Protein AF-0000000083208641 (afdb_homodimer)

InterPro domains:
  IPR038921 Uncharacterized protein YOR389W-like [PTHR35204] (6-559)
  IPR060533 YPL277C-like, N-terminal domain [PF27671] (53-117)
  IPR060533 YPL277C-like, N-terminal domain [PF27671] (121-229)

Structure (mmCIF, N/CA/C/O backbone):
data_AF-0000000083208641-model_v1
#
loop_
_entity.id
_entity.type
_entity.pdbx_description
1 polymer 'Uncharacterized protein'
#
loop_
_atom_site.group_PDB
_atom_site.id
_atom_site.type_symbol
_atom_site.label_atom_id
_atom_site.label_alt_id
_atom_site.label_comp_id
_atom_site.label_asym_id
_atom_site.label_entity_id
_atom_site.label_seq_id
_atom_site.pdbx_PDB_ins_code
_atom_site.Cartn_x
_atom_site.Cartn_y
_atom_site.Cartn_z
_atom_site.occupancy
_atom_site.B_iso_or_equiv
_atom_site.auth_seq_id
_atom_site.auth_comp_id
_atom_site.auth_asym_id
_atom_site.auth_atom_id
_atom_site.pdbx_PDB_model_num
ATOM 1 N N . MET A 1 1 ? -68.312 -53.781 -50.531 1 22.69 1 MET A N 1
ATOM 2 C CA . MET A 1 1 ? -68.25 -55.094 -49.906 1 22.69 1 MET A CA 1
ATOM 3 C C . MET A 1 1 ? -67.812 -54.938 -48.438 1 22.69 1 MET A C 1
ATOM 5 O O . MET A 1 1 ? -66.812 -54.281 -48.156 1 22.69 1 MET A O 1
ATOM 9 N N . GLY A 1 2 ? -68.75 -55 -47.406 1 25.08 2 GLY A N 1
ATOM 10 C CA . GLY A 1 2 ? -69.062 -54.594 -46.062 1 25.08 2 GLY A CA 1
ATOM 11 C C . GLY A 1 2 ? -68.25 -55.375 -45.031 1 25.08 2 GLY A C 1
ATOM 12 O O . GLY A 1 2 ? -68.562 -56.531 -44.719 1 25.08 2 GLY A O 1
ATOM 13 N N . PHE A 1 3 ? -66.875 -55.312 -45.188 1 25.95 3 PHE A N 1
ATOM 14 C CA . PHE A 1 3 ? -65.875 -56.281 -44.656 1 25.95 3 PHE A CA 1
ATOM 15 C C . PHE A 1 3 ? -66.125 -56.438 -43.156 1 25.95 3 PHE A C 1
ATOM 17 O O . PHE A 1 3 ? -66.5 -55.469 -42.469 1 25.95 3 PHE A O 1
ATOM 24 N N . SER A 1 4 ? -66.188 -57.688 -42.656 1 23.58 4 SER A N 1
ATOM 25 C CA . SER A 1 4 ? -66.562 -58.594 -41.594 1 23.58 4 SER A CA 1
ATOM 26 C C . SER A 1 4 ? -65.75 -58.375 -40.344 1 23.58 4 SER A C 1
ATOM 28 O O . SER A 1 4 ? -64.5 -58.5 -40.375 1 23.58 4 SER A O 1
ATOM 30 N N . ASN A 1 5 ? -66.125 -57.344 -39.406 1 21.27 5 ASN A N 1
ATOM 31 C CA . ASN A 1 5 ? -65.625 -56.562 -38.25 1 21.27 5 ASN A CA 1
ATOM 32 C C . ASN A 1 5 ? -65.312 -57.5 -37.094 1 21.27 5 ASN A C 1
ATOM 34 O O . ASN A 1 5 ? -64.688 -57.031 -36.094 1 21.27 5 ASN A O 1
ATOM 38 N N . ARG A 1 6 ? -66.188 -58.625 -36.906 1 20.88 6 ARG A N 1
ATOM 39 C CA . ARG A 1 6 ? -66.625 -58.969 -35.531 1 20.88 6 ARG A CA 1
ATOM 40 C C . ARG A 1 6 ? -65.5 -59.656 -34.781 1 20.88 6 ARG A C 1
ATOM 42 O O . ARG A 1 6 ? -65.438 -59.625 -33.531 1 20.88 6 ARG A O 1
ATOM 49 N N . GLN A 1 7 ? -64.812 -60.594 -35.469 1 21.39 7 GLN A N 1
ATOM 50 C CA . GLN A 1 7 ? -64.375 -61.812 -34.75 1 21.39 7 GLN A CA 1
ATOM 51 C C . GLN A 1 7 ? -63.281 -61.5 -33.75 1 21.39 7 GLN A C 1
ATOM 53 O O . GLN A 1 7 ? -62.906 -62.375 -32.938 1 21.39 7 GLN A O 1
ATOM 58 N N . VAL A 1 8 ? -62.438 -60.438 -33.906 1 25.22 8 VAL A N 1
ATOM 59 C CA . VAL A 1 8 ? -61.094 -60.562 -33.406 1 25.22 8 VAL A CA 1
ATOM 60 C C . VAL A 1 8 ? -61.094 -60.375 -31.891 1 25.22 8 VAL A C 1
ATOM 62 O O . VAL A 1 8 ? -60.031 -60.188 -31.281 1 25.22 8 VAL A O 1
ATOM 65 N N . ILE A 1 9 ? -62.312 -60.344 -31.172 1 24.06 9 ILE A N 1
ATOM 66 C CA . ILE A 1 9 ? -62.344 -59.781 -29.828 1 24.06 9 ILE A CA 1
ATOM 67 C C . ILE A 1 9 ? -61.656 -60.719 -28.844 1 24.06 9 ILE A C 1
ATOM 69 O O . ILE A 1 9 ? -61.344 -60.344 -27.719 1 24.06 9 ILE A O 1
ATOM 73 N N . SER A 1 10 ? -61.75 -62.094 -29.141 1 23.77 10 SER A N 1
ATOM 74 C CA . SER A 1 10 ? -61.781 -63.031 -28.047 1 23.77 10 SER A CA 1
ATOM 75 C C . SER A 1 10 ? -60.469 -63.094 -27.281 1 23.77 10 SER A C 1
ATOM 77 O O . SER A 1 10 ? -60.438 -63.531 -26.141 1 23.77 10 SER A O 1
ATOM 79 N N . ASN A 1 11 ? -59.344 -63.125 -28.031 1 23.22 11 ASN A N 1
ATOM 80 C CA . ASN A 1 11 ? -58.156 -63.75 -27.453 1 23.22 11 ASN A CA 1
ATOM 81 C C . ASN A 1 11 ? -57.562 -62.906 -26.344 1 23.22 11 ASN A C 1
ATOM 83 O O . ASN A 1 11 ? -56.375 -63.031 -26.031 1 23.22 11 ASN A O 1
ATOM 87 N N . LEU A 1 12 ? -58.25 -61.875 -25.781 1 23.14 12 LEU A N 1
ATOM 88 C CA . LEU A 1 12 ? -57.656 -60.875 -24.922 1 23.14 12 LEU A CA 1
ATOM 89 C C . LEU A 1 12 ? -57.25 -61.5 -23.578 1 23.14 12 LEU A C 1
ATOM 91 O O . LEU A 1 12 ? -56.531 -60.875 -22.797 1 23.14 12 LEU A O 1
ATOM 95 N N . ALA A 1 13 ? -58 -62.531 -23.078 1 23.72 13 ALA A N 1
ATOM 96 C CA . ALA A 1 13 ? -58.125 -62.688 -21.641 1 23.72 13 ALA A CA 1
ATOM 97 C C . ALA A 1 13 ? -56.844 -63.188 -21.016 1 23.72 13 ALA A C 1
ATOM 99 O O . ALA A 1 13 ? -56.531 -62.844 -19.859 1 23.72 13 ALA A O 1
ATOM 100 N N . SER A 1 14 ? -56.188 -64.188 -21.625 1 24.2 14 SER A N 1
ATOM 101 C CA . SER A 1 14 ? -55.375 -65.125 -20.859 1 24.2 14 SER A CA 1
ATOM 102 C C . SER A 1 14 ? -54.156 -64.438 -20.266 1 24.2 14 SER A C 1
ATOM 104 O O . SER A 1 14 ? -53.375 -65.062 -19.578 1 24.2 14 SER A O 1
ATOM 106 N N . PHE A 1 15 ? -53.656 -63.375 -20.875 1 25.16 15 PHE A N 1
ATOM 107 C CA . PHE A 1 15 ? -52.25 -63.031 -20.562 1 25.16 15 PHE A CA 1
ATOM 108 C C . PHE A 1 15 ? -52.156 -62.5 -19.141 1 25.16 15 PHE A C 1
ATOM 110 O O . PHE A 1 15 ? -51.062 -62.062 -18.719 1 25.16 15 PHE A O 1
ATOM 117 N N . LEU A 1 16 ? -53.25 -62.406 -18.328 1 24.41 16 LEU A N 1
ATOM 118 C CA . LEU A 1 16 ? -53.156 -61.625 -17.094 1 24.41 16 LEU A CA 1
ATOM 119 C C . LEU A 1 16 ? -52.344 -62.375 -16.031 1 24.41 16 LEU A C 1
ATOM 121 O O . LEU A 1 16 ? -51.875 -61.781 -15.062 1 24.41 16 LEU A O 1
ATOM 125 N N . LEU A 1 17 ? -52.406 -63.688 -16.016 1 25.92 17 LEU A N 1
ATOM 126 C CA . LEU A 1 17 ? -52.219 -64.312 -14.719 1 25.92 17 LEU A CA 1
ATOM 127 C C . LEU A 1 17 ? -50.781 -64.25 -14.258 1 25.92 17 LEU A C 1
ATOM 129 O O . LEU A 1 17 ? -50.469 -64.438 -13.07 1 25.92 17 LEU A O 1
ATOM 133 N N . SER A 1 18 ? -49.812 -64.438 -15.172 1 24.06 18 SER A N 1
ATOM 134 C CA . SER A 1 18 ? -48.531 -64.938 -14.672 1 24.06 18 SER A CA 1
ATOM 135 C C . SER A 1 18 ? -47.844 -63.875 -13.805 1 24.06 18 SER A C 1
ATOM 137 O O . SER A 1 18 ? -46.688 -64.062 -13.43 1 24.06 18 SER A O 1
ATOM 139 N N . ILE A 1 19 ? -48.344 -62.688 -13.719 1 26.72 19 ILE A N 1
ATOM 140 C CA . ILE A 1 19 ? -47.406 -61.688 -13.211 1 26.72 19 ILE A CA 1
ATOM 141 C C . ILE A 1 19 ? -47.25 -61.844 -11.703 1 26.72 19 ILE A C 1
ATOM 143 O O . ILE A 1 19 ? -46.5 -61.094 -11.062 1 26.72 19 ILE A O 1
ATOM 147 N N . ALA A 1 20 ? -48 -62.719 -11.07 1 26.56 20 ALA A N 1
ATOM 148 C CA . ALA A 1 20 ? -48.125 -62.531 -9.633 1 26.56 20 ALA A CA 1
ATOM 149 C C . ALA A 1 20 ? -46.875 -62.969 -8.906 1 26.56 20 ALA A C 1
ATOM 151 O O . ALA A 1 20 ? -46.688 -62.688 -7.723 1 26.56 20 ALA A O 1
ATOM 152 N N . PHE A 1 21 ? -46.25 -64.062 -9.461 1 27.23 21 PHE A N 1
ATOM 153 C CA . PHE A 1 21 ? -45.469 -64.812 -8.508 1 27.23 21 PHE A CA 1
ATOM 154 C C . PHE A 1 21 ? -44.281 -64 -8.008 1 27.23 21 PHE A C 1
ATOM 156 O O . PHE A 1 21 ? -43.562 -64.438 -7.086 1 27.23 21 PHE A O 1
ATOM 163 N N . CYS A 1 22 ? -43.656 -63.156 -8.828 1 26.62 22 CYS A N 1
ATOM 164 C CA . CYS A 1 22 ? -42.281 -62.812 -8.469 1 26.62 22 CYS A CA 1
ATOM 165 C C . CYS A 1 22 ? -42.25 -61.938 -7.211 1 26.62 22 CYS A C 1
ATOM 167 O O . CYS A 1 22 ? -41.906 -60.781 -7.277 1 26.62 22 CYS A O 1
ATOM 169 N N . SER A 1 23 ? -43.344 -61.875 -6.484 1 26.17 23 SER A N 1
ATOM 170 C CA . SER A 1 23 ? -43.375 -60.875 -5.426 1 26.17 23 SER A CA 1
ATOM 171 C C . SER A 1 23 ? -42.375 -61.188 -4.324 1 26.17 23 SER A C 1
ATOM 173 O O . SER A 1 23 ? -42.094 -60.344 -3.469 1 26.17 23 SER A O 1
ATOM 175 N N . ASN A 1 24 ? -42.25 -62.5 -4.086 1 26.89 24 ASN A N 1
ATOM 176 C CA . ASN A 1 24 ? -41.906 -62.75 -2.699 1 26.89 24 ASN A CA 1
ATOM 177 C C . ASN A 1 24 ? -40.438 -62.344 -2.414 1 26.89 24 ASN A C 1
ATOM 179 O O . ASN A 1 24 ? -40 -62.438 -1.276 1 26.89 24 ASN A O 1
ATOM 183 N N . LEU A 1 25 ? -39.594 -62.562 -3.414 1 27.22 25 LEU A N 1
ATOM 184 C CA . LEU A 1 25 ? -38.219 -62.719 -2.988 1 27.22 25 LEU A CA 1
ATOM 185 C C . LEU A 1 25 ? -37.656 -61.406 -2.449 1 27.22 25 LEU A C 1
ATOM 187 O O . LEU A 1 25 ? -36.469 -61.312 -2.168 1 27.22 25 LEU A O 1
ATOM 191 N N . LEU A 1 26 ? -38.375 -60.25 -2.607 1 27.78 26 LEU A N 1
ATOM 192 C CA . LEU A 1 26 ? -37.625 -59.031 -2.332 1 27.78 26 LEU A CA 1
ATOM 193 C C . LEU A 1 26 ? -37.406 -58.875 -0.833 1 27.78 26 LEU A C 1
ATOM 195 O O . LEU A 1 26 ? -37.156 -57.75 -0.368 1 27.78 26 LEU A O 1
ATOM 199 N N . SER A 1 27 ? -37.75 -59.875 -0.078 1 27.02 27 SER A N 1
ATOM 200 C CA . SER A 1 27 ? -37.844 -59.531 1.338 1 27.02 27 SER A CA 1
ATOM 201 C C . SER A 1 27 ? -36.5 -59 1.868 1 27.02 27 SER A C 1
ATOM 203 O O . SER A 1 27 ? -36.469 -58.094 2.688 1 27.02 27 SER A O 1
ATOM 205 N N . ASP A 1 28 ? -35.5 -59.844 1.825 1 27.89 28 ASP A N 1
ATOM 206 C CA . ASP A 1 28 ? -34.469 -59.812 2.875 1 27.89 28 ASP A CA 1
ATOM 207 C C . ASP A 1 28 ? -33.469 -58.688 2.637 1 27.89 28 ASP A C 1
ATOM 209 O O . ASP A 1 28 ? -32.312 -58.938 2.326 1 27.89 28 ASP A O 1
ATOM 213 N N . ILE A 1 29 ? -33.688 -57.719 1.799 1 31.17 29 ILE A N 1
ATOM 214 C CA . ILE A 1 29 ? -32.531 -56.844 1.688 1 31.17 29 ILE A CA 1
ATOM 215 C C . ILE A 1 29 ? -32.219 -56.219 3.045 1 31.17 29 ILE A C 1
ATOM 217 O O . ILE A 1 29 ? -33.062 -55.531 3.619 1 31.17 29 ILE A O 1
ATOM 221 N N . PRO A 1 30 ? -31.297 -56.844 3.783 1 30.42 30 PRO A N 1
ATOM 222 C CA . PRO A 1 30 ? -31.031 -56.188 5.07 1 30.42 30 PRO A CA 1
ATOM 223 C C . PRO A 1 30 ? -30.891 -54.688 4.953 1 30.42 30 PRO A C 1
ATOM 225 O O . PRO A 1 30 ? -30.359 -54.188 3.959 1 30.42 30 PRO A O 1
ATOM 228 N N . ARG A 1 31 ? -31.812 -53.875 5.617 1 32.28 31 ARG A N 1
ATOM 229 C CA . ARG A 1 31 ? -31.719 -52.406 5.762 1 32.28 31 ARG A CA 1
ATOM 230 C C . ARG A 1 31 ? -30.344 -52 6.266 1 32.28 31 ARG A C 1
ATOM 232 O O . ARG A 1 31 ? -30.031 -52.188 7.445 1 32.28 31 ARG A O 1
ATOM 239 N N . GLY A 1 32 ? -29.297 -52.375 5.469 1 29.06 32 GLY A N 1
ATOM 240 C CA . GLY A 1 32 ? -28.047 -51.812 5.957 1 29.06 32 GLY A CA 1
ATOM 241 C C . GLY A 1 32 ? -28.203 -50.438 6.598 1 29.06 32 GLY A C 1
ATOM 242 O O . GLY A 1 32 ? -29.094 -49.656 6.215 1 29.06 32 GLY A O 1
ATOM 243 N N . GLN A 1 33 ? -27.906 -50.344 7.91 1 31.3 33 GLN A N 1
ATOM 244 C CA . GLN A 1 33 ? -27.766 -49.156 8.734 1 31.3 33 GLN A CA 1
ATOM 245 C C . GLN A 1 33 ? -27.109 -48.031 7.949 1 31.3 33 GLN A C 1
ATOM 247 O O . GLN A 1 33 ? -25.984 -48.188 7.465 1 31.3 33 GLN A O 1
ATOM 252 N N . LEU A 1 34 ? -27.875 -47.219 7.297 1 30.02 34 LEU A N 1
ATOM 253 C CA . LEU A 1 34 ? -27.375 -45.906 6.898 1 30.02 34 LEU A CA 1
ATOM 254 C C . LEU A 1 34 ? -26.5 -45.281 8 1 30.02 34 LEU A C 1
ATOM 256 O O . LEU A 1 34 ? -27.016 -44.906 9.047 1 30.02 34 LEU A O 1
ATOM 260 N N . LEU A 1 35 ? -25.344 -45.906 8.273 1 31.3 35 LEU A N 1
ATOM 261 C CA . LEU A 1 35 ? -24.391 -45.125 9.047 1 31.3 35 LEU A CA 1
ATOM 262 C C . LEU A 1 35 ? -24.469 -43.656 8.648 1 31.3 35 LEU A C 1
ATOM 264 O O . LEU A 1 35 ? -24.219 -43.312 7.484 1 31.3 35 LEU A O 1
ATOM 268 N N . PHE A 1 36 ? -25.391 -43 9.25 1 32.5 36 PHE A N 1
ATOM 269 C CA . PHE A 1 36 ? -25.156 -41.562 9.344 1 32.5 36 PHE A CA 1
ATOM 270 C C . PHE A 1 36 ? -23.688 -41.281 9.617 1 32.5 36 PHE A C 1
ATOM 272 O O . PHE A 1 36 ? -23.203 -41.469 10.734 1 32.5 36 PHE A O 1
ATOM 279 N N . GLU A 1 37 ? -22.797 -41.656 8.758 1 32.09 37 GLU A N 1
ATOM 280 C CA . GLU A 1 37 ? -21.5 -40.969 8.922 1 32.09 37 GLU A CA 1
ATOM 281 C C . GLU A 1 37 ? -21.672 -39.531 9.383 1 32.09 37 GLU A C 1
ATOM 283 O O . GLU A 1 37 ? -22.297 -38.719 8.695 1 32.09 37 GLU A O 1
ATOM 288 N N . SER A 1 38 ? -21.906 -39.281 10.555 1 36.09 38 SER A N 1
ATOM 289 C CA . SER A 1 38 ? -21.656 -37.969 11.109 1 36.09 38 SER A CA 1
ATOM 290 C C . SER A 1 38 ? -20.547 -37.25 10.352 1 36.09 38 SER A C 1
ATOM 292 O O . SER A 1 38 ? -19.406 -37.719 10.312 1 36.09 38 SER A O 1
ATOM 294 N N . THR A 1 39 ? -20.656 -36.75 9.219 1 39.59 39 THR A N 1
ATOM 295 C CA . THR A 1 39 ? -19.688 -35.906 8.555 1 39.59 39 THR A CA 1
ATOM 296 C C . THR A 1 39 ? -18.938 -35.031 9.578 1 39.59 39 THR A C 1
ATOM 298 O O . THR A 1 39 ? -19.453 -34.031 10.047 1 39.59 39 THR A O 1
ATOM 301 N N . GLN A 1 40 ? -18.312 -35.531 10.562 1 45.03 40 GLN A N 1
ATOM 302 C CA . GLN A 1 40 ? -17.406 -34.75 11.414 1 45.03 40 GLN A CA 1
ATOM 303 C C . GLN A 1 40 ? -16.688 -33.656 10.617 1 45.03 40 GLN A C 1
ATOM 305 O O . GLN A 1 40 ? -16 -33.969 9.633 1 45.03 40 GLN A O 1
ATOM 310 N N . GLU A 1 41 ? -17.203 -32.5 10.68 1 61.56 41 GLU A N 1
ATOM 311 C CA . GLU A 1 41 ? -16.625 -31.328 10.047 1 61.56 41 GLU A CA 1
ATOM 312 C C . GLU A 1 41 ? -15.117 -31.281 10.25 1 61.56 41 GLU A C 1
ATOM 314 O O . GLU A 1 41 ? -14.641 -31.359 11.383 1 61.56 41 GLU A O 1
ATOM 319 N N . ALA A 1 42 ? -14.32 -31.5 9.289 1 74.62 42 ALA A N 1
ATOM 320 C CA . ALA A 1 42 ? -12.867 -31.422 9.32 1 74.62 42 ALA A CA 1
ATOM 321 C C . ALA A 1 42 ? -12.398 -30.266 10.195 1 74.62 42 ALA A C 1
ATOM 323 O O . ALA A 1 42 ? -12.977 -29.172 10.164 1 74.62 42 ALA A O 1
ATOM 324 N N . THR A 1 43 ? -11.516 -30.594 11.117 1 86.19 43 THR A N 1
ATOM 325 C CA . THR A 1 43 ? -11.008 -29.594 12.047 1 86.19 43 THR A CA 1
ATOM 326 C C . THR A 1 43 ? -9.891 -28.781 11.406 1 86.19 43 THR A C 1
ATOM 328 O O . THR A 1 43 ? -9.406 -27.812 11.992 1 86.19 43 THR A O 1
ATOM 331 N N . HIS A 1 44 ? -9.484 -29.219 10.242 1 92.5 44 HIS A N 1
ATOM 332 C CA . HIS A 1 44 ? -8.43 -28.5 9.539 1 92.5 44 HIS A CA 1
ATOM 333 C C . HIS A 1 44 ? -8.688 -28.469 8.031 1 92.5 44 HIS A C 1
ATOM 335 O O . HIS A 1 44 ? -9.609 -29.125 7.547 1 92.5 44 HIS A O 1
ATOM 341 N N . GLY A 1 45 ? -7.98 -27.703 7.355 1 95.56 45 GLY A N 1
ATOM 342 C CA . GLY A 1 45 ? -8.141 -27.594 5.914 1 95.56 45 GLY A CA 1
ATOM 343 C C . GLY A 1 45 ? -9.125 -26.516 5.504 1 95.56 45 GLY A C 1
ATOM 344 O O . GLY A 1 45 ? -9.711 -25.844 6.359 1 95.56 45 GLY A O 1
ATOM 345 N N . PRO A 1 46 ? -9.32 -26.438 4.234 1 97.81 46 PRO A N 1
ATOM 346 C CA . PRO A 1 46 ? -10.172 -25.359 3.719 1 97.81 46 PRO A CA 1
ATOM 347 C C . PRO A 1 46 ? -11.664 -25.641 3.932 1 97.81 46 PRO A C 1
ATOM 349 O O . PRO A 1 46 ? -12.086 -26.797 3.916 1 97.81 46 PRO A O 1
ATOM 352 N N . ILE A 1 47 ? -12.406 -24.609 4.191 1 97.62 47 ILE A N 1
ATOM 353 C CA . ILE A 1 47 ? -13.859 -24.641 4.129 1 97.62 47 ILE A CA 1
ATOM 354 C C . ILE A 1 47 ? -14.336 -24.062 2.799 1 97.62 47 ILE A C 1
ATOM 356 O O . ILE A 1 47 ? -13.961 -22.938 2.439 1 97.62 47 ILE A O 1
ATOM 360 N N . ILE A 1 48 ? -15.094 -24.781 2.082 1 94.5 48 ILE A N 1
ATOM 361 C CA . ILE A 1 48 ? -15.531 -24.406 0.742 1 94.5 48 ILE A CA 1
ATOM 362 C C . ILE A 1 48 ? -17.047 -24.297 0.701 1 94.5 48 ILE A C 1
ATOM 364 O O . ILE A 1 48 ? -17.75 -25.109 1.294 1 94.5 48 ILE A O 1
ATOM 368 N N . SER A 1 49 ? -17.469 -23.234 0.002 1 91.75 49 SER A N 1
ATOM 369 C CA . SER A 1 49 ? -18.891 -23.031 -0.177 1 91.75 49 SER A CA 1
ATOM 370 C C . SER A 1 49 ? -19.406 -23.734 -1.428 1 91.75 49 SER A C 1
ATOM 372 O O . SER A 1 49 ? -18.672 -23.859 -2.414 1 91.75 49 SER A O 1
ATOM 374 N N . ARG A 1 50 ? -20.672 -24.281 -1.409 1 90.88 50 ARG A N 1
ATOM 375 C CA . ARG A 1 50 ? -21.391 -24.812 -2.562 1 90.88 50 ARG A CA 1
ATOM 376 C C . ARG A 1 50 ? -22.75 -24.141 -2.725 1 90.88 50 ARG A C 1
ATOM 378 O O . ARG A 1 50 ? -23.562 -24.141 -1.801 1 90.88 50 ARG A O 1
ATOM 385 N N . PRO A 1 51 ? -23.016 -23.5 -3.832 1 92.44 51 PRO A N 1
ATOM 386 C CA . PRO A 1 51 ? -22.156 -23.344 -5.012 1 92.44 51 PRO A CA 1
ATOM 387 C C . PRO A 1 51 ? -20.891 -22.547 -4.715 1 92.44 51 PRO A C 1
ATOM 389 O O . PRO A 1 51 ? -20.812 -21.859 -3.697 1 92.44 51 PRO A O 1
ATOM 392 N N . ASP A 1 52 ? -19.953 -22.703 -5.602 1 93.44 52 ASP A N 1
ATOM 393 C CA . ASP A 1 52 ? -18.625 -22.109 -5.395 1 93.44 52 ASP A CA 1
ATOM 394 C C . ASP A 1 52 ? -18.719 -20.578 -5.406 1 93.44 52 ASP A C 1
ATOM 396 O O . ASP A 1 52 ? -19.188 -19.984 -6.379 1 93.44 52 ASP A O 1
ATOM 400 N N . THR A 1 53 ? -18.281 -19.891 -4.348 1 97.56 53 THR A N 1
ATOM 401 C CA . THR A 1 53 ? -18.234 -18.438 -4.219 1 97.56 53 THR A CA 1
ATOM 402 C C . THR A 1 53 ? -16.828 -17.984 -3.832 1 97.56 53 THR A C 1
ATOM 404 O O . THR A 1 53 ? -16.656 -16.922 -3.23 1 97.56 53 THR A O 1
ATOM 407 N N . SER A 1 54 ? -15.805 -18.875 -4.094 1 98.12 54 SER A N 1
ATOM 408 C CA . SER A 1 54 ? -14.43 -18.594 -3.693 1 98.12 54 SER A CA 1
ATOM 409 C C . SER A 1 54 ? -13.953 -17.25 -4.242 1 98.12 54 SER A C 1
ATOM 411 O O . SER A 1 54 ? -13.312 -16.484 -3.531 1 98.12 54 SER A O 1
ATOM 413 N N . ASN A 1 55 ? -14.32 -16.984 -5.508 1 98.12 55 ASN A N 1
ATOM 414 C CA . ASN A 1 55 ? -13.891 -15.742 -6.148 1 98.12 55 ASN A CA 1
ATOM 415 C C . ASN A 1 55 ? -14.461 -14.516 -5.445 1 98.12 55 ASN A C 1
ATOM 417 O O . ASN A 1 55 ? -13.781 -13.5 -5.301 1 98.12 55 ASN A O 1
ATOM 421 N N . LEU A 1 56 ? -15.727 -14.586 -4.98 1 98.25 56 LEU A N 1
ATOM 422 C CA . LEU A 1 56 ? -16.391 -13.461 -4.336 1 98.25 56 LEU A CA 1
ATOM 423 C C . LEU A 1 56 ? -15.82 -13.211 -2.947 1 98.25 56 LEU A C 1
ATOM 425 O O . LEU A 1 56 ? -15.602 -12.062 -2.561 1 98.25 56 LEU A O 1
ATOM 429 N N . ILE A 1 57 ? -15.594 -14.32 -2.186 1 98.69 57 ILE A N 1
ATOM 430 C CA . ILE A 1 57 ? -14.992 -14.203 -0.86 1 98.69 57 ILE A CA 1
ATOM 431 C C . ILE A 1 57 ? -13.578 -13.641 -0.98 1 98.69 57 ILE A C 1
ATOM 433 O O . ILE A 1 57 ? -13.211 -12.719 -0.245 1 98.69 57 ILE A O 1
ATOM 437 N N . PHE A 1 58 ? -12.797 -14.195 -1.951 1 98.62 58 PHE A N 1
ATOM 438 C CA . PHE A 1 58 ? -11.438 -13.734 -2.217 1 98.62 58 PHE A CA 1
ATOM 439 C C . PHE A 1 58 ? -11.422 -12.25 -2.549 1 98.62 58 PHE A C 1
ATOM 441 O O . PHE A 1 58 ? -10.641 -11.484 -1.969 1 98.62 58 PHE A O 1
ATOM 448 N N . ALA A 1 59 ? -12.266 -11.828 -3.432 1 97.88 59 ALA A N 1
ATOM 449 C CA . ALA A 1 59 ? -12.297 -10.445 -3.91 1 97.88 59 ALA A CA 1
ATOM 450 C C . ALA A 1 59 ? -12.734 -9.492 -2.803 1 97.88 59 ALA A C 1
ATOM 452 O O . ALA A 1 59 ? -12.188 -8.398 -2.666 1 97.88 59 ALA A O 1
ATOM 453 N N . SER A 1 60 ? -13.742 -9.867 -2.02 1 98.06 60 SER A N 1
ATOM 454 C CA . SER A 1 60 ? -14.195 -9.031 -0.911 1 98.06 60 SER A CA 1
ATOM 455 C C . SER A 1 60 ? -13.094 -8.844 0.124 1 98.06 60 SER A C 1
ATOM 457 O O . SER A 1 60 ? -12.859 -7.727 0.597 1 98.06 60 SER A O 1
ATOM 459 N N . PHE A 1 61 ? -12.43 -9.953 0.484 1 98.56 61 PHE A N 1
ATOM 460 C CA . PHE A 1 61 ? -11.367 -9.906 1.481 1 98.56 61 PHE A CA 1
ATOM 461 C C . PHE A 1 61 ? -10.211 -9.039 0.996 1 98.56 61 PHE A C 1
ATOM 463 O O . PHE A 1 61 ? -9.656 -8.242 1.76 1 98.56 61 PHE A O 1
ATOM 470 N N . SER A 1 62 ? -9.875 -9.133 -0.311 1 97.62 62 SER A N 1
ATOM 471 C CA . SER A 1 62 ? -8.75 -8.383 -0.868 1 97.62 62 SER A CA 1
ATOM 472 C C . SER A 1 62 ? -9.047 -6.891 -0.92 1 97.62 62 SER A C 1
ATOM 474 O O . SER A 1 62 ? -8.125 -6.07 -0.953 1 97.62 62 SER A O 1
ATOM 476 N N . GLY A 1 63 ? -10.297 -6.523 -0.91 1 97.12 63 GLY A N 1
ATOM 477 C CA . GLY A 1 63 ? -10.68 -5.129 -1.059 1 97.12 63 GLY A CA 1
ATOM 478 C C . GLY A 1 63 ? -10.938 -4.434 0.266 1 97.12 63 GLY A C 1
ATOM 479 O O . GLY A 1 63 ? -11.289 -3.254 0.297 1 97.12 63 GLY A O 1
ATOM 480 N N . LEU A 1 64 ? -10.734 -5.148 1.389 1 98 64 LEU A N 1
ATOM 481 C CA . LEU A 1 64 ? -11.016 -4.562 2.693 1 98 64 LEU A CA 1
ATOM 482 C C . LEU A 1 64 ? -10.234 -3.271 2.895 1 98 64 LEU A C 1
ATOM 484 O O . LEU A 1 64 ? -9.039 -3.213 2.594 1 98 64 LEU A O 1
ATOM 488 N N . LEU A 1 65 ? -10.898 -2.225 3.299 1 97.94 65 LEU A N 1
ATOM 489 C CA . LEU A 1 65 ? -10.344 -0.937 3.705 1 97.94 65 LEU A CA 1
ATOM 490 C C . LEU A 1 65 ? -9.742 -0.203 2.51 1 97.94 65 LEU A C 1
ATOM 492 O O . LEU A 1 65 ? -8.914 0.69 2.682 1 97.94 65 LEU A O 1
ATOM 496 N N . HIS A 1 66 ? -10.133 -0.618 1.285 1 97.12 66 HIS A N 1
ATOM 497 C CA . HIS A 1 66 ? -9.82 0.138 0.078 1 97.12 66 HIS A CA 1
ATOM 498 C C . HIS A 1 66 ? -11.039 0.923 -0.409 1 97.12 66 HIS A C 1
ATOM 500 O O . HIS A 1 66 ? -12.148 0.388 -0.461 1 97.12 66 HIS A O 1
ATOM 506 N N . GLN A 1 67 ? -10.828 2.123 -0.787 1 96.44 67 GLN A N 1
ATOM 507 C CA . GLN A 1 67 ? -11.906 2.951 -1.32 1 96.44 67 GLN A CA 1
ATOM 508 C C . GLN A 1 67 ? -12.32 2.482 -2.711 1 96.44 67 GLN A C 1
ATOM 510 O O . GLN A 1 67 ? -13.508 2.449 -3.029 1 96.44 67 GLN A O 1
ATOM 515 N N . TRP A 1 68 ? -11.445 2.047 -3.535 1 95.75 68 TRP A N 1
ATOM 516 C CA . TRP A 1 68 ? -11.633 1.785 -4.957 1 95.75 68 TRP A CA 1
ATOM 517 C C . TRP A 1 68 ? -12.578 0.603 -5.172 1 95.75 68 TRP A C 1
ATOM 519 O O . TRP A 1 68 ? -13.68 0.768 -5.688 1 95.75 68 TRP A O 1
ATOM 529 N N . PRO A 1 69 ? -12.242 -0.631 -4.703 1 96.25 69 PRO A N 1
ATOM 530 C CA . PRO A 1 69 ? -13.164 -1.743 -4.953 1 96.25 69 PRO A CA 1
ATOM 531 C C . PRO A 1 69 ? -14.5 -1.566 -4.246 1 96.25 69 PRO A C 1
ATOM 533 O O . PRO A 1 69 ? -15.539 -1.97 -4.777 1 96.25 69 PRO A O 1
ATOM 536 N N . ASN A 1 70 ? -14.508 -0.919 -3.078 1 96.62 70 ASN A N 1
ATOM 537 C CA . ASN A 1 70 ? -15.75 -0.779 -2.322 1 96.62 70 ASN A CA 1
ATOM 538 C C . ASN A 1 70 ? -16.656 0.295 -2.924 1 96.62 70 ASN A C 1
ATOM 540 O O . ASN A 1 70 ? -17.844 0.34 -2.631 1 96.62 70 ASN A O 1
ATOM 544 N N . SER A 1 71 ? -16.094 1.217 -3.723 1 93.44 71 SER A N 1
ATOM 545 C CA . SER A 1 71 ? -16.922 2.166 -4.473 1 93.44 71 SER A CA 1
ATOM 546 C C . SER A 1 71 ? -17.5 1.523 -5.73 1 93.44 71 SER A C 1
ATOM 548 O O . SER A 1 71 ? -18.609 1.857 -6.148 1 93.44 71 SER A O 1
ATOM 550 N N . ILE A 1 72 ? -16.766 0.597 -6.297 1 93.81 72 ILE A N 1
ATOM 551 C CA . ILE A 1 72 ? -17.203 -0.088 -7.508 1 93.81 72 ILE A CA 1
ATOM 552 C C . ILE A 1 72 ? -18.25 -1.145 -7.156 1 93.81 72 ILE A C 1
ATOM 554 O O . ILE A 1 72 ? -19.203 -1.354 -7.906 1 93.81 72 ILE A O 1
ATOM 558 N N . PHE A 1 73 ? -18 -1.8 -6.062 1 94.69 73 PHE A N 1
ATOM 559 C CA . PHE A 1 73 ? -18.938 -2.787 -5.523 1 94.69 73 PHE A CA 1
ATOM 560 C C . PHE A 1 73 ? -19.469 -2.338 -4.172 1 94.69 73 PHE A C 1
ATOM 562 O O . PHE A 1 73 ? -19.062 -2.854 -3.131 1 94.69 73 PHE A O 1
ATOM 569 N N . PRO A 1 74 ? -20.438 -1.488 -4.168 1 93.5 74 PRO A N 1
ATOM 570 C CA . PRO A 1 74 ? -20.797 -0.73 -2.965 1 93.5 74 PRO A CA 1
ATOM 571 C C . PRO A 1 74 ? -21.594 -1.556 -1.961 1 93.5 74 PRO A C 1
ATOM 573 O O . PRO A 1 74 ? -21.688 -1.185 -0.789 1 93.5 74 PRO A O 1
ATOM 576 N N . GLY A 1 75 ? -22.266 -2.586 -2.412 1 94.81 75 GLY A N 1
ATOM 577 C CA . GLY A 1 75 ? -22.984 -3.445 -1.479 1 94.81 75 GLY A CA 1
ATOM 578 C C . GLY A 1 75 ? -22.062 -4.301 -0.631 1 94.81 75 GLY A C 1
ATOM 579 O O . GLY A 1 75 ? -21.625 -5.367 -1.067 1 94.81 75 GLY A O 1
ATOM 580 N N . GLY A 1 76 ? -21.797 -3.914 0.542 1 96.31 76 GLY A N 1
ATOM 581 C CA . GLY A 1 76 ? -20.906 -4.633 1.431 1 96.31 76 GLY A CA 1
ATOM 582 C C . GLY A 1 76 ? -21.359 -6.047 1.727 1 96.31 76 GLY A C 1
ATOM 583 O O . GLY A 1 76 ? -22.562 -6.305 1.859 1 96.31 76 GLY A O 1
ATOM 584 N N . HIS A 1 77 ? -20.422 -7.004 1.854 1 98.12 77 HIS A N 1
ATOM 585 C CA . HIS A 1 77 ? -20.734 -8.414 2.076 1 98.12 77 HIS A CA 1
ATOM 586 C C . HIS A 1 77 ? -19.812 -9.023 3.117 1 98.12 77 HIS A C 1
ATOM 588 O O . HIS A 1 77 ? -19.578 -10.234 3.121 1 98.12 77 HIS A O 1
ATOM 594 N N . SER A 1 78 ? -19.141 -8.188 3.953 1 98.38 78 SER A N 1
ATOM 595 C CA . SER A 1 78 ? -18.219 -8.727 4.949 1 98.38 78 SER A CA 1
ATOM 596 C C . SER A 1 78 ? -18.297 -7.938 6.254 1 98.38 78 SER A C 1
ATOM 598 O O . SER A 1 78 ? -18.578 -6.738 6.246 1 98.38 78 SER A O 1
ATOM 600 N N . ILE A 1 79 ? -18.094 -8.594 7.332 1 98.75 79 ILE A N 1
ATOM 601 C CA . ILE A 1 79 ? -17.906 -8.047 8.672 1 98.75 79 ILE A CA 1
ATOM 602 C C . ILE A 1 79 ? -16.578 -8.539 9.258 1 98.75 79 ILE A C 1
ATOM 604 O O . ILE A 1 79 ? -16.297 -9.734 9.234 1 98.75 79 ILE A O 1
ATOM 608 N N . VAL A 1 80 ? -15.781 -7.648 9.719 1 98.81 80 VAL A N 1
ATOM 609 C CA . VAL A 1 80 ? -14.508 -8.055 10.289 1 98.81 80 VAL A CA 1
ATOM 610 C C . VAL A 1 80 ? -14.25 -7.281 11.586 1 98.81 80 VAL A C 1
ATOM 612 O O . VAL A 1 80 ? -14.422 -6.062 11.633 1 98.81 80 VAL A O 1
ATOM 615 N N . ALA A 1 81 ? -13.875 -7.969 12.617 1 98.75 81 ALA A N 1
ATOM 616 C CA . ALA A 1 81 ? -13.461 -7.316 13.859 1 98.75 81 ALA A CA 1
ATOM 617 C C . ALA A 1 81 ? -12.023 -6.82 13.766 1 98.75 81 ALA A C 1
ATOM 619 O O . ALA A 1 81 ? -11.211 -7.383 13.023 1 98.75 81 ALA A O 1
ATOM 620 N N . GLY A 1 82 ? -11.773 -5.766 14.422 1 98.31 82 GLY A N 1
ATOM 621 C CA . GLY A 1 82 ? -10.438 -5.195 14.445 1 98.31 82 GLY A CA 1
ATOM 622 C C . GLY A 1 82 ? -10.25 -4.145 15.516 1 98.31 82 GLY A C 1
ATOM 623 O O . GLY A 1 82 ? -11.023 -4.086 16.484 1 98.31 82 GLY A O 1
ATOM 624 N N . VAL A 1 83 ? -9.164 -3.377 15.391 1 98.38 83 VAL A N 1
ATOM 625 C CA . VAL A 1 83 ? -8.883 -2.318 16.359 1 98.38 83 VAL A CA 1
ATOM 626 C C . VAL A 1 83 ? -8.406 -1.065 15.625 1 98.38 83 VAL A C 1
ATOM 628 O O . VAL A 1 83 ? -7.969 -1.138 14.477 1 98.38 83 VAL A O 1
ATOM 631 N N . ILE A 1 84 ? -8.57 0.037 16.188 1 98.31 84 ILE A N 1
ATOM 632 C CA . ILE A 1 84 ? -7.852 1.27 15.883 1 98.31 84 ILE A CA 1
ATOM 633 C C . ILE A 1 84 ? -6.742 1.488 16.906 1 98.31 84 ILE A C 1
ATOM 635 O O . ILE A 1 84 ? -7.02 1.713 18.094 1 98.31 84 ILE A O 1
ATOM 639 N N . PRO A 1 85 ? -5.539 1.402 16.516 1 96.88 85 PRO A N 1
ATOM 640 C CA . PRO A 1 85 ? -4.422 1.403 17.453 1 96.88 85 PRO A CA 1
ATOM 641 C C . PRO A 1 85 ? -4.367 2.672 18.297 1 96.88 85 PRO A C 1
ATOM 643 O O . PRO A 1 85 ? -4.941 3.697 17.922 1 96.88 85 PRO A O 1
ATOM 646 N N . ARG A 1 86 ? -3.689 2.562 19.359 1 96.31 86 ARG A N 1
ATOM 647 C CA . ARG A 1 86 ? -3.42 3.717 20.203 1 96.31 86 ARG A CA 1
ATOM 648 C C . ARG A 1 86 ? -2.672 4.801 19.438 1 96.31 86 ARG A C 1
ATOM 650 O O . ARG A 1 86 ? -1.794 4.5 18.625 1 96.31 86 ARG A O 1
ATOM 657 N N . GLY A 1 87 ? -3.025 6.008 19.703 1 95.69 87 GLY A N 1
ATOM 658 C CA . GLY A 1 87 ? -2.297 7.133 19.125 1 95.69 87 GLY A CA 1
ATOM 659 C C . GLY A 1 87 ? -2.82 7.559 17.781 1 95.69 87 GLY A C 1
ATOM 660 O O . GLY A 1 87 ? -2.301 8.5 17.172 1 95.69 87 GLY A O 1
ATOM 661 N N . THR A 1 88 ? -3.84 6.867 17.281 1 97.31 88 THR A N 1
ATOM 662 C CA . THR A 1 88 ? -4.441 7.246 16 1 97.31 88 THR A CA 1
ATOM 663 C C . THR A 1 88 ? -5.211 8.555 16.125 1 97.31 88 THR A C 1
ATOM 665 O O . THR A 1 88 ? -5.965 8.742 17.094 1 97.31 88 THR A O 1
ATOM 668 N N . LEU A 1 89 ? -4.992 9.43 15.25 1 97.62 89 LEU A N 1
ATOM 669 C CA . LEU A 1 89 ? -5.73 10.695 15.242 1 97.62 89 LEU A CA 1
ATOM 670 C C . LEU A 1 89 ? -7.078 10.523 14.555 1 97.62 89 LEU A C 1
ATOM 672 O O . LEU A 1 89 ? -7.168 9.898 13.5 1 97.62 89 LEU A O 1
ATOM 676 N N . LEU A 1 90 ? -8.055 11 15.164 1 97.94 90 LEU A N 1
ATOM 677 C CA . LEU A 1 90 ? -9.422 11.023 14.648 1 97.94 90 LEU A CA 1
ATOM 678 C C . LEU A 1 90 ? -10.023 12.422 14.766 1 97.94 90 LEU A C 1
ATOM 680 O O . LEU A 1 90 ? -9.641 13.195 15.641 1 97.94 90 LEU A O 1
ATOM 684 N N . TYR A 1 91 ? -11.008 12.711 13.922 1 96.75 91 TYR A N 1
ATOM 685 C CA . TYR A 1 91 ? -11.461 14.094 13.812 1 96.75 91 TYR A CA 1
ATOM 686 C C . TYR A 1 91 ? -12.977 14.18 13.875 1 96.75 91 TYR A C 1
ATOM 688 O O . TYR A 1 91 ? -13.672 13.328 13.312 1 96.75 91 TYR A O 1
ATOM 696 N N . HIS A 1 92 ? -13.461 15.141 14.547 1 95.31 92 HIS A N 1
ATOM 697 C CA . HIS A 1 92 ? -14.875 15.453 14.664 1 95.31 92 HIS A CA 1
ATOM 698 C C . HIS A 1 92 ? -15.133 16.938 14.43 1 95.31 92 HIS A C 1
ATOM 700 O O . HIS A 1 92 ? -14.484 17.797 15.031 1 95.31 92 HIS A O 1
ATOM 706 N N . GLY A 1 93 ? -16.016 17.266 13.453 1 92.06 93 GLY A N 1
ATOM 707 C CA . GLY A 1 93 ? -16.438 18.641 13.234 1 92.06 93 GLY A CA 1
ATOM 708 C C . GLY A 1 93 ? -17.703 19 13.984 1 92.06 93 GLY A C 1
ATOM 709 O O . GLY A 1 93 ? -18.625 18.172 14.094 1 92.06 93 GLY A O 1
ATOM 710 N N . ALA A 1 94 ? -17.75 20.203 14.594 1 86.62 94 ALA A N 1
ATOM 711 C CA . ALA A 1 94 ? -18.953 20.625 15.305 1 86.62 94 ALA A CA 1
ATOM 712 C C . ALA A 1 94 ? -19.094 22.141 15.281 1 86.62 94 ALA A C 1
ATOM 714 O O . ALA A 1 94 ? -18.141 22.859 15 1 86.62 94 ALA A O 1
ATOM 715 N N . ASN A 1 95 ? -20.391 22.562 15.438 1 77 95 ASN A N 1
ATOM 716 C CA . ASN A 1 95 ? -20.672 23.969 15.695 1 77 95 ASN A CA 1
ATOM 717 C C . ASN A 1 95 ? -20.641 24.281 17.188 1 77 95 ASN A C 1
ATOM 719 O O . ASN A 1 95 ? -21.094 23.484 18.016 1 77 95 ASN A O 1
ATOM 723 N N . LYS A 1 96 ? -19.719 25.297 17.703 1 63.19 96 LYS A N 1
ATOM 724 C CA . LYS A 1 96 ? -19.344 25.766 19.031 1 63.19 96 LYS A CA 1
ATOM 725 C C . LYS A 1 96 ? -20.234 25.156 20.094 1 63.19 96 LYS A C 1
ATOM 727 O O . LYS A 1 96 ? -20.25 25.625 21.25 1 63.19 96 LYS A O 1
ATOM 732 N N . GLN A 1 97 ? -20.781 24.031 19.828 1 59.66 97 GLN A N 1
ATOM 733 C CA . GLN A 1 97 ? -21.594 23.391 20.875 1 59.66 97 GLN A CA 1
ATOM 734 C C . GLN A 1 97 ? -20.719 22.688 21.891 1 59.66 97 GLN A C 1
ATOM 736 O O . GLN A 1 97 ? -19.5 22.625 21.75 1 59.66 97 GLN A O 1
ATOM 741 N N . GLU A 1 98 ? -21.375 22.078 22.969 1 61.31 98 GLU A N 1
ATOM 742 C CA . GLU A 1 98 ? -20.828 21.344 24.094 1 61.31 98 GLU A CA 1
ATOM 743 C C . GL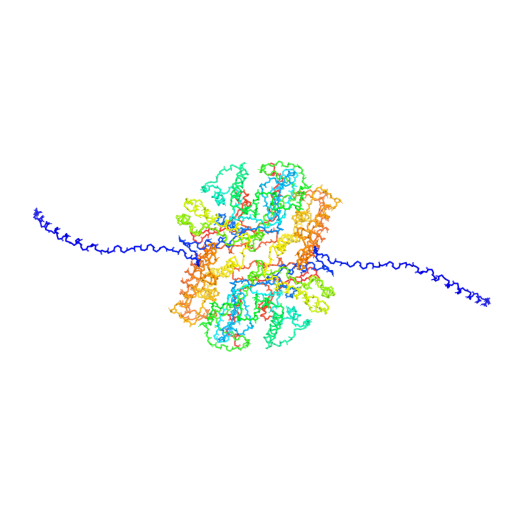U A 1 98 ? -19.875 20.25 23.641 1 61.31 98 GLU A C 1
ATOM 745 O O . GLU A 1 98 ? -20.281 19.312 22.953 1 61.31 98 GLU A O 1
ATOM 750 N N . ILE A 1 99 ? -18.594 20.484 23.625 1 67.5 99 ILE A N 1
ATOM 751 C CA . ILE A 1 99 ? -17.547 19.531 23.297 1 67.5 99 ILE A CA 1
ATOM 752 C C . ILE A 1 99 ? -16.75 19.172 24.547 1 67.5 99 ILE A C 1
ATOM 754 O O . ILE A 1 99 ? -16.375 20.062 25.312 1 67.5 99 ILE A O 1
ATOM 758 N N . PRO A 1 100 ? -16.453 17.75 24.828 1 75.31 100 PRO A N 1
ATOM 759 C CA . PRO A 1 100 ? -16.75 16.625 23.938 1 75.31 100 PRO A CA 1
ATOM 760 C C . PRO A 1 100 ? -18.219 16.234 23.953 1 75.31 100 PRO A C 1
ATOM 762 O O . PRO A 1 100 ? -18.922 16.5 24.938 1 75.31 100 PRO A O 1
ATOM 765 N N . PRO A 1 101 ? -18.609 15.703 22.719 1 81.56 101 PRO A N 1
ATOM 766 C CA . PRO A 1 101 ? -19.984 15.211 22.75 1 81.56 101 PRO A CA 1
ATOM 767 C C . PRO A 1 101 ? -20.234 14.219 23.875 1 81.56 101 PRO A C 1
ATOM 769 O O . PRO A 1 101 ? -19.297 13.57 24.359 1 81.56 101 PRO A O 1
ATOM 772 N N . ASN A 1 102 ? -21.5 14.359 24.312 1 77.38 102 ASN A N 1
ATOM 773 C CA . ASN A 1 102 ? -21.906 13.375 25.297 1 77.38 102 ASN A CA 1
ATOM 774 C C . ASN A 1 102 ? -22.406 12.086 24.641 1 77.38 102 ASN A C 1
ATOM 776 O O . ASN A 1 102 ? -23.391 12.109 23.906 1 77.38 102 ASN A O 1
ATOM 780 N N . GLY A 1 103 ? -21.5 11.039 24.406 1 88.38 103 GLY A N 1
ATOM 781 C CA . GLY A 1 103 ? -22.031 9.773 23.922 1 88.38 103 GLY A CA 1
ATOM 782 C C . GLY A 1 103 ? -21.562 9.422 22.531 1 88.38 103 GLY A C 1
ATOM 783 O O . GLY A 1 103 ? -20.391 9.648 22.203 1 88.38 103 GLY A O 1
ATOM 784 N N . MET A 1 104 ? -22.625 8.898 21.734 1 94.31 104 MET A N 1
ATOM 785 C CA . MET A 1 104 ? -22.312 8.352 20.422 1 94.31 104 MET A CA 1
ATOM 786 C C . MET A 1 104 ? -22.234 9.461 19.375 1 94.31 104 MET A C 1
ATOM 788 O O . MET A 1 104 ? -23.109 10.32 19.312 1 94.31 104 MET A O 1
ATOM 792 N N . GLU A 1 105 ? -21.219 9.531 18.594 1 94.62 105 GLU A N 1
ATOM 793 C CA . GLU A 1 105 ? -21.047 10.438 17.469 1 94.62 105 GLU A CA 1
ATOM 794 C C . GLU A 1 105 ? -20.109 9.852 16.422 1 94.62 105 GLU A C 1
ATOM 796 O O . GLU A 1 105 ? -19.688 8.695 16.547 1 94.62 105 GLU A O 1
ATOM 801 N N . TRP A 1 106 ? -19.891 10.641 15.398 1 95.31 106 TRP A N 1
ATOM 802 C CA . TRP A 1 106 ? -19.031 10.211 14.297 1 95.31 106 TRP A CA 1
ATOM 803 C C . TRP A 1 106 ? -17.641 10.812 14.414 1 95.31 106 TRP A C 1
ATOM 805 O O . TRP A 1 106 ? -17.484 11.938 14.898 1 95.31 106 TRP A O 1
ATOM 815 N N . LEU A 1 107 ? -16.656 10.062 14 1 97.12 107 LEU A N 1
ATOM 816 C CA . LEU A 1 107 ? -15.273 10.492 13.789 1 97.12 107 LEU A CA 1
ATOM 817 C C . LEU A 1 107 ? -14.812 10.148 12.375 1 97.12 107 LEU A C 1
ATOM 819 O O . LEU A 1 107 ? -15.289 9.188 11.773 1 97.12 107 LEU A O 1
ATOM 823 N N . SER A 1 108 ? -13.977 10.953 11.844 1 97.31 108 SER A N 1
ATOM 824 C CA . SER A 1 108 ? -13.344 10.648 10.562 1 97.31 108 SER A CA 1
ATOM 825 C C . SER A 1 108 ? -11.844 10.398 10.734 1 97.31 108 SER A C 1
ATOM 827 O O . SER A 1 108 ? -11.242 10.852 11.711 1 97.31 108 SER A O 1
ATOM 829 N N . PHE A 1 109 ? -11.25 9.641 9.844 1 97.88 109 PHE A N 1
ATOM 830 C CA . PHE A 1 109 ? -9.812 9.367 9.859 1 97.88 109 PHE A CA 1
ATOM 831 C C . PHE A 1 109 ? -9.039 10.5 9.203 1 97.88 109 PHE A C 1
ATOM 833 O O . PHE A 1 109 ? -7.863 10.711 9.5 1 97.88 109 PHE A O 1
ATOM 840 N N . ASP A 1 110 ? -9.719 11.227 8.297 1 97 110 ASP A N 1
ATOM 841 C CA . ASP A 1 110 ? -9.117 12.375 7.621 1 97 110 ASP A CA 1
ATOM 842 C C . ASP A 1 110 ? -9.789 13.68 8.055 1 97 110 ASP A C 1
ATOM 844 O O . ASP A 1 110 ? -11.016 13.781 8.055 1 97 110 ASP A O 1
ATOM 848 N N . PRO A 1 111 ? -9.031 14.656 8.422 1 96.75 111 PRO A N 1
ATOM 849 C CA . PRO A 1 111 ? -9.633 15.906 8.883 1 96.75 111 PRO A CA 1
ATOM 850 C C . PRO A 1 111 ? -10.453 16.594 7.793 1 96.75 111 PRO A C 1
ATOM 852 O O . PRO A 1 111 ? -11.422 17.297 8.102 1 96.75 111 PRO A O 1
ATOM 855 N N . GLU A 1 112 ? -10.117 16.406 6.535 1 94.88 112 GLU A N 1
ATOM 856 C CA . GLU A 1 112 ? -10.82 17.031 5.422 1 94.88 112 GLU A CA 1
ATOM 857 C C . GLU A 1 112 ? -12.289 16.609 5.395 1 94.88 112 GLU A C 1
ATOM 859 O O . GLU A 1 112 ? -13.164 17.422 5.066 1 94.88 112 GLU A O 1
ATOM 864 N N . MET A 1 113 ? -12.508 15.383 5.75 1 93.38 113 MET A N 1
ATOM 865 C CA . MET A 1 113 ? -13.891 14.898 5.773 1 93.38 113 MET A CA 1
ATOM 866 C C . MET A 1 113 ? -14.688 15.594 6.867 1 93.38 113 MET A C 1
ATOM 868 O O . MET A 1 113 ? -15.797 16.078 6.617 1 93.38 113 MET A O 1
ATOM 872 N N . ALA A 1 114 ? -14.164 15.617 8.062 1 93.75 114 ALA A N 1
ATOM 873 C CA . ALA A 1 114 ? -14.836 16.281 9.18 1 93.75 114 ALA A CA 1
ATOM 874 C C . ALA A 1 114 ? -15.07 17.75 8.883 1 93.75 114 ALA A C 1
ATOM 876 O O . ALA A 1 114 ? -16.141 18.281 9.164 1 93.75 114 ALA A O 1
ATOM 877 N N . TYR A 1 115 ? -14.094 18.375 8.305 1 92.06 115 TYR A N 1
ATOM 878 C CA . TYR A 1 115 ? -14.18 19.797 7.953 1 92.06 115 TYR A CA 1
ATOM 879 C C . TYR A 1 115 ? -15.258 20.031 6.898 1 92.06 115 TYR A C 1
ATOM 881 O O . TYR A 1 115 ? -16.047 20.953 7.016 1 92.06 115 TYR A O 1
ATOM 889 N N . SER A 1 116 ? -15.297 19.203 5.91 1 87.5 116 SER A N 1
ATOM 890 C CA . SER A 1 116 ? -16.25 19.359 4.816 1 87.5 116 SER A CA 1
ATOM 891 C C . SER A 1 116 ? -17.688 19.203 5.305 1 87.5 116 SER A C 1
ATOM 893 O O . SER A 1 116 ? -18.594 19.844 4.777 1 87.5 116 SER A O 1
ATOM 895 N N . VAL A 1 117 ? -17.891 18.422 6.246 1 82.38 117 VAL A N 1
ATOM 896 C CA . VAL A 1 117 ? -19.234 18.156 6.754 1 82.38 117 VAL A CA 1
ATOM 897 C C . VAL A 1 117 ? -19.688 19.328 7.637 1 82.38 117 VAL A C 1
ATOM 899 O O . VAL A 1 117 ? -20.875 19.703 7.621 1 82.38 117 VAL A O 1
ATOM 902 N N . HIS A 1 118 ? -18.812 20 8.281 1 82.75 118 HIS A N 1
ATOM 903 C CA . HIS A 1 118 ? -19.25 20.938 9.312 1 82.75 118 HIS A CA 1
ATOM 904 C C . HIS A 1 118 ? -18.969 22.391 8.906 1 82.75 118 HIS A C 1
ATOM 906 O O . HIS A 1 118 ? -19.562 23.312 9.461 1 82.75 118 HIS A O 1
ATOM 912 N N . ALA A 1 119 ? -18.062 22.547 8.047 1 75.5 119 ALA A N 1
ATOM 913 C CA . ALA A 1 119 ? -17.625 23.906 7.719 1 75.5 119 ALA A CA 1
ATOM 914 C C . ALA A 1 119 ? -18.766 24.719 7.105 1 75.5 119 ALA A C 1
ATOM 916 O O . ALA A 1 119 ? -18.75 25.953 7.156 1 75.5 119 ALA A O 1
ATOM 917 N N . VAL A 1 120 ? -19.703 24.016 6.559 1 69.56 120 VAL A N 1
ATOM 918 C CA . VAL A 1 120 ? -20.797 24.703 5.855 1 69.56 120 VAL A CA 1
ATOM 919 C C . VAL A 1 120 ? -21.875 25.094 6.848 1 69.56 120 VAL A C 1
ATOM 921 O O . VAL A 1 120 ? -22.812 25.828 6.5 1 69.56 120 VAL A O 1
ATOM 924 N N . ARG A 1 121 ? -21.719 24.734 8.016 1 72.25 121 ARG A N 1
ATOM 925 C CA . ARG A 1 121 ? -22.75 25 9 1 72.25 121 ARG A CA 1
ATOM 926 C C . ARG A 1 121 ? -22.703 26.453 9.461 1 72.25 121 ARG A C 1
ATOM 928 O O . ARG A 1 121 ? -21.656 27.109 9.352 1 72.25 121 ARG A O 1
ATOM 935 N N . GLU A 1 122 ? -23.812 26.922 9.922 1 71.75 122 GLU A N 1
ATOM 936 C CA . GLU A 1 122 ? -23.906 28.297 10.391 1 71.75 122 GLU A CA 1
ATOM 937 C C . GLU A 1 122 ? -23.188 28.484 11.727 1 71.75 122 GLU A C 1
ATOM 939 O O . GLU A 1 122 ? -23.094 27.547 12.516 1 71.75 122 GLU A O 1
ATOM 944 N N . GLY A 1 123 ? -22.656 29.641 11.875 1 76.25 123 GLY A N 1
ATOM 945 C CA . GLY A 1 123 ? -22.016 29.969 13.141 1 76.25 123 GLY A CA 1
ATOM 946 C C . GLY A 1 123 ? -20.547 29.609 13.188 1 76.25 123 GLY A C 1
ATOM 947 O O . GLY A 1 123 ? -19.906 29.438 12.148 1 76.25 123 GLY A O 1
ATOM 948 N N . GLU A 1 124 ? -20.109 29.609 14.391 1 83.38 124 GLU A N 1
ATOM 949 C CA . GLU A 1 124 ? -18.719 29.25 14.594 1 83.38 124 GLU A CA 1
ATOM 950 C C . GLU A 1 124 ? -18.516 27.734 14.43 1 83.38 124 GLU A C 1
ATOM 952 O O . GLU A 1 124 ? -19.297 26.938 14.961 1 83.38 124 GLU A O 1
ATOM 957 N N . THR A 1 125 ? -17.562 27.375 13.648 1 87.31 125 THR A N 1
ATOM 958 C CA . THR A 1 125 ? -17.25 25.969 13.398 1 87.31 125 THR A CA 1
ATOM 959 C C . THR A 1 125 ? -15.914 25.594 14.016 1 87.31 125 THR A C 1
ATOM 961 O O . THR A 1 125 ? -15.016 26.422 14.133 1 87.31 125 THR A O 1
ATOM 964 N N . ALA A 1 126 ? -15.805 24.375 14.484 1 91.75 126 ALA A N 1
ATOM 965 C CA . ALA A 1 126 ? -14.578 23.891 15.109 1 91.75 126 ALA A CA 1
ATOM 966 C C . ALA A 1 126 ? -14.273 22.453 14.68 1 91.75 126 ALA A C 1
ATOM 968 O O . ALA A 1 126 ? -15.188 21.656 14.477 1 91.75 126 ALA A O 1
ATOM 969 N N . LEU A 1 127 ? -13.031 22.172 14.5 1 94.56 127 LEU A N 1
ATOM 970 C CA . LEU A 1 127 ? -12.523 20.828 14.297 1 94.56 127 LEU A CA 1
ATOM 971 C C . LEU A 1 127 ? -11.883 20.297 15.578 1 94.56 127 LEU A C 1
ATOM 973 O O . LEU A 1 127 ? -10.977 20.922 16.141 1 94.56 127 LEU A O 1
ATOM 977 N N . TYR A 1 128 ? -12.383 19.234 16.047 1 94.88 128 TYR A N 1
ATOM 978 C CA . TYR A 1 128 ? -11.836 18.578 17.219 1 94.88 128 TYR A CA 1
ATOM 979 C C . TYR A 1 128 ? -10.953 17.391 16.812 1 94.88 128 TYR A C 1
ATOM 981 O O . TYR A 1 128 ? -11.398 16.5 16.094 1 94.88 128 TYR A O 1
ATOM 989 N N . THR A 1 129 ? -9.734 17.422 17.203 1 96.25 129 THR A N 1
ATOM 990 C CA . THR A 1 129 ? -8.781 16.344 16.953 1 96.25 129 THR A CA 1
ATOM 991 C C . THR A 1 129 ? -8.617 15.461 18.188 1 96.25 129 THR A C 1
ATOM 993 O O . THR A 1 129 ? -8.227 15.938 19.25 1 96.25 129 THR A O 1
ATOM 996 N N . TYR A 1 130 ? -8.914 14.211 18.047 1 96.5 130 TYR A N 1
ATOM 997 C CA . TYR A 1 130 ? -8.766 13.227 19.109 1 96.5 130 TYR A CA 1
ATOM 998 C C . TYR A 1 130 ? -7.629 12.266 18.812 1 96.5 130 TYR A C 1
ATOM 1000 O O . TYR A 1 130 ? -7.262 12.062 17.656 1 96.5 130 TYR A O 1
ATOM 1008 N N . SER A 1 131 ? -7.023 11.742 19.812 1 96.75 131 SER A N 1
ATOM 1009 C CA . SER A 1 131 ? -6.113 10.609 19.75 1 96.75 131 SER A CA 1
ATOM 1010 C C . SER A 1 131 ? -6.652 9.414 20.531 1 96.75 131 SER A C 1
ATOM 1012 O O . SER A 1 131 ? -7.223 9.578 21.609 1 96.75 131 SER A O 1
ATOM 1014 N N . THR A 1 132 ? -6.523 8.242 19.984 1 97.62 132 THR A N 1
ATOM 1015 C CA . THR A 1 132 ? -6.969 7.055 20.703 1 97.62 132 THR A CA 1
ATOM 1016 C C . THR A 1 132 ? -6.059 6.773 21.891 1 97.62 132 THR A C 1
ATOM 1018 O O . THR A 1 132 ? -4.832 6.809 21.766 1 97.62 132 THR A O 1
ATOM 1021 N N . GLN A 1 133 ? -6.586 6.441 23.062 1 95.94 133 GLN A N 1
ATOM 1022 C CA . GLN A 1 133 ? -5.863 6.223 24.312 1 95.94 133 GLN A CA 1
ATOM 1023 C C . GLN A 1 133 ? -5.34 4.793 24.406 1 95.94 133 GLN A C 1
ATOM 1025 O O . GLN A 1 133 ? -4.391 4.52 25.141 1 95.94 133 GLN A O 1
ATOM 1030 N N . ARG A 1 134 ? -5.949 3.957 23.812 1 96.38 134 ARG A N 1
ATOM 1031 C CA . ARG A 1 134 ? -5.762 2.512 23.734 1 96.38 134 ARG A CA 1
ATOM 1032 C C . ARG A 1 134 ? -6.316 1.947 22.438 1 96.38 134 ARG A C 1
ATOM 1034 O O . ARG A 1 134 ? -6.977 2.66 21.672 1 96.38 134 ARG A O 1
ATOM 1041 N N . PRO A 1 135 ? -5.949 0.742 22.109 1 97 135 PRO A N 1
ATOM 1042 C CA . PRO A 1 135 ? -6.629 0.168 20.938 1 97 135 PRO A CA 1
ATOM 1043 C C . PRO A 1 135 ? -8.148 0.126 21.109 1 97 135 PRO A C 1
ATOM 1045 O O . PRO A 1 135 ? -8.648 -0.353 22.125 1 97 135 PRO A O 1
ATOM 1048 N N . LEU A 1 136 ? -8.867 0.705 20.172 1 98.38 136 LEU A N 1
ATOM 1049 C CA . LEU A 1 136 ? -10.328 0.718 20.188 1 98.38 136 LEU A CA 1
ATOM 1050 C C . LEU A 1 136 ? -10.891 -0.533 19.516 1 98.38 136 LEU A C 1
ATOM 1052 O O . LEU A 1 136 ? -10.453 -0.92 18.438 1 98.38 136 LEU A O 1
ATOM 1056 N N . LYS A 1 137 ? -11.812 -1.191 20.172 1 98.75 137 LYS A N 1
ATOM 1057 C CA . LYS A 1 137 ? -12.445 -2.4 19.656 1 98.75 137 LYS A CA 1
ATOM 1058 C C . LYS A 1 137 ? -13.531 -2.059 18.641 1 98.75 137 LYS A C 1
ATOM 1060 O O . LYS A 1 137 ? -14.547 -1.446 19 1 98.75 137 LYS A O 1
ATOM 1065 N N . ILE A 1 138 ? -13.383 -2.516 17.422 1 98.88 138 ILE A N 1
ATOM 1066 C CA . ILE A 1 138 ? -14.336 -2.092 16.391 1 98.88 138 ILE A CA 1
ATOM 1067 C C . ILE A 1 138 ? -14.742 -3.291 15.547 1 98.88 138 ILE A C 1
ATOM 1069 O O . ILE A 1 138 ? -14.094 -4.34 15.586 1 98.88 138 ILE A O 1
ATOM 1073 N N . ILE A 1 139 ? -15.836 -3.178 14.844 1 98.88 139 ILE A N 1
ATOM 1074 C CA . ILE A 1 139 ? -16.094 -3.982 13.648 1 98.88 139 ILE A CA 1
ATOM 1075 C C . ILE A 1 139 ? -16.047 -3.096 12.406 1 98.88 139 ILE A C 1
ATOM 1077 O O . ILE A 1 139 ? -16.344 -1.897 12.484 1 98.88 139 ILE A O 1
ATOM 1081 N N . TYR A 1 140 ? -15.641 -3.646 11.336 1 98.81 140 TYR A N 1
ATOM 1082 C CA . TYR A 1 140 ? -15.625 -3.01 10.023 1 98.81 140 TYR A CA 1
ATOM 1083 C C . TYR A 1 140 ? -16.672 -3.625 9.109 1 98.81 140 TYR A C 1
ATOM 1085 O O . TYR A 1 140 ? -16.781 -4.848 9.008 1 98.81 140 TYR A O 1
ATOM 1093 N N . LEU A 1 141 ? -17.469 -2.82 8.539 1 98.75 141 LEU A N 1
ATOM 1094 C CA . LEU A 1 141 ? -18.422 -3.215 7.504 1 98.75 141 LEU A CA 1
ATOM 1095 C C . LEU A 1 141 ? -17.969 -2.719 6.133 1 98.75 141 LEU A C 1
ATOM 1097 O O . LEU A 1 141 ? -17.891 -1.51 5.906 1 98.75 141 LEU A O 1
ATOM 1101 N N . ASP A 1 142 ? -17.766 -3.629 5.164 1 98.19 142 ASP A N 1
ATOM 1102 C CA . ASP A 1 142 ? -17.188 -3.248 3.877 1 98.19 142 ASP A CA 1
ATOM 1103 C C . ASP A 1 142 ? -18.25 -2.645 2.959 1 98.19 142 ASP A C 1
ATOM 1105 O O . ASP A 1 142 ? -19.375 -2.396 3.385 1 98.19 142 ASP A O 1
ATOM 1109 N N . GLY A 1 143 ? -17.859 -2.281 1.708 1 96.81 143 GLY A N 1
ATOM 1110 C CA . GLY A 1 143 ? -18.734 -1.556 0.801 1 96.81 143 GLY A CA 1
ATOM 1111 C C . GLY A 1 143 ? -18.859 -0.083 1.143 1 96.81 143 GLY A C 1
ATOM 1112 O O . GLY A 1 143 ? -18.141 0.422 2.006 1 96.81 143 GLY A O 1
ATOM 1113 N N . GLN A 1 144 ? -19.688 0.595 0.436 1 94.5 144 GLN A N 1
ATOM 1114 C CA . GLN A 1 144 ? -20 1.973 0.798 1 94.5 144 GLN A CA 1
ATOM 1115 C C . GLN A 1 144 ? -21.094 2.025 1.866 1 94.5 144 GLN A C 1
ATOM 1117 O O . GLN A 1 144 ? -22.109 2.695 1.688 1 94.5 144 GLN A O 1
ATOM 1122 N N . SER A 1 145 ? -20.734 1.461 2.959 1 95.69 145 SER A N 1
ATOM 1123 C CA . SER A 1 145 ? -21.703 1.145 4.012 1 95.69 145 SER A CA 1
ATOM 1124 C C . SER A 1 145 ? -22.094 2.391 4.801 1 95.69 145 SER A C 1
ATOM 1126 O O . SER A 1 145 ? -22.875 2.316 5.738 1 95.69 145 SER A O 1
ATOM 1128 N N . ALA A 1 146 ? -21.531 3.543 4.492 1 93.44 146 ALA A N 1
ATOM 1129 C CA . ALA A 1 146 ? -21.938 4.797 5.125 1 93.44 146 ALA A CA 1
ATOM 1130 C C . ALA A 1 146 ? -22.672 5.695 4.141 1 93.44 146 ALA A C 1
ATOM 1132 O O . ALA A 1 146 ? -22.891 6.879 4.41 1 93.44 146 ALA A O 1
ATOM 1133 N N . SER A 1 147 ? -23.016 5.16 2.986 1 88.12 147 SER A N 1
ATOM 1134 C CA . SER A 1 147 ? -23.703 5.941 1.961 1 88.12 147 SER A CA 1
ATOM 1135 C C . SER A 1 147 ? -25.172 6.102 2.285 1 88.12 147 SER A C 1
ATOM 1137 O O . SER A 1 147 ? -26.016 5.379 1.747 1 88.12 147 SER A O 1
ATOM 1139 N N . VAL A 1 148 ? -25.469 7.105 2.918 1 80.38 148 VAL A N 1
ATOM 1140 C CA . VAL A 1 148 ? -26.797 7.352 3.463 1 80.38 148 VAL A CA 1
ATOM 1141 C C . VAL A 1 148 ? -27.797 7.57 2.322 1 80.38 148 VAL A C 1
ATOM 1143 O O . VAL A 1 148 ? -27.469 8.227 1.328 1 80.38 148 VAL A O 1
ATOM 1146 N N . GLY A 1 149 ? -28.938 6.977 2.482 1 71.69 149 GLY A N 1
ATOM 1147 C CA . GLY A 1 149 ? -30.031 7.219 1.547 1 71.69 149 GLY A CA 1
ATOM 1148 C C . GLY A 1 149 ? -29.938 6.363 0.298 1 71.69 149 GLY A C 1
ATOM 1149 O O . GLY A 1 149 ? -30.625 6.637 -0.695 1 71.69 149 GLY A O 1
ATOM 1150 N N . THR A 1 150 ? -29.078 5.359 0.291 1 73.88 150 THR A N 1
ATOM 1151 C CA . THR A 1 150 ? -28.938 4.496 -0.874 1 73.88 150 THR A CA 1
ATOM 1152 C C . THR A 1 150 ? -29.344 3.064 -0.536 1 73.88 150 THR A C 1
ATOM 1154 O O . THR A 1 150 ? -28.797 2.457 0.387 1 73.88 150 THR A O 1
ATOM 1157 N N . ALA A 1 151 ? -30.297 2.643 -1.306 1 76.25 151 ALA A N 1
ATOM 1158 C CA . ALA A 1 151 ? -30.75 1.277 -1.076 1 76.25 151 ALA A CA 1
ATOM 1159 C C . ALA A 1 151 ? -29.656 0.265 -1.4 1 76.25 151 ALA A C 1
ATOM 1161 O O . ALA A 1 151 ? -28.953 0.403 -2.402 1 76.25 151 ALA A O 1
ATOM 1162 N N . GLY A 1 152 ? -29.547 -0.734 -0.49 1 86.31 152 GLY A N 1
ATOM 1163 C CA . GLY A 1 152 ? -28.625 -1.833 -0.754 1 86.31 152 GLY A CA 1
ATOM 1164 C C . GLY A 1 152 ? -27.281 -1.656 -0.088 1 86.31 152 GLY A C 1
ATOM 1165 O O . GLY A 1 152 ? -26.703 -2.613 0.444 1 86.31 152 GLY A O 1
ATOM 1166 N N . TYR A 1 153 ? -26.781 -0.414 -0.046 1 89.31 153 TYR A N 1
ATOM 1167 C CA . TYR A 1 153 ? -25.422 -0.161 0.396 1 89.31 153 TYR A CA 1
ATOM 1168 C C . TYR A 1 153 ? -25.281 -0.363 1.901 1 89.31 153 TYR A C 1
ATOM 1170 O O . TYR A 1 153 ? -24.203 -0.688 2.396 1 89.31 153 TYR A O 1
ATOM 1178 N N . MET A 1 154 ? -26.375 -0.296 2.623 1 91.56 154 MET A N 1
ATOM 1179 C CA . MET A 1 154 ? -26.312 -0.394 4.078 1 91.56 154 MET A CA 1
ATOM 1180 C C . MET A 1 154 ? -27.047 -1.638 4.574 1 91.56 154 MET A C 1
ATOM 1182 O O . MET A 1 154 ? -27.469 -1.699 5.73 1 91.56 154 MET A O 1
ATOM 1186 N N . ASP A 1 155 ? -27.188 -2.639 3.674 1 94.94 155 ASP A N 1
ATOM 1187 C CA . ASP A 1 155 ? -27.922 -3.871 3.977 1 94.94 155 ASP A CA 1
ATOM 1188 C C . ASP A 1 155 ? -27.312 -4.574 5.191 1 94.94 155 ASP A C 1
ATOM 1190 O O . ASP A 1 155 ? -28.047 -5.105 6.031 1 94.94 155 ASP A O 1
ATOM 1194 N N . SER A 1 156 ? -26.031 -4.641 5.285 1 96.19 156 SER A N 1
ATOM 1195 C CA . SER A 1 156 ? -25.375 -5.336 6.391 1 96.19 156 SER A CA 1
ATOM 1196 C C . SER A 1 156 ? -25.797 -4.75 7.734 1 96.19 156 SER A C 1
ATOM 1198 O O . SER A 1 156 ? -26.016 -5.484 8.695 1 96.19 156 SER A O 1
ATOM 1200 N N . GLN A 1 157 ? -25.953 -3.467 7.773 1 95.56 157 GLN A N 1
ATOM 1201 C CA . GLN A 1 157 ? -26.344 -2.809 9.016 1 95.56 157 GLN A CA 1
ATOM 1202 C C . GLN A 1 157 ? -27.812 -3.076 9.344 1 95.56 157 GLN A C 1
ATOM 1204 O O . GLN A 1 157 ? -28.156 -3.273 10.508 1 95.56 157 GLN A O 1
ATOM 1209 N N . SER A 1 158 ? -28.609 -3.045 8.328 1 93.44 158 SER A N 1
ATOM 1210 C CA . SER A 1 158 ? -30.016 -3.395 8.539 1 93.44 158 SER A CA 1
ATOM 1211 C C . SER A 1 158 ? -30.156 -4.805 9.102 1 93.44 158 SER A C 1
ATOM 1213 O O . SER A 1 158 ? -30.969 -5.047 9.992 1 93.44 158 SER A O 1
ATOM 1215 N N . LEU A 1 159 ? -29.391 -5.637 8.531 1 95.81 159 LEU A N 1
ATOM 1216 C CA . LEU A 1 159 ? -29.438 -7.023 8.984 1 95.81 159 LEU A CA 1
ATOM 1217 C C . LEU A 1 159 ? -28.984 -7.129 10.438 1 95.81 159 LEU A C 1
ATOM 1219 O O . LEU A 1 159 ? -29.578 -7.859 11.234 1 95.81 159 LEU A O 1
ATOM 1223 N N . LEU A 1 160 ? -27.906 -6.484 10.844 1 96.44 160 LEU A N 1
ATOM 1224 C CA . LEU A 1 160 ? -27.344 -6.547 12.18 1 96.44 160 LEU A CA 1
ATOM 1225 C C . LEU A 1 160 ? -28.297 -5.961 13.211 1 96.44 160 LEU A C 1
ATOM 1227 O O . LEU A 1 160 ? -28.406 -6.473 14.328 1 96.44 160 LEU A O 1
ATOM 1231 N N . ILE A 1 161 ? -29.016 -4.902 12.812 1 95.56 161 ILE A N 1
ATOM 1232 C CA . ILE A 1 161 ? -29.859 -4.184 13.758 1 95.56 161 ILE A CA 1
ATOM 1233 C C . ILE A 1 161 ? -31.219 -4.867 13.852 1 95.56 161 ILE A C 1
ATOM 1235 O O . ILE A 1 161 ? -31.75 -5.074 14.945 1 95.56 161 ILE A O 1
ATOM 1239 N N . ASN A 1 162 ? -31.797 -5.273 12.625 1 93.19 162 ASN A N 1
ATOM 1240 C CA . ASN A 1 162 ? -33.188 -5.68 12.562 1 93.19 162 ASN A CA 1
ATOM 1241 C C . ASN A 1 162 ? -33.344 -7.184 12.336 1 93.19 162 ASN A C 1
ATOM 1243 O O . ASN A 1 162 ? -34.406 -7.742 12.516 1 93.19 162 ASN A O 1
ATOM 1247 N N . GLY A 1 163 ? -32.281 -7.812 11.875 1 93.5 163 GLY A N 1
ATOM 1248 C CA . GLY A 1 163 ? -32.344 -9.219 11.5 1 93.5 163 GLY A CA 1
ATOM 1249 C C . GLY A 1 163 ? -33 -9.438 10.148 1 93.5 163 GLY A C 1
ATOM 1250 O O . GLY A 1 163 ? -33.281 -10.578 9.766 1 93.5 163 GLY A O 1
ATOM 1251 N N . THR A 1 164 ? -33.219 -8.297 9.477 1 92.12 164 THR A N 1
ATOM 1252 C CA . THR A 1 164 ? -33.844 -8.375 8.148 1 92.12 164 THR A CA 1
ATOM 1253 C C . THR A 1 164 ? -33.375 -7.211 7.277 1 92.12 164 THR A C 1
ATOM 1255 O O . THR A 1 164 ? -32.844 -6.223 7.781 1 92.12 164 THR A O 1
ATOM 1258 N N . VAL A 1 165 ? -33.469 -7.422 5.941 1 92.75 165 VAL A N 1
ATOM 1259 C CA . VAL A 1 165 ? -33.156 -6.395 4.949 1 92.75 165 VAL A CA 1
ATOM 1260 C C . VAL A 1 165 ? -34.375 -6.145 4.07 1 92.75 165 VAL A C 1
ATOM 1262 O O . VAL A 1 165 ? -35.062 -7.09 3.658 1 92.75 165 VAL A O 1
ATOM 1265 N N . THR A 1 166 ? -34.656 -4.871 3.879 1 86.69 166 THR A N 1
ATOM 1266 C CA . THR A 1 166 ? -35.781 -4.523 3.025 1 86.69 166 THR A CA 1
ATOM 1267 C C . THR A 1 166 ? -35.312 -4.121 1.634 1 86.69 166 THR A C 1
ATOM 1269 O O . THR A 1 166 ? -34.156 -3.715 1.459 1 86.69 166 THR A O 1
ATOM 1272 N N . GLU A 1 167 ? -36.188 -4.309 0.686 1 82.56 167 GLU A N 1
ATOM 1273 C CA . GLU A 1 167 ? -35.844 -4 -0.703 1 82.56 167 GLU A CA 1
ATOM 1274 C C . GLU A 1 167 ? -35.625 -2.506 -0.897 1 82.56 167 GLU A C 1
ATOM 1276 O O . GLU A 1 167 ? -34.625 -2.1 -1.498 1 82.56 167 GLU A O 1
ATOM 1281 N N . LYS A 1 168 ? -36.656 -1.659 -0.511 1 73.75 168 LYS A N 1
ATOM 1282 C CA . LYS A 1 168 ? -36.594 -0.214 -0.707 1 73.75 168 LYS A CA 1
ATOM 1283 C C . LYS A 1 168 ? -36.062 0.486 0.548 1 73.75 168 LYS A C 1
ATOM 1285 O O . LYS A 1 168 ? -36.125 -0.076 1.644 1 73.75 168 LYS A O 1
ATOM 1290 N N . LEU A 1 169 ? -35.312 1.658 0.279 1 63.25 169 LEU A N 1
ATOM 1291 C CA . LEU A 1 169 ? -34.844 2.455 1.407 1 63.25 169 LEU A CA 1
ATOM 1292 C C . LEU A 1 169 ? -36 2.812 2.338 1 63.25 169 LEU A C 1
ATOM 1294 O O . LEU A 1 169 ? -37.094 3.09 1.877 1 63.25 169 LEU A O 1
ATOM 1298 N N . GLN A 1 170 ? -35.906 2.398 3.512 1 54.94 170 GLN A N 1
ATOM 1299 C CA . GLN A 1 170 ? -36.906 3.021 4.367 1 54.94 170 GLN A CA 1
ATOM 1300 C C . GLN A 1 170 ? -36.906 4.539 4.207 1 54.94 170 GLN A C 1
ATOM 1302 O O . GLN A 1 170 ? -35.844 5.172 4.27 1 54.94 170 GLN A O 1
ATOM 1307 N N . GLU A 1 171 ? -37.688 5.027 3.164 1 50 171 GLU A N 1
ATOM 1308 C CA . GLU A 1 171 ? -37.844 6.422 2.75 1 50 171 GLU A CA 1
ATOM 1309 C C . GLU A 1 171 ? -37.688 7.363 3.941 1 50 171 GLU A C 1
ATOM 1311 O O . GLU A 1 171 ? -38.594 7.453 4.781 1 50 171 GLU A O 1
ATOM 1316 N N . PHE A 1 172 ? -36.5 7.438 4.469 1 52.72 172 PHE A N 1
ATOM 1317 C CA . PHE A 1 172 ? -36.469 8.617 5.316 1 52.72 172 PHE A CA 1
ATOM 1318 C C . PHE A 1 172 ? -36.5 9.891 4.477 1 52.72 172 PHE A C 1
ATOM 1320 O O . PHE A 1 172 ? -35.781 9.977 3.463 1 52.72 172 PHE A O 1
ATOM 1327 N N . GLY A 1 173 ? -37.594 10.469 4.137 1 47.31 173 GLY A N 1
ATOM 1328 C CA . GLY A 1 173 ? -37.562 11.742 3.43 1 47.31 173 GLY A CA 1
ATOM 1329 C C . GLY A 1 173 ? -36.281 12.516 3.613 1 47.31 173 GLY A C 1
ATOM 1330 O O . GLY A 1 173 ? -35.5 12.211 4.512 1 47.31 173 GLY A O 1
ATOM 1331 N N . PRO A 1 174 ? -35.938 13.336 2.627 1 52.84 174 PRO A N 1
ATOM 1332 C CA . PRO A 1 174 ? -34.688 14.117 2.682 1 52.84 174 PRO A CA 1
ATOM 1333 C C . PRO A 1 174 ? -34.438 14.719 4.062 1 52.84 174 PRO A C 1
ATOM 1335 O O . PRO A 1 174 ? -33.281 14.797 4.496 1 52.84 174 PRO A O 1
ATOM 1338 N N . LEU A 1 175 ? -35.625 15.172 4.637 1 52 175 LEU A N 1
ATOM 1339 C CA . LEU A 1 175 ? -35.531 15.844 5.926 1 52 175 LEU A CA 1
ATOM 1340 C C . LEU A 1 175 ? -35.25 14.844 7.043 1 52 175 LEU A C 1
ATOM 1342 O O . LEU A 1 175 ? -34.688 15.219 8.078 1 52 175 LEU A O 1
ATOM 1346 N N . ASN A 1 176 ? -35.344 13.617 6.707 1 63.81 176 ASN A N 1
ATOM 1347 C CA . ASN A 1 176 ? -35.281 12.641 7.793 1 63.81 176 ASN A CA 1
ATOM 1348 C C . ASN A 1 176 ? -34.094 11.711 7.637 1 63.81 176 ASN A C 1
ATOM 1350 O O . ASN A 1 176 ? -33.969 10.734 8.383 1 63.81 176 ASN A O 1
ATOM 1354 N N . ILE A 1 177 ? -33.219 12.094 6.844 1 74.69 177 ILE A N 1
ATOM 1355 C CA . ILE A 1 177 ? -32.062 11.242 6.555 1 74.69 177 ILE A CA 1
ATOM 1356 C C . ILE A 1 177 ? -31.109 11.219 7.762 1 74.69 177 ILE A C 1
ATOM 1358 O O . ILE A 1 177 ? -30.594 10.164 8.125 1 74.69 177 ILE A O 1
ATOM 1362 N N . LEU A 1 178 ? -31.016 12.352 8.352 1 78.12 178 LEU A N 1
ATOM 1363 C CA . LEU A 1 178 ? -30.125 12.445 9.5 1 78.12 178 LEU A CA 1
ATOM 1364 C C . LEU A 1 178 ? -30.688 11.656 10.688 1 78.12 178 LEU A C 1
ATOM 1366 O O . LEU A 1 178 ? -29.938 10.992 11.398 1 78.12 178 LEU A O 1
ATOM 1370 N N . ASP A 1 179 ? -31.969 11.758 10.859 1 84.81 179 ASP A N 1
ATOM 1371 C CA . ASP A 1 179 ? -32.594 10.992 11.938 1 84.81 179 ASP A CA 1
ATOM 1372 C C . ASP A 1 179 ? -32.438 9.492 11.719 1 84.81 179 ASP A C 1
ATOM 1374 O O . ASP A 1 179 ? -32.188 8.75 12.672 1 84.81 179 ASP A O 1
ATOM 1378 N N . GLY A 1 180 ? -32.625 9.094 10.555 1 85.19 180 GLY A N 1
ATOM 1379 C CA . GLY A 1 180 ? -32.406 7.688 10.234 1 85.19 180 GLY A CA 1
ATOM 1380 C C . GLY A 1 180 ? -31 7.211 10.484 1 85.19 180 GLY A C 1
ATOM 1381 O O . GLY A 1 180 ? -30.781 6.094 10.961 1 85.19 180 GLY A O 1
ATOM 1382 N N . GLU A 1 181 ? -30.109 8.078 10.172 1 89.69 181 GLU A N 1
ATOM 1383 C CA . GLU A 1 181 ? -28.703 7.746 10.398 1 89.69 181 GLU A CA 1
ATOM 1384 C C . GLU A 1 181 ? -28.391 7.629 11.883 1 89.69 181 GLU A C 1
ATOM 1386 O O . GLU A 1 181 ? -27.609 6.77 12.297 1 89.69 181 GLU A O 1
ATOM 1391 N N . TYR A 1 182 ? -28.984 8.508 12.695 1 91.62 182 TYR A N 1
ATOM 1392 C CA . TYR A 1 182 ? -28.781 8.422 14.133 1 91.62 182 TYR A CA 1
ATOM 1393 C C . TYR A 1 182 ? -29.422 7.156 14.695 1 91.62 182 TYR A C 1
ATOM 1395 O O . TYR A 1 182 ? -28.844 6.5 15.57 1 91.62 182 TYR A O 1
ATOM 1403 N N . GLN A 1 183 ? -30.578 6.828 14.211 1 92.38 183 GLN A N 1
ATOM 1404 C CA . GLN A 1 183 ? -31.234 5.609 14.664 1 92.38 183 GLN A CA 1
ATOM 1405 C C . GLN A 1 183 ? -30.406 4.375 14.312 1 92.38 183 GLN A C 1
ATOM 1407 O O . GLN A 1 183 ? -30.297 3.447 15.117 1 92.38 183 GLN A O 1
ATOM 1412 N N . ARG A 1 184 ? -29.938 4.371 13.156 1 93.94 184 ARG A N 1
ATOM 1413 C CA . ARG A 1 184 ? -29.078 3.271 12.719 1 93.94 184 ARG A CA 1
ATOM 1414 C C . ARG A 1 184 ? -27.844 3.158 13.602 1 93.94 184 ARG A C 1
ATOM 1416 O O . ARG A 1 184 ? -27.484 2.062 14.031 1 93.94 184 ARG A O 1
ATOM 1423 N N . ALA A 1 185 ? -27.188 4.289 13.828 1 96.25 185 ALA A N 1
ATOM 1424 C CA . ALA A 1 185 ? -26 4.32 14.672 1 96.25 185 ALA A CA 1
ATOM 1425 C C . ALA A 1 185 ? -26.312 3.834 16.078 1 96.25 185 ALA A C 1
ATOM 1427 O O . ALA A 1 185 ? -25.547 3.076 16.672 1 96.25 185 ALA A O 1
ATOM 1428 N N . GLU A 1 186 ? -27.453 4.285 16.609 1 96.88 186 GLU A N 1
ATOM 1429 C CA . GLU A 1 186 ? -27.875 3.848 17.938 1 96.88 186 GLU A CA 1
ATOM 1430 C C . GLU A 1 186 ? -28.109 2.342 17.969 1 96.88 186 GLU A C 1
ATOM 1432 O O . GLU A 1 186 ? -27.75 1.675 18.953 1 96.88 186 GLU A O 1
ATOM 1437 N N . GLY A 1 187 ? -28.75 1.852 16.938 1 97.25 187 GLY A N 1
ATOM 1438 C CA . GLY A 1 187 ? -28.969 0.416 16.844 1 97.25 187 GLY A CA 1
ATOM 1439 C C . GLY A 1 187 ? -27.672 -0.379 16.828 1 97.25 187 GLY A C 1
ATOM 1440 O O . GLY A 1 187 ? -27.562 -1.405 17.5 1 97.25 187 GLY A O 1
ATOM 1441 N N . LEU A 1 188 ? -26.703 0.065 16.109 1 98.12 188 LEU A N 1
ATOM 1442 C CA . LEU A 1 188 ? -25.406 -0.601 16.016 1 98.12 188 LEU A CA 1
ATOM 1443 C C . LEU A 1 188 ? -24.672 -0.531 17.344 1 98.12 188 LEU A C 1
ATOM 1445 O O . LEU A 1 188 ? -24.031 -1.502 17.766 1 98.12 188 LEU A O 1
ATOM 1449 N N . CYS A 1 189 ? -24.734 0.621 18.031 1 98.25 189 CYS A N 1
ATOM 1450 C CA . CYS A 1 189 ? -24.078 0.78 19.312 1 98.25 189 CYS A CA 1
ATOM 1451 C C . CYS A 1 189 ? -24.734 -0.086 20.375 1 98.25 189 CYS A C 1
ATOM 1453 O O . CYS A 1 189 ? -24.047 -0.593 21.281 1 98.25 189 CYS A O 1
ATOM 1455 N N . LYS A 1 190 ? -26.047 -0.224 20.297 1 98.12 190 LYS A N 1
ATOM 1456 C CA . LYS A 1 190 ? -26.719 -1.156 21.188 1 98.12 190 LYS A CA 1
ATOM 1457 C C . LYS A 1 190 ? -26.219 -2.58 21 1 98.12 190 LYS A C 1
ATOM 1459 O O . LYS A 1 190 ? -26 -3.311 21.969 1 98.12 190 LYS A O 1
ATOM 1464 N N . LEU A 1 191 ? -26.109 -2.934 19.766 1 98 191 LEU A N 1
ATOM 1465 C CA . LEU A 1 191 ? -25.531 -4.234 19.453 1 98 191 LEU A CA 1
ATOM 1466 C C . LEU A 1 191 ? -24.125 -4.348 20.016 1 98 191 LEU A C 1
ATOM 1468 O O . LEU A 1 191 ? -23.734 -5.387 20.562 1 98 191 LEU A O 1
ATOM 1472 N N . GLY A 1 192 ? -23.312 -3.287 19.797 1 98.25 192 GLY A N 1
ATOM 1473 C CA . GLY A 1 192 ? -21.953 -3.258 20.328 1 98.25 192 GLY A CA 1
ATOM 1474 C C . GLY A 1 192 ? -21.906 -3.455 21.828 1 98.25 192 GLY A C 1
ATOM 1475 O O . GLY A 1 192 ? -21.062 -4.188 22.344 1 98.25 192 GLY A O 1
ATOM 1476 N N . LYS A 1 193 ? -22.766 -2.797 22.516 1 97.5 193 LYS A N 1
ATOM 1477 C CA . LYS A 1 193 ? -22.844 -2.953 23.953 1 97.5 193 LYS A CA 1
ATOM 1478 C C . LYS A 1 193 ? -23.156 -4.398 24.344 1 97.5 193 LYS A C 1
ATOM 1480 O O . LYS A 1 193 ? -22.594 -4.926 25.297 1 97.5 193 LYS A O 1
ATOM 1485 N N . ARG A 1 194 ? -23.984 -5.027 23.609 1 97.69 194 ARG A N 1
ATOM 1486 C CA . ARG A 1 194 ? -24.375 -6.402 23.891 1 97.69 194 ARG A CA 1
ATOM 1487 C C . ARG A 1 194 ? -23.234 -7.371 23.562 1 97.69 194 ARG A C 1
ATOM 1489 O O . ARG A 1 194 ? -22.984 -8.312 24.312 1 97.69 194 ARG A O 1
ATOM 1496 N N . LEU A 1 195 ? -22.578 -7.191 22.438 1 98.12 195 LEU A N 1
ATOM 1497 C CA . LEU A 1 195 ? -21.609 -8.172 21.953 1 98.12 195 LEU A CA 1
ATOM 1498 C C . LEU A 1 195 ? -20.219 -7.883 22.484 1 98.12 195 LEU A C 1
ATOM 1500 O O . LEU A 1 195 ? -19.391 -8.789 22.609 1 98.12 195 LEU A O 1
ATOM 1504 N N . GLY A 1 196 ? -19.891 -6.535 22.625 1 98.12 196 GLY A N 1
ATOM 1505 C CA . GLY A 1 196 ? -18.609 -6.219 23.234 1 98.12 196 GLY A CA 1
ATOM 1506 C C . GLY A 1 196 ? -17.688 -5.43 22.312 1 98.12 196 GLY A C 1
ATOM 1507 O O . GLY A 1 196 ? -16.484 -5.383 22.531 1 98.12 196 GLY A O 1
ATOM 1508 N N . PHE A 1 197 ? -18.094 -4.902 21.25 1 98.38 197 PHE A N 1
ATOM 1509 C CA . PHE A 1 197 ? -17.297 -3.934 20.5 1 98.38 197 PHE A CA 1
ATOM 1510 C C . PHE A 1 197 ? -17.766 -2.514 20.797 1 98.38 197 PHE A C 1
ATOM 1512 O O . PHE A 1 197 ? -18.844 -2.311 21.359 1 98.38 197 PHE A O 1
ATOM 1519 N N . GLU A 1 198 ? -16.906 -1.532 20.438 1 98.31 198 GLU A N 1
ATOM 1520 C CA . GLU A 1 198 ? -17.094 -0.178 20.953 1 98.31 198 GLU A CA 1
ATOM 1521 C C . GLU A 1 198 ? -17.422 0.794 19.812 1 98.31 198 GLU A C 1
ATOM 1523 O O . GLU A 1 198 ? -17.859 1.917 20.062 1 98.31 198 GLU A O 1
ATOM 1528 N N . GLY A 1 199 ? -17.188 0.452 18.578 1 98.75 199 GLY A N 1
ATOM 1529 C CA . GLY A 1 199 ? -17.406 1.329 17.453 1 98.75 199 GLY A CA 1
ATOM 1530 C C . GLY A 1 199 ? -17.547 0.58 16.141 1 98.75 199 GLY A C 1
ATOM 1531 O O . GLY A 1 199 ? -17.344 -0.635 16.078 1 98.75 199 GLY A O 1
ATOM 1532 N N . ILE A 1 200 ? -17.953 1.249 15.047 1 98.88 200 ILE A N 1
ATOM 1533 C CA . ILE A 1 200 ? -18.172 0.676 13.727 1 98.88 200 ILE A CA 1
ATOM 1534 C C . ILE A 1 200 ? -17.469 1.521 12.664 1 98.88 200 ILE A C 1
ATOM 1536 O O . ILE A 1 200 ? -17.719 2.727 12.562 1 98.88 200 ILE A O 1
ATOM 1540 N N . VAL A 1 201 ? -16.562 0.934 11.914 1 98.88 201 VAL A N 1
ATOM 1541 C CA . VAL A 1 201 ? -15.906 1.596 10.797 1 98.88 201 VAL A CA 1
ATOM 1542 C C . VAL A 1 201 ? -16.688 1.33 9.508 1 98.88 201 VAL A C 1
ATOM 1544 O O . VAL A 1 201 ? -17.047 0.188 9.227 1 98.88 201 VAL A O 1
ATOM 1547 N N . ARG A 1 202 ? -16.984 2.34 8.773 1 98 202 ARG A N 1
ATOM 1548 C CA . ARG A 1 202 ? -17.703 2.287 7.504 1 98 202 ARG A CA 1
ATOM 1549 C C . ARG A 1 202 ? -17.125 3.279 6.504 1 98 202 ARG A C 1
ATOM 1551 O O . ARG A 1 202 ? -16.125 3.951 6.793 1 98 202 ARG A O 1
ATOM 1558 N N . MET A 1 203 ? -17.75 3.234 5.254 1 96.31 203 MET A N 1
ATOM 1559 C CA . MET A 1 203 ? -17.125 4.047 4.207 1 96.31 203 MET A CA 1
ATOM 1560 C C . MET A 1 203 ? -18.188 4.703 3.334 1 96.31 203 MET A C 1
ATOM 1562 O O . MET A 1 203 ? -19.219 4.094 3.031 1 96.31 203 MET A O 1
ATOM 1566 N N . ASN A 1 204 ? -18.078 5.918 2.949 1 91.19 204 ASN A N 1
ATOM 1567 C CA . ASN A 1 204 ? -18.688 6.629 1.828 1 91.19 204 ASN A CA 1
ATOM 1568 C C . ASN A 1 204 ? -17.641 7.398 1.021 1 91.19 204 ASN A C 1
ATOM 1570 O O . ASN A 1 204 ? -16.75 6.801 0.426 1 91.19 204 ASN A O 1
ATOM 1574 N N . THR A 1 205 ? -17.625 8.719 1.062 1 88.31 205 THR A N 1
ATOM 1575 C CA . THR A 1 205 ? -16.469 9.453 0.578 1 88.31 205 THR A CA 1
ATOM 1576 C C . THR A 1 205 ? -15.383 9.516 1.65 1 88.31 205 THR A C 1
ATOM 1578 O O . THR A 1 205 ? -15.25 10.523 2.348 1 88.31 205 THR A O 1
ATOM 1581 N N . GLY A 1 206 ? -14.656 8.398 1.748 1 93.62 206 GLY A N 1
ATOM 1582 C CA . GLY A 1 206 ? -13.688 8.195 2.816 1 93.62 206 GLY A CA 1
ATOM 1583 C C . GLY A 1 206 ? -14.195 7.289 3.92 1 93.62 206 GLY A C 1
ATOM 1584 O O . GLY A 1 206 ? -15.352 6.855 3.893 1 93.62 206 GLY A O 1
ATOM 1585 N N . PHE A 1 207 ? -13.406 7.008 4.906 1 97.5 207 PHE A N 1
ATOM 1586 C CA . PHE A 1 207 ? -13.742 6.113 6.008 1 97.5 207 PHE A CA 1
ATOM 1587 C C . PHE A 1 207 ? -14.156 6.906 7.242 1 97.5 207 PHE A C 1
ATOM 1589 O O . PHE A 1 207 ? -13.609 7.98 7.508 1 97.5 207 PHE A O 1
ATOM 1596 N N . GLU A 1 208 ? -15.102 6.449 7.949 1 97.69 208 GLU A N 1
ATOM 1597 C CA . GLU A 1 208 ? -15.578 7.074 9.18 1 97.69 208 GLU A CA 1
ATOM 1598 C C . GLU A 1 208 ? -15.781 6.039 10.281 1 97.69 208 GLU A C 1
ATOM 1600 O O . GLU A 1 208 ? -15.789 4.836 10.016 1 97.69 208 GLU A O 1
ATOM 1605 N N . LEU A 1 209 ? -15.812 6.504 11.477 1 98.62 209 LEU A N 1
ATOM 1606 C CA . LEU A 1 209 ? -16.031 5.711 12.68 1 98.62 209 LEU A CA 1
ATOM 1607 C C . LEU A 1 209 ? -17.266 6.207 13.438 1 98.62 209 LEU A C 1
ATOM 1609 O O . LEU A 1 209 ? -17.328 7.375 13.82 1 98.62 209 LEU A O 1
ATOM 1613 N N . ILE A 1 210 ? -18.266 5.336 13.516 1 98.31 210 ILE A N 1
ATOM 1614 C CA . ILE A 1 210 ? -19.266 5.566 14.555 1 98.31 210 ILE A CA 1
ATOM 1615 C C . ILE A 1 210 ? -18.703 5.156 15.914 1 98.31 210 ILE A C 1
ATOM 1617 O O . ILE A 1 210 ? -18.422 3.979 16.141 1 98.31 210 ILE A O 1
ATOM 1621 N N . TRP A 1 211 ? -18.469 6.098 16.766 1 98.12 211 TRP A N 1
ATOM 1622 C CA . TRP A 1 211 ? -17.953 5.801 18.109 1 98.12 211 TRP A CA 1
ATOM 1623 C C . TRP A 1 211 ? -19.062 5.883 19.141 1 98.12 211 TRP A C 1
ATOM 1625 O O . TRP A 1 211 ? -19.734 6.914 19.266 1 98.12 211 TRP A O 1
ATOM 1635 N N . CYS A 1 212 ? -19.219 4.848 19.859 1 97.62 212 CYS A N 1
ATOM 1636 C CA . CYS A 1 212 ? -20.438 4.672 20.641 1 97.62 212 CYS A CA 1
ATOM 1637 C C . CYS A 1 212 ? -20.375 5.477 21.938 1 97.62 212 CYS A C 1
ATOM 1639 O O . CYS A 1 212 ? -21.406 5.727 22.578 1 97.62 212 CYS A O 1
ATOM 1641 N N . ASP A 1 213 ? -19.203 5.844 22.406 1 95.75 213 ASP A N 1
ATOM 1642 C CA . ASP A 1 213 ? -19.078 6.605 23.641 1 95.75 213 ASP A CA 1
ATOM 1643 C C . ASP A 1 213 ? -17.828 7.48 23.609 1 95.75 213 ASP A C 1
ATOM 1645 O O . ASP A 1 213 ? -16.719 7.02 23.938 1 95.75 213 ASP A O 1
ATOM 1649 N N . PHE A 1 214 ? -17.969 8.766 23.422 1 93.88 214 PHE A N 1
ATOM 1650 C CA . PHE A 1 214 ? -16.859 9.703 23.297 1 93.88 214 PHE A CA 1
ATOM 1651 C C . PHE A 1 214 ? -16.156 9.891 24.641 1 93.88 214 PHE A C 1
ATOM 1653 O O . PHE A 1 214 ? -15.047 10.438 24.703 1 93.88 214 PHE A O 1
ATOM 1660 N N . GLY A 1 215 ? -16.734 9.516 25.688 1 91.44 215 GLY A N 1
ATOM 1661 C CA . GLY A 1 215 ? -16.141 9.641 27.016 1 91.44 215 GLY A CA 1
ATOM 1662 C C . GLY A 1 215 ? -15.117 8.555 27.312 1 91.44 215 GLY A C 1
ATOM 1663 O O . GLY A 1 215 ? -14.438 8.602 28.344 1 91.44 215 GLY A O 1
ATOM 1664 N N . ASP A 1 216 ? -14.977 7.664 26.422 1 93.69 216 ASP A N 1
ATOM 1665 C CA . ASP A 1 216 ? -14.117 6.512 26.672 1 93.69 216 ASP A CA 1
ATOM 1666 C C . ASP A 1 216 ? -13.172 6.258 25.5 1 93.69 216 ASP A C 1
ATOM 1668 O O . ASP A 1 216 ? -13.609 6.195 24.344 1 93.69 216 ASP A O 1
ATOM 1672 N N . GLY A 1 217 ? -11.93 6.145 25.828 1 95.81 217 GLY A N 1
ATOM 1673 C CA . GLY A 1 217 ? -10.969 5.652 24.844 1 95.81 217 GLY A CA 1
ATOM 1674 C C . GLY A 1 217 ? -10.359 6.754 24 1 95.81 217 GLY A C 1
ATOM 1675 O O . GLY A 1 217 ? -9.508 6.492 23.156 1 95.81 217 GLY A O 1
ATOM 1676 N N . LEU A 1 218 ? -10.703 8.008 24.188 1 96.19 218 LEU A N 1
ATOM 1677 C CA . LEU A 1 218 ? -10.227 9.125 23.375 1 96.19 218 LEU A CA 1
ATOM 1678 C C . LEU A 1 218 ? -9.641 10.227 24.25 1 96.19 218 LEU A C 1
ATOM 1680 O O . LEU A 1 218 ? -10.141 10.484 25.344 1 96.19 218 LEU A O 1
ATOM 1684 N N . ASP A 1 219 ? -8.602 10.82 23.75 1 94.56 219 ASP A N 1
ATOM 1685 C CA . ASP A 1 219 ? -8.062 12.055 24.312 1 94.56 219 ASP A CA 1
ATOM 1686 C C . ASP A 1 219 ? -8.25 13.227 23.359 1 94.56 219 ASP A C 1
ATOM 1688 O O . ASP A 1 219 ? -7.84 13.156 22.203 1 94.56 219 ASP A O 1
ATOM 1692 N N . LEU A 1 220 ? -8.906 14.242 23.797 1 94.12 220 LEU A N 1
ATOM 1693 C CA . LEU A 1 220 ? -8.961 15.461 23 1 94.12 220 LEU A CA 1
ATOM 1694 C C . LEU A 1 220 ? -7.605 16.156 22.984 1 94.12 220 LEU A C 1
ATOM 1696 O O . LEU A 1 220 ? -7.121 16.609 24.016 1 94.12 220 LEU A O 1
ATOM 1700 N N . ILE A 1 221 ? -7.051 16.266 21.828 1 93.62 221 ILE A N 1
ATOM 1701 C CA . ILE A 1 221 ? -5.707 16.812 21.703 1 93.62 221 ILE A CA 1
ATOM 1702 C C . ILE A 1 221 ? -5.785 18.297 21.344 1 93.62 221 ILE A C 1
ATOM 1704 O O . ILE A 1 221 ? -4.906 19.078 21.703 1 93.62 221 ILE A O 1
ATOM 1708 N N . ARG A 1 222 ? -6.848 18.594 20.547 1 93.81 222 ARG A N 1
ATOM 1709 C CA . ARG A 1 222 ? -6.906 19.969 20.062 1 93.81 222 ARG A CA 1
ATOM 1710 C C . ARG A 1 222 ? -8.32 20.344 19.641 1 93.81 222 ARG A C 1
ATOM 1712 O O . ARG A 1 222 ? -9.031 19.531 19.062 1 93.81 222 ARG A O 1
ATOM 1719 N N . GLN A 1 223 ? -8.664 21.5 19.953 1 93.12 223 GLN A N 1
ATOM 1720 C CA . GLN A 1 223 ? -9.828 22.172 19.391 1 93.12 223 GLN A CA 1
ATOM 1721 C C . GLN A 1 223 ? -9.414 23.328 18.484 1 93.12 223 GLN A C 1
ATOM 1723 O O . GLN A 1 223 ? -8.719 24.25 18.938 1 93.12 223 GLN A O 1
ATOM 1728 N N . THR A 1 224 ? -9.742 23.281 17.234 1 94.12 224 THR A N 1
ATOM 1729 C CA . THR A 1 224 ? -9.336 24.281 16.25 1 94.12 224 THR A CA 1
ATOM 1730 C C . THR A 1 224 ? -10.555 25.031 15.703 1 94.12 224 THR A C 1
ATOM 1732 O O . THR A 1 224 ? -11.43 24.422 15.086 1 94.12 224 THR A O 1
ATOM 1735 N N . ASN A 1 225 ? -10.625 26.359 15.984 1 93.62 225 ASN A N 1
ATOM 1736 C CA . ASN A 1 225 ? -11.648 27.188 15.352 1 93.62 225 ASN A CA 1
ATOM 1737 C C . ASN A 1 225 ? -11.414 27.312 13.844 1 93.62 225 ASN A C 1
ATOM 1739 O O . ASN A 1 225 ? -10.445 27.938 13.414 1 93.62 225 ASN A O 1
ATOM 1743 N N . THR A 1 226 ? -12.266 26.719 13.016 1 92 226 THR A N 1
ATOM 1744 C CA . THR A 1 226 ? -12.094 26.703 11.562 1 92 226 THR A CA 1
ATOM 1745 C C . THR A 1 226 ? -13.055 27.688 10.898 1 92 226 THR A C 1
ATOM 1747 O O . THR A 1 226 ? -13.305 27.594 9.695 1 92 226 THR A O 1
ATOM 1750 N N . THR A 1 227 ? -13.656 28.578 11.695 1 89.25 227 THR A N 1
ATOM 1751 C CA . THR A 1 227 ? -14.523 29.594 11.117 1 89.25 227 THR A CA 1
ATOM 1752 C C . THR A 1 227 ? -13.734 30.484 10.164 1 89.25 227 THR A C 1
ATOM 1754 O O . THR A 1 227 ? -12.797 31.188 10.578 1 89.25 227 THR A O 1
ATOM 1757 N N . ASP A 1 228 ? -14.102 30.453 8.945 1 87.56 228 ASP A N 1
ATOM 1758 C CA . ASP A 1 228 ? -13.375 31.219 7.93 1 87.56 228 ASP A CA 1
ATOM 1759 C C . ASP A 1 228 ? -13.445 32.719 8.211 1 87.56 228 ASP A C 1
ATOM 1761 O O . ASP A 1 228 ? -14.523 33.312 8.141 1 87.56 228 ASP A O 1
ATOM 1765 N N . PRO A 1 229 ? -12.383 33.344 8.414 1 88.12 229 PRO A N 1
ATOM 1766 C CA . PRO A 1 229 ? -12.414 34.781 8.742 1 88.12 229 PRO A CA 1
ATOM 1767 C C . PRO A 1 229 ? -12.664 35.656 7.516 1 88.12 229 PRO A C 1
ATOM 1769 O O . PRO A 1 229 ? -12.922 36.875 7.652 1 88.12 229 PRO A O 1
ATOM 1772 N N . PHE A 1 230 ? -12.586 35.062 6.391 1 83.38 230 PHE A N 1
ATOM 1773 C CA . PHE A 1 230 ? -12.781 35.812 5.164 1 83.38 230 PHE A CA 1
ATOM 1774 C C . PHE A 1 230 ? -14.234 35.75 4.711 1 83.38 230 PHE A C 1
ATOM 1776 O O . PHE A 1 230 ? -14.594 36.344 3.686 1 83.38 230 PHE A O 1
ATOM 1783 N N . GLN A 1 231 ? -14.953 34.969 5.473 1 76.62 231 GLN A N 1
ATOM 1784 C CA . GLN A 1 231 ? -16.359 34.781 5.109 1 76.62 231 GLN A CA 1
ATOM 1785 C C . GLN A 1 231 ? -17.109 36.125 5.164 1 76.62 231 GLN A C 1
ATOM 1787 O O . GLN A 1 231 ? -16.953 36.875 6.109 1 76.62 231 GLN A O 1
ATOM 1792 N N . ASN A 1 232 ? -17.562 36.625 3.973 1 63.91 232 ASN A N 1
ATOM 1793 C CA . ASN A 1 232 ? -18.453 37.781 3.963 1 63.91 232 ASN A CA 1
ATOM 1794 C C . ASN A 1 232 ? -19.906 37.375 4.129 1 63.91 232 ASN A C 1
ATOM 1796 O O . ASN A 1 232 ? -20.312 36.312 3.645 1 63.91 232 ASN A O 1
ATOM 1800 N N . GLN A 1 233 ? -20.453 37.781 5.34 1 51.5 233 GLN A N 1
ATOM 1801 C CA . GLN A 1 233 ? -21.828 37.5 5.691 1 51.5 233 GLN A CA 1
ATOM 1802 C C . GLN A 1 233 ? -22.766 37.781 4.516 1 51.5 233 GLN A C 1
ATOM 1804 O O . GLN A 1 233 ? -23.984 37.594 4.625 1 51.5 233 GLN A O 1
ATOM 1809 N N . ASP A 1 234 ? -22.266 38.312 3.484 1 47.5 234 ASP A N 1
ATOM 1810 C CA . ASP A 1 234 ? -23.297 38.594 2.488 1 47.5 234 ASP A CA 1
ATOM 1811 C C . ASP A 1 234 ? -23.938 37.312 1.997 1 47.5 234 ASP A C 1
ATOM 1813 O O . ASP A 1 234 ? -23.25 36.375 1.547 1 47.5 234 ASP A O 1
ATOM 1817 N N . THR A 1 235 ? -24.922 36.938 2.795 1 44.84 235 THR A N 1
ATOM 1818 C CA . THR A 1 235 ? -25.844 35.844 2.506 1 44.84 235 THR A CA 1
ATOM 1819 C C . THR A 1 235 ? -26.234 35.812 1.031 1 44.84 235 THR A C 1
ATOM 1821 O O . THR A 1 235 ? -26.859 36.781 0.549 1 44.84 235 THR A O 1
ATOM 1824 N N . TYR A 1 236 ? -25.438 35.531 0.195 1 40.66 236 TYR A N 1
ATOM 1825 C CA . TYR A 1 236 ? -26.125 35.375 -1.077 1 40.66 236 TYR A CA 1
ATOM 1826 C C . TYR A 1 236 ? -27.25 34.344 -0.951 1 40.66 236 TYR A C 1
ATOM 1828 O O . TYR A 1 236 ? -27.078 33.281 -0.344 1 40.66 236 TYR A O 1
ATOM 1836 N N . PRO A 1 237 ? -28.484 34.875 -1.007 1 37.41 237 PRO A N 1
ATOM 1837 C CA . PRO A 1 237 ? -29.594 33.906 -0.932 1 37.41 237 PRO A CA 1
ATOM 1838 C C . PRO A 1 237 ? -29.281 32.594 -1.609 1 37.41 237 PRO A C 1
ATOM 1840 O O . PRO A 1 237 ? -28.703 32.562 -2.695 1 37.41 237 PRO A O 1
ATOM 1843 N N . ALA A 1 238 ? -29.109 31.688 -0.852 1 40.19 238 ALA A N 1
ATOM 1844 C CA . ALA A 1 238 ? -29.016 30.312 -1.332 1 40.19 238 ALA A CA 1
ATOM 1845 C C . ALA A 1 238 ? -30.016 30.062 -2.461 1 40.19 238 ALA A C 1
ATOM 1847 O O . ALA A 1 238 ? -31.188 29.797 -2.209 1 40.19 238 ALA A O 1
ATOM 1848 N N . GLN A 1 239 ? -30.078 30.797 -3.387 1 34.19 239 GLN A N 1
ATOM 1849 C CA . GLN A 1 239 ? -31.141 30.484 -4.344 1 34.19 239 GLN A CA 1
ATOM 1850 C C . GLN A 1 239 ? -31.266 28.969 -4.543 1 34.19 239 GLN A C 1
ATOM 1852 O O . GLN A 1 239 ? -32.344 28.484 -4.887 1 34.19 239 GLN A O 1
ATOM 1857 N N . HIS A 1 240 ? -30.219 28.328 -5.023 1 35.12 240 HIS A N 1
ATOM 1858 C CA . HIS A 1 240 ? -30.531 27.016 -5.586 1 35.12 240 HIS A CA 1
ATOM 1859 C C . HIS A 1 240 ? -30.625 25.953 -4.492 1 35.12 240 HIS A C 1
ATOM 1861 O O . HIS A 1 240 ? -31.438 25.031 -4.578 1 35.12 240 HIS A O 1
ATOM 1867 N N . ASN A 1 241 ? -29.469 25.453 -3.863 1 34.88 241 ASN A N 1
ATOM 1868 C CA . ASN A 1 241 ? -29.719 24.344 -2.943 1 34.88 241 ASN A CA 1
ATOM 1869 C C . ASN A 1 241 ? -29.906 24.828 -1.513 1 34.88 241 ASN A C 1
ATOM 1871 O O . ASN A 1 241 ? -28.984 25.359 -0.903 1 34.88 241 ASN A O 1
ATOM 1875 N N . PRO A 1 242 ? -31.125 25.188 -1.167 1 37.69 242 PRO A N 1
ATOM 1876 C CA . PRO A 1 242 ? -31.531 25.625 0.165 1 37.69 242 PRO A CA 1
ATOM 1877 C C . PRO A 1 242 ? -30.703 25 1.282 1 37.69 242 PRO A C 1
ATOM 1879 O O . PRO A 1 242 ? -30.703 25.5 2.408 1 37.69 242 PRO A O 1
ATOM 1882 N N . VAL A 1 243 ? -30.422 23.781 1.087 1 39.16 243 VAL A N 1
ATOM 1883 C CA . VAL A 1 243 ? -29.812 23.031 2.176 1 39.16 243 VAL A CA 1
ATOM 1884 C C . VAL A 1 243 ? -28.406 23.547 2.447 1 39.16 243 VAL A C 1
ATOM 1886 O O . VAL A 1 243 ? -27.922 23.516 3.584 1 39.16 243 VAL A O 1
ATOM 1889 N N . PHE A 1 244 ? -27.719 23.938 1.407 1 40.66 244 PHE A N 1
ATOM 1890 C CA . PHE A 1 244 ? -26.344 24.391 1.616 1 40.66 244 PHE A CA 1
ATOM 1891 C C . PHE A 1 244 ? -26.203 25.891 1.374 1 40.66 244 PHE A C 1
ATOM 1893 O O . PHE A 1 244 ? -26.328 26.344 0.239 1 40.66 244 PHE A O 1
ATOM 1900 N N . GLN A 1 245 ? -26.766 26.703 2.203 1 42.78 245 GLN A N 1
ATOM 1901 C CA . GLN A 1 245 ? -26.359 28.109 2.094 1 42.78 245 GLN A CA 1
ATOM 1902 C C . GLN A 1 245 ? -24.875 28.219 1.776 1 42.78 245 GLN A C 1
ATOM 1904 O O . GLN A 1 245 ? -24.031 27.797 2.572 1 42.78 245 GLN A O 1
ATOM 1909 N N . VAL A 1 246 ? -24.578 28.188 0.464 1 48.72 246 VAL A N 1
ATOM 1910 C CA . VAL A 1 246 ? -23.172 28.234 0.056 1 48.72 246 VAL A CA 1
ATOM 1911 C C . VAL A 1 246 ? -22.547 29.562 0.475 1 48.72 246 VAL A C 1
ATOM 1913 O O . VAL A 1 246 ? -22.953 30.625 0.003 1 48.72 246 VAL A O 1
ATOM 1916 N N . LYS A 1 247 ? -22.172 29.766 1.723 1 52.09 247 LYS A N 1
ATOM 1917 C CA . LYS A 1 247 ? -21.297 30.844 2.182 1 52.09 247 LYS A CA 1
ATOM 1918 C C . LYS A 1 247 ? -20.109 31.031 1.242 1 52.09 247 LYS A C 1
ATOM 1920 O O . LYS A 1 247 ? -19.5 30.062 0.803 1 52.09 247 LYS A O 1
ATOM 1925 N N . SER A 1 248 ? -20.094 32.25 0.599 1 62.5 248 SER A N 1
ATOM 1926 C CA . SER A 1 248 ? -18.906 32.531 -0.203 1 62.5 248 SER A CA 1
ATOM 1927 C C . SER A 1 248 ? -17.656 32.594 0.669 1 62.5 248 SER A C 1
ATOM 1929 O O . SER A 1 248 ? -17.484 33.531 1.457 1 62.5 248 SER A O 1
ATOM 1931 N N . SER A 1 249 ? -17.047 31.594 0.978 1 75 249 SER A N 1
ATOM 1932 C CA . SER A 1 249 ? -15.805 31.484 1.729 1 75 249 SER A CA 1
ATOM 1933 C C . SER A 1 249 ? -14.734 30.766 0.916 1 75 249 SER A C 1
ATOM 1935 O O . SER A 1 249 ? -14.938 29.641 0.467 1 75 249 SER A O 1
ATOM 1937 N N . PRO A 1 250 ? -13.664 31.547 0.681 1 77.06 250 PRO A N 1
ATOM 1938 C CA . PRO A 1 250 ? -12.609 30.938 -0.132 1 77.06 250 PRO A CA 1
ATOM 1939 C C . PRO A 1 250 ? -12.055 29.656 0.488 1 77.06 250 PRO A C 1
ATOM 1941 O O . PRO A 1 250 ? -11.695 28.719 -0.233 1 77.06 250 PRO A O 1
ATOM 1944 N N . LEU A 1 251 ? -11.984 29.594 1.808 1 82.56 251 LEU A N 1
ATOM 1945 C CA . LEU A 1 251 ? -11.391 28.438 2.451 1 82.56 251 LEU A CA 1
ATOM 1946 C C . LEU A 1 251 ? -12.375 27.266 2.49 1 82.56 251 LEU A C 1
ATOM 1948 O O . LEU A 1 251 ? -12.008 26.125 2.229 1 82.56 251 LEU A O 1
ATOM 1952 N N . LEU A 1 252 ? -13.625 27.609 2.73 1 79.38 252 LEU A N 1
ATOM 1953 C CA . LEU A 1 252 ? -14.664 26.594 2.816 1 79.38 252 LEU A CA 1
ATOM 1954 C C . LEU A 1 252 ? -14.953 25.984 1.444 1 79.38 252 LEU A C 1
ATOM 1956 O O . LEU A 1 252 ? -15.328 24.812 1.34 1 79.38 252 LEU A O 1
ATOM 1960 N N . SER A 1 253 ? -14.75 26.766 0.467 1 76.56 253 SER A N 1
ATOM 1961 C CA . SER A 1 253 ? -15.047 26.312 -0.89 1 76.56 253 SER A CA 1
ATOM 1962 C C . SER A 1 253 ? -14.141 25.172 -1.306 1 76.56 253 SER A C 1
ATOM 1964 O O . SER A 1 253 ? -14.477 24.391 -2.207 1 76.56 253 SER A O 1
ATOM 1966 N N . GLU A 1 254 ? -13.016 24.984 -0.616 1 80.88 254 GLU A N 1
ATOM 1967 C CA . GLU A 1 254 ? -12.039 23.938 -0.931 1 80.88 254 GLU A CA 1
ATOM 1968 C C . GLU A 1 254 ? -12.391 22.641 -0.232 1 80.88 254 GLU A C 1
ATOM 1970 O O . GLU A 1 254 ? -11.891 21.578 -0.613 1 80.88 254 GLU A O 1
ATOM 1975 N N . ALA A 1 255 ? -13.266 22.703 0.696 1 85.56 255 ALA A N 1
ATOM 1976 C CA . ALA A 1 255 ? -13.453 21.609 1.643 1 85.56 255 ALA A CA 1
ATOM 1977 C C . ALA A 1 255 ? -13.961 20.359 0.936 1 85.56 255 ALA A C 1
ATOM 1979 O O . ALA A 1 255 ? -13.438 19.266 1.157 1 85.56 255 ALA A O 1
ATOM 1980 N N . PRO A 1 256 ? -14.984 20.438 0.011 1 83.69 256 PRO A N 1
ATOM 1981 C CA . PRO A 1 256 ? -15.461 19.219 -0.651 1 83.69 256 PRO A CA 1
ATOM 1982 C C . PRO A 1 256 ? -14.391 18.578 -1.529 1 83.69 256 PRO A C 1
ATOM 1984 O O . PRO A 1 256 ? -14.266 17.359 -1.563 1 83.69 256 PRO A O 1
ATOM 1987 N N . TRP A 1 257 ? -13.625 19.406 -2.211 1 86.5 257 TRP A N 1
ATOM 1988 C CA . TRP A 1 257 ? -12.539 18.891 -3.047 1 86.5 257 TRP A CA 1
ATOM 1989 C C . TRP A 1 257 ? -11.484 18.172 -2.203 1 86.5 257 TRP A C 1
ATOM 1991 O O . TRP A 1 257 ? -11.023 17.094 -2.566 1 86.5 257 TRP A O 1
ATOM 2001 N N . GLU A 1 258 ? -11.156 18.797 -1.115 1 91.56 258 GLU A N 1
ATOM 2002 C CA . GLU A 1 258 ? -10.125 18.234 -0.248 1 91.56 258 GLU A CA 1
ATOM 2003 C C . GLU A 1 258 ? -10.594 16.953 0.411 1 91.56 258 GLU A C 1
ATOM 2005 O O . GLU A 1 258 ? -9.797 16.031 0.647 1 91.56 258 GLU A O 1
ATOM 2010 N N . SER A 1 259 ? -11.859 16.891 0.735 1 91.19 259 SER A N 1
ATOM 2011 C CA . SER A 1 259 ? -12.414 15.648 1.252 1 91.19 259 SER A CA 1
ATOM 2012 C C . SER A 1 259 ? -12.336 14.531 0.214 1 91.19 259 SER A C 1
ATOM 2014 O O . SER A 1 259 ? -11.984 13.398 0.541 1 91.19 259 SER A O 1
ATOM 2016 N N . THR A 1 260 ? -12.664 14.875 -0.996 1 89.81 260 THR A N 1
ATOM 2017 C CA . THR A 1 260 ? -12.57 13.914 -2.092 1 89.81 260 THR A CA 1
ATOM 2018 C C . THR A 1 260 ? -11.125 13.484 -2.322 1 89.81 260 THR A C 1
ATOM 2020 O O . THR A 1 260 ? -10.844 12.305 -2.514 1 89.81 260 THR A O 1
ATOM 2023 N N . ARG A 1 261 ? -10.242 14.438 -2.305 1 92.12 261 ARG A N 1
ATOM 2024 C CA . ARG A 1 261 ? -8.828 14.133 -2.449 1 92.12 261 ARG A CA 1
ATOM 2025 C C . ARG A 1 261 ? -8.367 13.133 -1.39 1 92.12 261 ARG A C 1
ATOM 2027 O O . ARG A 1 261 ? -7.727 12.133 -1.71 1 92.12 261 ARG A O 1
ATOM 2034 N N . ALA A 1 262 ? -8.727 13.406 -0.167 1 94.31 262 ALA A N 1
ATOM 2035 C CA . ALA A 1 262 ? -8.336 12.523 0.93 1 94.31 262 ALA A CA 1
ATOM 2036 C C . ALA A 1 262 ? -8.875 11.117 0.716 1 94.31 262 ALA A C 1
ATOM 2038 O O . ALA A 1 262 ? -8.18 10.133 0.987 1 94.31 262 ALA A O 1
ATOM 2039 N N . ALA A 1 263 ? -10.062 11.023 0.221 1 93.75 263 ALA A N 1
ATOM 2040 C CA . ALA A 1 263 ? -10.672 9.719 -0.035 1 93.75 263 ALA A CA 1
ATOM 2041 C C . ALA A 1 263 ? -9.922 8.969 -1.129 1 93.75 263 ALA A C 1
ATOM 2043 O O . ALA A 1 263 ? -9.711 7.754 -1.023 1 93.75 263 ALA A O 1
ATOM 2044 N N . THR A 1 264 ? -9.547 9.664 -2.221 1 93.25 264 THR A N 1
ATOM 2045 C CA . THR A 1 264 ? -8.914 9.023 -3.367 1 93.25 264 THR A CA 1
ATOM 2046 C C . THR A 1 264 ? -7.512 8.531 -3.006 1 93.25 264 THR A C 1
ATOM 2048 O O . THR A 1 264 ? -6.965 7.648 -3.676 1 93.25 264 THR A O 1
ATOM 2051 N N . LEU A 1 265 ? -6.938 9.023 -1.938 1 92.88 265 LEU A N 1
ATOM 2052 C CA . LEU A 1 265 ? -5.637 8.562 -1.474 1 92.88 265 LEU A CA 1
ATOM 2053 C C . LEU A 1 265 ? -5.738 7.168 -0.864 1 92.88 265 LEU A C 1
ATOM 2055 O O . LEU A 1 265 ? -4.723 6.5 -0.659 1 92.88 265 LEU A O 1
ATOM 2059 N N . GLN A 1 266 ? -6.949 6.652 -0.59 1 95.31 266 GLN A N 1
ATOM 2060 C CA . GLN A 1 266 ? -7.184 5.316 -0.053 1 95.31 266 GLN A CA 1
ATOM 2061 C C . GLN A 1 266 ? -7.723 4.375 -1.128 1 95.31 266 GLN A C 1
ATOM 2063 O O . GLN A 1 266 ? -8.258 3.311 -0.817 1 95.31 266 GLN A O 1
ATOM 2068 N N . TYR A 1 267 ? -7.621 4.77 -2.418 1 94 267 TYR A N 1
ATOM 2069 C CA . TYR A 1 267 ? -8.164 3.98 -3.52 1 94 267 TYR A CA 1
ATOM 2070 C C . TYR A 1 267 ? -7.543 2.59 -3.553 1 94 267 TYR A C 1
ATOM 2072 O O . TYR A 1 267 ? -8.25 1.59 -3.686 1 94 267 TYR A O 1
ATOM 2080 N N . HIS A 1 268 ? -6.242 2.561 -3.443 1 92.38 268 HIS A N 1
ATOM 2081 C CA . HIS A 1 268 ? -5.488 1.335 -3.68 1 92.38 268 HIS A CA 1
ATOM 2082 C C . HIS A 1 268 ? -4.578 1.013 -2.498 1 92.38 268 HIS A C 1
ATOM 2084 O O . HIS A 1 268 ? -4.684 1.636 -1.439 1 92.38 268 HIS A O 1
ATOM 2090 N N . ASP A 1 269 ? -3.811 -0.017 -2.637 1 90.38 269 ASP A N 1
ATOM 2091 C CA . ASP A 1 269 ? -2.869 -0.374 -1.58 1 90.38 269 ASP A CA 1
ATOM 2092 C C . ASP A 1 269 ? -2.07 0.844 -1.123 1 90.38 269 ASP A C 1
ATOM 2094 O O . ASP A 1 269 ? -1.633 1.651 -1.946 1 90.38 269 ASP A O 1
ATOM 2098 N N . PRO A 1 270 ? -1.968 0.998 0.134 1 92.44 270 PRO A N 1
ATOM 2099 C CA . PRO A 1 270 ? -2.332 0.072 1.209 1 92.44 270 PRO A CA 1
ATOM 2100 C C . PRO A 1 270 ? -3.729 0.337 1.768 1 92.44 270 PRO A C 1
ATOM 2102 O O . PRO A 1 270 ? -4.18 -0.368 2.674 1 92.44 270 PRO A O 1
ATOM 2105 N N . GLY A 1 271 ? -4.465 1.331 1.251 1 95.06 271 GLY A N 1
ATOM 2106 C CA . GLY A 1 271 ? -5.781 1.673 1.766 1 95.06 271 GLY A CA 1
ATOM 2107 C C . GLY A 1 271 ? -5.734 2.344 3.125 1 95.06 271 GLY A C 1
ATOM 2108 O O . GLY A 1 271 ? -4.797 3.086 3.424 1 95.06 271 GLY A O 1
ATOM 2109 N N . GLU A 1 272 ? -6.848 2.225 3.918 1 97 272 GLU A N 1
ATOM 2110 C CA . GLU A 1 272 ? -6.891 2.797 5.262 1 97 272 GLU A CA 1
ATOM 2111 C C . GLU A 1 272 ? -6.113 1.939 6.254 1 97 272 GLU A C 1
ATOM 2113 O O . GLU A 1 272 ? -6.625 0.935 6.75 1 97 272 GLU A O 1
ATOM 2118 N N . THR A 1 273 ? -4.93 2.381 6.57 1 94.81 273 THR A N 1
ATOM 2119 C CA . THR A 1 273 ? -4.02 1.556 7.355 1 94.81 273 THR A CA 1
ATOM 2120 C C . THR A 1 273 ? -4.18 1.846 8.844 1 94.81 273 THR A C 1
ATOM 2122 O O . THR A 1 273 ? -3.643 1.123 9.688 1 94.81 273 THR A O 1
ATOM 2125 N N . ARG A 1 274 ? -4.906 2.859 9.234 1 96.81 274 ARG A N 1
ATOM 2126 C CA . ARG A 1 274 ? -5.086 3.217 10.641 1 96.81 274 ARG A CA 1
ATOM 2127 C C . ARG A 1 274 ? -6.098 2.297 11.312 1 96.81 274 ARG A C 1
ATOM 2129 O O . ARG A 1 274 ? -6.242 2.32 12.539 1 96.81 274 ARG A O 1
ATOM 2136 N N . VAL A 1 275 ? -6.785 1.492 10.547 1 97.94 275 VAL A N 1
ATOM 2137 C CA . VAL A 1 275 ? -7.625 0.409 11.047 1 97.94 275 VAL A CA 1
ATOM 2138 C C . VAL A 1 275 ? -6.926 -0.931 10.828 1 97.94 275 VAL A C 1
ATOM 2140 O O . VAL A 1 275 ? -6.496 -1.246 9.719 1 97.94 275 VAL A O 1
ATOM 2143 N N . LYS A 1 276 ? -6.773 -1.682 11.906 1 97.5 276 LYS A N 1
ATOM 2144 C CA . LYS A 1 276 ? -6.188 -3.016 11.82 1 97.5 276 LYS A CA 1
ATOM 2145 C C . LYS A 1 276 ? -7.254 -4.098 11.969 1 97.5 276 LYS A C 1
ATOM 2147 O O . LYS A 1 276 ? -7.902 -4.199 13.008 1 97.5 276 LYS A O 1
ATOM 2152 N N . LEU A 1 277 ? -7.418 -4.887 10.93 1 97.75 277 LEU A N 1
ATOM 2153 C CA . LEU A 1 277 ? -8.445 -5.918 10.93 1 97.75 277 LEU A CA 1
ATOM 2154 C C . LEU A 1 277 ? -7.848 -7.289 11.234 1 97.75 277 LEU A C 1
ATOM 2156 O O . LEU A 1 277 ? -6.715 -7.578 10.836 1 97.75 277 LEU A O 1
ATOM 2160 N N . ASP A 1 278 ? -8.562 -8.086 11.914 1 97.94 278 ASP A N 1
ATOM 2161 C CA . ASP A 1 278 ? -8.164 -9.453 12.234 1 97.94 278 ASP A CA 1
ATOM 2162 C C . ASP A 1 278 ? -8.797 -10.445 11.266 1 97.94 278 ASP A C 1
ATOM 2164 O O . ASP A 1 278 ? -9.977 -10.789 11.406 1 97.94 278 ASP A O 1
ATOM 2168 N N . ALA A 1 279 ? -8.031 -10.992 10.43 1 97.75 279 ALA A N 1
ATOM 2169 C CA . ALA A 1 279 ? -8.523 -11.914 9.414 1 97.75 279 ALA A CA 1
ATOM 2170 C C . ALA A 1 279 ? -9.195 -13.125 10.055 1 97.75 279 ALA A C 1
ATOM 2172 O O . ALA A 1 279 ? -10.102 -13.727 9.477 1 97.75 279 ALA A O 1
ATOM 2173 N N . ASN A 1 280 ? -8.844 -13.461 11.258 1 97.31 280 ASN A N 1
ATOM 2174 C CA . ASN A 1 280 ? -9.406 -14.602 11.969 1 97.31 280 ASN A CA 1
ATOM 2175 C C . ASN A 1 280 ? -10.844 -14.336 12.414 1 97.31 280 ASN A C 1
ATOM 2177 O O . ASN A 1 280 ? -11.516 -15.227 12.93 1 97.31 280 ASN A O 1
ATOM 2181 N N . SER A 1 281 ? -11.289 -13.172 12.164 1 98.31 281 SER A N 1
ATOM 2182 C CA . SER A 1 281 ? -12.648 -12.789 12.523 1 98.31 281 SER A CA 1
ATOM 2183 C C . SER A 1 281 ? -13.492 -12.5 11.289 1 98.31 281 SER A C 1
ATOM 2185 O O . SER A 1 281 ? -14.633 -12.047 11.398 1 98.31 281 SER A O 1
ATOM 2187 N N . PHE A 1 282 ? -12.969 -12.789 10.18 1 98.44 282 PHE A N 1
ATOM 2188 C CA . PHE A 1 282 ? -13.594 -12.453 8.906 1 98.44 282 PHE A CA 1
ATOM 2189 C C . PHE A 1 282 ? -14.891 -13.234 8.719 1 98.44 282 PHE A C 1
ATOM 2191 O O . PHE A 1 282 ? -14.898 -14.461 8.82 1 98.44 282 PHE A O 1
ATOM 2198 N N . ILE A 1 283 ? -15.945 -12.539 8.438 1 98.69 283 ILE A N 1
ATOM 2199 C CA . ILE A 1 283 ? -17.25 -13.117 8.117 1 98.69 283 ILE A CA 1
ATOM 2200 C C . ILE A 1 283 ? -17.719 -12.609 6.754 1 98.69 283 ILE A C 1
ATOM 2202 O O . ILE A 1 283 ? -17.734 -11.398 6.512 1 98.69 283 ILE A O 1
ATOM 2206 N N . SER A 1 284 ? -18.094 -13.5 5.871 1 98.56 284 SER A N 1
ATOM 2207 C CA . SER A 1 284 ? -18.547 -13.133 4.539 1 98.56 284 SER A CA 1
ATOM 2208 C C . SER A 1 284 ? -19.984 -13.594 4.297 1 98.56 284 SER A C 1
ATOM 2210 O O . SER A 1 284 ? -20.344 -14.727 4.641 1 98.56 284 SER A O 1
ATOM 2212 N N . PHE A 1 285 ? -20.781 -12.766 3.662 1 98.31 285 PHE A N 1
ATOM 2213 C CA . PHE A 1 285 ? -22.141 -13.125 3.281 1 98.31 285 PHE A CA 1
ATOM 2214 C C . PHE A 1 285 ? -22.141 -14 2.033 1 98.31 285 PHE A C 1
ATOM 2216 O O . PHE A 1 285 ? -23.188 -14.453 1.585 1 98.31 285 PHE A O 1
ATOM 2223 N N . TYR A 1 286 ? -20.969 -14.305 1.516 1 98.25 286 TYR A N 1
ATOM 2224 C CA . TYR A 1 286 ? -20.828 -15.258 0.421 1 98.25 286 TYR A CA 1
ATOM 2225 C C . TYR A 1 286 ? -20.516 -16.656 0.948 1 98.25 286 TYR A C 1
ATOM 2227 O O . TYR A 1 286 ? -20.578 -17.625 0.208 1 98.25 286 TYR A O 1
ATOM 2235 N N . ASP A 1 287 ? -20.109 -16.75 2.195 1 98.12 287 ASP A N 1
ATOM 2236 C CA . ASP A 1 287 ? -19.672 -18 2.807 1 98.12 287 ASP A CA 1
ATOM 2237 C C . ASP A 1 287 ? -20.859 -18.844 3.268 1 98.12 287 ASP A C 1
ATOM 2239 O O . ASP A 1 287 ? -21.359 -18.672 4.391 1 98.12 287 ASP A O 1
ATOM 2243 N N . ARG A 1 288 ? -21.266 -19.812 2.527 1 95.75 288 ARG A N 1
ATOM 2244 C CA . ARG A 1 288 ? -22.281 -20.797 2.84 1 95.75 288 ARG A CA 1
ATOM 2245 C C . ARG A 1 288 ? -23.609 -20.125 3.174 1 95.75 288 ARG A C 1
ATOM 2247 O O . ARG A 1 288 ? -24.297 -20.531 4.121 1 95.75 288 ARG A O 1
ATOM 2254 N N . VAL A 1 289 ? -23.875 -19.047 2.543 1 97.62 289 VAL A N 1
ATOM 2255 C CA . VAL A 1 289 ? -25.188 -18.406 2.59 1 97.62 289 VAL A CA 1
ATOM 2256 C C . VAL A 1 289 ? -26 -18.812 1.357 1 97.62 289 VAL A C 1
ATOM 2258 O O . VAL A 1 289 ? -26.078 -18.047 0.389 1 97.62 289 VAL A O 1
ATOM 2261 N N . ALA A 1 290 ? -26.688 -19.891 1.437 1 96.56 290 ALA A N 1
ATOM 2262 C CA . ALA A 1 290 ? -27.312 -20.562 0.302 1 96.56 290 ALA A CA 1
ATOM 2263 C C . ALA A 1 290 ? -28.391 -19.688 -0.329 1 96.56 290 ALA A C 1
ATOM 2265 O O . ALA A 1 290 ? -28.531 -19.656 -1.555 1 96.56 290 ALA A O 1
ATOM 2266 N N . SER A 1 291 ? -29.141 -19 0.435 1 97 291 SER A N 1
ATOM 2267 C CA . SER A 1 291 ? -30.25 -18.188 -0.07 1 97 291 SER A CA 1
ATOM 2268 C C . SER A 1 291 ? -29.75 -17.078 -0.988 1 97 291 SER A C 1
ATOM 2270 O O . SER A 1 291 ? -30.359 -16.797 -2.014 1 97 291 SER A O 1
ATOM 2272 N N . LEU A 1 292 ? -28.656 -16.5 -0.593 1 97.19 292 LEU A N 1
ATOM 2273 C CA . LEU A 1 292 ? -28.109 -15.43 -1.42 1 97.19 292 LEU A CA 1
ATOM 2274 C C . LEU A 1 292 ? -27.469 -15.992 -2.688 1 97.19 292 LEU A C 1
ATOM 2276 O O . LEU A 1 292 ? -27.516 -15.359 -3.746 1 97.19 292 LEU A O 1
ATOM 2280 N N . SER A 1 293 ? -26.828 -17.188 -2.598 1 96.88 293 SER A N 1
ATOM 2281 C CA . SER A 1 293 ? -26.266 -17.844 -3.779 1 96.88 293 SER A CA 1
ATOM 2282 C C . SER A 1 293 ? -27.359 -18.188 -4.789 1 96.88 293 SER A C 1
ATOM 2284 O O . SER A 1 293 ? -27.188 -17.953 -5.988 1 96.88 293 SER A O 1
ATOM 2286 N N . GLU A 1 294 ? -28.391 -18.688 -4.305 1 96.62 294 GLU A N 1
ATOM 2287 C CA . GLU A 1 294 ? -29.531 -19.062 -5.156 1 96.62 294 GLU A CA 1
ATOM 2288 C C . GLU A 1 294 ? -30.125 -17.828 -5.84 1 96.62 294 GLU A C 1
ATOM 2290 O O . GLU A 1 294 ? -30.453 -17.875 -7.023 1 96.62 294 GLU A O 1
ATOM 2295 N N . LYS A 1 295 ? -30.219 -16.812 -5.105 1 95.94 295 LYS A N 1
ATOM 2296 C CA . LYS A 1 295 ? -30.75 -15.57 -5.656 1 95.94 295 LYS A CA 1
ATOM 2297 C C . LYS A 1 295 ? -29.859 -15.039 -6.77 1 95.94 295 LYS A C 1
ATOM 2299 O O . LYS A 1 295 ? -30.344 -14.617 -7.824 1 95.94 295 LYS A O 1
ATOM 2304 N N . ARG A 1 296 ? -28.609 -15 -6.574 1 95.5 296 ARG A N 1
ATOM 2305 C CA . ARG A 1 296 ? -27.672 -14.508 -7.578 1 95.5 296 ARG A CA 1
ATOM 2306 C C . ARG A 1 296 ? -27.766 -15.312 -8.867 1 95.5 296 ARG A C 1
ATOM 2308 O O . ARG A 1 296 ? -27.719 -14.742 -9.961 1 95.5 296 ARG A O 1
ATOM 2315 N N . ILE A 1 297 ? -27.891 -16.625 -8.688 1 95.31 297 ILE A N 1
ATOM 2316 C CA . ILE A 1 297 ? -28.031 -17.5 -9.852 1 95.31 297 ILE A CA 1
ATOM 2317 C C . ILE A 1 297 ? -29.359 -17.234 -10.547 1 95.31 297 ILE A C 1
ATOM 2319 O O . ILE A 1 297 ? -29.391 -17.062 -11.773 1 95.31 297 ILE A O 1
ATOM 2323 N N . ALA A 1 298 ? -30.375 -17.109 -9.797 1 96.19 298 ALA A N 1
ATOM 2324 C CA . ALA A 1 298 ? -31.719 -16.891 -10.352 1 96.19 298 ALA A CA 1
ATOM 2325 C C . ALA A 1 298 ? -31.797 -15.555 -11.078 1 96.19 298 ALA A C 1
ATOM 2327 O O . ALA A 1 298 ? -32.5 -15.43 -12.078 1 96.19 298 ALA A O 1
ATOM 2328 N N . MET A 1 299 ? -31.031 -14.625 -10.641 1 95 299 MET A N 1
ATOM 2329 C CA . MET A 1 299 ? -31.109 -13.281 -11.211 1 95 299 MET A CA 1
ATOM 2330 C C . MET A 1 299 ? -30 -13.078 -12.242 1 95 299 MET A C 1
ATOM 2332 O O . MET A 1 299 ? -29.828 -11.969 -12.758 1 95 299 MET A O 1
ATOM 2336 N N . ASN A 1 300 ? -29.219 -14.055 -12.555 1 94 300 ASN A N 1
ATOM 2337 C CA . ASN A 1 300 ? -28.109 -13.992 -13.5 1 94 300 ASN A CA 1
ATOM 2338 C C . ASN A 1 300 ? -27.094 -12.906 -13.109 1 94 300 ASN A C 1
ATOM 2340 O O . ASN A 1 300 ? -26.734 -12.07 -13.93 1 94 300 ASN A O 1
ATOM 2344 N N . GLN A 1 301 ? -26.703 -12.93 -11.82 1 94.31 301 GLN A N 1
ATOM 2345 C CA . GLN A 1 301 ? -25.828 -11.883 -11.289 1 94.31 301 GLN A CA 1
ATOM 2346 C C . GLN A 1 301 ? -24.484 -12.469 -10.859 1 94.31 301 GLN A C 1
ATOM 2348 O O . GLN A 1 301 ? -23.75 -11.852 -10.07 1 94.31 301 GLN A O 1
ATOM 2353 N N . GLN A 1 302 ? -24.109 -13.586 -11.406 1 92.5 302 GLN A N 1
ATOM 2354 C CA . GLN A 1 302 ? -22.891 -14.266 -10.984 1 92.5 302 GLN A CA 1
ATOM 2355 C C . GLN A 1 302 ? -21.656 -13.43 -11.305 1 92.5 302 GLN A C 1
ATOM 2357 O O . GLN A 1 302 ? -20.656 -13.484 -10.586 1 92.5 302 GLN A O 1
ATOM 2362 N N . TYR A 1 303 ? -21.75 -12.586 -12.359 1 93.75 303 TYR A N 1
ATOM 2363 C CA . TYR A 1 303 ? -20.625 -11.766 -12.797 1 93.75 303 TYR A CA 1
ATOM 2364 C C . TYR A 1 303 ? -20.906 -10.281 -12.555 1 93.75 303 TYR A C 1
ATOM 2366 O O . TYR A 1 303 ? -20.219 -9.422 -13.102 1 93.75 303 TYR A O 1
ATOM 2374 N N . LYS A 1 304 ? -21.984 -9.984 -11.82 1 94.69 304 LYS A N 1
ATOM 2375 C CA . LYS A 1 304 ? -22.406 -8.609 -11.594 1 94.69 304 LYS A CA 1
ATOM 2376 C C . LYS A 1 304 ? -22.422 -8.273 -10.102 1 94.69 304 LYS A C 1
ATOM 2378 O O . LYS A 1 304 ? -23.469 -7.969 -9.539 1 94.69 304 LYS A O 1
ATOM 2383 N N . ARG A 1 305 ? -21.234 -8.227 -9.578 1 95 305 ARG A N 1
ATOM 2384 C CA . ARG A 1 305 ? -21.078 -8.078 -8.133 1 95 305 ARG A CA 1
ATOM 2385 C C . ARG A 1 305 ? -21.641 -6.742 -7.656 1 95 305 ARG A C 1
ATOM 2387 O O . ARG A 1 305 ? -22.094 -6.629 -6.52 1 95 305 ARG A O 1
ATOM 2394 N N . SER A 1 306 ? -21.656 -5.688 -8.5 1 93.38 306 SER A N 1
ATOM 2395 C CA . SER A 1 306 ? -22.156 -4.375 -8.125 1 93.38 306 SER A CA 1
ATOM 2396 C C . SER A 1 306 ? -23.656 -4.43 -7.824 1 93.38 306 SER A C 1
ATOM 2398 O O . SER A 1 306 ? -24.203 -3.527 -7.188 1 93.38 306 SER A O 1
ATOM 2400 N N . MET A 1 307 ? -24.281 -5.512 -8.234 1 93.81 307 MET A N 1
ATOM 2401 C CA . MET A 1 307 ? -25.719 -5.645 -8.062 1 93.81 307 MET A CA 1
ATOM 2402 C C . MET A 1 307 ? -26.047 -6.496 -6.84 1 93.81 307 MET A C 1
ATOM 2404 O O . MET A 1 307 ? -27.219 -6.641 -6.473 1 93.81 307 MET A O 1
ATOM 2408 N N . HIS A 1 308 ? -25.062 -7.07 -6.242 1 95.94 308 HIS A N 1
ATOM 2409 C CA . HIS A 1 308 ? -25.297 -7.965 -5.117 1 95.94 308 HIS A CA 1
ATOM 2410 C C . HIS A 1 308 ? -25.875 -7.207 -3.924 1 95.94 308 HIS A C 1
ATOM 2412 O O . HIS A 1 308 ? -25.406 -6.121 -3.586 1 95.94 308 HIS A O 1
ATOM 2418 N N . ARG A 1 309 ? -26.906 -7.746 -3.318 1 95.5 309 ARG A N 1
ATOM 2419 C CA . ARG A 1 309 ? -27.562 -7.242 -2.109 1 95.5 309 ARG A CA 1
ATOM 2420 C C . ARG A 1 309 ? -27.812 -8.367 -1.113 1 95.5 309 ARG A C 1
ATOM 2422 O O . ARG A 1 309 ? -27.891 -9.539 -1.499 1 95.5 309 ARG A O 1
ATOM 2429 N N . LEU A 1 310 ? -27.906 -7.965 0.137 1 97.12 310 LEU A N 1
ATOM 2430 C CA . LEU A 1 310 ? -28.266 -8.961 1.142 1 97.12 310 LEU A CA 1
ATOM 2431 C C . LEU A 1 310 ? -29.781 -9.156 1.187 1 97.12 310 LEU A C 1
ATOM 2433 O O . LEU A 1 310 ? -30.266 -10.109 1.799 1 97.12 310 LEU A O 1
ATOM 2437 N N . TYR A 1 311 ? -30.469 -8.258 0.492 1 95.5 311 TYR A N 1
ATOM 2438 C CA . TYR A 1 311 ? -31.906 -8.422 0.396 1 95.5 311 TYR A CA 1
ATOM 2439 C C . TYR A 1 311 ? -32.25 -9.781 -0.185 1 95.5 311 TYR A C 1
ATOM 2441 O O . TYR A 1 311 ? -31.719 -10.195 -1.21 1 95.5 311 TYR A O 1
ATOM 2449 N N . GLY A 1 312 ? -33.156 -10.453 0.43 1 94.81 312 GLY A N 1
ATOM 2450 C CA . GLY A 1 312 ? -33.562 -11.781 -0.016 1 94.81 312 GLY A CA 1
ATOM 2451 C C . GLY A 1 312 ? -32.969 -12.898 0.809 1 94.81 312 GLY A C 1
ATOM 2452 O O . GLY A 1 312 ? -33.312 -14.07 0.626 1 94.81 312 GLY A O 1
ATOM 2453 N N . ILE A 1 313 ? -32.062 -12.586 1.731 1 97.38 313 ILE A N 1
ATOM 2454 C CA . ILE A 1 313 ? -31.516 -13.586 2.633 1 97.38 313 ILE A CA 1
ATOM 2455 C C . ILE A 1 313 ? -32.625 -14.18 3.492 1 97.38 313 ILE A C 1
ATOM 2457 O O . ILE A 1 313 ? -33.5 -13.461 3.982 1 97.38 313 ILE A O 1
ATOM 2461 N N . ASN A 1 314 ? -32.625 -15.414 3.641 1 96.88 314 ASN A N 1
ATOM 2462 C CA . ASN A 1 314 ? -33.688 -16.031 4.414 1 96.88 314 ASN A CA 1
ATOM 2463 C C . ASN A 1 314 ? -33.375 -16.047 5.906 1 96.88 314 ASN A C 1
ATOM 2465 O O . ASN A 1 314 ? -32.25 -15.734 6.305 1 96.88 314 ASN A O 1
ATOM 2469 N N . GLU A 1 315 ? -34.25 -16.469 6.699 1 96.81 315 GLU A N 1
ATOM 2470 C CA . GLU A 1 315 ? -34.156 -16.406 8.148 1 96.81 315 GLU A CA 1
ATOM 2471 C C . GLU A 1 315 ? -33.062 -17.344 8.672 1 96.81 315 GLU A C 1
ATOM 2473 O O . GLU A 1 315 ? -32.344 -17 9.602 1 96.81 315 GLU A O 1
ATOM 2478 N N . GLU A 1 316 ? -33.031 -18.484 8.109 1 97.31 316 GLU A N 1
ATOM 2479 C CA . GLU A 1 316 ? -32.031 -19.469 8.547 1 97.31 316 GLU A CA 1
ATOM 2480 C C . GLU A 1 316 ? -30.625 -18.969 8.344 1 97.31 316 GLU A C 1
ATOM 2482 O O . GLU A 1 316 ? -29.781 -19.047 9.25 1 97.31 316 GLU A O 1
ATOM 2487 N N . ASP A 1 317 ? -30.359 -18.469 7.164 1 97.56 317 ASP A N 1
ATOM 2488 C CA . ASP A 1 317 ? -29.031 -17.938 6.848 1 97.56 317 ASP A CA 1
ATOM 2489 C C . ASP A 1 317 ? -28.703 -16.719 7.719 1 97.56 317 ASP A C 1
ATOM 2491 O O . ASP A 1 317 ? -27.562 -16.531 8.117 1 97.56 317 ASP A O 1
ATOM 2495 N N . VAL A 1 318 ? -29.656 -15.891 7.992 1 97.62 318 VAL A N 1
ATOM 2496 C CA . VAL A 1 318 ? -29.453 -14.758 8.891 1 97.62 318 VAL A CA 1
ATOM 2497 C C . VAL A 1 318 ? -29.016 -15.266 10.266 1 97.62 318 VAL A C 1
ATOM 2499 O O . VAL A 1 318 ? -28.047 -14.758 10.836 1 97.62 318 VAL A O 1
ATOM 2502 N N . GLY A 1 319 ? -29.766 -16.234 10.781 1 97.12 319 GLY A N 1
ATOM 2503 C CA . GLY A 1 319 ? -29.422 -16.797 12.062 1 97.12 319 GLY A CA 1
ATOM 2504 C C . GLY A 1 319 ? -28 -17.344 12.102 1 97.12 319 GLY A C 1
ATOM 2505 O O . GLY A 1 319 ? -27.281 -17.141 13.078 1 97.12 319 GLY A O 1
ATOM 2506 N N . ASN A 1 320 ? -27.641 -18.031 11.031 1 97 320 ASN A N 1
ATOM 2507 C CA . ASN A 1 320 ? -26.297 -18.625 10.953 1 97 320 ASN A CA 1
ATOM 2508 C C . ASN A 1 320 ? -25.219 -17.547 10.969 1 97 320 ASN A C 1
ATOM 2510 O O . ASN A 1 320 ? -24.203 -17.703 11.641 1 97 320 ASN A O 1
ATOM 2514 N N . VAL A 1 321 ? -25.391 -16.469 10.203 1 97.12 321 VAL A N 1
ATOM 2515 C CA . VAL A 1 321 ? -24.406 -15.406 10.109 1 97.12 321 VAL A CA 1
ATOM 2516 C C . VAL A 1 321 ? -24.297 -14.688 11.453 1 97.12 321 VAL A C 1
ATOM 2518 O O . VAL A 1 321 ? -23.203 -14.383 11.922 1 97.12 321 VAL A O 1
ATOM 2521 N N . LEU A 1 322 ? -25.406 -14.398 12.078 1 96.94 322 LEU A N 1
ATOM 2522 C CA . LEU A 1 322 ? -25.406 -13.688 13.359 1 96.94 322 LEU A CA 1
ATOM 2523 C C . LEU A 1 322 ? -24.781 -14.547 14.453 1 96.94 322 LEU A C 1
ATOM 2525 O O . LEU A 1 322 ? -24.094 -14.031 15.328 1 96.94 322 LEU A O 1
ATOM 2529 N N . ASP A 1 323 ? -25.062 -15.844 14.398 1 97.44 323 ASP A N 1
ATOM 2530 C CA . ASP A 1 323 ? -24.422 -16.766 15.336 1 97.44 323 ASP A CA 1
ATOM 2531 C C . ASP A 1 323 ? -22.906 -16.734 15.18 1 97.44 323 ASP A C 1
ATOM 2533 O O . ASP A 1 323 ? -22.172 -16.75 16.172 1 97.44 323 ASP A O 1
ATOM 2537 N N . ARG A 1 324 ? -22.5 -16.75 13.961 1 97.56 324 ARG A N 1
ATOM 2538 C CA . ARG A 1 324 ? -21.062 -16.672 13.688 1 97.56 324 ARG A CA 1
ATOM 2539 C C . ARG A 1 324 ? -20.469 -15.375 14.234 1 97.56 324 ARG A C 1
ATOM 2541 O O . ARG A 1 324 ? -19.391 -15.383 14.82 1 97.56 324 ARG A O 1
ATOM 2548 N N . LEU A 1 325 ? -21.109 -14.266 14.023 1 98.25 325 LEU A N 1
ATOM 2549 C CA . LEU A 1 325 ? -20.656 -12.977 14.523 1 98.25 325 LEU A CA 1
ATOM 2550 C C . LEU A 1 325 ? -20.531 -13 16.047 1 98.25 325 LEU A C 1
ATOM 2552 O O . LEU A 1 325 ? -19.531 -12.539 16.594 1 98.25 325 LEU A O 1
ATOM 2556 N N . GLU A 1 326 ? -21.516 -13.547 16.703 1 98.19 326 GLU A N 1
ATOM 2557 C CA . GLU A 1 326 ? -21.5 -13.625 18.156 1 98.19 326 GLU A CA 1
ATOM 2558 C C . GLU A 1 326 ? -20.328 -14.469 18.641 1 98.19 326 GLU A C 1
ATOM 2560 O O . GLU A 1 326 ? -19.656 -14.109 19.609 1 98.19 326 GLU A O 1
ATOM 2565 N N . LYS A 1 327 ? -20.125 -15.539 17.969 1 98 327 LYS A N 1
ATOM 2566 C CA . LYS A 1 327 ? -19.016 -16.422 18.344 1 98 327 LYS A CA 1
ATOM 2567 C C . LYS A 1 327 ? -17.672 -15.742 18.156 1 98 327 LYS A C 1
ATOM 2569 O O . LYS A 1 327 ? -16.797 -15.859 19.016 1 98 327 LYS A O 1
ATOM 2574 N N . VAL A 1 328 ? -17.516 -15.062 17.078 1 98 328 VAL A N 1
ATOM 2575 C CA . VAL A 1 328 ? -16.266 -14.383 16.766 1 98 328 VAL A CA 1
ATOM 2576 C C . VAL A 1 328 ? -16 -13.289 17.797 1 98 328 VAL A C 1
ATOM 2578 O O . VAL A 1 328 ? -14.883 -13.18 18.312 1 98 328 VAL A O 1
ATOM 2581 N N . ILE A 1 329 ? -16.969 -12.484 18.094 1 98.56 329 ILE A N 1
ATOM 2582 C CA . ILE A 1 329 ? -16.797 -11.383 19.031 1 98.56 329 ILE A CA 1
ATOM 2583 C C . ILE A 1 329 ? -16.578 -11.938 20.438 1 98.56 329 ILE A C 1
ATOM 2585 O O . ILE A 1 329 ? -15.758 -11.406 21.203 1 98.56 329 ILE A O 1
ATOM 2589 N N . ALA A 1 330 ? -17.281 -12.992 20.797 1 98.5 330 ALA A N 1
ATOM 2590 C CA . ALA A 1 330 ? -17.094 -13.633 22.094 1 98.5 330 ALA A CA 1
ATOM 2591 C C . ALA A 1 330 ? -15.648 -14.125 22.234 1 98.5 330 ALA A C 1
ATOM 2593 O O . ALA A 1 330 ? -15.055 -13.992 23.312 1 98.5 330 ALA A O 1
ATOM 2594 N N . ARG A 1 331 ? -15.156 -14.695 21.219 1 97.81 331 ARG A N 1
ATOM 2595 C CA . ARG A 1 331 ? -13.773 -15.164 21.25 1 97.81 331 ARG A CA 1
ATOM 2596 C C . ARG A 1 331 ? -12.805 -14 21.438 1 97.81 331 ARG A C 1
ATOM 2598 O O . ARG A 1 331 ? -11.867 -14.094 22.219 1 97.81 331 ARG A O 1
ATOM 2605 N N . LYS A 1 332 ? -13.031 -12.898 20.656 1 97.81 332 LYS A N 1
ATOM 2606 C CA . LYS A 1 332 ? -12.195 -11.711 20.812 1 97.81 332 LYS A CA 1
ATOM 2607 C C . LYS A 1 332 ? -12.242 -11.188 22.25 1 97.81 332 LYS A C 1
ATOM 2609 O O . LYS A 1 332 ? -11.211 -10.797 22.797 1 97.81 332 LYS A O 1
ATOM 2614 N N . ASN A 1 333 ? -13.383 -11.211 22.812 1 98.06 333 ASN A N 1
ATOM 2615 C CA . ASN A 1 333 ? -13.555 -10.719 24.172 1 98.06 333 ASN A CA 1
ATOM 2616 C C . ASN A 1 333 ? -12.836 -11.609 25.188 1 98.06 333 ASN A C 1
ATOM 2618 O O . ASN A 1 333 ? -12.344 -11.125 26.203 1 98.06 333 ASN A O 1
ATOM 2622 N N . SER A 1 334 ? -12.766 -12.805 24.891 1 97.69 334 SER A N 1
ATOM 2623 C CA . SER A 1 334 ? -12.172 -13.766 25.828 1 97.69 334 SER A CA 1
ATOM 2624 C C . SER A 1 334 ? -10.656 -13.828 25.656 1 97.69 334 SER A C 1
ATOM 2626 O O . SER A 1 334 ? -9.922 -13.898 26.641 1 97.69 334 SER A O 1
ATOM 2628 N N . GLU A 1 335 ? -10.266 -13.797 24.406 1 95.81 335 GLU A N 1
ATOM 2629 C CA . GLU A 1 335 ? -8.852 -14.008 24.125 1 95.81 335 GLU A CA 1
ATOM 2630 C C . GLU A 1 335 ? -8.109 -12.68 24 1 95.81 335 GLU A C 1
ATOM 2632 O O . GLU A 1 335 ? -6.879 -12.641 24.047 1 95.81 335 GLU A O 1
ATOM 2637 N N . GLY A 1 336 ? -8.82 -11.641 23.891 1 96.19 336 GLY A N 1
ATOM 2638 C CA . GLY A 1 336 ? -8.219 -10.344 23.641 1 96.19 336 GLY A CA 1
ATOM 2639 C C . GLY A 1 336 ? -8.422 -9.859 22.219 1 96.19 336 GLY A C 1
ATOM 2640 O O . GLY A 1 336 ? -8.578 -10.664 21.297 1 96.19 336 GLY A O 1
ATOM 2641 N N . TRP A 1 337 ? -8.289 -8.617 21.984 1 96.94 337 TRP A N 1
ATOM 2642 C CA . TRP A 1 337 ? -8.633 -8.008 20.703 1 96.94 337 TRP A CA 1
ATOM 2643 C C . TRP A 1 337 ? -7.379 -7.75 19.875 1 96.94 337 TRP A C 1
ATOM 2645 O O . TRP A 1 337 ? -7.441 -7.082 18.844 1 96.94 337 TRP A O 1
ATOM 2655 N N . GLU A 1 338 ? -6.266 -8.273 20.328 1 93.38 338 GLU A N 1
ATOM 2656 C CA . GLU A 1 338 ? -5.055 -8.172 19.516 1 93.38 338 GLU A CA 1
ATOM 2657 C C . GLU A 1 338 ? -5.27 -8.773 18.125 1 93.38 338 GLU A C 1
ATOM 2659 O O . GLU A 1 338 ? -5.922 -9.805 17.984 1 93.38 338 GLU A O 1
ATOM 2664 N N . VAL A 1 339 ? -4.746 -8.062 17.156 1 93.69 339 VAL A N 1
ATOM 2665 C CA . VAL A 1 339 ? -4.941 -8.5 15.773 1 93.69 339 VAL A CA 1
ATOM 2666 C C . VAL A 1 339 ? -3.74 -9.32 15.312 1 93.69 339 VAL A C 1
ATOM 2668 O O . VAL A 1 339 ? -2.592 -8.953 15.57 1 93.69 339 VAL A O 1
ATOM 2671 N N . ASN A 1 340 ? -4.02 -10.383 14.734 1 87.69 340 ASN A N 1
ATOM 2672 C CA . ASN A 1 340 ? -2.994 -11.203 14.102 1 87.69 340 ASN A CA 1
ATOM 2673 C C . ASN A 1 340 ? -2.941 -10.977 12.594 1 87.69 340 ASN A C 1
ATOM 2675 O O . ASN A 1 340 ? -3.875 -11.336 11.875 1 87.69 340 ASN A O 1
ATOM 2679 N N . GLN A 1 341 ? -1.823 -10.461 12.172 1 85.69 341 GLN A N 1
ATOM 2680 C CA . GLN A 1 341 ? -1.71 -10.141 10.75 1 85.69 341 GLN A CA 1
ATOM 2681 C C . GLN A 1 341 ? -0.541 -10.883 10.109 1 85.69 341 GLN A C 1
ATOM 2683 O O . GLN A 1 341 ? -0.225 -10.672 8.938 1 85.69 341 GLN A O 1
ATOM 2688 N N . ASN A 1 342 ? 0.006 -11.844 10.891 1 88.88 342 ASN A N 1
ATOM 2689 C CA . ASN A 1 342 ? 1.277 -12.359 10.398 1 88.88 342 ASN A CA 1
ATOM 2690 C C . ASN A 1 342 ? 1.302 -13.883 10.398 1 88.88 342 ASN A C 1
ATOM 2692 O O . ASN A 1 342 ? 2.221 -14.5 9.844 1 88.88 342 ASN A O 1
ATOM 2696 N N . ASP A 1 343 ? 0.218 -14.461 10.938 1 92.06 343 ASP A N 1
ATOM 2697 C CA . ASP A 1 343 ? 0.266 -15.914 11.047 1 92.06 343 ASP A CA 1
ATOM 2698 C C . ASP A 1 343 ? -1.139 -16.516 11.016 1 92.06 343 ASP A C 1
ATOM 2700 O O . ASP A 1 343 ? -1.748 -16.734 12.062 1 92.06 343 ASP A O 1
ATOM 2704 N N . PRO A 1 344 ? -1.595 -16.891 9.945 1 94.56 344 PRO A N 1
ATOM 2705 C CA . PRO A 1 344 ? -1.006 -16.594 8.633 1 94.56 344 PRO A CA 1
ATOM 2706 C C . PRO A 1 344 ? -1.276 -15.172 8.156 1 94.56 344 PRO A C 1
ATOM 2708 O O . PRO A 1 344 ? -2.266 -14.562 8.57 1 94.56 344 PRO A O 1
ATOM 2711 N N . ASP A 1 345 ? -0.437 -14.648 7.312 1 94.62 345 ASP A N 1
ATOM 2712 C CA . ASP A 1 345 ? -0.656 -13.344 6.699 1 94.62 345 ASP A CA 1
ATOM 2713 C C . ASP A 1 345 ? -1.608 -13.445 5.512 1 94.62 345 ASP A C 1
ATOM 2715 O O . ASP A 1 345 ? -1.208 -13.219 4.367 1 94.62 345 ASP A O 1
ATOM 2719 N N . TRP A 1 346 ? -2.916 -13.656 5.781 1 97.38 346 TRP A N 1
ATOM 2720 C CA . TRP A 1 346 ? -3.92 -13.836 4.742 1 97.38 346 TRP A CA 1
ATOM 2721 C C . TRP A 1 346 ? -3.977 -12.625 3.816 1 97.38 346 TRP A C 1
ATOM 2723 O O . TRP A 1 346 ? -4.125 -12.773 2.6 1 97.38 346 TRP A O 1
ATOM 2733 N N . GLN A 1 347 ? -3.887 -11.422 4.395 1 95.69 347 GLN A N 1
ATOM 2734 C CA . GLN A 1 347 ? -3.934 -10.211 3.592 1 95.69 347 GLN A CA 1
ATOM 2735 C C . GLN A 1 347 ? -2.752 -10.133 2.629 1 95.69 347 GLN A C 1
ATOM 2737 O O . GLN A 1 347 ? -2.914 -9.758 1.467 1 95.69 347 GLN A O 1
ATOM 2742 N N . GLY A 1 348 ? -1.573 -10.445 3.154 1 94.75 348 GLY A N 1
ATOM 2743 C CA . GLY A 1 348 ? -0.405 -10.477 2.287 1 94.75 348 GLY A CA 1
ATOM 2744 C C . GLY A 1 348 ? -0.528 -11.484 1.158 1 94.75 348 GLY A C 1
ATOM 2745 O O . GLY A 1 348 ? -0.107 -11.211 0.031 1 94.75 348 GLY A O 1
ATOM 2746 N N . ILE A 1 349 ? -1.104 -12.625 1.431 1 96.88 349 ILE A N 1
ATOM 2747 C CA . ILE A 1 349 ? -1.245 -13.703 0.453 1 96.88 349 ILE A CA 1
ATOM 2748 C C . ILE A 1 349 ? -2.168 -13.25 -0.677 1 96.88 349 ILE A C 1
ATOM 2750 O O . ILE A 1 349 ? -1.82 -13.367 -1.854 1 96.88 349 ILE A O 1
ATOM 2754 N N . VAL A 1 350 ? -3.34 -12.711 -0.368 1 97.38 350 VAL A N 1
ATOM 2755 C CA . VAL A 1 350 ? -4.285 -12.336 -1.416 1 97.38 350 VAL A CA 1
ATOM 2756 C C . VAL A 1 350 ? -3.723 -11.164 -2.223 1 97.38 350 VAL A C 1
ATOM 2758 O O . VAL A 1 350 ? -3.922 -11.086 -3.438 1 97.38 350 VAL A O 1
ATOM 2761 N N . ARG A 1 351 ? -3.051 -10.266 -1.572 1 95 351 ARG A N 1
ATOM 2762 C CA . ARG A 1 351 ? -2.396 -9.172 -2.283 1 95 351 ARG A CA 1
ATOM 2763 C C . ARG A 1 351 ? -1.373 -9.703 -3.281 1 95 351 ARG A C 1
ATOM 2765 O O . ARG A 1 351 ? -1.312 -9.242 -4.422 1 95 351 ARG A O 1
ATOM 2772 N N . ASN A 1 352 ? -0.575 -10.617 -2.844 1 94.88 352 ASN A N 1
ATOM 2773 C CA . ASN A 1 352 ? 0.446 -11.211 -3.701 1 94.88 352 ASN A CA 1
ATOM 2774 C C . ASN A 1 352 ? -0.172 -11.898 -4.918 1 94.88 352 ASN A C 1
ATOM 2776 O O . ASN A 1 352 ? 0.357 -11.805 -6.023 1 94.88 352 ASN A O 1
ATOM 2780 N N . VAL A 1 353 ? -1.24 -12.594 -4.691 1 97.25 353 VAL A N 1
ATOM 2781 C CA . VAL A 1 353 ? -1.924 -13.281 -5.781 1 97.25 353 VAL A CA 1
ATOM 2782 C C . VAL A 1 353 ? -2.395 -12.266 -6.82 1 97.25 353 VAL A C 1
ATOM 2784 O O . VAL A 1 353 ? -2.137 -12.422 -8.016 1 97.25 353 VAL A O 1
ATOM 2787 N N . ILE A 1 354 ? -3.012 -11.227 -6.375 1 96.75 354 ILE A N 1
ATOM 2788 C CA . ILE A 1 354 ? -3.527 -10.227 -7.305 1 96.75 354 ILE A CA 1
ATOM 2789 C C . ILE A 1 354 ? -2.367 -9.555 -8.031 1 96.75 354 ILE A C 1
ATOM 2791 O O . ILE A 1 354 ? -2.4 -9.406 -9.258 1 96.75 354 ILE A O 1
ATOM 2795 N N . GLN A 1 355 ? -1.361 -9.211 -7.32 1 93.31 355 GLN A N 1
ATOM 2796 C CA . GLN A 1 355 ? -0.206 -8.547 -7.91 1 93.31 355 GLN A CA 1
ATOM 2797 C C . GLN A 1 355 ? 0.451 -9.422 -8.977 1 93.31 355 GLN A C 1
ATOM 2799 O O . GLN A 1 355 ? 0.875 -8.93 -10.023 1 93.31 355 GLN A O 1
ATOM 2804 N N . ARG A 1 356 ? 0.529 -10.609 -8.695 1 94.69 356 ARG A N 1
ATOM 2805 C CA . ARG A 1 356 ? 1.232 -11.523 -9.586 1 94.69 356 ARG A CA 1
ATOM 2806 C C . ARG A 1 356 ? 0.443 -11.742 -10.875 1 94.69 356 ARG A C 1
ATOM 2808 O O . ARG A 1 356 ? 1.021 -11.805 -11.961 1 94.69 356 ARG A O 1
ATOM 2815 N N . TYR A 1 357 ? -0.853 -11.828 -10.812 1 97.31 357 TYR A N 1
ATOM 2816 C CA . TYR A 1 357 ? -1.604 -12.344 -11.953 1 97.31 357 TYR A CA 1
ATOM 2817 C C . TYR A 1 357 ? -2.305 -11.211 -12.695 1 97.31 357 TYR A C 1
ATOM 2819 O O . TYR A 1 357 ? -2.48 -11.281 -13.914 1 97.31 357 TYR A O 1
ATOM 2827 N N . SER A 1 358 ? -2.709 -10.172 -11.977 1 95.62 358 SER A N 1
ATOM 2828 C CA . SER A 1 358 ? -3.576 -9.156 -12.562 1 95.62 358 SER A CA 1
ATOM 2829 C C . SER A 1 358 ? -2.916 -8.5 -13.773 1 95.62 358 SER A C 1
ATOM 2831 O O . SER A 1 358 ? -3.525 -8.398 -14.844 1 95.62 358 SER A O 1
ATOM 2833 N N . SER A 1 359 ? -1.685 -8.047 -13.641 1 92.44 359 SER A N 1
ATOM 2834 C CA . SER A 1 359 ? -1.009 -7.359 -14.734 1 92.44 359 SER A CA 1
ATOM 2835 C C . SER A 1 359 ? -0.778 -8.289 -15.914 1 92.44 359 SER A C 1
ATOM 2837 O O . SER A 1 359 ? -0.907 -7.879 -17.078 1 92.44 359 SER A O 1
ATOM 2839 N N . ARG A 1 360 ? -0.441 -9.531 -15.688 1 95.56 360 ARG A N 1
ATOM 2840 C CA . ARG A 1 360 ? -0.18 -10.5 -16.734 1 95.56 360 ARG A CA 1
ATOM 2841 C C . ARG A 1 360 ? -1.46 -10.852 -17.484 1 95.56 360 ARG A C 1
ATOM 2843 O O . ARG A 1 360 ? -1.442 -11.039 -18.703 1 95.56 360 ARG A O 1
ATOM 2850 N N . LEU A 1 361 ? -2.537 -10.938 -16.734 1 97.06 361 LEU A N 1
ATOM 2851 C CA . LEU A 1 361 ? -3.824 -11.188 -17.375 1 97.06 361 LEU A CA 1
ATOM 2852 C C . LEU A 1 361 ? -4.227 -10.023 -18.266 1 97.06 361 LEU A C 1
ATOM 2854 O O . LEU A 1 361 ? -4.738 -10.219 -19.375 1 97.06 361 LEU A O 1
ATOM 2858 N N . THR A 1 362 ? -3.99 -8.852 -17.781 1 94.06 362 THR A N 1
ATOM 2859 C CA . THR A 1 362 ? -4.27 -7.652 -18.562 1 94.06 362 THR A CA 1
ATOM 2860 C C . THR A 1 362 ? -3.42 -7.617 -19.828 1 94.06 362 THR A C 1
ATOM 2862 O O . THR A 1 362 ? -3.922 -7.309 -20.906 1 94.06 362 THR A O 1
ATOM 2865 N N . ASP A 1 363 ? -2.145 -7.926 -19.703 1 94.12 363 ASP A N 1
ATOM 2866 C CA . ASP A 1 363 ? -1.245 -7.973 -20.859 1 94.12 363 ASP A CA 1
ATOM 2867 C C . ASP A 1 363 ? -1.708 -9.016 -21.875 1 94.12 363 ASP A C 1
ATOM 2869 O O . ASP A 1 363 ? -1.677 -8.766 -23.078 1 94.12 363 ASP A O 1
ATOM 2873 N N . LEU A 1 364 ? -2.053 -10.125 -21.359 1 96.31 364 LEU A N 1
ATOM 2874 C CA . LEU A 1 364 ? -2.521 -11.203 -22.234 1 96.31 364 LEU A CA 1
ATOM 2875 C C . LEU A 1 364 ? -3.75 -10.758 -23.016 1 96.31 364 LEU A C 1
ATOM 2877 O O . LEU A 1 364 ? -3.84 -11.008 -24.219 1 96.31 364 LEU A O 1
ATOM 2881 N N . GLY A 1 365 ? -4.723 -10.086 -22.344 1 95.31 365 GLY A N 1
ATOM 2882 C CA . GLY A 1 365 ? -5.898 -9.562 -23.031 1 95.31 365 GLY A CA 1
ATOM 2883 C C . GLY A 1 365 ? -5.562 -8.555 -24.109 1 95.31 365 GLY A C 1
ATOM 2884 O O . GLY A 1 365 ? -6.145 -8.586 -25.188 1 95.31 365 GLY A O 1
ATOM 2885 N N . HIS A 1 366 ? -4.664 -7.742 -23.797 1 93.69 366 HIS A N 1
ATOM 2886 C CA . HIS A 1 366 ? -4.227 -6.727 -24.75 1 93.69 366 HIS A CA 1
ATOM 2887 C C . HIS A 1 366 ? -3.596 -7.363 -25.984 1 93.69 366 HIS A C 1
ATOM 2889 O O . HIS A 1 366 ? -3.912 -6.98 -27.109 1 93.69 366 HIS A O 1
ATOM 2895 N N . LEU A 1 367 ? -2.756 -8.312 -25.812 1 93.31 367 LEU A N 1
ATOM 2896 C CA . LEU A 1 367 ? -2.041 -8.961 -26.906 1 93.31 367 LEU A CA 1
ATOM 2897 C C . LEU A 1 367 ? -2.998 -9.773 -27.766 1 93.31 367 LEU A C 1
ATOM 2899 O O . LEU A 1 367 ? -2.883 -9.773 -29 1 93.31 367 LEU A O 1
ATOM 2903 N N . LEU A 1 368 ? -3.865 -10.438 -27.141 1 96.62 368 LEU A N 1
ATOM 2904 C CA . LEU A 1 368 ? -4.848 -11.234 -27.875 1 96.62 368 LEU A CA 1
ATOM 2905 C C . LEU A 1 368 ? -5.758 -10.344 -28.703 1 96.62 368 LEU A C 1
ATOM 2907 O O . LEU A 1 368 ? -6.223 -10.742 -29.766 1 96.62 368 LEU A O 1
ATOM 2911 N N . GLY A 1 369 ? -5.988 -9.133 -28.203 1 94.69 369 GLY A N 1
ATOM 2912 C CA . GLY A 1 369 ? -6.867 -8.203 -28.891 1 94.69 369 GLY A CA 1
ATOM 2913 C C . GLY A 1 369 ? -6.145 -7.328 -29.906 1 94.69 369 GLY A C 1
ATOM 2914 O O . GLY A 1 369 ? -6.766 -6.523 -30.594 1 94.69 369 GLY A O 1
ATOM 2915 N N . ASP A 1 370 ? -4.859 -7.527 -30.031 1 93 370 ASP A N 1
ATOM 2916 C CA . ASP A 1 370 ? -4.059 -6.711 -30.938 1 93 370 ASP A CA 1
ATOM 2917 C C . ASP A 1 370 ? -4.285 -7.121 -32.406 1 93 370 ASP A C 1
ATOM 2919 O O . ASP A 1 370 ? -3.764 -8.141 -32.844 1 93 370 ASP A O 1
ATOM 2923 N N . GLY A 1 371 ? -4.898 -6.293 -33.188 1 91.81 371 GLY A N 1
ATOM 2924 C CA . GLY A 1 371 ? -5.238 -6.59 -34.562 1 91.81 371 GLY A CA 1
ATOM 2925 C C . GLY A 1 371 ? -4.043 -6.543 -35.5 1 91.81 371 GLY A C 1
ATOM 2926 O O . GLY A 1 371 ? -4.102 -7.055 -36.625 1 91.81 371 GLY A O 1
ATOM 2927 N N . GLU A 1 372 ? -2.949 -6.027 -35.031 1 89.38 372 GLU A N 1
ATOM 2928 C CA . GLU A 1 372 ? -1.775 -5.871 -35.906 1 89.38 372 GLU A CA 1
ATOM 2929 C C . GLU A 1 372 ? -0.882 -7.109 -35.844 1 89.38 372 GLU A C 1
ATOM 2931 O O . GLU A 1 372 ? 0.009 -7.281 -36.656 1 89.38 372 GLU A O 1
ATOM 2936 N N . ARG A 1 373 ? -1.155 -8.016 -34.938 1 88.5 373 ARG A N 1
ATOM 2937 C CA . ARG A 1 373 ? -0.361 -9.234 -34.781 1 88.5 373 ARG A CA 1
ATOM 2938 C C . ARG A 1 373 ? -1.043 -10.43 -35.438 1 88.5 373 ARG A C 1
ATOM 2940 O O . ARG A 1 373 ? -2.266 -10.57 -35.375 1 88.5 373 ARG A O 1
ATOM 2947 N N . ASN A 1 374 ? -0.261 -11.227 -36.156 1 91.56 374 ASN A N 1
ATOM 2948 C CA . ASN A 1 374 ? -0.845 -12.453 -36.688 1 91.56 374 ASN A CA 1
ATOM 2949 C C . ASN A 1 374 ? -1.128 -13.461 -35.562 1 91.56 374 ASN A C 1
ATOM 2951 O O . ASN A 1 374 ? -0.675 -13.297 -34.438 1 91.56 374 ASN A O 1
ATOM 2955 N N . ALA A 1 375 ? -1.856 -14.43 -35.844 1 94.62 375 ALA A N 1
ATOM 2956 C CA . ALA A 1 375 ? -2.359 -15.367 -34.844 1 94.62 375 ALA A CA 1
ATOM 2957 C C . ALA A 1 375 ? -1.229 -16.219 -34.281 1 94.62 375 ALA A C 1
ATOM 2959 O O . ALA A 1 375 ? -1.229 -16.547 -33.094 1 94.62 375 ALA A O 1
ATOM 2960 N N . ALA A 1 376 ? -0.312 -16.625 -35.094 1 92.56 376 ALA A N 1
ATOM 2961 C CA . ALA A 1 376 ? 0.812 -17.438 -34.625 1 92.56 376 ALA A CA 1
ATOM 2962 C C . ALA A 1 376 ? 1.654 -16.672 -33.625 1 92.56 376 ALA A C 1
ATOM 2964 O O . ALA A 1 376 ? 2.104 -17.25 -32.625 1 92.56 376 ALA A O 1
ATOM 2965 N N . THR A 1 377 ? 1.855 -15.391 -33.906 1 90.44 377 THR A N 1
ATOM 2966 C CA . THR A 1 377 ? 2.592 -14.547 -32.969 1 90.44 377 THR A CA 1
ATOM 2967 C C . THR A 1 377 ? 1.839 -14.422 -31.641 1 90.44 377 THR A C 1
ATOM 2969 O O . THR A 1 377 ? 2.443 -14.477 -30.562 1 90.44 377 THR A O 1
ATOM 2972 N N . LYS A 1 378 ? 0.581 -14.258 -31.766 1 94.31 378 LYS A N 1
ATOM 2973 C CA . LYS A 1 378 ? -0.245 -14.195 -30.562 1 94.31 378 LYS A CA 1
ATOM 2974 C C . LYS A 1 378 ? -0.139 -15.492 -29.766 1 94.31 378 LYS A C 1
ATOM 2976 O O . LYS A 1 378 ? -0.071 -15.461 -28.531 1 94.31 378 LYS A O 1
ATOM 2981 N N . ALA A 1 379 ? -0.142 -16.547 -30.484 1 95.5 379 ALA A N 1
ATOM 2982 C CA . ALA A 1 379 ? -0.036 -17.844 -29.828 1 95.5 379 ALA A CA 1
ATOM 2983 C C . ALA A 1 379 ? 1.302 -17.984 -29.109 1 95.5 379 ALA A C 1
ATOM 2985 O O . ALA A 1 379 ? 1.372 -18.578 -28.031 1 95.5 379 ALA A O 1
ATOM 2986 N N . MET A 1 380 ? 2.338 -17.516 -29.688 1 91.44 380 MET A N 1
ATOM 2987 C CA . MET A 1 380 ? 3.648 -17.516 -29.047 1 91.44 380 MET A CA 1
ATOM 2988 C C . MET A 1 380 ? 3.625 -16.688 -27.766 1 91.44 380 MET A C 1
ATOM 2990 O O . MET A 1 380 ? 4.223 -17.062 -26.766 1 91.44 380 MET A O 1
ATOM 2994 N N . ASP A 1 381 ? 2.934 -15.57 -27.812 1 91.69 381 ASP A N 1
ATOM 2995 C CA . ASP A 1 381 ? 2.793 -14.711 -26.641 1 91.69 381 ASP A CA 1
ATOM 2996 C C . ASP A 1 381 ? 2.033 -15.43 -25.531 1 91.69 381 ASP A C 1
ATOM 2998 O O . ASP A 1 381 ? 2.395 -15.32 -24.359 1 91.69 381 ASP A O 1
ATOM 3002 N N . VAL A 1 382 ? 0.996 -16.109 -25.953 1 95.81 382 VAL A N 1
ATOM 3003 C CA . VAL A 1 382 ? 0.205 -16.875 -24.984 1 95.81 382 VAL A CA 1
ATOM 3004 C C . VAL A 1 382 ? 1.086 -17.922 -24.312 1 95.81 382 VAL A C 1
ATOM 3006 O O . VAL A 1 382 ? 1.061 -18.062 -23.094 1 95.81 382 VAL A O 1
ATOM 3009 N N . ARG A 1 383 ? 1.874 -18.656 -25.078 1 94.44 383 ARG A N 1
ATOM 3010 C CA . ARG A 1 383 ? 2.768 -19.672 -24.531 1 94.44 383 ARG A CA 1
ATOM 3011 C C . ARG A 1 383 ? 3.705 -19.062 -23.484 1 94.44 383 ARG A C 1
ATOM 3013 O O . ARG A 1 383 ? 3.855 -19.609 -22.391 1 94.44 383 ARG A O 1
ATOM 3020 N N . ARG A 1 384 ? 4.191 -17.953 -23.766 1 91.19 384 ARG A N 1
ATOM 3021 C CA . ARG A 1 384 ? 5.184 -17.312 -22.906 1 91.19 384 ARG A CA 1
ATOM 3022 C C . ARG A 1 384 ? 4.535 -16.75 -21.641 1 91.19 384 ARG A C 1
ATOM 3024 O O . ARG A 1 384 ? 5 -17 -20.531 1 91.19 384 ARG A O 1
ATOM 3031 N N . LEU A 1 385 ? 3.463 -16.031 -21.766 1 93.62 385 LEU A N 1
ATOM 3032 C CA . LEU A 1 385 ? 2.861 -15.312 -20.641 1 93.62 385 LEU A CA 1
ATOM 3033 C C . LEU A 1 385 ? 2.156 -16.281 -19.688 1 93.62 385 LEU A C 1
ATOM 3035 O O . LEU A 1 385 ? 2.139 -16.078 -18.484 1 93.62 385 LEU A O 1
ATOM 3039 N N . THR A 1 386 ? 1.536 -17.25 -20.297 1 97.12 386 THR A N 1
ATOM 3040 C CA . THR A 1 386 ? 0.882 -18.234 -19.422 1 97.12 386 THR A CA 1
ATOM 3041 C C . THR A 1 386 ? 1.914 -19.031 -18.641 1 97.12 386 THR A C 1
ATOM 3043 O O . THR A 1 386 ? 1.712 -19.328 -17.469 1 97.12 386 THR A O 1
ATOM 3046 N N . TYR A 1 387 ? 3.041 -19.375 -19.25 1 95.81 387 TYR A N 1
ATOM 3047 C CA . TYR A 1 387 ? 4.09 -20.047 -18.484 1 95.81 387 TYR A CA 1
ATOM 3048 C C . TYR A 1 387 ? 4.645 -19.125 -17.391 1 95.81 387 TYR A C 1
ATOM 3050 O O . TYR A 1 387 ? 4.926 -19.578 -16.281 1 95.81 387 TYR A O 1
ATOM 3058 N N . ALA A 1 388 ? 4.84 -17.891 -17.734 1 94.44 388 ALA A N 1
ATOM 3059 C CA . ALA A 1 388 ? 5.332 -16.938 -16.734 1 94.44 388 ALA A CA 1
ATOM 3060 C C . ALA A 1 388 ? 4.465 -16.984 -15.477 1 94.44 388 ALA A C 1
ATOM 3062 O O . ALA A 1 388 ? 4.977 -16.875 -14.359 1 94.44 388 ALA A O 1
ATOM 3063 N N . MET A 1 389 ? 3.164 -17.109 -15.641 1 97.12 389 MET A N 1
ATOM 3064 C CA . MET A 1 389 ? 2.232 -17.156 -14.516 1 97.12 389 MET A CA 1
ATOM 3065 C C . MET A 1 389 ? 2.316 -18.5 -13.789 1 97.12 389 MET A C 1
ATOM 3067 O O . MET A 1 389 ? 2.086 -18.562 -12.578 1 97.12 389 MET A O 1
ATOM 3071 N N . LEU A 1 390 ? 2.732 -19.578 -14.484 1 97.69 390 LEU A N 1
ATOM 3072 C CA . LEU A 1 390 ? 2.656 -20.938 -13.953 1 97.69 390 LEU A CA 1
ATOM 3073 C C . LEU A 1 390 ? 4.039 -21.453 -13.562 1 97.69 390 LEU A C 1
ATOM 3075 O O . LEU A 1 390 ? 4.16 -22.484 -12.914 1 97.69 390 LEU A O 1
ATOM 3079 N N . MET A 1 391 ? 5.062 -20.703 -13.844 1 95.25 391 MET A N 1
ATOM 3080 C CA . MET A 1 391 ? 6.461 -21.125 -13.828 1 95.25 391 MET A CA 1
ATOM 3081 C C . MET A 1 391 ? 6.82 -21.781 -12.5 1 95.25 391 MET A C 1
ATOM 3083 O O . MET A 1 391 ? 7.449 -22.828 -12.477 1 95.25 391 MET A O 1
ATOM 3087 N N . PRO A 1 392 ? 6.391 -21.297 -11.352 1 96.12 392 PRO A N 1
ATOM 3088 C CA . PRO A 1 392 ? 6.82 -21.938 -10.102 1 96.12 392 PRO A CA 1
ATOM 3089 C C . PRO A 1 392 ? 6.172 -23.312 -9.891 1 96.12 392 PRO A C 1
ATOM 3091 O O . PRO A 1 392 ? 6.598 -24.062 -9.008 1 96.12 392 PRO A O 1
ATOM 3094 N N . TYR A 1 393 ? 5.191 -23.703 -10.688 1 97.56 393 TYR A N 1
ATOM 3095 C CA . TYR A 1 393 ? 4.352 -24.828 -10.328 1 97.56 393 TYR A CA 1
ATOM 3096 C C . TYR A 1 393 ? 4.453 -25.938 -11.367 1 97.56 393 TYR A C 1
ATOM 3098 O O . TYR A 1 393 ? 4.07 -27.078 -11.109 1 97.56 393 TYR A O 1
ATOM 3106 N N . VAL A 1 394 ? 4.906 -25.594 -12.539 1 96.38 394 VAL A N 1
ATOM 3107 C CA . VAL A 1 394 ? 4.953 -26.531 -13.648 1 96.38 394 VAL A CA 1
ATOM 3108 C C . VAL A 1 394 ? 6.312 -27.234 -13.68 1 96.38 394 VAL A C 1
ATOM 3110 O O . VAL A 1 394 ? 7.332 -26.609 -13.977 1 96.38 394 VAL A O 1
ATOM 3113 N N . ASN A 1 395 ? 6.293 -28.5 -13.422 1 95.12 395 ASN A N 1
ATOM 3114 C CA . ASN A 1 395 ? 7.477 -29.359 -13.414 1 95.12 395 ASN A CA 1
ATOM 3115 C C . ASN A 1 395 ? 7.656 -30.078 -14.75 1 95.12 395 ASN A C 1
ATOM 3117 O O . ASN A 1 395 ? 6.844 -30.938 -15.109 1 95.12 395 ASN A O 1
ATOM 3121 N N . PHE A 1 396 ? 8.75 -29.859 -15.484 1 93.56 396 PHE A N 1
ATOM 3122 C CA . PHE A 1 396 ? 8.922 -30.359 -16.844 1 93.56 396 PHE A CA 1
ATOM 3123 C C . PHE A 1 396 ? 9.633 -31.703 -16.844 1 93.56 396 PHE A C 1
ATOM 3125 O O . PHE A 1 396 ? 10.016 -32.219 -17.891 1 93.56 396 PHE A O 1
ATOM 3132 N N . SER A 1 397 ? 9.82 -32.344 -15.727 1 92.5 397 SER A N 1
ATOM 3133 C CA . SER A 1 397 ? 10.508 -33.625 -15.641 1 92.5 397 SER A CA 1
ATOM 3134 C C . SER A 1 397 ? 9.82 -34.688 -16.5 1 92.5 397 SER A C 1
ATOM 3136 O O . SER A 1 397 ? 10.484 -35.562 -17.062 1 92.5 397 SER A O 1
ATOM 3138 N N . ASN A 1 398 ? 8.531 -34.594 -16.594 1 93.19 398 ASN A N 1
ATOM 3139 C CA . ASN A 1 398 ? 7.77 -35.562 -17.391 1 93.19 398 ASN A CA 1
ATOM 3140 C C . ASN A 1 398 ? 7.035 -34.875 -18.547 1 93.19 398 ASN A C 1
ATOM 3142 O O . ASN A 1 398 ? 5.91 -35.25 -18.875 1 93.19 398 ASN A O 1
ATOM 3146 N N . PHE A 1 399 ? 7.68 -33.938 -19.016 1 94 399 PHE A N 1
ATOM 3147 C CA . PHE A 1 399 ? 7.07 -33.156 -20.094 1 94 399 PHE A CA 1
ATOM 3148 C C . PHE A 1 399 ? 6.676 -34.062 -21.25 1 94 399 PHE A C 1
ATOM 3150 O O . PHE A 1 399 ? 7.438 -34.938 -21.641 1 94 399 PHE A O 1
ATOM 3157 N N . SER A 1 400 ? 5.457 -33.875 -21.766 1 94.38 400 SER A N 1
ATOM 3158 C CA . SER A 1 400 ? 4.91 -34.531 -22.953 1 94.38 400 SER A CA 1
ATOM 3159 C C . SER A 1 400 ? 3.93 -33.656 -23.688 1 94.38 400 SER A C 1
ATOM 3161 O O . SER A 1 400 ? 3.133 -32.938 -23.062 1 94.38 400 SER A O 1
ATOM 3163 N N . ARG A 1 401 ? 3.938 -33.625 -25 1 92.06 401 ARG A N 1
ATOM 3164 C CA . ARG A 1 401 ? 3.025 -32.812 -25.797 1 92.06 401 ARG A CA 1
ATOM 3165 C C . ARG A 1 401 ? 1.702 -33.531 -26.016 1 92.06 401 ARG A C 1
ATOM 3167 O O . ARG A 1 401 ? 0.75 -32.969 -26.547 1 92.06 401 ARG A O 1
ATOM 3174 N N . THR A 1 402 ? 1.689 -34.781 -25.609 1 92.94 402 THR A N 1
ATOM 3175 C CA . THR A 1 402 ? 0.491 -35.562 -25.859 1 92.94 402 THR A CA 1
ATOM 3176 C C . THR A 1 402 ? -0.176 -35.969 -24.547 1 92.94 402 THR A C 1
ATOM 3178 O O . THR A 1 402 ? -1.398 -36.125 -24.484 1 92.94 402 THR A O 1
ATOM 3181 N N . ASP A 1 403 ? 0.624 -36.188 -23.531 1 95.06 403 ASP A N 1
ATOM 3182 C CA . ASP A 1 403 ? 0.12 -36.469 -22.188 1 95.06 403 ASP A CA 1
ATOM 3183 C C . ASP A 1 403 ? 0.386 -35.281 -21.25 1 95.06 403 ASP A C 1
ATOM 3185 O O . ASP A 1 403 ? 1.529 -35.062 -20.859 1 95.06 403 ASP A O 1
ATOM 3189 N N . PHE A 1 404 ? -0.653 -34.625 -20.812 1 96.06 404 PHE A N 1
ATOM 3190 C CA . PHE A 1 404 ? -0.487 -33.375 -20.047 1 96.06 404 PHE A CA 1
ATOM 3191 C C . PHE A 1 404 ? -0.736 -33.625 -18.562 1 96.06 404 PHE A C 1
ATOM 3193 O O . PHE A 1 404 ? -1.143 -32.719 -17.844 1 96.06 404 PHE A O 1
ATOM 3200 N N . SER A 1 405 ? -0.5 -34.875 -18.094 1 95.62 405 SER A N 1
ATOM 3201 C CA . SER A 1 405 ? -0.624 -35.219 -16.672 1 95.62 405 SER A CA 1
ATOM 3202 C C . SER A 1 405 ? 0.296 -34.344 -15.82 1 95.62 405 SER A C 1
ATOM 3204 O O . SER A 1 405 ? -0.041 -33.969 -14.688 1 95.62 405 SER A O 1
ATOM 3206 N N . TRP A 1 406 ? 1.453 -33.969 -16.391 1 94.88 406 TRP A N 1
ATOM 3207 C CA . TRP A 1 406 ? 2.381 -33.062 -15.695 1 94.88 406 TRP A CA 1
ATOM 3208 C C . TRP A 1 406 ? 1.744 -31.719 -15.445 1 94.88 406 TRP A C 1
ATOM 3210 O O . TRP A 1 406 ? 2.029 -31.062 -14.438 1 94.88 406 TRP A O 1
ATOM 3220 N N . MET A 1 407 ? 0.874 -31.234 -16.297 1 96.94 407 MET A N 1
ATOM 3221 C CA . MET A 1 407 ? 0.193 -29.953 -16.141 1 96.94 407 MET A CA 1
ATOM 3222 C C . MET A 1 407 ? -0.868 -30.031 -15.055 1 96.94 407 MET A C 1
ATOM 3224 O O . MET A 1 407 ? -1.077 -29.062 -14.312 1 96.94 407 MET A O 1
ATOM 3228 N N . GLU A 1 408 ? -1.555 -31.172 -14.938 1 97 408 GLU A N 1
ATOM 3229 C CA . GLU A 1 408 ? -2.549 -31.359 -13.883 1 97 408 GLU A CA 1
ATOM 3230 C C . GLU A 1 408 ? -1.914 -31.234 -12.5 1 97 408 GLU A C 1
ATOM 3232 O O . GLU A 1 408 ? -2.492 -30.625 -11.594 1 97 408 GLU A O 1
ATOM 3237 N N . VAL A 1 409 ? -0.771 -31.828 -12.383 1 97.12 409 VAL A N 1
ATOM 3238 C CA . VAL A 1 409 ? -0.021 -31.703 -11.133 1 97.12 409 VAL A CA 1
ATOM 3239 C C . VAL A 1 409 ? 0.347 -30.25 -10.898 1 97.12 409 VAL A C 1
ATOM 3241 O O . VAL A 1 409 ? 0.271 -29.75 -9.773 1 97.12 409 VAL A O 1
ATOM 3244 N N . GLY A 1 410 ? 0.781 -29.547 -11.984 1 97.56 410 GLY A N 1
ATOM 3245 C CA . GLY A 1 410 ? 1.101 -28.141 -11.883 1 97.56 410 GLY A CA 1
ATOM 3246 C C . GLY A 1 410 ? -0.062 -27.297 -11.391 1 97.56 410 GLY A C 1
ATOM 3247 O O . GLY A 1 410 ? 0.118 -26.406 -10.555 1 97.56 410 GLY A O 1
ATOM 3248 N N . VAL A 1 411 ? -1.244 -27.578 -11.883 1 98.38 411 VAL A N 1
ATOM 3249 C CA . VAL A 1 411 ? -2.443 -26.844 -11.484 1 98.38 411 VAL A CA 1
ATOM 3250 C C . VAL A 1 411 ? -2.736 -27.094 -10.008 1 98.38 411 VAL A C 1
ATOM 3252 O O . VAL A 1 411 ? -3.113 -26.188 -9.273 1 98.38 411 VAL A O 1
ATOM 3255 N N . THR A 1 412 ? -2.586 -28.344 -9.57 1 97.94 412 THR A N 1
ATOM 3256 C CA . THR A 1 412 ? -2.787 -28.688 -8.172 1 97.94 412 THR A CA 1
ATOM 3257 C C . THR A 1 412 ? -1.783 -27.953 -7.285 1 97.94 412 THR A C 1
ATOM 3259 O O . THR A 1 412 ? -2.143 -27.438 -6.227 1 97.94 412 THR A O 1
ATOM 3262 N N . ASN A 1 413 ? -0.516 -27.938 -7.715 1 97.81 413 ASN A N 1
ATOM 3263 C CA . ASN A 1 413 ? 0.513 -27.188 -6.996 1 97.81 413 ASN A CA 1
ATOM 3264 C C . ASN A 1 413 ? 0.177 -25.703 -6.906 1 97.81 413 ASN A C 1
ATOM 3266 O O . ASN A 1 413 ? 0.374 -25.078 -5.863 1 97.81 413 ASN A O 1
ATOM 3270 N N . CYS A 1 414 ? -0.308 -25.156 -7.996 1 98.19 414 CYS A N 1
ATOM 3271 C CA . CYS A 1 414 ? -0.705 -23.766 -8.055 1 98.19 414 CYS A CA 1
ATOM 3272 C C . CYS A 1 414 ? -1.873 -23.484 -7.117 1 98.19 414 CYS A C 1
ATOM 3274 O O . CYS A 1 414 ? -1.877 -22.469 -6.406 1 98.19 414 CYS A O 1
ATOM 3276 N N . LYS A 1 415 ? -2.852 -24.359 -7.031 1 98.25 415 LYS A N 1
ATOM 3277 C CA . LYS A 1 415 ? -4.051 -24.25 -6.207 1 98.25 415 LYS A CA 1
ATOM 3278 C C . LYS A 1 415 ? -3.695 -24.094 -4.734 1 98.25 415 LYS A C 1
ATOM 3280 O O . LYS A 1 415 ? -4.289 -23.281 -4.027 1 98.25 415 LYS A O 1
ATOM 3285 N N . ILE A 1 416 ? -2.719 -24.828 -4.242 1 98 416 ILE A N 1
ATOM 3286 C CA . ILE A 1 416 ? -2.436 -24.859 -2.811 1 98 416 ILE A CA 1
ATOM 3287 C C . ILE A 1 416 ? -1.103 -24.172 -2.531 1 98 416 ILE A C 1
ATOM 3289 O O . ILE A 1 416 ? -0.509 -24.359 -1.468 1 98 416 ILE A O 1
ATOM 3293 N N . ALA A 1 417 ? -0.599 -23.406 -3.498 1 97.06 417 ALA A N 1
ATOM 3294 C CA . ALA A 1 417 ? 0.739 -22.828 -3.439 1 97.06 417 ALA A CA 1
ATOM 3295 C C . ALA A 1 417 ? 0.927 -22 -2.166 1 97.06 417 ALA A C 1
ATOM 3297 O O . ALA A 1 417 ? 1.986 -22.062 -1.537 1 97.06 417 ALA A O 1
ATOM 3298 N N . PHE A 1 418 ? -0.086 -21.266 -1.74 1 97 418 PHE A N 1
ATOM 3299 C CA . PHE A 1 418 ? 0.059 -20.297 -0.658 1 97 418 PHE A CA 1
ATOM 3300 C C . PHE A 1 418 ? -0.512 -20.859 0.642 1 97 418 PHE A C 1
ATOM 3302 O O . PHE A 1 418 ? -0.432 -20.203 1.688 1 97 418 PHE A O 1
ATOM 3309 N N . THR A 1 419 ? -1.098 -22.062 0.596 1 97.19 419 THR A N 1
ATOM 3310 C CA . THR A 1 419 ? -1.804 -22.562 1.771 1 97.19 419 THR A CA 1
ATOM 3311 C C . THR A 1 419 ? -1.215 -23.891 2.229 1 97.19 419 THR A C 1
ATOM 3313 O O . THR A 1 419 ? -1.614 -24.422 3.264 1 97.19 419 THR A O 1
ATOM 3316 N N . THR A 1 420 ? -0.228 -24.391 1.516 1 95.69 420 THR A N 1
ATOM 3317 C CA . THR A 1 420 ? 0.337 -25.719 1.774 1 95.69 420 THR A CA 1
ATOM 3318 C C . THR A 1 420 ? 0.773 -25.844 3.232 1 95.69 420 THR A C 1
ATOM 3320 O O . THR A 1 420 ? 0.476 -26.844 3.891 1 95.69 420 THR A O 1
ATOM 3323 N N . SER A 1 421 ? 1.407 -24.828 3.764 1 93.69 421 SER A N 1
ATOM 3324 C CA . SER A 1 421 ? 1.963 -24.875 5.109 1 93.69 421 SER A CA 1
ATOM 3325 C C . SER A 1 421 ? 0.868 -24.75 6.164 1 93.69 421 SER A C 1
ATOM 3327 O O . SER A 1 421 ? 1.094 -25.062 7.34 1 93.69 421 SER A O 1
ATOM 3329 N N . GLU A 1 422 ? -0.323 -24.328 5.766 1 95.31 422 GLU A N 1
ATOM 3330 C CA . GLU A 1 422 ? -1.376 -24.016 6.727 1 95.31 422 GLU A CA 1
ATOM 3331 C C . GLU A 1 422 ? -2.428 -25.125 6.766 1 95.31 422 GLU A C 1
ATOM 3333 O O . GLU A 1 422 ? -3.209 -25.219 7.715 1 95.31 422 GLU A O 1
ATOM 3338 N N . ARG A 1 423 ? -2.486 -25.984 5.789 1 94.69 423 ARG A N 1
ATOM 3339 C CA . ARG A 1 423 ? -3.586 -26.922 5.57 1 94.69 423 ARG A CA 1
ATOM 3340 C C . ARG A 1 423 ? -3.699 -27.906 6.727 1 94.69 423 ARG A C 1
ATOM 3342 O O . ARG A 1 423 ? -4.801 -28.359 7.066 1 94.69 423 ARG A O 1
ATOM 3349 N N . GLY A 1 424 ? -2.588 -28.281 7.328 1 93.56 424 GLY A N 1
ATOM 3350 C CA . GLY A 1 424 ? -2.604 -29.281 8.383 1 93.56 424 GLY A CA 1
ATOM 3351 C C . GLY A 1 424 ? -2.77 -28.688 9.766 1 93.56 424 GLY A C 1
ATOM 3352 O O . GLY A 1 424 ? -2.875 -29.406 10.758 1 93.56 424 GLY A O 1
ATOM 3353 N N . ARG A 1 425 ? -2.859 -27.391 9.836 1 94.94 425 ARG A N 1
ATOM 3354 C CA . ARG A 1 425 ? -2.941 -26.75 11.141 1 94.94 425 ARG A CA 1
ATOM 3355 C C . ARG A 1 425 ? -4.324 -26.922 11.758 1 94.94 425 ARG A C 1
ATOM 3357 O O . ARG A 1 425 ? -5.34 -26.719 11.086 1 94.94 425 ARG A O 1
ATOM 3364 N N . GLU A 1 426 ? -4.359 -27.219 13.055 1 94.19 426 GLU A N 1
ATOM 3365 C CA . GLU A 1 426 ? -5.621 -27.469 13.75 1 94.19 426 GLU A CA 1
ATOM 3366 C C . GLU A 1 426 ? -6.047 -26.25 14.562 1 94.19 426 GLU A C 1
ATOM 3368 O O . GLU A 1 426 ? -7.195 -26.156 15.008 1 94.19 426 GLU A O 1
ATOM 3373 N N . ASP A 1 427 ? -5.199 -25.297 14.664 1 93.75 427 ASP A N 1
ATOM 3374 C CA . ASP A 1 427 ? -5.473 -24.156 15.531 1 93.75 427 ASP A CA 1
ATOM 3375 C C . ASP A 1 427 ? -6.039 -22.984 14.727 1 93.75 427 ASP A C 1
ATOM 3377 O O . ASP A 1 427 ? -6.23 -21.891 15.266 1 93.75 427 ASP A O 1
ATOM 3381 N N . LEU A 1 428 ? -6.324 -23.219 13.445 1 96.25 428 LEU A N 1
ATOM 3382 C CA . LEU A 1 428 ? -6.875 -22.141 12.633 1 96.25 428 LEU A CA 1
ATOM 3383 C C . LEU A 1 428 ? -8.359 -21.969 12.906 1 96.25 428 LEU A C 1
ATOM 3385 O O . LEU A 1 428 ? -9.086 -22.938 13.102 1 96.25 428 LEU A O 1
ATOM 3389 N N . THR A 1 429 ? -8.773 -20.719 12.938 1 96.81 429 THR A N 1
ATOM 3390 C CA . THR A 1 429 ? -10.18 -20.406 13.148 1 96.81 429 THR A CA 1
ATOM 3391 C C . THR A 1 429 ? -11.008 -20.766 11.922 1 96.81 429 THR A C 1
ATOM 3393 O O . THR A 1 429 ? -10.453 -21.031 10.852 1 96.81 429 THR A O 1
ATOM 3396 N N . GLU A 1 430 ? -12.305 -20.812 12.109 1 97.25 430 GLU A N 1
ATOM 3397 C CA . GLU A 1 430 ? -13.219 -21.016 10.984 1 97.25 430 GLU A CA 1
ATOM 3398 C C . GLU A 1 430 ? -13.016 -19.969 9.898 1 97.25 430 GLU A C 1
ATOM 3400 O O . GLU A 1 430 ? -13.031 -20.281 8.711 1 97.25 430 GLU A O 1
ATOM 3405 N N . SER A 1 431 ? -12.836 -18.672 10.297 1 97.81 431 SER A N 1
ATOM 3406 C CA . SER A 1 431 ? -12.602 -17.594 9.352 1 97.81 431 SER A CA 1
ATOM 3407 C C . SER A 1 431 ? -11.367 -17.859 8.5 1 97.81 431 SER A C 1
ATOM 3409 O O . SER A 1 431 ? -11.391 -17.672 7.281 1 97.81 431 SER A O 1
ATOM 3411 N N . SER A 1 432 ? -10.312 -18.312 9.125 1 97.5 432 SER A N 1
ATOM 3412 C CA . SER A 1 432 ? -9.078 -18.625 8.422 1 97.5 432 SER A CA 1
ATOM 3413 C C . SER A 1 432 ? -9.289 -19.766 7.418 1 97.5 432 SER A C 1
ATOM 3415 O O . SER A 1 432 ? -8.742 -19.734 6.312 1 97.5 432 SER A O 1
ATOM 3417 N N . ARG A 1 433 ? -10.031 -20.734 7.82 1 98.25 433 ARG A N 1
ATOM 3418 C CA . ARG A 1 433 ? -10.273 -21.875 6.945 1 98.25 433 ARG A CA 1
ATOM 3419 C C . ARG A 1 433 ? -11.148 -21.484 5.758 1 98.25 433 ARG A C 1
ATOM 3421 O O . ARG A 1 433 ? -11 -22.031 4.664 1 98.25 433 ARG A O 1
ATOM 3428 N N . VAL A 1 434 ? -12.07 -20.531 5.965 1 98.5 434 VAL A N 1
ATOM 3429 C CA . VAL A 1 434 ? -12.867 -19.984 4.879 1 98.5 434 VAL A CA 1
ATOM 3430 C C . VAL A 1 434 ? -11.969 -19.234 3.902 1 98.5 434 VAL A C 1
ATOM 3432 O O . VAL A 1 434 ? -12.109 -19.359 2.684 1 98.5 434 VAL A O 1
ATOM 3435 N N . LEU A 1 435 ? -11.055 -18.453 4.434 1 98.5 435 LEU A N 1
ATOM 3436 C CA . LEU A 1 435 ? -10.109 -17.719 3.596 1 98.5 435 LEU A CA 1
ATOM 3437 C C . LEU A 1 435 ? -9.219 -18.688 2.82 1 98.5 435 LEU A C 1
ATOM 3439 O O . LEU A 1 435 ? -8.93 -18.453 1.642 1 98.5 435 LEU A O 1
ATOM 3443 N N . MET A 1 436 ? -8.805 -19.75 3.467 1 98.44 436 MET A N 1
ATOM 3444 C CA . MET A 1 436 ? -8.031 -20.797 2.793 1 98.44 436 MET A CA 1
ATOM 3445 C C . MET A 1 436 ? -8.797 -21.359 1.603 1 98.44 436 MET A C 1
ATOM 3447 O O . MET A 1 436 ? -8.242 -21.484 0.509 1 98.44 436 MET A O 1
ATOM 3451 N N . GLY A 1 437 ? -10.039 -21.656 1.816 1 98.5 437 GLY A N 1
ATOM 3452 C CA . GLY A 1 437 ? -10.875 -22.156 0.745 1 98.5 437 GLY A CA 1
ATOM 3453 C C . GLY A 1 437 ? -11.055 -21.172 -0.393 1 98.5 437 GLY A C 1
ATOM 3454 O O . GLY A 1 437 ? -11.047 -21.562 -1.564 1 98.5 437 GLY A O 1
ATOM 3455 N N . ALA A 1 438 ? -11.25 -19.922 -0.06 1 98.75 438 ALA A N 1
ATOM 3456 C CA . ALA A 1 438 ? -11.422 -18.875 -1.064 1 98.75 438 ALA A CA 1
ATOM 3457 C C . ALA A 1 438 ? -10.172 -18.734 -1.924 1 98.75 438 ALA A C 1
ATOM 3459 O O . ALA A 1 438 ? -10.266 -18.578 -3.145 1 98.75 438 ALA A O 1
ATOM 3460 N N . ILE A 1 439 ? -9.016 -18.766 -1.281 1 98.69 439 ILE A N 1
ATOM 3461 C CA . ILE A 1 439 ? -7.746 -18.641 -1.985 1 98.69 439 ILE A CA 1
ATOM 3462 C C . ILE A 1 439 ? -7.535 -19.844 -2.902 1 98.69 439 ILE A C 1
ATOM 3464 O O . ILE A 1 439 ? -7.238 -19.688 -4.09 1 98.69 439 ILE A O 1
ATOM 3468 N N . GLU A 1 440 ? -7.781 -21.031 -2.385 1 98.62 440 GLU A N 1
ATOM 3469 C CA . GLU A 1 440 ? -7.57 -22.25 -3.164 1 98.62 440 GLU A CA 1
ATOM 3470 C C . GLU A 1 440 ? -8.555 -22.344 -4.324 1 98.62 440 GLU A C 1
ATOM 3472 O O . GLU A 1 440 ? -8.18 -22.703 -5.441 1 98.62 440 GLU A O 1
ATOM 3477 N N . GLY A 1 441 ? -9.797 -22.031 -4.023 1 98.62 441 GLY A N 1
ATOM 3478 C CA . GLY A 1 441 ? -10.789 -22.047 -5.086 1 98.62 441 GLY A CA 1
ATOM 3479 C C . GLY A 1 441 ? -10.5 -21.062 -6.195 1 98.62 441 GLY A C 1
ATOM 3480 O O . GLY A 1 441 ? -10.656 -21.375 -7.375 1 98.62 441 GLY A O 1
ATOM 3481 N N . THR A 1 442 ? -10.117 -19.859 -5.84 1 98.75 442 THR A N 1
ATOM 3482 C CA . THR A 1 442 ? -9.781 -18.828 -6.816 1 98.75 442 THR A CA 1
ATOM 3483 C C . THR A 1 442 ? -8.578 -19.25 -7.66 1 98.75 442 THR A C 1
ATOM 3485 O O . THR A 1 442 ? -8.602 -19.141 -8.891 1 98.75 442 THR A O 1
ATOM 3488 N N . LEU A 1 443 ? -7.559 -19.781 -7.012 1 98.75 443 LEU A N 1
ATOM 3489 C CA . LEU A 1 443 ? -6.348 -20.188 -7.715 1 98.75 443 LEU A CA 1
ATOM 3490 C C . LEU A 1 443 ? -6.617 -21.406 -8.586 1 98.75 443 LEU A C 1
ATOM 3492 O O . LEU A 1 443 ? -6.027 -21.562 -9.656 1 98.75 443 LEU A O 1
ATOM 3496 N N . GLU A 1 444 ? -7.48 -22.281 -8.109 1 98.38 444 GLU A N 1
ATOM 3497 C CA . GLU A 1 444 ? -7.832 -23.453 -8.914 1 98.38 444 GLU A CA 1
ATOM 3498 C C . GLU A 1 444 ? -8.406 -23.031 -10.266 1 98.38 444 GLU A C 1
ATOM 3500 O O . GLU A 1 444 ? -7.992 -23.547 -11.305 1 98.38 444 GLU A O 1
ATOM 3505 N N . THR A 1 445 ? -9.328 -22.125 -10.227 1 98.44 445 THR A N 1
ATOM 3506 C CA . THR A 1 445 ? -9.945 -21.656 -11.461 1 98.44 445 THR A CA 1
ATOM 3507 C C . THR A 1 445 ? -8.961 -20.844 -12.289 1 98.44 445 THR A C 1
ATOM 3509 O O . THR A 1 445 ? -8.859 -21.031 -13.508 1 98.44 445 THR A O 1
ATOM 3512 N N . LEU A 1 446 ? -8.266 -19.922 -11.68 1 98.75 446 LEU A N 1
ATOM 3513 C CA . LEU A 1 446 ? -7.301 -19.047 -12.359 1 98.75 446 LEU A CA 1
ATOM 3514 C C . LEU A 1 446 ? -6.195 -19.875 -13.016 1 98.75 446 LEU A C 1
ATOM 3516 O O . LEU A 1 446 ? -5.988 -19.797 -14.227 1 98.75 446 LEU A O 1
ATOM 3520 N N . CYS A 1 447 ? -5.523 -20.734 -12.242 1 98.69 447 CYS A N 1
ATOM 3521 C CA . CYS A 1 447 ? -4.414 -21.531 -12.75 1 98.69 447 CYS A CA 1
ATOM 3522 C C . CYS A 1 447 ? -4.906 -22.578 -13.734 1 98.69 447 CYS A C 1
ATOM 3524 O O . CYS A 1 447 ? -4.211 -22.906 -14.703 1 98.69 447 CYS A O 1
ATOM 3526 N N . GLY A 1 448 ? -6.109 -23.109 -13.414 1 98.69 448 GLY A N 1
ATOM 3527 C CA . GLY A 1 448 ? -6.68 -24.062 -14.359 1 98.69 448 GLY A CA 1
ATOM 3528 C C . GLY A 1 448 ? -6.895 -23.469 -15.742 1 98.69 448 GLY A C 1
ATOM 3529 O O . GLY A 1 448 ? -6.566 -24.109 -16.75 1 98.69 448 GLY A O 1
ATOM 3530 N N . THR A 1 449 ? -7.422 -22.281 -15.789 1 98.75 449 THR A N 1
ATOM 3531 C CA . THR A 1 449 ? -7.68 -21.625 -17.062 1 98.75 449 THR A CA 1
ATOM 3532 C C . THR A 1 449 ? -6.371 -21.281 -17.766 1 98.75 449 THR A C 1
ATOM 3534 O O . THR A 1 449 ? -6.23 -21.547 -18.969 1 98.75 449 THR A O 1
ATOM 3537 N N . VAL A 1 450 ? -5.418 -20.734 -17.078 1 98.69 450 VAL A N 1
ATOM 3538 C CA . VAL A 1 450 ? -4.125 -20.359 -17.625 1 98.69 450 VAL A CA 1
ATOM 3539 C C . VAL A 1 450 ? -3.381 -21.594 -18.109 1 98.69 450 VAL A C 1
ATOM 3541 O O . VAL A 1 450 ? -2.754 -21.594 -19.172 1 98.69 450 VAL A O 1
ATOM 3544 N N . ALA A 1 451 ? -3.467 -22.656 -17.359 1 98.62 451 ALA A N 1
ATOM 3545 C CA . ALA A 1 451 ? -2.824 -23.922 -17.703 1 98.62 451 ALA A CA 1
ATOM 3546 C C . ALA A 1 451 ? -3.416 -24.5 -19 1 98.62 451 ALA A C 1
ATOM 3548 O O . ALA A 1 451 ? -2.688 -25.031 -19.844 1 98.62 451 ALA A O 1
ATOM 3549 N N . LYS A 1 452 ? -4.672 -24.438 -19.109 1 98.38 452 LYS A N 1
ATOM 3550 C CA . LYS A 1 452 ? -5.32 -24.906 -20.328 1 98.38 452 LYS A CA 1
ATOM 3551 C C . LYS A 1 452 ? -4.812 -24.156 -21.547 1 98.38 452 LYS A C 1
ATOM 3553 O O . LYS A 1 452 ? -4.527 -24.75 -22.594 1 98.38 452 LYS A O 1
ATOM 3558 N N . MET A 1 453 ? -4.746 -22.875 -21.453 1 98.25 453 MET A N 1
ATOM 3559 C CA . MET A 1 453 ? -4.223 -22.047 -22.547 1 98.25 453 MET A CA 1
ATOM 3560 C C . MET A 1 453 ? -2.793 -22.453 -22.891 1 98.25 453 MET A C 1
ATOM 3562 O O . MET A 1 453 ? -2.439 -22.562 -24.062 1 98.25 453 MET A O 1
ATOM 3566 N N . PHE A 1 454 ? -1.971 -22.656 -21.922 1 97.5 454 PHE A N 1
ATOM 3567 C CA . PHE A 1 454 ? -0.591 -23.094 -22.141 1 97.5 454 PHE A CA 1
ATOM 3568 C C . PHE A 1 454 ? -0.541 -24.422 -22.859 1 97.5 454 PHE A C 1
ATOM 3570 O O . PHE A 1 454 ? 0.228 -24.594 -23.812 1 97.5 454 PHE A O 1
ATOM 3577 N N . GLU A 1 455 ? -1.351 -25.359 -22.406 1 97.12 455 GLU A N 1
ATOM 3578 C CA . GLU A 1 455 ? -1.415 -26.688 -23.016 1 97.12 455 GLU A CA 1
ATOM 3579 C C . GLU A 1 455 ? -1.766 -26.578 -24.5 1 97.12 455 GLU A C 1
ATOM 3581 O O . GLU A 1 455 ? -1.143 -27.25 -25.344 1 97.12 455 GLU A O 1
ATOM 3586 N N . GLU A 1 456 ? -2.752 -25.797 -24.734 1 97.44 456 GLU A N 1
ATOM 3587 C CA . GLU A 1 456 ? -3.199 -25.625 -26.109 1 97.44 456 GLU A CA 1
ATOM 3588 C C . GLU A 1 456 ? -2.115 -24.984 -26.969 1 97.44 456 GLU A C 1
ATOM 3590 O O . GLU A 1 456 ? -1.954 -25.328 -28.141 1 97.44 456 GLU A O 1
ATOM 3595 N N . ALA A 1 457 ? -1.416 -24.047 -26.375 1 95.94 457 ALA A N 1
ATOM 3596 C CA . ALA A 1 457 ? -0.304 -23.438 -27.094 1 95.94 457 ALA A CA 1
ATOM 3597 C C . ALA A 1 457 ? 0.8 -24.453 -27.375 1 95.94 457 ALA A C 1
ATOM 3599 O O . ALA A 1 457 ? 1.415 -24.438 -28.438 1 95.94 457 ALA A O 1
ATOM 3600 N N . VAL A 1 458 ? 1.108 -25.312 -26.438 1 94.38 458 VAL A N 1
ATOM 3601 C CA . VAL A 1 458 ? 2.119 -26.359 -26.594 1 94.38 458 VAL A CA 1
ATOM 3602 C C . VAL A 1 458 ? 1.728 -27.297 -27.734 1 94.38 458 VAL A C 1
ATOM 3604 O O . VAL A 1 458 ? 2.578 -27.703 -28.516 1 94.38 458 VAL A O 1
ATOM 3607 N N . LYS A 1 459 ? 0.49 -27.562 -27.891 1 94.06 459 LYS A N 1
ATOM 3608 C CA . LYS A 1 459 ? -0.006 -28.469 -28.922 1 94.06 459 LYS A CA 1
ATOM 3609 C C . LYS A 1 459 ? 0.179 -27.891 -30.312 1 94.06 459 LYS A C 1
ATOM 3611 O O . LYS A 1 459 ? 0.25 -28.625 -31.297 1 94.06 459 LYS A O 1
ATOM 3616 N N . LEU A 1 460 ? 0.291 -26.547 -30.406 1 92.31 460 LEU A N 1
ATOM 3617 C CA . LEU A 1 460 ? 0.414 -25.891 -31.703 1 92.31 460 LEU A CA 1
ATOM 3618 C C . LEU A 1 460 ? 1.823 -26.047 -32.281 1 92.31 460 LEU A C 1
ATOM 3620 O O . LEU A 1 460 ? 2.062 -25.781 -33.438 1 92.31 460 LEU A O 1
ATOM 3624 N N . ASP A 1 461 ? 2.742 -26.562 -31.516 1 85.25 461 ASP A N 1
ATOM 3625 C CA . ASP A 1 461 ? 4.121 -26.75 -31.953 1 85.25 461 ASP A CA 1
ATOM 3626 C C . ASP A 1 461 ? 4.676 -25.484 -32.594 1 85.25 461 ASP A C 1
ATOM 3628 O O . ASP A 1 461 ? 5.145 -25.516 -33.75 1 85.25 461 ASP A O 1
ATOM 3632 N N . LEU A 1 462 ? 4.688 -24.438 -31.891 1 87.94 462 LEU A N 1
ATOM 3633 C CA . LEU A 1 462 ? 5.074 -23.109 -32.312 1 87.94 462 LEU A CA 1
ATOM 3634 C C . LEU A 1 462 ? 6.59 -22.984 -32.438 1 87.94 462 LEU A C 1
ATOM 3636 O O . LEU A 1 462 ? 7.328 -23.719 -31.781 1 87.94 462 LEU A O 1
ATOM 3640 N N . PRO A 1 463 ? 7.012 -22.031 -33.312 1 80.81 463 PRO A N 1
ATOM 3641 C CA . PRO A 1 463 ? 8.453 -21.766 -33.375 1 80.81 463 PRO A CA 1
ATOM 3642 C C . PRO A 1 463 ? 8.984 -21.156 -32.062 1 80.81 463 PRO A C 1
ATOM 3644 O O . PRO A 1 463 ? 8.211 -20.578 -31.297 1 80.81 463 PRO A O 1
ATOM 3647 N N . ASN A 1 464 ? 10.32 -21.297 -31.859 1 75.56 464 ASN A N 1
ATOM 3648 C CA . ASN A 1 464 ? 10.945 -20.781 -30.641 1 75.56 464 ASN A CA 1
ATOM 3649 C C . ASN A 1 464 ? 11.305 -19.297 -30.781 1 75.56 464 ASN A C 1
ATOM 3651 O O . ASN A 1 464 ? 11.555 -18.625 -29.781 1 75.56 464 ASN A O 1
ATOM 3655 N N . SER A 1 465 ? 11.43 -18.859 -32.031 1 71.31 465 SER A N 1
ATOM 3656 C CA . SER A 1 465 ? 11.797 -17.469 -32.281 1 71.31 465 SER A CA 1
ATOM 3657 C C . SER A 1 465 ? 10.75 -16.766 -33.125 1 71.31 465 SER A C 1
ATOM 3659 O O . SER A 1 465 ? 10.164 -17.359 -34.031 1 71.31 465 SER A O 1
ATOM 3661 N N . TYR A 1 466 ? 10.562 -15.461 -32.844 1 68.81 466 TYR A N 1
ATOM 3662 C CA . TYR A 1 466 ? 9.594 -14.656 -33.562 1 68.81 466 TYR A CA 1
ATOM 3663 C C . TYR A 1 466 ? 10.047 -14.453 -35.031 1 68.81 466 TYR A C 1
ATOM 3665 O O . TYR A 1 466 ? 9.219 -14.219 -35.906 1 68.81 466 TYR A O 1
ATOM 3673 N N . HIS A 1 467 ? 11.367 -14.383 -35.188 1 62.22 467 HIS A N 1
ATOM 3674 C CA . HIS A 1 467 ? 11.906 -14.172 -36.531 1 62.22 467 HIS A CA 1
ATOM 3675 C C . HIS A 1 467 ? 11.523 -15.305 -37.469 1 62.22 467 HIS A C 1
ATOM 3677 O O . HIS A 1 467 ? 11.258 -15.078 -38.656 1 62.22 467 HIS A O 1
ATOM 3683 N N . HIS A 1 468 ? 11.547 -16.375 -36.969 1 54.59 468 HIS A N 1
ATOM 3684 C CA . HIS A 1 468 ? 11.188 -17.516 -37.812 1 54.59 468 HIS A CA 1
ATOM 3685 C C . HIS A 1 468 ? 9.711 -17.5 -38.156 1 54.59 468 HIS A C 1
ATOM 3687 O O . HIS A 1 468 ? 9.305 -18.062 -39.188 1 54.59 468 HIS A O 1
ATOM 3693 N N . SER A 1 469 ? 8.969 -16.844 -37.344 1 52.44 469 SER A N 1
ATOM 3694 C CA . SER A 1 469 ? 7.531 -16.781 -37.594 1 52.44 469 SER A CA 1
ATOM 3695 C C . SER A 1 469 ? 7.215 -15.906 -38.781 1 52.44 469 SER A C 1
ATOM 3697 O O . SER A 1 469 ? 6.156 -16.047 -39.406 1 52.44 469 SER A O 1
ATOM 3699 N N . ARG A 1 470 ? 8.055 -14.852 -39.094 1 54.22 470 ARG A N 1
ATOM 3700 C CA . ARG A 1 470 ? 7.793 -13.93 -40.188 1 54.22 470 ARG A CA 1
ATOM 3701 C C . ARG A 1 470 ? 8.242 -14.516 -41.5 1 54.22 470 ARG A C 1
ATOM 3703 O O . ARG A 1 470 ? 7.832 -14.047 -42.562 1 54.22 470 ARG A O 1
ATOM 3710 N N . SER A 1 471 ? 9.281 -15.305 -41.562 1 43.41 471 SER A N 1
ATOM 3711 C CA . SER A 1 471 ? 9.844 -15.773 -42.812 1 43.41 471 SER A CA 1
ATOM 3712 C C . SER A 1 471 ? 9 -16.891 -43.438 1 43.41 471 SER A C 1
ATOM 3714 O O . SER A 1 471 ? 8.906 -17 -44.656 1 43.41 471 SER A O 1
ATOM 3716 N N . THR A 1 472 ? 9.203 -18.234 -42.969 1 42.25 472 THR A N 1
ATOM 3717 C CA . THR A 1 472 ? 9.133 -19.453 -43.75 1 42.25 472 THR A CA 1
ATOM 3718 C C . THR A 1 472 ? 7.695 -19.75 -44.156 1 42.25 472 THR A C 1
ATOM 3720 O O . THR A 1 472 ? 6.754 -19.25 -43.562 1 42.25 472 THR A O 1
ATOM 3723 N N . SER A 1 473 ? 7.516 -21.031 -44.969 1 44.97 473 SER A N 1
ATOM 3724 C CA . SER A 1 473 ? 6.816 -21.906 -45.906 1 44.97 473 SER A CA 1
ATOM 3725 C C . SER A 1 473 ? 5.445 -22.312 -45.375 1 44.97 473 SER A C 1
ATOM 3727 O O . SER A 1 473 ? 5.129 -22.047 -44.219 1 44.97 473 SER A O 1
ATOM 3729 N N . LEU A 1 474 ? 4.906 -23.547 -46 1 45.78 474 LEU A N 1
ATOM 3730 C CA . LEU A 1 474 ? 3.643 -24.266 -45.906 1 45.78 474 LEU A CA 1
ATOM 3731 C C . LEU A 1 474 ? 3.215 -24.484 -44.469 1 45.78 474 LEU A C 1
ATOM 3733 O O . LEU A 1 474 ? 2.033 -24.344 -44.156 1 45.78 474 LEU A O 1
ATOM 3737 N N . ASN A 1 475 ? 4.125 -24.797 -43.531 1 52.09 475 ASN A N 1
ATOM 3738 C CA . ASN A 1 475 ? 3.941 -25.094 -42.125 1 52.09 475 ASN A CA 1
ATOM 3739 C C . ASN A 1 475 ? 3.568 -23.844 -41.312 1 52.09 475 ASN A C 1
ATOM 3741 O O . ASN A 1 475 ? 2.816 -23.922 -40.344 1 52.09 475 ASN A O 1
ATOM 3745 N N . ASP A 1 476 ? 3.82 -22.609 -42 1 65.88 476 ASP A N 1
ATOM 3746 C CA . ASP A 1 476 ? 3.494 -21.344 -41.375 1 65.88 476 ASP A CA 1
ATOM 3747 C C . ASP A 1 476 ? 2.018 -21 -41.562 1 65.88 476 ASP A C 1
ATOM 3749 O O . ASP A 1 476 ? 1.373 -20.484 -40.625 1 65.88 476 ASP A O 1
ATOM 3753 N N . SER A 1 477 ? 1.531 -21.703 -42.688 1 78.56 477 SER A N 1
ATOM 3754 C CA . SER A 1 477 ? 0.135 -21.375 -42.969 1 78.56 477 SER A CA 1
ATOM 3755 C C . SER A 1 477 ? -0.804 -22.188 -42.094 1 78.56 477 SER A C 1
ATOM 3757 O O . SER A 1 477 ? -1.823 -21.672 -41.625 1 78.56 477 SER A O 1
ATOM 3759 N N . LEU A 1 478 ? -0.425 -23.469 -41.844 1 85.81 478 LEU A N 1
ATOM 3760 C CA . LEU A 1 478 ? -1.252 -24.328 -41 1 85.81 478 LEU A CA 1
ATOM 3761 C C . LEU A 1 478 ? -1.219 -23.875 -39.562 1 85.81 478 LEU A C 1
ATOM 3763 O O . LEU A 1 478 ? -2.254 -23.844 -38.875 1 85.81 478 LEU A O 1
ATOM 3767 N N . VAL A 1 479 ? -0.081 -23.531 -39.062 1 89.44 479 VAL A N 1
ATOM 3768 C CA . VAL A 1 479 ? 0.082 -23.047 -37.719 1 89.44 479 VAL A CA 1
ATOM 3769 C C . VAL A 1 479 ? -0.704 -21.75 -37.531 1 89.44 479 VAL A C 1
ATOM 3771 O O . VAL A 1 479 ? -1.338 -21.547 -36.469 1 89.44 479 VAL A O 1
ATOM 3774 N N . GLU A 1 480 ? -0.699 -20.953 -38.562 1 92.06 480 GLU A N 1
ATOM 3775 C CA . GLU A 1 480 ? -1.442 -19.703 -38.5 1 92.06 480 GLU A CA 1
ATOM 3776 C C . GLU A 1 480 ? -2.943 -19.953 -38.406 1 92.06 480 GLU A C 1
ATOM 3778 O O . GLU A 1 480 ? -3.633 -19.297 -37.594 1 92.06 480 GLU A O 1
ATOM 3783 N N . GLN A 1 481 ? -3.363 -20.844 -39.219 1 93.06 481 GLN A N 1
ATOM 3784 C CA . GLN A 1 481 ? -4.789 -21.156 -39.219 1 93.06 481 GLN A CA 1
ATOM 3785 C C . GLN A 1 481 ? -5.227 -21.75 -37.906 1 93.06 481 GLN A C 1
ATOM 3787 O O . GLN A 1 481 ? -6.242 -21.344 -37.344 1 93.06 481 GLN A O 1
ATOM 3792 N N . LYS A 1 482 ? -4.492 -22.734 -37.406 1 94.94 482 LYS A N 1
ATOM 3793 C CA . LYS A 1 482 ? -4.812 -23.328 -36.125 1 94.94 482 LYS A CA 1
ATOM 3794 C C . LYS A 1 482 ? -4.754 -22.297 -35 1 94.94 482 LYS A C 1
ATOM 3796 O O . LYS A 1 482 ? -5.578 -22.328 -34.094 1 94.94 482 LYS A O 1
ATOM 3801 N N . SER A 1 483 ? -3.779 -21.453 -35.062 1 95.75 483 SER A N 1
ATOM 3802 C CA . SER A 1 483 ? -3.621 -20.391 -34.062 1 95.75 483 SER A CA 1
ATOM 3803 C C . SER A 1 483 ? -4.809 -19.438 -34.094 1 95.75 483 SER A C 1
ATOM 3805 O O . SER A 1 483 ? -5.254 -18.984 -33.031 1 95.75 483 SER A O 1
ATOM 3807 N N . ARG A 1 484 ? -5.324 -19.125 -35.25 1 95.81 484 ARG A N 1
ATOM 3808 C CA . ARG A 1 484 ? -6.461 -18.219 -35.344 1 95.81 484 ARG A CA 1
ATOM 3809 C C . ARG A 1 484 ? -7.672 -18.75 -34.594 1 95.81 484 ARG A C 1
ATOM 3811 O O . ARG A 1 484 ? -8.359 -18 -33.906 1 95.81 484 ARG A O 1
ATOM 3818 N N . GLU A 1 485 ? -7.898 -19.953 -34.781 1 96.12 485 GLU A N 1
ATOM 3819 C CA . GLU A 1 485 ? -9.016 -20.594 -34.062 1 96.12 485 GLU A CA 1
ATOM 3820 C C . GLU A 1 485 ? -8.805 -20.578 -32.562 1 96.12 485 GLU A C 1
ATOM 3822 O O . GLU A 1 485 ? -9.742 -20.281 -31.797 1 96.12 485 GLU A O 1
ATOM 3827 N N . GLN A 1 486 ? -7.621 -20.875 -32.156 1 97.12 486 GLN A N 1
ATOM 3828 C CA . GLN A 1 486 ? -7.316 -20.922 -30.75 1 97.12 486 GLN A CA 1
ATOM 3829 C C . GLN A 1 486 ? -7.406 -19.531 -30.125 1 97.12 486 GLN A C 1
ATOM 3831 O O . GLN A 1 486 ? -7.828 -19.391 -28.969 1 97.12 486 GLN A O 1
ATOM 3836 N N . VAL A 1 487 ? -6.98 -18.516 -30.828 1 97.81 487 VAL A N 1
ATOM 3837 C CA . VAL A 1 487 ? -6.98 -17.156 -30.328 1 97.81 487 VAL A CA 1
ATOM 3838 C C . VAL A 1 487 ? -8.406 -16.734 -29.984 1 97.81 487 VAL A C 1
ATOM 3840 O O . VAL A 1 487 ? -8.633 -16.047 -28.969 1 97.81 487 VAL A O 1
ATOM 3843 N N . VAL A 1 488 ? -9.391 -17.094 -30.781 1 97.38 488 VAL A N 1
ATOM 3844 C CA . VAL A 1 488 ? -10.789 -16.781 -30.516 1 97.38 488 VAL A CA 1
ATOM 3845 C C . VAL A 1 488 ? -11.227 -17.422 -29.188 1 97.38 488 VAL A C 1
ATOM 3847 O O . VAL A 1 488 ? -11.852 -16.766 -28.359 1 97.38 488 VAL A O 1
ATOM 3850 N N . THR A 1 489 ? -10.836 -18.672 -29.031 1 97.81 489 THR A N 1
ATOM 3851 C CA . THR A 1 489 ? -11.188 -19.422 -27.828 1 97.81 489 THR A CA 1
ATOM 3852 C C . THR A 1 489 ? -10.508 -18.812 -26.609 1 97.81 489 THR A C 1
ATOM 3854 O O . THR A 1 489 ? -11.148 -18.609 -25.578 1 97.81 489 THR A O 1
ATOM 3857 N N . TRP A 1 490 ? -9.219 -18.547 -26.734 1 98.69 490 TRP A N 1
ATOM 3858 C CA . TRP A 1 490 ? -8.453 -17.984 -25.625 1 98.69 490 TRP A CA 1
ATOM 3859 C C . TRP A 1 490 ? -9.008 -16.625 -25.203 1 98.69 490 TRP A C 1
ATOM 3861 O O . TRP A 1 490 ? -9.055 -16.312 -24.016 1 98.69 490 TRP A O 1
ATOM 3871 N N . THR A 1 491 ? -9.391 -15.836 -26.156 1 97.88 491 THR A N 1
ATOM 3872 C CA . THR A 1 491 ? -9.953 -14.516 -25.875 1 97.88 491 THR A CA 1
ATOM 3873 C C . THR A 1 491 ? -11.211 -14.641 -25.031 1 97.88 491 THR A C 1
ATOM 3875 O O . THR A 1 491 ? -11.367 -13.938 -24.031 1 97.88 491 THR A O 1
ATOM 3878 N N . LYS A 1 492 ? -12.062 -15.547 -25.406 1 97.06 492 LYS A N 1
ATOM 3879 C CA . LYS A 1 492 ? -13.305 -15.766 -24.656 1 97.06 492 LYS A CA 1
ATOM 3880 C C . LYS A 1 492 ? -13.023 -16.312 -23.266 1 97.06 492 LYS A C 1
ATOM 3882 O O . LYS A 1 492 ? -13.633 -15.867 -22.281 1 97.06 492 LYS A O 1
ATOM 3887 N N . GLU A 1 493 ? -12.141 -17.281 -23.188 1 97.69 493 GLU A N 1
ATOM 3888 C CA . GLU A 1 493 ? -11.781 -17.875 -21.906 1 97.69 493 GLU A CA 1
ATOM 3889 C C . GLU A 1 493 ? -11.195 -16.828 -20.953 1 97.69 493 GLU A C 1
ATOM 3891 O O . GLU A 1 493 ? -11.539 -16.797 -19.766 1 97.69 493 GLU A O 1
ATOM 3896 N N . LEU A 1 494 ? -10.344 -16.016 -21.5 1 97.88 494 LEU A N 1
ATOM 3897 C CA . LEU A 1 494 ? -9.711 -14.977 -20.688 1 97.88 494 LEU A CA 1
ATOM 3898 C C . LEU A 1 494 ? -10.734 -13.945 -20.219 1 97.88 494 LEU A C 1
ATOM 3900 O O . LEU A 1 494 ? -10.695 -13.516 -19.062 1 97.88 494 LEU A O 1
ATOM 3904 N N . GLN A 1 495 ? -11.617 -13.562 -21.094 1 96 495 GLN A N 1
ATOM 3905 C CA . GLN A 1 495 ? -12.656 -12.602 -20.75 1 96 495 GLN A CA 1
ATOM 3906 C C . GLN A 1 495 ? -13.547 -13.148 -19.625 1 96 495 GLN A C 1
ATOM 3908 O O . GLN A 1 495 ? -13.891 -12.422 -18.688 1 96 495 GLN A O 1
ATOM 3913 N N . HIS A 1 496 ? -13.875 -14.414 -19.703 1 96.81 496 HIS A N 1
ATOM 3914 C CA . HIS A 1 496 ? -14.688 -15.047 -18.672 1 96.81 496 HIS A CA 1
ATOM 3915 C C . HIS A 1 496 ? -13.938 -15.125 -17.359 1 96.81 496 HIS A C 1
ATOM 3917 O O . HIS A 1 496 ? -14.516 -14.914 -16.281 1 96.81 496 HIS A O 1
ATOM 3923 N N . LEU A 1 497 ? -12.672 -15.461 -17.422 1 97.94 497 LEU A N 1
ATOM 3924 C CA . LEU A 1 497 ? -11.867 -15.547 -16.219 1 97.94 497 LEU A CA 1
ATOM 3925 C C . LEU A 1 497 ? -11.789 -14.188 -15.516 1 97.94 497 LEU A C 1
ATOM 3927 O O . LEU A 1 497 ? -11.992 -14.102 -14.305 1 97.94 497 LEU A O 1
ATOM 3931 N N . ILE A 1 498 ? -11.477 -13.141 -16.266 1 96 498 ILE A N 1
ATOM 3932 C CA . ILE A 1 498 ? -11.32 -11.805 -15.719 1 96 498 ILE A CA 1
ATOM 3933 C C . ILE A 1 498 ? -12.648 -11.344 -15.109 1 96 498 ILE A C 1
ATOM 3935 O O . ILE A 1 498 ? -12.672 -10.797 -14 1 96 498 ILE A O 1
ATOM 3939 N N . ALA A 1 499 ? -13.742 -11.617 -15.797 1 95.38 499 ALA A N 1
ATOM 3940 C CA . ALA A 1 499 ? -15.062 -11.273 -15.273 1 95.38 499 ALA A CA 1
ATOM 3941 C C . ALA A 1 499 ? -15.367 -12.039 -13.992 1 95.38 499 ALA A C 1
ATOM 3943 O O . ALA A 1 499 ? -15.945 -11.492 -13.055 1 95.38 499 ALA A O 1
ATOM 3944 N N . TRP A 1 500 ? -15.023 -13.297 -14.008 1 96.62 500 TRP A N 1
ATOM 3945 C CA . TRP A 1 500 ? -15.266 -14.156 -12.859 1 96.62 500 TRP A CA 1
ATOM 3946 C C . TRP A 1 500 ? -14.445 -13.703 -11.656 1 96.62 500 TRP A C 1
ATOM 3948 O O . TRP A 1 500 ? -14.945 -13.68 -10.531 1 96.62 500 TRP A O 1
ATOM 3958 N N . LEU A 1 501 ? -13.164 -13.383 -11.82 1 96.88 501 LEU A N 1
ATOM 3959 C CA . LEU A 1 501 ? -12.32 -12.891 -10.734 1 96.88 501 LEU A CA 1
ATOM 3960 C C . LEU A 1 501 ? -12.891 -11.602 -10.148 1 96.88 501 LEU A C 1
ATOM 3962 O O . LEU A 1 501 ? -12.883 -11.414 -8.93 1 96.88 501 LEU A O 1
ATOM 3966 N N . GLY A 1 502 ? -13.336 -10.727 -11.023 1 93.81 502 GLY A N 1
ATOM 3967 C CA . GLY A 1 502 ? -13.969 -9.492 -10.594 1 93.81 502 GLY A CA 1
ATOM 3968 C C . GLY A 1 502 ? -13.008 -8.516 -9.938 1 93.81 502 GLY A C 1
ATOM 3969 O O . GLY A 1 502 ? -13.398 -7.766 -9.047 1 93.81 502 GLY A O 1
ATOM 3970 N N . TRP A 1 503 ? -11.703 -8.586 -10.242 1 94.5 503 TRP A N 1
ATOM 3971 C CA . TRP A 1 503 ? -10.719 -7.652 -9.711 1 94.5 503 TRP A CA 1
ATOM 3972 C C . TRP A 1 503 ? -10.758 -6.328 -10.461 1 94.5 503 TRP A C 1
ATOM 3974 O O . TRP A 1 503 ? -10.578 -6.301 -11.688 1 94.5 503 TRP A O 1
ATOM 3984 N N . PRO A 1 504 ? -11.031 -5.242 -9.789 1 89.31 504 PRO A N 1
ATOM 3985 C CA . PRO A 1 504 ? -11.109 -3.975 -10.523 1 89.31 504 PRO A CA 1
ATOM 3986 C C . PRO A 1 504 ? -9.742 -3.346 -10.766 1 89.31 504 PRO A C 1
ATOM 3988 O O . PRO A 1 504 ? -9.586 -2.129 -10.648 1 89.31 504 PRO A O 1
ATOM 3991 N N . ASP A 1 505 ? -8.68 -3.953 -11.078 1 80.25 505 ASP A N 1
ATOM 3992 C CA . ASP A 1 505 ? -7.297 -3.5 -11.164 1 80.25 505 ASP A CA 1
ATOM 3993 C C . ASP A 1 505 ? -6.977 -2.971 -12.562 1 80.25 505 ASP A C 1
ATOM 3995 O O . ASP A 1 505 ? -5.996 -2.25 -12.75 1 80.25 505 ASP A O 1
ATOM 3999 N N . GLY A 1 506 ? -7.777 -3.264 -13.477 1 76.5 506 GLY A N 1
ATOM 4000 C CA . GLY A 1 506 ? -7.484 -2.82 -14.828 1 76.5 506 GLY A CA 1
ATOM 4001 C C . GLY A 1 506 ? -8.047 -1.446 -15.141 1 76.5 506 GLY A C 1
ATOM 4002 O O . GLY A 1 506 ? -7.73 -0.862 -16.188 1 76.5 506 GLY A O 1
ATOM 4003 N N . LEU A 1 507 ? -8.766 -0.917 -14.203 1 85.19 507 LEU A N 1
ATOM 4004 C CA . LEU A 1 507 ? -9.383 0.389 -14.414 1 85.19 507 LEU A CA 1
ATOM 4005 C C . LEU A 1 507 ? -8.445 1.51 -13.992 1 85.19 507 LEU A C 1
ATOM 4007 O O . LEU A 1 507 ? -7.793 1.416 -12.945 1 85.19 507 LEU A O 1
ATOM 4011 N N . ARG A 1 508 ? -8.281 2.49 -14.828 1 86.88 508 ARG A N 1
ATOM 4012 C CA . ARG A 1 508 ? -7.406 3.623 -14.555 1 86.88 508 ARG A CA 1
ATOM 4013 C C . ARG A 1 508 ? -7.805 4.84 -15.383 1 86.88 508 ARG A C 1
ATOM 4015 O O . ARG A 1 508 ? -8.531 4.715 -16.375 1 86.88 508 ARG A O 1
ATOM 4022 N N . CYS A 1 509 ? -7.434 5.969 -14.914 1 89.44 509 CYS A N 1
ATOM 4023 C CA . CYS A 1 509 ? -7.566 7.148 -15.758 1 89.44 509 CYS A CA 1
ATOM 4024 C C . CYS A 1 509 ? -6.551 7.125 -16.891 1 89.44 509 CYS A C 1
ATOM 4026 O O . CYS A 1 509 ? -5.352 6.977 -16.656 1 89.44 509 CYS A O 1
ATOM 4028 N N . ASP A 1 510 ? -6.98 7.129 -18.047 1 83.44 510 ASP A N 1
ATOM 4029 C CA . ASP A 1 510 ? -6.16 7.148 -19.25 1 83.44 510 ASP A CA 1
ATOM 4030 C C . ASP A 1 510 ? -6.605 8.258 -20.203 1 83.44 510 ASP A C 1
ATOM 4032 O O . ASP A 1 510 ? -7.672 8.172 -20.812 1 83.44 510 ASP A O 1
ATOM 4036 N N . PRO A 1 511 ? -5.926 9.344 -20.391 1 84.81 511 PRO A N 1
ATOM 4037 C CA . PRO A 1 511 ? -4.562 9.555 -19.891 1 84.81 511 PRO A CA 1
ATOM 4038 C C . PRO A 1 511 ? -4.504 9.797 -18.391 1 84.81 511 PRO A C 1
ATOM 4040 O O . PRO A 1 511 ? -5.531 10.086 -17.766 1 84.81 511 PRO A O 1
ATOM 4043 N N . GLN A 1 512 ? -3.223 9.609 -17.906 1 88.06 512 GLN A N 1
ATOM 4044 C CA . GLN A 1 512 ? -2.99 9.914 -16.5 1 88.06 512 GLN A CA 1
ATOM 4045 C C . GLN A 1 512 ? -3.338 11.367 -16.172 1 88.06 512 GLN A C 1
ATOM 4047 O O . GLN A 1 512 ? -3.039 12.266 -16.969 1 88.06 512 GLN A O 1
ATOM 4052 N N . CYS A 1 513 ? -3.896 11.523 -14.992 1 91.06 513 CYS A N 1
ATOM 4053 C CA . CYS A 1 513 ? -4.332 12.859 -14.586 1 91.06 513 CYS A CA 1
ATOM 4054 C C . CYS A 1 513 ? -3.139 13.781 -14.375 1 91.06 513 CYS A C 1
ATOM 4056 O O . CYS A 1 513 ? -2.105 13.352 -13.852 1 91.06 513 CYS A O 1
ATOM 4058 N N . SER A 1 514 ? -3.264 14.984 -14.836 1 88.88 514 SER A N 1
ATOM 4059 C CA . SER A 1 514 ? -2.281 16.031 -14.562 1 88.88 514 SER A CA 1
ATOM 4060 C C . SER A 1 514 ? -2.295 16.422 -13.086 1 88.88 514 SER A C 1
ATOM 4062 O O . SER A 1 514 ? -3.232 16.094 -12.359 1 88.88 514 SER A O 1
ATOM 4064 N N . PRO A 1 515 ? -1.146 17.156 -12.844 1 87.62 515 PRO A N 1
ATOM 4065 C CA . PRO A 1 515 ? -1.269 17.766 -11.508 1 87.62 515 PRO A CA 1
ATOM 4066 C C . PRO A 1 515 ? -2.518 18.625 -11.367 1 87.62 515 PRO A C 1
ATOM 4068 O O . PRO A 1 515 ? -2.988 19.203 -12.344 1 87.62 515 PRO A O 1
ATOM 4071 N N . ASN A 1 516 ? -3.184 18.719 -10.266 1 88.25 516 ASN A N 1
ATOM 4072 C CA . ASN A 1 516 ? -4.387 19.484 -9.953 1 88.25 516 ASN A CA 1
ATOM 4073 C C . ASN A 1 516 ? -5.645 18.781 -10.461 1 88.25 516 ASN A C 1
ATOM 4075 O O . ASN A 1 516 ? -6.688 19.406 -10.625 1 88.25 516 ASN A O 1
ATOM 4079 N N . GLU A 1 517 ? -5.422 17.656 -10.984 1 91 517 GLU A N 1
ATOM 4080 C CA . GLU A 1 517 ? -6.551 16.781 -11.297 1 91 517 GLU A CA 1
ATOM 4081 C C . GLU A 1 517 ? -6.582 15.562 -10.383 1 91 517 GLU A C 1
ATOM 4083 O O . GLU A 1 517 ? -5.539 15.133 -9.883 1 91 517 GLU A O 1
ATOM 4088 N N . ILE A 1 518 ? -7.75 15.062 -10.133 1 90.88 518 ILE A N 1
ATOM 4089 C CA . ILE A 1 518 ? -7.918 13.836 -9.367 1 90.88 518 ILE A CA 1
ATOM 4090 C C . ILE A 1 518 ? -8.609 12.781 -10.227 1 90.88 518 ILE A C 1
ATOM 4092 O O . ILE A 1 518 ? -9.641 13.055 -10.852 1 90.88 518 ILE A O 1
ATOM 4096 N N . CYS A 1 519 ? -7.98 11.602 -10.375 1 91.5 519 CYS A N 1
ATOM 4097 C CA . CYS A 1 519 ? -8.625 10.461 -11.016 1 91.5 519 CYS A CA 1
ATOM 4098 C C . CYS A 1 519 ? -9.766 9.922 -10.164 1 91.5 519 CYS A C 1
ATOM 4100 O O . CYS A 1 519 ? -9.539 9.438 -9.055 1 91.5 519 CYS A O 1
ATOM 4102 N N . MET A 1 520 ? -10.977 9.977 -10.688 1 90.75 520 MET A N 1
ATOM 4103 C CA . MET A 1 520 ? -12.117 9.633 -9.844 1 90.75 520 MET A CA 1
ATOM 4104 C C . MET A 1 520 ? -13.008 8.594 -10.516 1 90.75 520 MET A C 1
ATOM 4106 O O . MET A 1 520 ? -13.109 8.562 -11.742 1 90.75 520 MET A O 1
ATOM 4110 N N . ILE A 1 521 ? -13.539 7.781 -9.703 1 90.88 521 ILE A N 1
ATOM 4111 C CA . ILE A 1 521 ? -14.656 6.906 -10.062 1 90.88 521 ILE A CA 1
ATOM 4112 C C . ILE A 1 521 ? -15.922 7.367 -9.352 1 90.88 521 ILE A C 1
ATOM 4114 O O . ILE A 1 521 ? -15.875 8.242 -8.484 1 90.88 521 ILE A O 1
ATOM 4118 N N . PRO A 1 522 ? -17.094 6.844 -9.75 1 86.81 522 PRO A N 1
ATOM 4119 C CA . PRO A 1 522 ? -18.297 7.238 -9.023 1 86.81 522 PRO A CA 1
ATOM 4120 C C . PRO A 1 522 ? -18.25 6.887 -7.539 1 86.81 522 PRO A C 1
ATOM 4122 O O . PRO A 1 522 ? -17.969 5.734 -7.184 1 86.81 522 PRO A O 1
ATOM 4125 N N . MET A 1 523 ? -18.391 7.871 -6.707 1 85.75 523 MET A N 1
ATOM 4126 C CA . MET A 1 523 ? -18.453 7.699 -5.258 1 85.75 523 MET A CA 1
ATOM 4127 C C . MET A 1 523 ? -19.656 8.438 -4.676 1 85.75 523 MET A C 1
ATOM 4129 O O . MET A 1 523 ? -20.141 9.391 -5.273 1 85.75 523 MET A O 1
ATOM 4133 N N . TRP A 1 524 ? -20.172 8.008 -3.625 1 81.06 524 TRP A N 1
ATOM 4134 C CA . TRP A 1 524 ? -21.203 8.719 -2.877 1 81.06 524 TRP A CA 1
ATOM 4135 C C . TRP A 1 524 ? -20.656 10.031 -2.32 1 81.06 524 TRP A C 1
ATOM 4137 O O . TRP A 1 524 ? -19.516 10.086 -1.845 1 81.06 524 TRP A O 1
ATOM 4147 N N . PRO A 1 525 ? -21.188 11.25 -2.246 1 69.81 525 PRO A N 1
ATOM 4148 C CA . PRO A 1 525 ? -22.562 11.406 -2.715 1 69.81 525 PRO A CA 1
ATOM 4149 C C . PRO A 1 525 ? -22.641 11.867 -4.168 1 69.81 525 PRO A C 1
ATOM 4151 O O . PRO A 1 525 ? -23.734 12.078 -4.695 1 69.81 525 PRO A O 1
ATOM 4154 N N . ALA A 1 526 ? -21.375 12.203 -4.75 1 53.97 526 ALA A N 1
ATOM 4155 C CA . ALA A 1 526 ? -21.25 12.914 -6.02 1 53.97 526 ALA A CA 1
ATOM 4156 C C . ALA A 1 526 ? -22.219 12.367 -7.055 1 53.97 526 ALA A C 1
ATOM 4158 O O . ALA A 1 526 ? -22.828 13.125 -7.805 1 53.97 526 ALA A O 1
ATOM 4159 N N . VAL A 1 527 ? -22.234 11 -7.188 1 46.59 527 VAL A N 1
ATOM 4160 C CA . VAL A 1 527 ? -23.078 10.445 -8.25 1 46.59 527 VAL A CA 1
ATOM 4161 C C . VAL A 1 527 ? -24.547 10.5 -7.832 1 46.59 527 VAL A C 1
ATOM 4163 O O . VAL A 1 527 ? -25.375 11.055 -8.547 1 46.59 527 VAL A O 1
ATOM 4166 N N . PRO A 1 528 ? -24.844 9.797 -6.824 1 40.59 528 PRO A N 1
ATOM 4167 C CA . PRO A 1 528 ? -26.281 9.688 -6.586 1 40.59 528 PRO A CA 1
ATOM 4168 C C . PRO A 1 528 ? -26.906 11 -6.105 1 40.59 528 PRO A C 1
ATOM 4170 O O . PRO A 1 528 ? -28.078 11.25 -6.344 1 40.59 528 PRO A O 1
ATOM 4173 N N . VAL A 1 529 ? -25.875 11.727 -5.457 1 42.25 529 VAL A N 1
ATOM 4174 C CA . VAL A 1 529 ? -26.5 12.891 -4.844 1 42.25 529 VAL A CA 1
ATOM 4175 C C . VAL A 1 529 ? -26.125 14.148 -5.621 1 42.25 529 VAL A C 1
ATOM 4177 O O . VAL A 1 529 ? -27 14.938 -5.996 1 42.25 529 VAL A O 1
ATOM 4180 N N . VAL A 1 530 ? -24.734 14.336 -5.875 1 47.84 530 VAL A N 1
ATOM 4181 C CA . VAL A 1 530 ? -24.391 15.68 -6.309 1 47.84 530 VAL A CA 1
ATOM 4182 C C . VAL A 1 530 ? -24.156 15.688 -7.82 1 47.84 530 VAL A C 1
ATOM 4184 O O . VAL A 1 530 ? -24.188 16.75 -8.453 1 47.84 530 VAL A O 1
ATOM 4187 N N . ARG A 1 531 ? -24.469 14.508 -8.492 1 49.59 531 ARG A N 1
ATOM 4188 C CA . ARG A 1 531 ? -24.375 14.344 -9.938 1 49.59 531 ARG A CA 1
ATOM 4189 C C . ARG A 1 531 ? -23.266 15.227 -10.516 1 49.59 531 ARG A C 1
ATOM 4191 O O . ARG A 1 531 ? -23.484 15.938 -11.5 1 49.59 531 ARG A O 1
ATOM 4198 N N . ILE A 1 532 ? -22.031 15.43 -9.836 1 54.22 532 ILE A N 1
ATOM 4199 C CA . ILE A 1 532 ? -21 16.406 -10.195 1 54.22 532 ILE A CA 1
ATOM 4200 C C . ILE A 1 532 ? -20.375 16.016 -11.531 1 54.22 532 ILE A C 1
ATOM 4202 O O . ILE A 1 532 ? -19.953 16.875 -12.297 1 54.22 532 ILE A O 1
ATOM 4206 N N . HIS A 1 533 ? -20.25 14.68 -11.867 1 64.56 533 HIS A N 1
ATOM 4207 C CA . HIS A 1 533 ? -19.641 14.258 -13.117 1 64.56 533 HIS A CA 1
ATOM 4208 C C . HIS A 1 533 ? -20.359 13.055 -13.711 1 64.56 533 HIS A C 1
ATOM 4210 O O . HIS A 1 533 ? -20.609 12.07 -13.016 1 64.56 533 HIS A O 1
ATOM 4216 N N . PRO A 1 534 ? -20.844 13.219 -14.891 1 78.06 534 PRO A N 1
ATOM 4217 C CA . PRO A 1 534 ? -21.438 12.062 -15.555 1 78.06 534 PRO A CA 1
ATOM 4218 C C . PRO A 1 534 ? -20.406 11.039 -16 1 78.06 534 PRO A C 1
ATOM 4220 O O . PRO A 1 534 ? -19.766 11.211 -17.047 1 78.06 534 PRO A O 1
ATOM 4223 N N . PHE A 1 535 ? -20.234 9.977 -15.242 1 84.62 535 PHE A N 1
ATOM 4224 C CA . PHE A 1 535 ? -19.25 8.953 -15.578 1 84.62 535 PHE A CA 1
ATOM 4225 C C . PHE A 1 535 ? -19.766 8.055 -16.703 1 84.62 535 PHE A C 1
ATOM 4227 O O . PHE A 1 535 ? -20.969 7.758 -16.766 1 84.62 535 PHE A O 1
ATOM 4234 N N . GLU A 1 536 ? -18.938 7.688 -17.516 1 88.56 536 GLU A N 1
ATOM 4235 C CA . GLU A 1 536 ? -19.219 6.691 -18.547 1 88.56 536 GLU A CA 1
ATOM 4236 C C . GLU A 1 536 ? -18.922 5.281 -18.047 1 88.56 536 GLU A C 1
ATOM 4238 O O . GLU A 1 536 ? -18.219 5.105 -17.047 1 88.56 536 GLU A O 1
ATOM 4243 N N . TYR A 1 537 ? -19.531 4.32 -18.656 1 90.81 537 TYR A N 1
ATOM 4244 C CA . TYR A 1 537 ? -19.32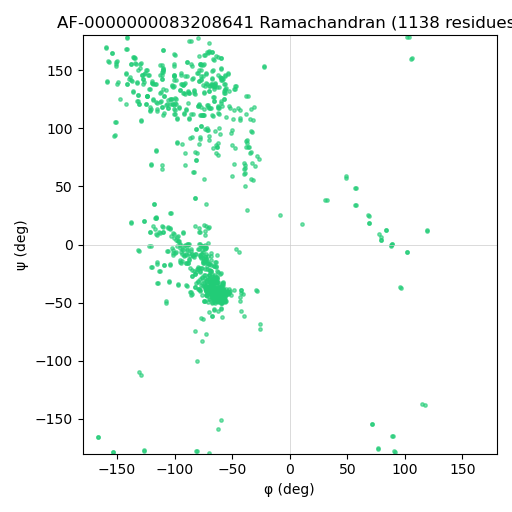8 2.918 -18.297 1 90.81 537 TYR A CA 1
ATOM 4245 C C . TYR A 1 537 ? -18.906 2.109 -19.516 1 90.81 537 TYR A C 1
ATOM 4247 O O . TYR A 1 537 ? -19.234 2.461 -20.656 1 90.81 537 TYR A O 1
ATOM 4255 N N . THR A 1 538 ? -18.125 1.05 -19.266 1 89.75 538 THR A N 1
ATOM 4256 C CA . THR A 1 538 ? -17.703 0.153 -20.344 1 89.75 538 THR A CA 1
ATOM 4257 C C . THR A 1 538 ? -18.906 -0.607 -20.906 1 89.75 538 THR A C 1
ATOM 4259 O O . THR A 1 538 ? -19.906 -0.798 -20.219 1 89.75 538 THR A O 1
ATOM 4262 N N . ALA A 1 539 ? -18.797 -0.931 -22.203 1 89.44 539 ALA A N 1
ATOM 4263 C CA . ALA A 1 539 ? -19.719 -1.889 -22.797 1 89.44 539 ALA A CA 1
ATOM 4264 C C . ALA A 1 539 ? -19.219 -3.318 -22.625 1 89.44 539 ALA A C 1
ATOM 4266 O O . ALA A 1 539 ? -18.219 -3.707 -23.234 1 89.44 539 ALA A O 1
ATOM 4267 N N . PRO A 1 540 ? -19.859 -4.047 -21.781 1 89.44 540 PRO A N 1
ATOM 4268 C CA . PRO A 1 540 ? -19.359 -5.402 -21.578 1 89.44 540 PRO A CA 1
ATOM 4269 C C . PRO A 1 540 ? -19.375 -6.238 -22.859 1 89.44 540 PRO A C 1
ATOM 4271 O O . PRO A 1 540 ? -20.297 -6.098 -23.672 1 89.44 540 PRO A O 1
ATOM 4274 N N . VAL A 1 541 ? -18.438 -7.07 -23.062 1 87.38 541 VAL A N 1
ATOM 4275 C CA . VAL A 1 541 ? -18.312 -7.926 -24.234 1 87.38 541 VAL A CA 1
ATOM 4276 C C . VAL A 1 541 ? -19.438 -8.953 -24.234 1 87.38 541 VAL A C 1
ATOM 4278 O O . VAL A 1 541 ? -19.844 -9.445 -25.297 1 87.38 541 VAL A O 1
ATOM 4281 N N . ASP A 1 542 ? -19.828 -9.281 -23.062 1 90.81 542 ASP A N 1
ATOM 4282 C CA . ASP A 1 542 ? -20.938 -10.203 -22.844 1 90.81 542 ASP A CA 1
ATOM 4283 C C . ASP A 1 542 ? -21.984 -9.586 -21.906 1 90.81 542 ASP A C 1
ATOM 4285 O O . ASP A 1 542 ? -21.625 -8.961 -20.906 1 90.81 542 ASP A O 1
ATOM 4289 N N . GLU A 1 543 ? -23.203 -9.812 -22.219 1 90.25 543 GLU A N 1
ATOM 4290 C CA . GLU A 1 543 ? -24.297 -9.227 -21.453 1 90.25 543 GLU A CA 1
ATOM 4291 C C . GLU A 1 543 ? -24.312 -9.75 -20.031 1 90.25 543 GLU A C 1
ATOM 4293 O O . GLU A 1 543 ? -24.859 -9.109 -19.125 1 90.25 543 GLU A O 1
ATOM 4298 N N . MET A 1 544 ? -23.672 -10.828 -19.859 1 92.56 544 MET A N 1
ATOM 4299 C CA . MET A 1 544 ? -23.641 -11.414 -18.531 1 92.56 544 MET A CA 1
ATOM 4300 C C . MET A 1 544 ? -22.641 -10.695 -17.641 1 92.56 544 MET A C 1
ATOM 4302 O O . MET A 1 544 ? -22.719 -10.789 -16.406 1 92.56 544 MET A O 1
ATOM 4306 N N . PHE A 1 545 ? -21.719 -10.008 -18.25 1 93.06 545 PHE A N 1
ATOM 4307 C CA . PHE A 1 545 ? -20.688 -9.32 -17.484 1 93.06 545 PHE A CA 1
ATOM 4308 C C . PHE A 1 545 ? -21.172 -7.945 -17.031 1 93.06 545 PHE A C 1
ATOM 4310 O O . PHE A 1 545 ? -22.094 -7.379 -17.625 1 93.06 545 PHE A O 1
ATOM 4317 N N . GLU A 1 546 ? -20.625 -7.508 -15.992 1 91.31 546 GLU A N 1
ATOM 4318 C CA . GLU A 1 546 ? -21.031 -6.199 -15.484 1 91.31 546 GLU A CA 1
ATOM 4319 C C . GLU A 1 546 ? -20.266 -5.078 -16.188 1 91.31 546 GLU A C 1
ATOM 4321 O O . GLU A 1 546 ? -19.078 -5.215 -16.469 1 91.31 546 GLU A O 1
ATOM 4326 N N . ALA A 1 547 ? -21.016 -3.996 -16.406 1 90.31 547 ALA A N 1
ATOM 4327 C CA . ALA A 1 547 ? -20.391 -2.771 -16.891 1 90.31 547 ALA A CA 1
ATOM 4328 C C . ALA A 1 547 ? -19.562 -2.109 -15.789 1 90.31 547 ALA A C 1
ATOM 4330 O O . ALA A 1 547 ? -19.984 -2.088 -14.625 1 90.31 547 ALA A O 1
ATOM 4331 N N . GLN A 1 548 ? -18.438 -1.629 -16.109 1 90.38 548 GLN A N 1
ATOM 4332 C CA . GLN A 1 548 ? -17.578 -0.956 -15.141 1 90.38 548 GLN A CA 1
ATOM 4333 C C . GLN A 1 548 ? -17.484 0.54 -15.43 1 90.38 548 GLN A C 1
ATOM 4335 O O . GLN A 1 548 ? -17.484 0.955 -16.594 1 90.38 548 GLN A O 1
ATOM 4340 N N . PRO A 1 549 ? -17.453 1.304 -14.359 1 90.81 549 PRO A N 1
ATOM 4341 C CA . PRO A 1 549 ? -17.312 2.742 -14.594 1 90.81 549 PRO A CA 1
ATOM 4342 C C . PRO A 1 549 ? -15.945 3.109 -15.172 1 90.81 549 PRO A C 1
ATOM 4344 O O . PRO A 1 549 ? -14.93 2.514 -14.805 1 90.81 549 PRO A O 1
ATOM 4347 N N . LEU A 1 550 ? -15.969 4.055 -16.031 1 91.06 550 LEU A N 1
ATOM 4348 C CA . LEU A 1 550 ? -14.727 4.602 -16.562 1 91.06 550 LEU A CA 1
ATOM 4349 C C . LEU A 1 550 ? -14.234 5.762 -15.711 1 91.06 550 LEU A C 1
ATOM 4351 O O . LEU A 1 550 ? -14.914 6.785 -15.594 1 91.06 550 LEU A O 1
ATOM 4355 N N . PRO A 1 551 ? -13.031 5.562 -15.062 1 91.69 551 PRO A N 1
ATOM 4356 C CA . PRO A 1 551 ? -12.5 6.672 -14.266 1 91.69 551 PRO A CA 1
ATOM 4357 C C . PRO A 1 551 ? -12.258 7.93 -15.094 1 91.69 551 PRO A C 1
ATOM 4359 O O . PRO A 1 551 ? -11.984 7.844 -16.297 1 91.69 551 PRO A O 1
ATOM 4362 N N . ALA A 1 552 ? -12.344 9.07 -14.477 1 90.06 552 ALA A N 1
ATOM 4363 C CA . ALA A 1 552 ? -12.164 10.336 -15.172 1 90.06 552 ALA A CA 1
ATOM 4364 C C . ALA A 1 552 ? -11.32 11.297 -14.352 1 90.06 552 ALA A C 1
ATOM 4366 O O . ALA A 1 552 ? -11.414 11.32 -13.117 1 90.06 552 ALA A O 1
ATOM 4367 N N . CYS A 1 553 ? -10.477 12.039 -15.008 1 91.19 553 CYS A N 1
ATOM 4368 C CA . CYS A 1 553 ? -9.703 13.086 -14.352 1 91.19 553 CYS A CA 1
ATOM 4369 C C . CYS A 1 553 ? -10.555 14.328 -14.117 1 91.19 553 CYS A C 1
ATOM 4371 O O . CYS A 1 553 ? -10.938 15.016 -15.07 1 91.19 553 CYS A O 1
ATOM 4373 N N . LEU A 1 554 ? -10.828 14.594 -12.914 1 88.56 554 LEU A N 1
ATOM 4374 C CA . LEU A 1 554 ? -11.586 15.797 -12.57 1 88.56 554 LEU A CA 1
ATOM 4375 C C . LEU A 1 554 ? -10.648 16.953 -12.25 1 88.56 554 LEU A C 1
ATOM 4377 O O . LEU A 1 554 ? -9.656 16.781 -11.531 1 88.56 554 LEU A O 1
ATOM 4381 N N . LYS A 1 555 ? -10.969 18.094 -12.719 1 86.88 555 LYS A N 1
ATOM 4382 C CA . LYS A 1 555 ? -10.102 19.266 -12.578 1 86.88 555 LYS A CA 1
ATOM 4383 C C . LYS A 1 555 ? -10.461 20.062 -11.328 1 86.88 555 LYS A C 1
ATOM 4385 O O . LYS A 1 555 ? -11.641 20.312 -11.062 1 86.88 555 LYS A O 1
ATOM 4390 N N . TRP A 1 556 ? -9.477 20.453 -10.672 1 84.5 556 TRP A N 1
ATOM 4391 C CA . TRP A 1 556 ? -9.609 21.234 -9.445 1 84.5 556 TRP A CA 1
ATOM 4392 C C . TRP A 1 556 ? -10.398 22.5 -9.703 1 84.5 556 TRP A C 1
ATOM 4394 O O . TRP A 1 556 ? -11.266 22.875 -8.914 1 84.5 556 TRP A O 1
ATOM 4404 N N . GLU A 1 557 ? -10.195 23.156 -10.82 1 72.94 557 GLU A N 1
ATOM 4405 C CA . GLU A 1 557 ? -10.812 24.438 -11.156 1 72.94 557 GLU A CA 1
ATOM 4406 C C . GLU A 1 557 ? -12.32 24.297 -11.328 1 72.94 557 GLU A C 1
ATOM 4408 O O . GLU A 1 557 ? -13.078 25.234 -11.055 1 72.94 557 GLU A O 1
ATOM 4413 N N . LYS A 1 558 ? -12.727 23.078 -11.742 1 66.25 558 LYS A N 1
ATOM 4414 C CA . LYS A 1 558 ? -14.141 22.859 -12.039 1 66.25 558 LYS A CA 1
ATOM 4415 C C . LYS A 1 558 ? -14.906 22.438 -10.789 1 66.25 558 LYS A C 1
ATOM 4417 O O . LYS A 1 558 ? -16.141 22.359 -10.805 1 66.25 558 LYS A O 1
ATOM 4422 N N . SER A 1 559 ? -14.211 22.062 -9.852 1 61.62 559 SER A N 1
ATOM 4423 C CA . SER A 1 559 ? -14.836 21.625 -8.609 1 61.62 559 SER A CA 1
ATOM 4424 C C . SER A 1 559 ? -15.352 22.812 -7.805 1 61.62 559 SER A C 1
ATOM 4426 O O . SER A 1 559 ? -16.016 22.641 -6.785 1 61.62 559 SER A O 1
ATOM 4428 N N . LYS A 1 560 ? -15.164 23.938 -8.281 1 54.19 560 LYS A N 1
ATOM 4429 C CA . LYS A 1 560 ? -15.492 25.141 -7.535 1 54.19 560 LYS A CA 1
ATOM 4430 C C . LYS A 1 560 ? -16.922 25.594 -7.816 1 54.19 560 LYS A C 1
ATOM 4432 O O . LYS A 1 560 ? -17.25 25.984 -8.938 1 54.19 560 LYS A O 1
ATOM 4437 N N . PRO A 1 561 ? -17.906 24.953 -7.191 1 45.12 561 PRO A N 1
ATOM 4438 C CA . PRO A 1 561 ? -19.281 25.359 -7.512 1 45.12 561 PRO A CA 1
ATOM 4439 C C . PRO A 1 561 ? -19.375 26.797 -7.996 1 45.12 561 PRO A C 1
ATOM 4441 O O . PRO A 1 561 ? -20.016 27.078 -9.008 1 45.12 561 PRO A O 1
ATOM 4444 N N . LEU A 1 562 ? -19.203 27.766 -7.066 1 39.84 562 LEU A N 1
ATOM 4445 C CA . LEU A 1 562 ? -19.578 29.172 -7.172 1 39.84 562 LEU A CA 1
ATOM 4446 C C . LEU A 1 562 ? -18.641 29.922 -8.102 1 39.84 562 LEU A C 1
ATOM 4448 O O . LEU A 1 562 ? -18.859 31.094 -8.414 1 39.84 562 LEU A O 1
ATOM 4452 N N . ALA A 1 563 ? -17.656 29.391 -8.375 1 36.62 563 ALA A N 1
ATOM 4453 C CA . ALA A 1 563 ? -16.719 30.234 -9.094 1 36.62 563 ALA A CA 1
ATOM 4454 C C . ALA A 1 563 ? -17.203 30.5 -10.523 1 36.62 563 ALA A C 1
ATOM 4456 O O . ALA A 1 563 ? -16.844 31.516 -11.125 1 36.62 563 ALA A O 1
ATOM 4457 N N . ASN A 1 564 ? -17.75 29.484 -11.148 1 34.06 564 ASN A N 1
ATOM 4458 C CA . ASN A 1 564 ? -18.047 29.766 -12.555 1 34.06 564 ASN A CA 1
ATOM 4459 C C . ASN A 1 564 ? -19.5 30.219 -12.742 1 34.06 564 ASN A C 1
ATOM 4461 O O . ASN A 1 564 ? -20 30.234 -13.859 1 34.06 564 ASN A O 1
ATOM 4465 N N . LEU A 1 565 ? -20.297 30.266 -11.789 1 33.31 565 LEU A N 1
ATOM 4466 C CA . LEU A 1 565 ? -21.594 30.75 -12.211 1 33.31 565 LEU A CA 1
ATOM 4467 C C . LEU A 1 565 ? -21.578 32.281 -12.391 1 33.31 565 LEU A C 1
ATOM 4469 O O . LEU A 1 565 ? -21.062 33 -11.523 1 33.31 565 LEU A O 1
ATOM 4473 N N . PRO A 1 566 ? -21.844 32.75 -13.664 1 32.25 566 PRO A N 1
ATOM 4474 C CA . PRO A 1 566 ? -22.016 34.188 -13.844 1 32.25 566 PRO A CA 1
ATOM 4475 C C . PRO A 1 566 ? -22.953 34.812 -12.812 1 32.25 566 PRO A C 1
ATOM 4477 O O . PRO A 1 566 ? -23.891 34.156 -12.352 1 32.25 566 PRO A O 1
ATOM 4480 N N . ALA A 1 567 ? -22.5 36.031 -12.266 1 32 567 ALA A N 1
ATOM 4481 C CA . ALA A 1 567 ? -23.344 36.812 -11.359 1 32 567 ALA A CA 1
ATOM 4482 C C . ALA A 1 567 ? -24.797 36.812 -11.844 1 32 567 ALA A C 1
ATOM 4484 O O . ALA A 1 567 ? -25.734 36.781 -11.031 1 32 567 ALA A O 1
ATOM 4485 N N . GLU A 1 568 ? -25.031 36.969 -13.117 1 30.23 568 GLU A N 1
ATOM 4486 C CA . GLU A 1 568 ? -26.359 37.156 -13.703 1 30.23 568 GLU A CA 1
ATOM 4487 C C . GLU A 1 568 ? -27.203 35.875 -13.562 1 30.23 568 GLU A C 1
ATOM 4489 O O . GLU A 1 568 ? -28.422 35.938 -13.688 1 30.23 568 GLU A O 1
ATOM 4494 N N . LYS A 1 569 ? -26.609 34.844 -13.656 1 32.34 569 LYS A N 1
ATOM 4495 C CA . LYS A 1 569 ? -27.453 33.625 -13.594 1 32.34 569 LYS A CA 1
ATOM 4496 C C . LYS A 1 569 ? -27.641 33.188 -12.148 1 32.34 569 LYS A C 1
ATOM 4498 O O . LYS A 1 569 ? -28.141 32.062 -11.906 1 32.34 569 LYS A O 1
ATOM 4503 N N . MET A 1 570 ? -27.156 33.812 -11.406 1 27.92 570 MET A N 1
ATOM 4504 C CA . MET A 1 570 ? -27.438 33.75 -9.977 1 27.92 570 MET A CA 1
ATOM 4505 C C . MET A 1 570 ? -28.594 34.656 -9.609 1 27.92 570 MET A C 1
ATOM 4507 O O . MET A 1 570 ? -28.938 34.812 -8.438 1 27.92 570 MET A O 1
ATOM 4511 N N . SER A 1 571 ? -29.078 35.438 -10.453 1 23.25 571 SER A N 1
ATOM 4512 C CA . SER A 1 571 ? -30.328 36.188 -10.266 1 23.25 571 SER A CA 1
ATOM 4513 C C . SER A 1 571 ? -31.547 35.312 -10.516 1 23.25 571 SER A C 1
ATOM 4515 O O . SER A 1 571 ? -31.547 34.5 -11.453 1 23.25 571 SER A O 1
ATOM 4517 N N . MET B 1 1 ? 69 79 8.602 1 22.28 1 MET B N 1
ATOM 4518 C CA . MET B 1 1 ? 69.188 79.125 10.047 1 22.28 1 MET B CA 1
ATOM 4519 C C . MET B 1 1 ? 69.125 77.75 10.688 1 22.28 1 MET B C 1
ATOM 4521 O O . MET B 1 1 ? 68.188 76.938 10.359 1 22.28 1 MET B O 1
ATOM 4525 N N . GLY B 1 2 ? 70.25 77.188 11.234 1 25.25 2 GLY B N 1
ATOM 4526 C CA . GLY B 1 2 ? 70.938 76 11.641 1 25.25 2 GLY B CA 1
ATOM 4527 C C . GLY B 1 2 ? 70.375 75.375 12.906 1 25.25 2 GLY B C 1
ATOM 4528 O O . GLY B 1 2 ? 71 75.438 13.969 1 25.25 2 GLY B O 1
ATOM 4529 N N . PHE B 1 3 ? 68.938 75.5 13.055 1 26.08 3 PHE B N 1
ATOM 4530 C CA . PHE B 1 3 ? 68.375 75.375 14.398 1 26.08 3 PHE B CA 1
ATOM 4531 C C . PHE B 1 3 ? 68.688 74.062 15.047 1 26.08 3 PHE B C 1
ATOM 4533 O O . PHE B 1 3 ? 68.688 73.062 14.383 1 26.08 3 PHE B O 1
ATOM 4540 N N . SER B 1 4 ? 69.375 74.062 16.172 1 24.38 4 SER B N 1
ATOM 4541 C CA . SER B 1 4 ? 70.188 73.312 17.109 1 24.38 4 SER B CA 1
ATOM 4542 C C . SER B 1 4 ? 69.375 72.188 17.766 1 24.38 4 SER B C 1
ATOM 4544 O O . SER B 1 4 ? 68.312 72.438 18.312 1 24.38 4 SER B O 1
ATOM 4546 N N . ASN B 1 5 ? 69.438 70.812 17.281 1 24 5 ASN B N 1
ATOM 4547 C CA . ASN B 1 5 ? 68.875 69.5 17.281 1 24 5 ASN B CA 1
ATOM 4548 C C . ASN B 1 5 ? 68.938 68.875 18.672 1 24 5 ASN B C 1
ATOM 4550 O O . ASN B 1 5 ? 68.75 67.688 18.828 1 24 5 ASN B O 1
ATOM 4554 N N . ARG B 1 6 ? 69.688 69.562 19.641 1 22.14 6 ARG B N 1
ATOM 4555 C CA . ARG B 1 6 ? 70.375 68.75 20.672 1 22.14 6 ARG B CA 1
ATOM 4556 C C . ARG B 1 6 ? 69.375 68.125 21.641 1 22.14 6 ARG B C 1
ATOM 4558 O O . ARG B 1 6 ? 69.562 67 22.047 1 22.14 6 ARG B O 1
ATOM 4565 N N . GLN B 1 7 ? 68.562 69.062 22.297 1 22.11 7 GLN B N 1
ATOM 4566 C CA . GLN B 1 7 ? 68.375 68.938 23.734 1 22.11 7 GLN B CA 1
ATOM 4567 C C . GLN B 1 7 ? 67.438 67.75 24.078 1 22.11 7 GLN B C 1
ATOM 4569 O O . GLN B 1 7 ? 67.312 67.375 25.25 1 22.11 7 GLN B O 1
ATOM 4574 N N . VAL B 1 8 ? 66.438 67.312 23.203 1 24.7 8 VAL B N 1
ATOM 4575 C CA . VAL B 1 8 ? 65.188 66.875 23.703 1 24.7 8 VAL B CA 1
ATOM 4576 C C . VAL B 1 8 ? 65.312 65.438 24.234 1 24.7 8 VAL B C 1
ATOM 4578 O O . VAL B 1 8 ? 64.25 64.75 24.422 1 24.7 8 VAL B O 1
ATOM 4581 N N . ILE B 1 9 ? 66.5 64.812 24.406 1 24.06 9 ILE B N 1
ATOM 4582 C CA . ILE B 1 9 ? 66.688 63.344 24.469 1 24.06 9 ILE B CA 1
ATOM 4583 C C . ILE B 1 9 ? 66.125 62.844 25.812 1 24.06 9 ILE B C 1
ATOM 4585 O O . ILE B 1 9 ? 65.875 61.656 25.984 1 24.06 9 ILE B O 1
ATOM 4589 N N . SER B 1 10 ? 66.25 63.688 26.891 1 23.14 10 SER B N 1
ATOM 4590 C CA . SER B 1 10 ? 66.562 63.094 28.203 1 23.14 10 SER B CA 1
ATOM 4591 C C . SER B 1 10 ? 65.312 62.312 28.75 1 23.14 10 SER B C 1
ATOM 4593 O O . SER B 1 10 ? 65.5 61.406 29.547 1 23.14 10 SER B O 1
ATOM 4595 N N . ASN B 1 11 ? 64.125 62.938 28.75 1 22.59 11 ASN B N 1
ATOM 4596 C CA . ASN B 1 11 ? 63.188 62.656 29.828 1 22.59 11 ASN B CA 1
ATOM 4597 C C . ASN B 1 11 ? 62.531 61.281 29.656 1 22.59 11 ASN B C 1
ATOM 4599 O O . ASN B 1 11 ? 61.312 61.156 29.75 1 22.59 11 ASN B O 1
ATOM 4603 N N . LEU B 1 12 ? 63 60.312 28.844 1 23.52 12 LEU B N 1
ATOM 4604 C CA . LEU B 1 12 ? 62.281 59.094 28.438 1 23.52 12 LEU B CA 1
ATOM 4605 C C . LEU B 1 12 ? 62.188 58.125 29.609 1 23.52 12 LEU B C 1
ATOM 4607 O O . LEU B 1 12 ? 61.562 57.062 29.484 1 23.52 12 LEU B O 1
ATOM 4611 N N . ALA B 1 13 ? 63 58.219 30.688 1 23.28 13 ALA B N 1
ATOM 4612 C CA . ALA B 1 13 ? 63.344 57.062 31.484 1 23.28 13 ALA B CA 1
ATOM 4613 C C . ALA B 1 13 ? 62.156 56.625 32.344 1 23.28 13 ALA B C 1
ATOM 4615 O O . ALA B 1 13 ? 61.969 55.438 32.594 1 23.28 13 ALA B O 1
ATOM 4616 N N . SER B 1 14 ? 61.531 57.594 33.062 1 23.98 14 SER B N 1
ATOM 4617 C CA . SER B 1 14 ? 60.969 57.281 34.375 1 23.98 14 SER B CA 1
ATOM 4618 C C . SER B 1 14 ? 59.688 56.469 34.25 1 23.98 14 SER B C 1
ATOM 4620 O O . SER B 1 14 ? 59.031 56.219 35.281 1 23.98 14 SER B O 1
ATOM 4622 N N . PHE B 1 15 ? 59.031 56.375 33.125 1 23.89 15 PHE B N 1
ATOM 4623 C CA . PHE B 1 15 ? 57.625 55.969 33.156 1 23.89 15 PHE B CA 1
ATOM 4624 C C . PHE B 1 15 ? 57.531 54.469 33.469 1 23.89 15 PHE B C 1
ATOM 4626 O O . PHE B 1 15 ? 56.406 53.938 33.562 1 23.89 15 PHE B O 1
ATOM 4633 N N . LEU B 1 16 ? 58.625 53.688 33.594 1 23.92 16 LEU B N 1
ATOM 4634 C CA . LEU B 1 16 ? 58.469 52.219 33.5 1 23.92 16 LEU B CA 1
ATOM 4635 C C . LEU B 1 16 ? 57.875 51.656 34.812 1 23.92 16 LEU B C 1
ATOM 4637 O O . LEU B 1 16 ? 57.406 50.531 34.844 1 23.92 16 LEU B O 1
ATOM 4641 N N . LEU B 1 17 ? 58.094 52.281 35.969 1 25.61 17 LEU B N 1
ATOM 4642 C CA . LEU B 1 17 ? 58.125 51.469 37.156 1 25.61 17 LEU B CA 1
ATOM 4643 C C . LEU B 1 17 ? 56.719 51.094 37.594 1 25.61 17 LEU B C 1
ATOM 4645 O O . LEU B 1 17 ? 56.531 50.156 38.406 1 25.61 17 LEU B O 1
ATOM 4649 N N . SER B 1 18 ? 55.719 51.938 37.438 1 24.38 18 SER B N 1
ATOM 4650 C CA . SER B 1 18 ? 54.625 51.812 38.375 1 24.38 18 SER B CA 1
ATOM 4651 C C . SER B 1 18 ? 53.781 50.562 38.062 1 24.38 18 SER B C 1
ATOM 4653 O O . SER B 1 18 ? 52.688 50.406 38.625 1 24.38 18 SER B O 1
ATOM 4655 N N . ILE B 1 19 ? 54.031 49.781 37.031 1 26.84 19 ILE B N 1
ATOM 4656 C CA . ILE B 1 19 ? 52.938 48.906 36.625 1 26.84 19 ILE B CA 1
ATOM 4657 C C . ILE B 1 19 ? 52.812 47.75 37.594 1 26.84 19 ILE B C 1
ATOM 4659 O O . ILE B 1 19 ? 51.969 46.875 37.438 1 26.84 19 ILE B O 1
ATOM 4663 N N . ALA B 1 20 ? 53.719 47.594 38.562 1 26.22 20 ALA B N 1
ATOM 4664 C CA . ALA B 1 20 ? 53.875 46.25 39.156 1 26.22 20 ALA B CA 1
ATOM 4665 C C . ALA B 1 20 ? 52.719 45.969 40.125 1 26.22 20 ALA B C 1
ATOM 4667 O O . ALA B 1 20 ? 52.531 44.844 40.562 1 26.22 20 ALA B O 1
ATOM 4668 N N . PHE B 1 21 ? 52.25 47.031 40.781 1 27.47 21 PHE B N 1
ATOM 4669 C CA . PHE B 1 21 ? 51.625 46.688 42.031 1 27.47 21 PHE B CA 1
ATOM 4670 C C . PHE B 1 21 ? 50.312 45.938 41.844 1 27.47 21 PHE B C 1
ATOM 4672 O O . PHE B 1 21 ? 49.781 45.344 42.781 1 27.47 21 PHE B O 1
ATOM 4679 N N . CYS B 1 22 ? 49.531 46.281 40.812 1 27.69 22 CYS B N 1
ATOM 4680 C CA . CYS B 1 22 ? 48.125 45.938 41.031 1 27.69 22 CYS B CA 1
ATOM 4681 C C . CYS B 1 22 ? 47.906 44.438 40.938 1 27.69 22 CYS B C 1
ATOM 4683 O O . CYS B 1 22 ? 47.062 43.969 40.125 1 27.69 22 CYS B O 1
ATOM 4685 N N . SER B 1 23 ? 48.906 43.594 41 1 26.31 23 SER B N 1
ATOM 4686 C CA . SER B 1 23 ? 48.688 42.219 40.625 1 26.31 23 SER B CA 1
ATOM 4687 C C . SER B 1 23 ? 47.781 41.5 41.625 1 26.31 23 SER B C 1
ATOM 4689 O O . SER B 1 23 ? 47.375 40.375 41.406 1 26.31 23 SER B O 1
ATOM 4691 N N . ASN B 1 24 ? 47.875 41.969 42.875 1 26.94 24 ASN B N 1
ATOM 4692 C CA . ASN B 1 24 ? 47.562 40.938 43.844 1 26.94 24 ASN B CA 1
ATOM 4693 C C . ASN B 1 24 ? 46.062 40.625 43.875 1 26.94 24 ASN B C 1
ATOM 4695 O O . ASN B 1 24 ? 45.656 39.75 44.656 1 26.94 24 ASN B O 1
ATOM 4699 N N . LEU B 1 25 ? 45.281 41.625 43.625 1 27.45 25 LEU B N 1
ATOM 4700 C CA . LEU B 1 25 ? 43.938 41.5 44.156 1 27.45 25 LEU B CA 1
ATOM 4701 C C . LEU B 1 25 ? 43.156 40.406 43.438 1 27.45 25 LEU B C 1
ATOM 4703 O O . LEU B 1 25 ? 41.969 40.188 43.688 1 27.45 25 LEU B O 1
ATOM 4707 N N . LEU B 1 26 ? 43.656 39.906 42.281 1 28.27 26 LEU B N 1
ATOM 4708 C CA . LEU B 1 26 ? 42.688 39.156 41.5 1 28.27 26 LEU B CA 1
ATOM 4709 C C . LEU B 1 26 ? 42.406 37.812 42.125 1 28.27 26 LEU B C 1
ATOM 4711 O O . LEU B 1 26 ? 41.938 36.875 41.469 1 28.27 26 LEU B O 1
ATOM 4715 N N . SER B 1 27 ? 42.875 37.656 43.344 1 27.19 27 SER B N 1
ATOM 4716 C CA . SER B 1 27 ? 42.906 36.25 43.75 1 27.19 27 SER B CA 1
ATOM 4717 C C . SER B 1 27 ? 41.5 35.656 43.781 1 27.19 27 SER B C 1
ATOM 4719 O O . SER B 1 27 ? 41.312 34.5 43.469 1 27.19 27 SER B O 1
ATOM 4721 N N . ASP B 1 28 ? 40.625 36.281 44.562 1 28.2 28 ASP B N 1
ATOM 4722 C CA . ASP B 1 28 ? 39.625 35.469 45.219 1 28.2 28 ASP B CA 1
ATOM 4723 C C . ASP B 1 28 ? 38.469 35.188 44.25 1 28.2 28 ASP B C 1
ATOM 4725 O O . ASP B 1 28 ? 37.344 35.656 44.438 1 28.2 28 ASP B O 1
ATOM 4729 N N . ILE B 1 29 ? 38.562 35.375 42.969 1 31.98 29 ILE B N 1
ATOM 4730 C CA . ILE B 1 29 ? 37.281 35.125 42.312 1 31.98 29 ILE B CA 1
ATOM 4731 C C . ILE B 1 29 ? 36.875 33.688 42.531 1 31.98 29 ILE B C 1
ATOM 4733 O O . ILE B 1 29 ? 37.625 32.75 42.188 1 31.98 29 ILE B O 1
ATOM 4737 N N . PRO B 1 30 ? 35.969 33.469 43.5 1 30.62 30 PRO B N 1
ATOM 4738 C CA . PRO B 1 30 ? 35.625 32.062 43.656 1 30.62 30 PRO B CA 1
ATOM 4739 C C . PRO B 1 30 ? 35.312 31.391 42.344 1 30.62 30 PRO B C 1
ATOM 4741 O O . PRO B 1 30 ? 34.719 32 41.438 1 30.62 30 PRO B O 1
ATOM 4744 N N . ARG B 1 31 ? 36.156 30.359 41.906 1 32.28 31 ARG B N 1
ATOM 4745 C CA . ARG B 1 31 ? 35.906 29.5 40.75 1 32.28 31 ARG B CA 1
ATOM 4746 C C . ARG B 1 31 ? 34.469 28.953 40.781 1 32.28 31 ARG B C 1
ATOM 4748 O O . ARG B 1 31 ? 34.125 28.172 41.688 1 32.28 31 ARG B O 1
ATOM 4755 N N . GLY B 1 32 ? 33.5 29.891 40.562 1 29.78 32 GLY B N 1
ATOM 4756 C CA . GLY B 1 32 ? 32.188 29.266 40.375 1 29.78 32 GLY B CA 1
ATOM 4757 C C . GLY B 1 32 ? 32.281 27.906 39.719 1 29.78 32 GLY B C 1
ATOM 4758 O O . GLY B 1 32 ? 33.031 27.703 38.781 1 29.78 32 GLY B O 1
ATOM 4759 N N . GLN B 1 33 ? 32.062 26.828 40.5 1 30.95 33 GLN B N 1
ATOM 4760 C CA . GLN B 1 33 ? 31.875 25.453 40.031 1 30.95 33 GLN B CA 1
ATOM 4761 C C . GLN B 1 33 ? 31.062 25.406 38.75 1 30.95 33 GLN B C 1
ATOM 4763 O O . GLN B 1 33 ? 29.922 25.875 38.719 1 30.95 33 GLN B O 1
ATOM 4768 N N . LEU B 1 34 ? 31.703 25.484 37.625 1 30.59 34 LEU B N 1
ATOM 4769 C CA . LEU B 1 34 ? 31.047 25 36.406 1 30.59 34 LEU B CA 1
ATOM 4770 C C . LEU B 1 34 ? 30.266 23.719 36.688 1 30.59 34 LEU B C 1
ATOM 4772 O O . LEU B 1 34 ? 30.844 22.672 36.969 1 30.59 34 LEU B O 1
ATOM 4776 N N . LEU B 1 35 ? 29.156 23.859 37.438 1 31.44 35 LEU B N 1
ATOM 4777 C CA . LEU B 1 35 ? 28.25 22.719 37.375 1 31.44 35 LEU B CA 1
ATOM 4778 C C . LEU B 1 35 ? 28.188 22.141 35.969 1 31.44 35 LEU B C 1
ATOM 4780 O O . LEU B 1 35 ? 27.781 22.844 35.031 1 31.44 35 LEU B O 1
ATOM 4784 N N . PHE B 1 36 ? 29.125 21.328 35.719 1 32.5 36 PHE B N 1
ATOM 4785 C CA . PHE B 1 36 ? 28.812 20.359 34.656 1 32.5 36 PHE B CA 1
ATOM 4786 C C . PHE B 1 36 ? 27.375 19.875 34.781 1 32.5 36 PHE B C 1
ATOM 4788 O O . PHE B 1 36 ? 27.062 19.078 35.688 1 32.5 36 PHE B O 1
ATOM 4795 N N . GLU B 1 37 ? 26.391 20.734 34.688 1 32.28 37 GLU B N 1
ATOM 4796 C CA . GLU B 1 37 ? 25.109 20.109 34.438 1 32.28 37 GLU B CA 1
ATOM 4797 C C . GLU B 1 37 ? 25.25 18.859 33.562 1 32.28 37 GLU B C 1
ATOM 4799 O O . GLU B 1 37 ? 25.75 18.922 32.438 1 32.28 37 GLU B O 1
ATOM 4804 N N . SER B 1 38 ? 25.609 17.797 34.062 1 36.22 38 SER B N 1
ATOM 4805 C CA . SER B 1 38 ? 25.375 16.531 33.406 1 36.22 38 SER B CA 1
ATOM 4806 C C . SER B 1 38 ? 24.125 16.594 32.531 1 36.22 38 SER B C 1
ATOM 4808 O O . SER B 1 38 ? 23.031 16.844 33 1 36.22 38 SER B O 1
ATOM 4810 N N . THR B 1 39 ? 24.078 17.156 31.406 1 39.66 39 THR B N 1
ATOM 4811 C CA . THR B 1 39 ? 22.984 17.047 30.453 1 39.66 39 THR B CA 1
ATOM 4812 C C . THR B 1 39 ? 22.328 15.672 30.547 1 39.66 39 THR B C 1
ATOM 4814 O O . THR B 1 39 ? 22.844 14.695 30 1 39.66 39 THR B O 1
ATOM 4817 N N . GLN B 1 40 ? 21.859 15.188 31.578 1 44.91 40 GLN B N 1
ATOM 4818 C CA . GLN B 1 40 ? 21.031 13.984 31.625 1 44.91 40 GLN B CA 1
ATOM 4819 C C . GLN B 1 40 ? 20.156 13.859 30.391 1 44.91 40 GLN B C 1
ATOM 4821 O O . GLN B 1 40 ? 19.375 14.758 30.078 1 44.91 40 GLN B O 1
ATOM 4826 N N . GLU B 1 41 ? 20.594 13.094 29.469 1 62 41 GLU B N 1
ATOM 4827 C CA . GLU B 1 41 ? 19.875 12.789 28.234 1 62 41 GLU B CA 1
ATOM 4828 C C . GLU B 1 41 ? 18.406 12.516 28.5 1 62 41 GLU B C 1
ATOM 4830 O O . GLU B 1 41 ? 18.062 11.68 29.344 1 62 41 GLU B O 1
ATOM 4835 N N . ALA B 1 42 ? 17.531 13.359 28.172 1 74.88 42 ALA B N 1
ATOM 4836 C CA . ALA B 1 42 ? 16.078 13.203 28.297 1 74.88 42 ALA B CA 1
ATOM 4837 C C . ALA B 1 42 ? 15.648 11.766 28.016 1 74.88 42 ALA B C 1
ATOM 4839 O O . ALA B 1 42 ? 16.156 11.133 27.094 1 74.88 42 ALA B O 1
ATOM 4840 N N . THR B 1 43 ? 14.898 11.242 28.969 1 86.31 43 THR B N 1
ATOM 4841 C CA . THR B 1 43 ? 14.445 9.859 28.828 1 86.31 43 THR B CA 1
ATOM 4842 C C . THR B 1 43 ? 13.211 9.773 27.938 1 86.31 43 THR B C 1
ATOM 4844 O O . THR B 1 43 ? 12.734 8.68 27.625 1 86.31 43 THR B O 1
ATOM 4847 N N . HIS B 1 44 ? 12.68 10.938 27.594 1 92.5 44 HIS B N 1
ATOM 4848 C CA . HIS B 1 44 ? 11.508 10.969 26.719 1 92.5 44 HIS B CA 1
ATOM 4849 C C . HIS B 1 44 ? 11.586 12.125 25.734 1 92.5 44 HIS B C 1
ATOM 4851 O O . HIS B 1 44 ? 12.477 12.969 25.828 1 92.5 44 HIS B O 1
ATOM 4857 N N . GLY B 1 45 ? 10.766 12.109 24.797 1 95.5 45 GLY B N 1
ATOM 4858 C CA . GLY B 1 45 ? 10.742 13.164 23.797 1 95.5 45 GLY B CA 1
ATOM 4859 C C . GLY B 1 45 ? 11.617 12.859 22.594 1 95.5 45 GLY B C 1
ATOM 4860 O O . GLY B 1 45 ? 12.266 11.805 22.531 1 95.5 45 GLY B O 1
ATOM 4861 N N . PRO B 1 46 ? 11.641 13.797 21.703 1 97.81 46 PRO B N 1
ATOM 4862 C CA . PRO B 1 46 ? 12.367 13.562 20.453 1 97.81 46 PRO B CA 1
ATOM 4863 C C . PRO B 1 46 ? 13.883 13.656 20.625 1 97.81 46 PRO B C 1
ATOM 4865 O O . PRO B 1 46 ? 14.367 14.43 21.469 1 97.81 46 PRO B O 1
ATOM 4868 N N . ILE B 1 47 ? 14.602 12.859 19.906 1 97.69 47 ILE B N 1
ATOM 4869 C CA . ILE B 1 47 ? 16.031 13.016 19.719 1 97.69 47 ILE B CA 1
ATOM 4870 C C . ILE B 1 47 ? 16.312 13.688 18.375 1 97.69 47 ILE B C 1
ATOM 4872 O O . ILE B 1 47 ? 15.828 13.234 17.328 1 97.69 47 ILE B O 1
ATOM 4876 N N . ILE B 1 48 ? 17.031 14.734 18.375 1 94.56 48 ILE B N 1
ATOM 4877 C CA . ILE B 1 48 ? 17.281 15.539 17.188 1 94.56 48 ILE B CA 1
ATOM 4878 C C . ILE B 1 48 ? 18.781 15.578 16.891 1 94.56 48 ILE B C 1
ATOM 4880 O O . ILE B 1 48 ? 19.594 15.656 17.812 1 94.56 48 ILE B O 1
ATOM 4884 N N . SER B 1 49 ? 19.031 15.5 15.586 1 91.69 49 SER B N 1
ATOM 4885 C CA . SER B 1 49 ? 20.422 15.586 15.148 1 91.69 49 SER B CA 1
ATOM 4886 C C . SER B 1 49 ? 20.812 17.031 14.844 1 91.69 49 SER B C 1
ATOM 4888 O O . SER B 1 49 ? 19.984 17.828 14.406 1 91.69 49 SER B O 1
ATOM 4890 N N . ARG B 1 50 ? 22.109 17.438 15.125 1 90.94 50 ARG B N 1
ATOM 4891 C CA . ARG B 1 50 ? 22.703 18.703 14.727 1 90.94 50 ARG B CA 1
ATOM 4892 C C . ARG B 1 50 ? 24 18.469 13.938 1 90.94 50 ARG B C 1
ATOM 4894 O O . ARG B 1 50 ? 24.922 17.812 14.43 1 90.94 50 ARG B O 1
ATOM 4901 N N . PRO B 1 51 ? 24.078 18.938 12.734 1 92.81 51 PRO B N 1
ATOM 4902 C CA . PRO B 1 51 ? 23.094 19.688 11.961 1 92.81 51 PRO B CA 1
ATOM 4903 C C . PRO B 1 51 ? 21.812 18.875 11.703 1 92.81 51 PRO B C 1
ATOM 4905 O O . PRO B 1 51 ? 21.812 17.656 11.828 1 92.81 51 PRO B O 1
ATOM 4908 N N . ASP B 1 52 ? 20.781 19.609 11.367 1 94 52 ASP B N 1
ATOM 4909 C CA . ASP B 1 52 ? 19.469 18.984 11.195 1 94 52 ASP B CA 1
ATOM 4910 C C . ASP B 1 52 ? 19.453 18.031 10.008 1 94 52 ASP B C 1
ATOM 4912 O O . ASP B 1 52 ? 19.766 18.422 8.883 1 94 52 ASP B O 1
ATOM 4916 N N . THR B 1 53 ? 19.109 16.766 10.203 1 97.62 53 THR B N 1
ATOM 4917 C CA . THR B 1 53 ? 18.984 15.734 9.172 1 97.62 53 THR B CA 1
ATOM 4918 C C . THR B 1 53 ? 17.625 15.07 9.234 1 97.62 53 THR B C 1
ATOM 4920 O O . THR B 1 53 ? 17.469 13.922 8.812 1 97.62 53 THR B O 1
ATOM 4923 N N . SER B 1 54 ? 16.625 15.773 9.875 1 98.12 54 SER B N 1
ATOM 4924 C CA . SER B 1 54 ? 15.297 15.211 10.078 1 98.12 54 SER B CA 1
ATOM 4925 C C . SER B 1 54 ? 14.68 14.758 8.758 1 98.12 54 SER B C 1
ATOM 4927 O O . SER B 1 54 ? 14.086 13.68 8.688 1 98.12 54 SER B O 1
ATOM 4929 N N . ASN B 1 55 ? 14.883 15.578 7.703 1 98.12 55 ASN B N 1
ATOM 4930 C CA . ASN B 1 55 ? 14.305 15.258 6.402 1 98.12 55 ASN B CA 1
ATOM 4931 C C . ASN B 1 55 ? 14.891 13.969 5.832 1 98.12 55 ASN B C 1
ATOM 4933 O O . ASN B 1 55 ? 14.172 13.172 5.227 1 98.12 55 ASN B O 1
ATOM 4937 N N . LEU B 1 56 ? 16.203 13.734 6.031 1 98.25 56 LEU B N 1
ATOM 4938 C CA . LEU B 1 56 ? 16.875 12.562 5.492 1 98.25 56 LEU B CA 1
ATOM 4939 C C . LEU B 1 56 ? 16.453 11.297 6.238 1 98.25 56 LEU B C 1
ATOM 4941 O O . LEU B 1 56 ? 16.219 10.258 5.621 1 98.25 56 LEU B O 1
ATOM 4945 N N . ILE B 1 57 ? 16.391 11.391 7.594 1 98.69 57 ILE B N 1
ATOM 4946 C CA . ILE B 1 57 ? 15.953 10.266 8.414 1 98.69 57 ILE B CA 1
ATOM 4947 C C . ILE B 1 57 ? 14.508 9.914 8.07 1 98.69 57 ILE B C 1
ATOM 4949 O O . ILE B 1 57 ? 14.172 8.75 7.875 1 98.69 57 ILE B O 1
ATOM 4953 N N . PHE B 1 58 ? 13.641 10.977 7.996 1 98.62 58 PHE B N 1
ATOM 4954 C CA . PHE B 1 58 ? 12.242 10.812 7.645 1 98.62 58 PHE B CA 1
ATOM 4955 C C . PHE B 1 58 ? 12.102 10.117 6.293 1 98.62 58 PHE B C 1
ATOM 4957 O O . PHE B 1 58 ? 11.359 9.141 6.16 1 98.62 58 PHE B O 1
ATOM 4964 N N . ALA B 1 59 ? 12.805 10.578 5.297 1 97.88 59 ALA B N 1
ATOM 4965 C CA . ALA B 1 59 ? 12.688 10.07 3.934 1 97.88 59 ALA B CA 1
ATOM 4966 C C . ALA B 1 59 ? 13.203 8.633 3.84 1 97.88 59 ALA B C 1
ATOM 4968 O O . ALA B 1 59 ? 12.609 7.801 3.154 1 97.88 59 ALA B O 1
ATOM 4969 N N . SER B 1 60 ? 14.32 8.336 4.492 1 98.06 60 SER B N 1
ATOM 4970 C CA . SER B 1 60 ? 14.852 6.973 4.492 1 98.06 60 SER B CA 1
ATOM 4971 C C . SER B 1 60 ? 13.875 5.996 5.129 1 98.06 60 SER B C 1
ATOM 4973 O O . SER B 1 60 ? 13.641 4.91 4.594 1 98.06 60 SER B O 1
ATOM 4975 N N . PHE B 1 61 ? 13.32 6.387 6.293 1 98.56 61 PHE B N 1
ATOM 4976 C CA . PHE B 1 61 ? 12.383 5.527 7.008 1 98.56 61 PHE B CA 1
ATOM 4977 C C . PHE B 1 61 ? 11.133 5.285 6.18 1 98.56 61 PHE B C 1
ATOM 4979 O O . PHE B 1 61 ? 10.633 4.16 6.113 1 98.56 61 PHE B O 1
ATOM 4986 N N . SER B 1 62 ? 10.648 6.328 5.473 1 97.62 62 SER B N 1
ATOM 4987 C CA . SER B 1 62 ? 9.422 6.219 4.688 1 97.62 62 SER B CA 1
ATOM 4988 C C . SER B 1 62 ? 9.625 5.324 3.467 1 97.62 62 SER B C 1
ATOM 4990 O O . SER B 1 62 ? 8.664 4.777 2.924 1 97.62 62 SER B O 1
ATOM 4992 N N . GLY B 1 63 ? 10.852 5.16 3.037 1 97.12 63 GLY B N 1
ATOM 4993 C CA . GLY B 1 63 ? 11.133 4.406 1.824 1 97.12 63 GLY B CA 1
ATOM 4994 C C . GLY B 1 63 ? 11.508 2.963 2.092 1 97.12 63 GLY B C 1
ATOM 4995 O O . GLY B 1 63 ? 11.797 2.207 1.16 1 97.12 63 GLY B O 1
ATOM 4996 N N . LEU B 1 64 ? 11.477 2.537 3.369 1 98.06 64 LEU B N 1
ATOM 4997 C CA . LEU B 1 64 ? 11.883 1.177 3.703 1 98.06 64 LEU B CA 1
ATOM 4998 C C . LEU B 1 64 ? 11.055 0.156 2.932 1 98.06 64 LEU B C 1
ATOM 5000 O O . LEU B 1 64 ? 9.828 0.283 2.846 1 98.06 64 LEU B O 1
ATOM 5004 N N . LEU B 1 65 ? 11.703 -0.776 2.301 1 98 65 LEU B N 1
ATOM 5005 C CA . LEU B 1 65 ? 11.133 -1.939 1.63 1 98 65 LEU B CA 1
ATOM 5006 C C . LEU B 1 65 ? 10.352 -1.521 0.391 1 98 65 LEU B C 1
ATOM 5008 O O . LEU B 1 65 ? 9.484 -2.264 -0.08 1 98 65 LEU B O 1
ATOM 5012 N N . HIS B 1 66 ? 10.609 -0.303 -0.106 1 97.12 66 HIS B N 1
ATOM 5013 C CA . HIS B 1 66 ? 10.109 0.128 -1.407 1 97.12 66 HIS B CA 1
ATOM 5014 C C . HIS B 1 66 ? 11.211 0.071 -2.463 1 97.12 66 HIS B C 1
ATOM 5016 O O . HIS B 1 66 ? 12.336 0.514 -2.221 1 97.12 66 HIS B O 1
ATOM 5022 N N . GLN B 1 67 ? 10.883 -0.399 -3.604 1 96.38 67 GLN B N 1
ATOM 5023 C CA . GLN B 1 67 ? 11.836 -0.456 -4.703 1 96.38 67 GLN B CA 1
ATOM 5024 C C . GLN B 1 67 ? 12.109 0.935 -5.27 1 96.38 67 GLN B C 1
ATOM 5026 O O . GLN B 1 67 ? 13.258 1.268 -5.586 1 96.38 67 GLN B O 1
ATOM 5031 N N . TRP B 1 68 ? 11.172 1.79 -5.34 1 95.62 68 TRP B N 1
ATOM 5032 C CA . TRP B 1 68 ? 11.203 3.062 -6.055 1 95.62 68 TRP B CA 1
ATOM 5033 C C . TRP B 1 68 ? 12.18 4.031 -5.395 1 95.62 68 TRP B C 1
ATOM 5035 O O . TRP B 1 68 ? 13.203 4.391 -5.98 1 95.62 68 TRP B O 1
ATOM 5045 N N . PRO B 1 69 ? 11.977 4.434 -4.113 1 96.25 69 PRO B N 1
ATOM 5046 C CA . PRO B 1 69 ? 12.922 5.379 -3.52 1 96.25 69 PRO B CA 1
ATOM 5047 C C . PRO B 1 69 ? 14.328 4.801 -3.373 1 96.25 69 PRO B C 1
ATOM 5049 O O . PRO B 1 69 ? 15.32 5.523 -3.518 1 96.25 69 PRO B O 1
ATOM 5052 N N . ASN B 1 70 ? 14.438 3.494 -3.141 1 96.56 70 ASN B N 1
ATOM 5053 C CA . ASN B 1 70 ? 15.75 2.893 -2.92 1 96.56 70 ASN B CA 1
ATOM 5054 C C . ASN B 1 70 ? 16.516 2.723 -4.23 1 96.56 70 ASN B C 1
ATOM 5056 O O . ASN B 1 70 ? 17.734 2.537 -4.223 1 96.56 70 ASN B O 1
ATOM 5060 N N . SER B 1 71 ? 15.82 2.725 -5.367 1 93.38 71 SER B N 1
ATOM 5061 C CA . SER B 1 71 ? 16.484 2.748 -6.668 1 93.38 71 SER B CA 1
ATOM 5062 C C . SER B 1 71 ? 16.938 4.156 -7.031 1 93.38 71 SER B C 1
ATOM 5064 O O . SER B 1 71 ? 17.969 4.332 -7.688 1 93.38 71 SER B O 1
ATOM 5066 N N . ILE B 1 72 ? 16.203 5.141 -6.594 1 93.75 72 ILE B N 1
ATOM 5067 C CA . ILE B 1 72 ? 16.531 6.531 -6.879 1 93.75 72 ILE B CA 1
ATOM 5068 C C . ILE B 1 72 ? 17.656 6.996 -5.969 1 93.75 72 ILE B C 1
ATOM 5070 O O . ILE B 1 72 ? 18.531 7.762 -6.395 1 93.75 72 ILE B O 1
ATOM 5074 N N . PHE B 1 73 ? 17.594 6.559 -4.75 1 94.62 73 PHE B N 1
ATOM 5075 C CA . PHE B 1 73 ? 18.641 6.824 -3.764 1 94.62 73 PHE B CA 1
ATOM 5076 C C . PHE B 1 73 ? 19.312 5.527 -3.33 1 94.62 73 PHE B C 1
ATOM 5078 O O . PHE B 1 73 ? 19.062 5.031 -2.229 1 94.62 73 PHE B O 1
ATOM 5085 N N . PRO B 1 74 ? 20.219 5.039 -4.109 1 93.62 74 PRO B N 1
ATOM 5086 C CA . PRO B 1 74 ? 20.656 3.652 -3.979 1 93.62 74 PRO B CA 1
ATOM 5087 C C . PRO B 1 74 ? 21.625 3.451 -2.811 1 93.62 74 PRO B C 1
ATOM 5089 O O . PRO B 1 74 ? 21.844 2.32 -2.371 1 93.62 74 PRO B O 1
ATOM 5092 N N . GLY B 1 75 ? 22.297 4.504 -2.379 1 94.88 75 GLY B N 1
ATOM 5093 C CA . GLY B 1 75 ? 23.172 4.375 -1.222 1 94.88 75 GLY B CA 1
ATOM 5094 C C . GLY B 1 75 ? 22.406 4.215 0.083 1 94.88 75 GLY B C 1
ATOM 5095 O O . GLY B 1 75 ? 21.984 5.203 0.688 1 94.88 75 GLY B O 1
ATOM 5096 N N . GLY B 1 76 ? 22.266 3.049 0.544 1 96.38 76 GLY B N 1
ATOM 5097 C CA . GLY B 1 76 ? 21.531 2.77 1.764 1 96.38 76 GLY B CA 1
ATOM 5098 C C . GLY B 1 76 ? 22.109 3.465 2.982 1 96.38 76 GLY B C 1
ATOM 5099 O O . GLY B 1 76 ? 23.328 3.592 3.117 1 96.38 76 GLY B O 1
ATOM 5100 N N . HIS B 1 77 ? 21.25 3.932 3.916 1 98.12 77 HIS B N 1
ATOM 5101 C CA . HIS B 1 77 ? 21.672 4.668 5.105 1 98.12 77 HIS B CA 1
ATOM 5102 C C . HIS B 1 77 ? 20.906 4.203 6.34 1 98.12 77 HIS B C 1
ATOM 5104 O O . HIS B 1 77 ? 20.75 4.957 7.305 1 98.12 77 HIS B O 1
ATOM 5110 N N . SER B 1 78 ? 20.297 2.982 6.293 1 98.38 78 SER B N 1
ATOM 5111 C CA . SER B 1 78 ? 19.531 2.502 7.438 1 98.38 78 SER B CA 1
ATOM 5112 C C . SER B 1 78 ? 19.719 1.003 7.641 1 98.38 78 SER B C 1
ATOM 5114 O O . SER B 1 78 ? 19.938 0.263 6.68 1 98.38 78 SER B O 1
ATOM 5116 N N . ILE B 1 79 ? 19.688 0.581 8.844 1 98.75 79 ILE B N 1
ATOM 5117 C CA . ILE B 1 79 ? 19.641 -0.809 9.289 1 98.75 79 ILE B CA 1
ATOM 5118 C C . ILE B 1 79 ? 18.438 -1.021 10.195 1 98.75 79 ILE B C 1
ATOM 5120 O O . ILE B 1 79 ? 18.219 -0.258 11.141 1 98.75 79 ILE B O 1
ATOM 5124 N N . VAL B 1 80 ? 17.641 -1.992 9.898 1 98.81 80 VAL B N 1
ATOM 5125 C CA . VAL B 1 80 ? 16.453 -2.248 10.719 1 98.81 80 VAL B CA 1
ATOM 5126 C C . VAL B 1 80 ? 16.312 -3.748 10.969 1 98.81 80 VAL B C 1
ATOM 5128 O O . VAL B 1 80 ? 16.422 -4.551 10.039 1 98.81 80 VAL B O 1
ATOM 5131 N N . ALA B 1 81 ? 16.109 -4.129 12.203 1 98.75 81 ALA B N 1
ATOM 5132 C CA . ALA B 1 81 ? 15.82 -5.52 12.531 1 98.75 81 ALA B CA 1
ATOM 5133 C C . ALA B 1 81 ? 14.352 -5.848 12.258 1 98.75 81 ALA B C 1
ATOM 5135 O O . ALA B 1 81 ? 13.492 -4.965 12.328 1 98.75 81 ALA B O 1
ATOM 5136 N N . GLY B 1 82 ? 14.117 -7.035 11.883 1 98.31 82 GLY B N 1
ATOM 5137 C CA . GLY B 1 82 ? 12.766 -7.496 11.617 1 98.31 82 GLY B CA 1
ATOM 5138 C C . GLY B 1 82 ? 12.656 -9 11.508 1 98.31 82 GLY B C 1
ATOM 5139 O O . GLY B 1 82 ? 13.539 -9.734 11.977 1 98.31 82 GLY B O 1
ATOM 5140 N N . VAL B 1 83 ? 11.516 -9.453 10.969 1 98.38 83 VAL B N 1
ATOM 5141 C CA . VAL B 1 83 ? 11.297 -10.883 10.797 1 98.38 83 VAL B CA 1
ATOM 5142 C C . VAL B 1 83 ? 10.664 -11.148 9.43 1 98.38 83 VAL B C 1
ATOM 5144 O O . VAL B 1 83 ? 10.094 -10.242 8.82 1 98.38 83 VAL B O 1
ATOM 5147 N N . ILE B 1 84 ? 10.836 -12.273 8.914 1 98.31 84 ILE B N 1
ATOM 5148 C CA . ILE B 1 84 ? 10.023 -12.867 7.855 1 98.31 84 ILE B CA 1
ATOM 5149 C C . ILE B 1 84 ? 9.031 -13.859 8.469 1 98.31 84 ILE B C 1
ATOM 5151 O O . ILE B 1 84 ? 9.438 -14.891 9 1 98.31 84 ILE B O 1
ATOM 5155 N N . PRO B 1 85 ? 7.793 -13.562 8.422 1 96.88 85 PRO B N 1
ATOM 5156 C CA . PRO B 1 85 ? 6.797 -14.352 9.148 1 96.88 85 PRO B CA 1
ATOM 5157 C C . PRO B 1 85 ? 6.773 -15.812 8.719 1 96.88 85 PRO B C 1
ATOM 5159 O O . PRO B 1 85 ? 7.238 -16.141 7.625 1 96.88 85 PRO B O 1
ATOM 5162 N N . ARG B 1 86 ? 6.234 -16.594 9.555 1 96.25 86 ARG B N 1
ATOM 5163 C CA . ARG B 1 86 ? 6.008 -18 9.234 1 96.25 86 ARG B CA 1
ATOM 5164 C C . ARG B 1 86 ? 5.109 -18.141 8.016 1 96.25 86 ARG B C 1
ATOM 5166 O O . ARG B 1 86 ? 4.16 -17.375 7.84 1 96.25 86 ARG B O 1
ATOM 5173 N N . GLY B 1 87 ? 5.422 -19.094 7.199 1 95.69 87 GLY B N 1
ATOM 5174 C CA . GLY B 1 87 ? 4.566 -19.422 6.066 1 95.69 87 GLY B CA 1
ATOM 5175 C C . GLY B 1 87 ? 4.898 -18.609 4.824 1 95.69 87 GLY B C 1
ATOM 5176 O O . GLY B 1 87 ? 4.262 -18.781 3.781 1 95.69 87 GLY B O 1
ATOM 5177 N N . THR B 1 88 ? 5.883 -17.734 4.918 1 97.31 88 THR B N 1
ATOM 5178 C CA . THR B 1 88 ? 6.305 -16.953 3.756 1 97.31 88 THR B CA 1
ATOM 5179 C C . THR B 1 88 ? 7.012 -17.844 2.736 1 97.31 88 THR B C 1
ATOM 5181 O O . THR B 1 88 ? 7.867 -18.656 3.1 1 97.31 88 THR B O 1
ATOM 5184 N N . LEU B 1 89 ? 6.645 -17.734 1.535 1 97.62 89 LEU B N 1
ATOM 5185 C CA . LEU B 1 89 ? 7.301 -18.484 0.472 1 97.62 89 LEU B CA 1
ATOM 5186 C C . LEU B 1 89 ? 8.562 -17.781 0.004 1 97.62 89 LEU B C 1
ATOM 5188 O O . LEU B 1 89 ? 8.562 -16.562 -0.184 1 97.62 89 LEU B O 1
ATOM 5192 N N . LEU B 1 90 ? 9.586 -18.484 -0.1 1 97.94 90 LEU B N 1
ATOM 5193 C CA . LEU B 1 90 ? 10.867 -18.031 -0.605 1 97.94 90 LEU B CA 1
ATOM 5194 C C . LEU B 1 90 ? 11.398 -18.969 -1.68 1 97.94 90 LEU B C 1
ATOM 5196 O O . LEU B 1 90 ? 11.078 -20.156 -1.686 1 97.94 90 LEU B O 1
ATOM 5200 N N . TYR B 1 91 ? 12.266 -18.453 -2.553 1 96.75 91 TYR B N 1
ATOM 5201 C CA . TYR B 1 91 ? 12.617 -19.219 -3.742 1 96.75 91 TYR B CA 1
ATOM 5202 C C . TYR B 1 91 ? 14.125 -19.234 -3.949 1 96.75 91 TYR B C 1
ATOM 5204 O O . TYR B 1 91 ? 14.797 -18.219 -3.734 1 96.75 91 TYR B O 1
ATOM 5212 N N . HIS B 1 92 ? 14.633 -20.344 -4.324 1 95.38 92 HIS B N 1
ATOM 5213 C CA . HIS B 1 92 ? 16.031 -20.547 -4.664 1 95.38 92 HIS B CA 1
ATOM 5214 C C . HIS B 1 92 ? 16.172 -21.297 -5.988 1 95.38 92 HIS B C 1
ATOM 5216 O O . HIS B 1 92 ? 15.555 -22.344 -6.188 1 95.38 92 HIS B O 1
ATOM 5222 N N . GLY B 1 93 ? 16.906 -20.703 -6.973 1 92.12 93 GLY B N 1
ATOM 5223 C CA . GLY B 1 93 ? 17.234 -21.375 -8.211 1 92.12 93 GLY B CA 1
ATOM 5224 C C . GLY B 1 93 ? 18.547 -22.125 -8.164 1 92.12 93 GLY B C 1
ATOM 5225 O O . GLY B 1 93 ? 19.516 -21.641 -7.566 1 92.12 93 GLY B O 1
ATOM 5226 N N . ALA B 1 94 ? 18.625 -23.359 -8.742 1 87.12 94 ALA B N 1
ATOM 5227 C CA . ALA B 1 94 ? 19.875 -24.109 -8.758 1 87.12 94 ALA B CA 1
ATOM 5228 C C . ALA B 1 94 ? 19.938 -25.016 -9.977 1 87.12 94 ALA B C 1
ATOM 5230 O O . ALA B 1 94 ? 18.922 -25.328 -10.594 1 87.12 94 ALA B O 1
ATOM 5231 N N . ASN B 1 95 ? 21.25 -25.266 -10.344 1 77.75 95 ASN B N 1
ATOM 5232 C CA . ASN B 1 95 ? 21.531 -26.312 -11.328 1 77.75 95 ASN B CA 1
ATOM 5233 C C . ASN B 1 95 ? 21.812 -27.656 -10.656 1 77.75 95 ASN B C 1
ATOM 5235 O O . ASN B 1 95 ? 22.562 -27.719 -9.68 1 77.75 95 ASN B O 1
ATOM 5239 N N . LYS B 1 96 ? 21.203 -28.859 -11.023 1 63.34 96 LYS B N 1
ATOM 5240 C CA . LYS B 1 96 ? 21.266 -30.266 -10.617 1 63.34 96 LYS B CA 1
ATOM 5241 C C . LYS B 1 96 ? 22.062 -30.422 -9.328 1 63.34 96 LYS B C 1
ATOM 5243 O O . LYS B 1 96 ? 22.469 -31.547 -8.984 1 63.34 96 LYS B O 1
ATOM 5248 N N . GLN B 1 97 ? 22.266 -29.391 -8.602 1 58.59 97 GLN B N 1
ATOM 5249 C CA . GLN B 1 97 ? 23.094 -29.562 -7.41 1 58.59 97 GLN B CA 1
ATOM 5250 C C . GLN B 1 97 ? 22.297 -30.188 -6.27 1 58.59 97 GLN B C 1
ATOM 5252 O O . GLN B 1 97 ? 21.062 -30.281 -6.344 1 58.59 97 GLN B O 1
ATOM 5257 N N . GLU B 1 98 ? 23.062 -30.75 -5.25 1 61.28 98 GLU B N 1
ATOM 5258 C CA . GLU B 1 98 ? 22.594 -31.312 -3.986 1 61.28 98 GLU B CA 1
ATOM 5259 C C . GLU B 1 98 ? 21.656 -30.344 -3.271 1 61.28 98 GLU B C 1
ATOM 5261 O O . GLU B 1 98 ? 22.031 -29.203 -2.99 1 61.28 98 GLU B O 1
ATOM 5266 N N . ILE B 1 99 ? 20.406 -30.5 -3.361 1 66.19 99 ILE B N 1
ATOM 5267 C CA . ILE B 1 99 ? 19.391 -29.688 -2.699 1 66.19 99 ILE B CA 1
ATOM 5268 C C . ILE B 1 99 ? 18.75 -30.484 -1.572 1 66.19 99 ILE B C 1
ATOM 5270 O O . ILE B 1 99 ? 18.391 -31.641 -1.755 1 66.19 99 ILE B O 1
ATOM 5274 N N . PRO B 1 100 ? 18.609 -29.766 -0.26 1 75.31 100 PRO B N 1
ATOM 5275 C CA . PRO B 1 100 ? 18.875 -28.359 0 1 75.31 100 PRO B CA 1
ATOM 5276 C C . PRO B 1 100 ? 20.359 -28.047 0.151 1 75.31 100 PRO B C 1
ATOM 5278 O O . PRO B 1 100 ? 21.141 -28.938 0.496 1 75.31 100 PRO B O 1
ATOM 5281 N N . PRO B 1 101 ? 20.641 -26.719 -0.265 1 81.38 101 PRO B N 1
ATOM 5282 C CA . PRO B 1 101 ? 22.047 -26.344 -0.013 1 81.38 101 PRO B CA 1
ATOM 5283 C C . PRO B 1 101 ? 22.453 -26.562 1.438 1 81.38 101 PRO B C 1
ATOM 5285 O O . PRO B 1 101 ? 21.609 -26.562 2.336 1 81.38 101 PRO B O 1
ATOM 5288 N N . ASN B 1 102 ? 23.75 -26.906 1.475 1 77.25 102 ASN B N 1
ATOM 5289 C CA . ASN B 1 102 ? 24.312 -27.016 2.814 1 77.25 102 ASN B CA 1
ATOM 5290 C C . ASN B 1 102 ? 24.828 -25.672 3.328 1 77.25 102 ASN B C 1
ATOM 5292 O O . ASN B 1 102 ? 25.719 -25.062 2.727 1 77.25 102 ASN B O 1
ATOM 5296 N N . GLY B 1 103 ? 23.969 -24.859 4.055 1 88.31 103 GLY B N 1
ATOM 5297 C CA . GLY B 1 103 ? 24.531 -23.656 4.66 1 88.31 103 GLY B CA 1
ATOM 5298 C C . GLY B 1 103 ? 23.906 -22.391 4.113 1 88.31 103 GLY B C 1
ATOM 5299 O O . GLY B 1 103 ? 22.703 -22.328 3.865 1 88.31 103 GLY B O 1
ATOM 5300 N N . MET B 1 104 ? 24.922 -21.375 3.891 1 94.38 104 MET B N 1
ATOM 5301 C CA . MET B 1 104 ? 24.5 -20.031 3.521 1 94.38 104 MET B CA 1
ATOM 5302 C C . MET B 1 104 ? 24.219 -19.938 2.025 1 94.38 104 MET B C 1
ATOM 5304 O O . MET B 1 104 ? 25.031 -20.391 1.213 1 94.38 104 MET B O 1
ATOM 5308 N N . GLU B 1 105 ? 23.125 -19.438 1.602 1 94.62 105 GLU B N 1
ATOM 5309 C CA . GLU B 1 105 ? 22.766 -19.156 0.215 1 94.62 105 GLU B CA 1
ATOM 5310 C C . GLU B 1 105 ? 21.734 -18.031 0.128 1 94.62 105 GLU B C 1
ATOM 5312 O O . GLU B 1 105 ? 21.391 -17.422 1.14 1 94.62 105 GLU B O 1
ATOM 5317 N N . TRP B 1 106 ? 21.359 -17.766 -1.1 1 95.31 106 TRP B N 1
ATOM 5318 C CA . TRP B 1 106 ? 20.406 -16.688 -1.355 1 95.31 106 TRP B CA 1
ATOM 5319 C C . TRP B 1 106 ? 19 -17.25 -1.58 1 95.31 106 TRP B C 1
ATOM 5321 O O . TRP B 1 106 ? 18.844 -18.344 -2.125 1 95.31 106 TRP B O 1
ATOM 5331 N N . LEU B 1 107 ? 18.016 -16.5 -1.144 1 97.12 107 LEU B N 1
ATOM 5332 C CA . LEU B 1 107 ? 16.594 -16.688 -1.448 1 97.12 107 LEU B CA 1
ATOM 5333 C C . LEU B 1 107 ? 15.984 -15.414 -2.01 1 97.12 107 LEU B C 1
ATOM 5335 O O . LEU B 1 107 ? 16.438 -14.312 -1.692 1 97.12 107 LEU B O 1
ATOM 5339 N N . SER B 1 108 ? 15.055 -15.555 -2.871 1 97.25 108 SER B N 1
ATOM 5340 C CA . SER B 1 108 ? 14.281 -14.422 -3.359 1 97.25 108 SER B CA 1
ATOM 5341 C C . SER B 1 108 ? 12.836 -14.477 -2.873 1 97.25 108 SER B C 1
ATOM 5343 O O . SER B 1 108 ? 12.336 -15.555 -2.529 1 97.25 108 SER B O 1
ATOM 5345 N N . PHE B 1 109 ? 12.18 -13.344 -2.773 1 97.81 109 PHE B N 1
ATOM 5346 C CA . PHE B 1 109 ? 10.773 -13.266 -2.375 1 97.81 109 PHE B CA 1
ATOM 5347 C C . PHE B 1 109 ? 9.859 -13.531 -3.566 1 97.81 109 PHE B C 1
ATOM 5349 O O . PHE B 1 109 ? 8.727 -13.969 -3.396 1 97.81 109 PHE B O 1
ATOM 5356 N N . ASP B 1 110 ? 10.375 -13.258 -4.77 1 96.88 110 ASP B N 1
ATOM 5357 C CA . ASP B 1 110 ? 9.633 -13.5 -6.004 1 96.88 110 ASP B CA 1
ATOM 5358 C C . ASP B 1 110 ? 10.273 -14.625 -6.816 1 96.88 110 ASP B C 1
ATOM 5360 O O . ASP B 1 110 ? 11.484 -14.617 -7.043 1 96.88 110 ASP B O 1
ATOM 5364 N N . PRO B 1 111 ? 9.516 -15.57 -7.258 1 96.69 111 PRO B N 1
ATOM 5365 C CA . PRO B 1 111 ? 10.094 -16.688 -8 1 96.69 111 PRO B CA 1
ATOM 5366 C C . PRO B 1 111 ? 10.734 -16.25 -9.32 1 96.69 111 PRO B C 1
ATOM 5368 O O . PRO B 1 111 ? 11.688 -16.875 -9.789 1 96.69 111 PRO B O 1
ATOM 5371 N N . GLU B 1 112 ? 10.258 -15.172 -9.922 1 94.62 112 GLU B N 1
ATOM 5372 C CA . GLU B 1 112 ? 10.789 -14.664 -11.18 1 94.62 112 GLU B CA 1
ATOM 5373 C C . GLU B 1 112 ? 12.266 -14.297 -11.055 1 94.62 112 GLU B C 1
ATOM 5375 O O . GLU B 1 112 ? 13.039 -14.5 -11.992 1 94.62 112 GLU B O 1
ATOM 5380 N N . MET B 1 113 ? 12.586 -13.773 -9.914 1 93.25 113 MET B N 1
ATOM 5381 C CA . MET B 1 113 ? 13.984 -13.398 -9.703 1 93.25 113 MET B CA 1
ATOM 5382 C C . MET B 1 113 ? 14.875 -14.633 -9.641 1 93.25 113 MET B C 1
ATOM 5384 O O . MET B 1 113 ? 15.914 -14.688 -10.305 1 93.25 113 MET B O 1
ATOM 5388 N N . ALA B 1 114 ? 14.5 -15.602 -8.836 1 93.69 114 ALA B N 1
ATOM 5389 C CA . ALA B 1 114 ? 15.266 -16.844 -8.727 1 93.69 114 ALA B CA 1
ATOM 5390 C C . ALA B 1 114 ? 15.375 -17.547 -10.078 1 93.69 114 ALA B C 1
ATOM 5392 O O . ALA B 1 114 ? 16.453 -18.031 -10.445 1 93.69 114 ALA B O 1
ATOM 5393 N N . TYR B 1 115 ? 14.312 -17.562 -10.805 1 91.94 115 TYR B N 1
ATOM 5394 C CA . TYR B 1 115 ? 14.273 -18.172 -12.125 1 91.94 115 TYR B CA 1
ATOM 5395 C C . TYR B 1 115 ? 15.195 -17.453 -13.094 1 91.94 115 TYR B C 1
ATOM 5397 O O . TYR B 1 115 ? 15.945 -18.094 -13.844 1 91.94 115 TYR B O 1
ATOM 5405 N N . SER B 1 116 ? 15.156 -16.156 -13.086 1 87.25 116 SER B N 1
ATOM 5406 C CA . SER B 1 116 ? 15.953 -15.359 -14.016 1 87.25 116 SER B CA 1
ATOM 5407 C C . SER B 1 116 ? 17.453 -15.562 -13.766 1 87.25 116 SER B C 1
ATOM 5409 O O . SER B 1 116 ? 18.25 -15.516 -14.703 1 87.25 116 SER B O 1
ATOM 5411 N N . VAL B 1 117 ? 17.828 -15.766 -12.586 1 82.31 117 VAL B N 1
ATOM 5412 C CA . VAL B 1 117 ? 19.234 -15.93 -12.242 1 82.31 117 VAL B CA 1
ATOM 5413 C C . VAL B 1 117 ? 19.703 -17.312 -12.648 1 82.31 117 VAL B C 1
ATOM 5415 O O . VAL B 1 117 ? 20.844 -17.484 -13.094 1 82.31 117 VAL B O 1
ATOM 5418 N N . HIS B 1 118 ? 18.859 -18.281 -12.688 1 82.31 118 HIS B N 1
ATOM 5419 C CA . HIS B 1 118 ? 19.359 -19.656 -12.828 1 82.31 118 HIS B CA 1
ATOM 5420 C C . HIS B 1 118 ? 18.938 -20.25 -14.164 1 82.31 118 HIS B C 1
ATOM 5422 O O . HIS B 1 118 ? 19.531 -21.234 -14.625 1 82.31 118 HIS B O 1
ATOM 5428 N N . ALA B 1 119 ? 17.938 -19.734 -14.711 1 75.38 119 ALA B N 1
ATOM 5429 C CA . ALA B 1 119 ? 17.375 -20.344 -15.922 1 75.38 119 ALA B CA 1
ATOM 5430 C C . ALA B 1 119 ? 18.391 -20.328 -17.062 1 75.38 119 ALA B C 1
ATOM 5432 O O . ALA B 1 119 ? 18.312 -21.156 -17.969 1 75.38 119 ALA B O 1
ATOM 5433 N N . VAL B 1 120 ? 19.297 -19.422 -16.969 1 69.38 120 VAL B N 1
ATOM 5434 C CA . VAL B 1 120 ? 20.25 -19.234 -18.062 1 69.38 120 VAL B CA 1
ATOM 5435 C C . VAL B 1 120 ? 21.422 -20.203 -17.891 1 69.38 120 VAL B C 1
ATOM 5437 O O . VAL B 1 120 ? 22.25 -20.344 -18.797 1 69.38 120 VAL B O 1
ATOM 5440 N N . ARG B 1 121 ? 21.422 -20.859 -16.859 1 72.62 121 ARG B N 1
ATOM 5441 C CA . ARG B 1 121 ? 22.562 -21.734 -16.578 1 72.62 121 ARG B CA 1
ATOM 5442 C C . ARG B 1 121 ? 22.484 -23.016 -17.391 1 72.62 121 ARG B C 1
ATOM 5444 O O . ARG B 1 121 ? 21.391 -23.422 -17.828 1 72.62 121 ARG B O 1
ATOM 5451 N N . GLU B 1 122 ? 23.609 -23.594 -17.594 1 72.12 122 GLU B N 1
ATOM 5452 C CA . GLU B 1 122 ? 23.688 -24.828 -18.375 1 72.12 122 GLU B CA 1
ATOM 5453 C C . GLU B 1 122 ? 23.141 -26.016 -17.594 1 72.12 122 GLU B C 1
ATOM 5455 O O . GLU B 1 122 ? 23.188 -26.031 -16.359 1 72.12 122 GLU B O 1
ATOM 5460 N N . GLY B 1 123 ? 22.578 -26.906 -18.328 1 76.69 123 GLY B N 1
ATOM 5461 C CA . GLY B 1 123 ? 22.094 -28.141 -17.719 1 76.69 123 GLY B CA 1
ATOM 5462 C C . GLY B 1 123 ? 20.656 -28.031 -17.219 1 76.69 123 GLY B C 1
ATOM 5463 O O . GLY B 1 123 ? 19.906 -27.156 -17.656 1 76.69 123 GLY B O 1
ATOM 5464 N N . GLU B 1 124 ? 20.375 -29 -16.422 1 83.38 124 GLU B N 1
ATOM 5465 C CA . GLU B 1 124 ? 19.031 -29 -15.836 1 83.38 124 GLU B CA 1
ATOM 5466 C C . GLU B 1 124 ? 18.906 -27.938 -14.75 1 83.38 124 GLU B C 1
ATOM 5468 O O . GLU B 1 124 ? 19.797 -27.781 -13.914 1 83.38 124 GLU B O 1
ATOM 5473 N N . THR B 1 125 ? 17.875 -27.188 -14.836 1 87.5 125 THR B N 1
ATOM 5474 C CA . THR B 1 125 ? 17.625 -26.109 -13.867 1 87.5 125 THR B CA 1
ATOM 5475 C C . THR B 1 125 ? 16.391 -26.422 -13.023 1 87.5 125 THR B C 1
ATOM 5477 O O . THR B 1 125 ? 15.469 -27.094 -13.492 1 87.5 125 THR B O 1
ATOM 5480 N N . ALA B 1 126 ? 16.422 -26.016 -11.789 1 91.75 126 ALA B N 1
ATOM 5481 C CA . ALA B 1 126 ? 15.312 -26.266 -10.875 1 91.75 126 ALA B CA 1
ATOM 5482 C C . ALA B 1 126 ? 15.039 -25.031 -10 1 91.75 126 ALA B C 1
ATOM 5484 O O . ALA B 1 126 ? 15.961 -24.297 -9.648 1 91.75 126 ALA B O 1
ATOM 5485 N N . LEU B 1 127 ? 13.797 -24.812 -9.734 1 94.56 127 LEU B N 1
ATOM 5486 C CA . LEU B 1 127 ? 13.344 -23.828 -8.758 1 94.56 127 LEU B CA 1
ATOM 5487 C C . LEU B 1 127 ? 12.898 -24.516 -7.469 1 94.56 127 LEU B C 1
ATOM 5489 O O . LEU B 1 127 ? 12.039 -25.391 -7.5 1 94.56 127 LEU B O 1
ATOM 5493 N N . TYR B 1 128 ? 13.508 -24.172 -6.422 1 94.94 128 TYR B N 1
ATOM 5494 C CA . TYR B 1 128 ? 13.148 -24.672 -5.105 1 94.94 128 TYR B CA 1
ATOM 5495 C C . TYR B 1 128 ? 12.289 -23.672 -4.348 1 94.94 128 TYR B C 1
ATOM 5497 O O . TYR B 1 128 ? 12.688 -22.516 -4.168 1 94.94 128 TYR B O 1
ATOM 5505 N N . THR B 1 129 ? 11.125 -24.047 -3.961 1 96.25 129 THR B N 1
ATOM 5506 C CA . THR B 1 129 ? 10.211 -23.219 -3.18 1 96.25 129 THR B CA 1
ATOM 5507 C C . THR B 1 129 ? 10.25 -23.625 -1.706 1 96.25 129 THR B C 1
ATOM 5509 O O . THR B 1 129 ? 9.969 -24.766 -1.359 1 96.25 129 THR B O 1
ATOM 5512 N N . TYR B 1 130 ? 10.602 -22.688 -0.864 1 96.5 130 TYR B N 1
ATOM 5513 C CA . TYR B 1 130 ? 10.641 -22.891 0.579 1 96.5 130 TYR B CA 1
ATOM 5514 C C . TYR B 1 130 ? 9.531 -22.109 1.271 1 96.5 130 TYR B C 1
ATOM 5516 O O . TYR B 1 130 ? 9.039 -21.125 0.737 1 96.5 130 TYR B O 1
ATOM 5524 N N . SER B 1 131 ? 9.078 -22.609 2.371 1 96.75 131 SER B N 1
ATOM 5525 C CA . SER B 1 131 ? 8.234 -21.875 3.309 1 96.75 131 SER B CA 1
ATOM 5526 C C . SER B 1 131 ? 8.93 -21.688 4.652 1 96.75 131 SER B C 1
ATOM 5528 O O . SER B 1 131 ? 9.609 -22.594 5.137 1 96.75 131 SER B O 1
ATOM 5530 N N . THR B 1 132 ? 8.812 -20.516 5.234 1 97.56 132 THR B N 1
ATOM 5531 C CA . THR B 1 132 ? 9.406 -20.297 6.551 1 97.56 132 THR B CA 1
ATOM 5532 C C . THR B 1 132 ? 8.664 -21.094 7.621 1 97.56 132 THR B C 1
ATOM 5534 O O . THR B 1 132 ? 7.43 -21.094 7.66 1 97.56 132 THR B O 1
ATOM 5537 N N . GLN B 1 133 ? 9.336 -21.75 8.539 1 95.94 133 GLN B N 1
ATOM 5538 C CA . GLN B 1 133 ? 8.781 -22.609 9.578 1 95.94 133 GLN B CA 1
ATOM 5539 C C . GLN B 1 133 ? 8.352 -21.797 10.797 1 95.94 133 GLN B C 1
ATOM 5541 O O . GLN B 1 133 ? 7.516 -22.25 11.586 1 95.94 133 GLN B O 1
ATOM 5546 N N . ARG B 1 134 ? 8.93 -20.766 10.992 1 96.31 134 ARG B N 1
ATOM 5547 C CA . ARG B 1 134 ? 8.82 -19.812 12.078 1 96.31 134 ARG B CA 1
ATOM 5548 C C . ARG B 1 134 ? 9.242 -18.422 11.633 1 96.31 134 ARG B C 1
ATOM 5550 O O . ARG B 1 134 ? 9.773 -18.25 10.531 1 96.31 134 ARG B O 1
ATOM 5557 N N . PRO B 1 135 ? 8.914 -17.422 12.391 1 97 135 PRO B N 1
ATOM 5558 C CA . PRO B 1 135 ? 9.477 -16.125 12.023 1 97 135 PRO B CA 1
ATOM 5559 C C . PRO B 1 135 ? 11.008 -16.141 11.977 1 97 135 PRO B C 1
ATOM 5561 O O . PRO B 1 135 ? 11.648 -16.578 12.922 1 97 135 PRO B O 1
ATOM 5564 N N . LEU B 1 136 ? 11.586 -15.742 10.859 1 98.38 136 LEU B N 1
ATOM 5565 C CA . LEU B 1 136 ? 13.031 -15.688 10.688 1 98.38 136 LEU B CA 1
ATOM 5566 C C . LEU B 1 136 ? 13.578 -14.344 11.164 1 98.38 136 LEU B C 1
ATOM 5568 O O . LEU B 1 136 ? 13.039 -13.289 10.828 1 98.38 136 LEU B O 1
ATOM 5572 N N . LYS B 1 137 ? 14.602 -14.375 11.977 1 98.75 137 LYS B N 1
ATOM 5573 C CA . LYS B 1 137 ? 15.227 -13.164 12.508 1 98.75 137 LYS B CA 1
ATOM 5574 C C . LYS B 1 137 ? 16.172 -12.547 11.477 1 98.75 137 LYS B C 1
ATOM 5576 O O . LYS B 1 137 ? 17.172 -13.148 11.109 1 98.75 137 LYS B O 1
ATOM 5581 N N . ILE B 1 138 ? 15.891 -11.32 11.07 1 98.88 138 ILE B N 1
ATOM 5582 C CA . ILE B 1 138 ? 16.688 -10.75 9.992 1 98.88 138 ILE B CA 1
ATOM 5583 C C . ILE B 1 138 ? 17.062 -9.312 10.336 1 98.88 138 ILE B C 1
ATOM 5585 O O . ILE B 1 138 ? 16.484 -8.711 11.242 1 98.88 138 ILE B O 1
ATOM 5589 N N . ILE B 1 139 ? 18.062 -8.773 9.68 1 98.88 139 ILE B N 1
ATOM 5590 C CA . ILE B 1 139 ? 18.219 -7.328 9.516 1 98.88 139 ILE B CA 1
ATOM 5591 C C . ILE B 1 139 ? 17.969 -6.941 8.062 1 98.88 139 ILE B C 1
ATOM 5593 O O . ILE B 1 139 ? 18.203 -7.746 7.152 1 98.88 139 ILE B O 1
ATOM 5597 N N . TYR B 1 140 ? 17.469 -5.797 7.855 1 98.81 140 TYR B N 1
ATOM 5598 C CA . TYR B 1 140 ? 17.25 -5.191 6.547 1 98.81 140 TYR B CA 1
ATOM 5599 C C . TYR B 1 140 ? 18.219 -4.031 6.316 1 98.81 140 TYR B C 1
ATOM 5601 O O . TYR B 1 140 ? 18.375 -3.172 7.184 1 98.81 140 TYR B O 1
ATOM 5609 N N . LEU B 1 141 ? 18.891 -4.047 5.246 1 98.75 141 LEU B N 1
ATOM 5610 C CA . LEU B 1 141 ? 19.734 -2.947 4.789 1 98.75 141 LEU B CA 1
ATOM 5611 C C . LEU B 1 141 ? 19.094 -2.236 3.6 1 98.75 141 LEU B C 1
ATOM 5613 O O . LEU B 1 141 ? 18.906 -2.836 2.537 1 98.75 141 LEU B O 1
ATOM 5617 N N . ASP B 1 142 ? 18.812 -0.931 3.717 1 98.19 142 ASP B N 1
ATOM 5618 C CA . ASP B 1 142 ? 18.062 -0.218 2.684 1 98.19 142 ASP B CA 1
ATOM 5619 C C . ASP B 1 142 ? 18.969 0.164 1.517 1 98.19 142 ASP B C 1
ATOM 5621 O O . ASP B 1 142 ? 20.125 -0.254 1.462 1 98.19 142 ASP B O 1
ATOM 5625 N N . GLY B 1 143 ? 18.406 0.877 0.501 1 96.81 143 GLY B N 1
ATOM 5626 C CA . GLY B 1 143 ? 19.125 1.163 -0.732 1 96.81 143 GLY B CA 1
ATOM 5627 C C . GLY B 1 143 ? 19.203 -0.028 -1.668 1 96.81 143 GLY B C 1
ATOM 5628 O O . GLY B 1 143 ? 18.562 -1.055 -1.428 1 96.81 143 GLY B O 1
ATOM 5629 N N . GLN B 1 144 ? 19.891 0.131 -2.74 1 94.44 144 GLN B N 1
ATOM 5630 C CA . GLN B 1 144 ? 20.172 -1.008 -3.607 1 94.44 144 GLN B CA 1
ATOM 5631 C C . GLN B 1 144 ? 21.391 -1.793 -3.107 1 94.44 144 GLN B C 1
ATOM 5633 O O . GLN B 1 144 ? 22.328 -2.025 -3.857 1 94.44 144 GLN B O 1
ATOM 5638 N N . SER B 1 145 ? 21.219 -2.295 -1.945 1 95.69 145 SER B N 1
ATOM 5639 C CA . SER B 1 145 ? 22.312 -2.848 -1.159 1 95.69 145 SER B CA 1
ATOM 5640 C C . SER B 1 145 ? 22.719 -4.223 -1.672 1 95.69 145 SER B C 1
ATOM 5642 O O . SER B 1 145 ? 23.625 -4.852 -1.121 1 95.69 145 SER B O 1
ATOM 5644 N N . ALA B 1 146 ? 22.078 -4.746 -2.686 1 93.5 146 ALA B N 1
ATOM 5645 C CA . ALA B 1 146 ? 22.469 -6.004 -3.307 1 93.5 146 ALA B CA 1
ATOM 5646 C C . ALA B 1 146 ? 23.031 -5.773 -4.707 1 93.5 146 ALA B C 1
ATOM 5648 O O . ALA B 1 146 ? 23.188 -6.715 -5.488 1 93.5 146 ALA B O 1
ATOM 5649 N N . SER B 1 147 ? 23.281 -4.531 -5.051 1 87.88 147 SER B N 1
ATOM 5650 C CA . SER B 1 147 ? 23.797 -4.195 -6.371 1 87.88 147 SER B CA 1
ATOM 5651 C C . SER B 1 147 ? 25.281 -4.477 -6.473 1 87.88 147 SER B C 1
ATOM 5653 O O . SER B 1 147 ? 26.109 -3.561 -6.379 1 87.88 147 SER B O 1
ATOM 5655 N N . VAL B 1 148 ? 25.578 -5.594 -6.871 1 80.5 148 VAL B N 1
ATOM 5656 C CA . VAL B 1 148 ? 26.938 -6.109 -6.867 1 80.5 148 VAL B CA 1
ATOM 5657 C C . VAL B 1 148 ? 27.797 -5.32 -7.859 1 80.5 148 VAL B C 1
ATOM 5659 O O . VAL B 1 148 ? 27.344 -4.988 -8.953 1 80.5 148 VAL B O 1
ATOM 5662 N N . GLY B 1 149 ? 28.969 -4.992 -7.41 1 72.25 149 GLY B N 1
ATOM 5663 C CA . GLY B 1 149 ? 29.938 -4.371 -8.297 1 72.25 149 GLY B CA 1
ATOM 5664 C C . GLY B 1 149 ? 29.75 -2.871 -8.43 1 72.25 149 GLY B C 1
ATOM 5665 O O . GLY B 1 149 ? 30.312 -2.246 -9.328 1 72.25 149 GLY B O 1
ATOM 5666 N N . THR B 1 150 ? 28.938 -2.27 -7.582 1 74.75 150 THR B N 1
ATOM 5667 C CA . THR B 1 150 ? 28.703 -0.832 -7.648 1 74.75 150 THR B CA 1
ATOM 5668 C C . THR B 1 150 ? 29.219 -0.142 -6.391 1 74.75 150 THR B C 1
ATOM 5670 O O . THR B 1 150 ? 28.812 -0.479 -5.277 1 74.75 150 THR B O 1
ATOM 5673 N N . ALA B 1 151 ? 30.094 0.765 -6.668 1 76.69 151 ALA B N 1
ATOM 5674 C CA . ALA B 1 151 ? 30.656 1.495 -5.535 1 76.69 151 ALA B CA 1
ATOM 5675 C C . ALA B 1 151 ? 29.594 2.324 -4.828 1 76.69 151 ALA B C 1
ATOM 5677 O O . ALA B 1 151 ? 28.766 2.961 -5.48 1 76.69 151 ALA B O 1
ATOM 5678 N N . GLY B 1 152 ? 29.641 2.268 -3.484 1 86.5 152 GLY B N 1
ATOM 5679 C CA . GLY B 1 152 ? 28.75 3.115 -2.695 1 86.5 152 GLY B CA 1
ATOM 5680 C C . GLY B 1 152 ? 27.484 2.414 -2.256 1 86.5 152 GLY B C 1
ATOM 5681 O O . GLY B 1 152 ? 27.031 2.59 -1.122 1 86.5 152 GLY B O 1
ATOM 5682 N N . TYR B 1 153 ? 26.953 1.545 -3.117 1 89.31 153 TYR B N 1
ATOM 5683 C CA . TYR B 1 153 ? 25.641 0.963 -2.877 1 89.31 153 TYR B CA 1
ATOM 5684 C C . TYR B 1 153 ? 25.703 -0.076 -1.764 1 89.31 153 TYR B C 1
ATOM 5686 O O . TYR B 1 153 ? 24.703 -0.314 -1.076 1 89.31 153 TYR B O 1
ATOM 5694 N N . MET B 1 154 ? 26.859 -0.606 -1.485 1 91.5 154 MET B N 1
ATOM 5695 C CA . MET B 1 154 ? 26.969 -1.667 -0.489 1 91.5 154 MET B CA 1
ATOM 5696 C C . MET B 1 154 ? 27.828 -1.213 0.689 1 91.5 154 MET B C 1
ATOM 5698 O O . MET B 1 154 ? 28.391 -2.041 1.412 1 91.5 154 MET B O 1
ATOM 5702 N N . ASP B 1 155 ? 27.922 0.125 0.878 1 95 155 ASP B N 1
ATOM 5703 C CA . ASP B 1 155 ? 28.75 0.718 1.931 1 95 155 ASP B CA 1
ATOM 5704 C C . ASP B 1 155 ? 28.328 0.194 3.305 1 95 155 ASP B C 1
ATOM 5706 O O . ASP B 1 155 ? 29.188 -0.073 4.152 1 95 155 ASP B O 1
ATOM 5710 N N . SER B 1 156 ? 27.062 0.093 3.568 1 96.19 156 SER B N 1
ATOM 5711 C CA . SER B 1 156 ? 26.594 -0.354 4.875 1 96.19 156 SER B CA 1
ATOM 5712 C C . SER B 1 156 ? 27.141 -1.739 5.215 1 96.19 156 SER B C 1
ATOM 5714 O O . SER B 1 156 ? 27.516 -2.002 6.355 1 96.19 156 SER B O 1
ATOM 5716 N N . GLN B 1 157 ? 27.219 -2.578 4.234 1 95.56 157 GLN B N 1
ATOM 5717 C CA . GLN B 1 157 ? 27.719 -3.93 4.461 1 95.56 157 GLN B CA 1
ATOM 5718 C C . GLN B 1 157 ? 29.234 -3.928 4.695 1 95.56 157 GLN B C 1
ATOM 5720 O O . GLN B 1 157 ? 29.734 -4.676 5.535 1 95.56 157 GLN B O 1
ATOM 5725 N N . SER B 1 158 ? 29.906 -3.119 3.934 1 93.44 158 SER B N 1
ATOM 5726 C CA . SER B 1 158 ? 31.344 -2.982 4.164 1 93.44 158 SER B CA 1
ATOM 5727 C C . SER B 1 158 ? 31.641 -2.498 5.582 1 93.44 158 SER B C 1
ATOM 5729 O O . SER B 1 158 ? 32.562 -2.98 6.23 1 93.44 158 SER B O 1
ATOM 5731 N N . LEU B 1 159 ? 30.859 -1.58 5.957 1 95.81 159 LEU B N 1
ATOM 5732 C CA . LEU B 1 159 ? 31.016 -1.042 7.305 1 95.81 159 LEU B CA 1
ATOM 5733 C C . LEU B 1 159 ? 30.766 -2.115 8.359 1 95.81 159 LEU B C 1
ATOM 5735 O O . LEU B 1 159 ? 31.5 -2.221 9.336 1 95.81 159 LEU B O 1
ATOM 5739 N N . LEU B 1 160 ? 29.719 -2.895 8.234 1 96.5 160 LEU B N 1
ATOM 5740 C CA . LEU B 1 160 ? 29.328 -3.918 9.195 1 96.5 160 LEU B CA 1
ATOM 5741 C C . LEU B 1 160 ? 30.375 -5.023 9.281 1 96.5 160 LEU B C 1
ATOM 5743 O O . LEU B 1 160 ? 30.641 -5.547 10.359 1 96.5 160 LEU B O 1
ATOM 5747 N N . ILE B 1 161 ? 30.969 -5.359 8.133 1 95.62 161 ILE B N 1
ATOM 5748 C CA . ILE B 1 161 ? 31.875 -6.492 8.07 1 95.62 161 ILE B CA 1
ATOM 5749 C C . ILE B 1 161 ? 33.281 -6.051 8.492 1 95.62 161 ILE B C 1
ATOM 5751 O O . ILE B 1 161 ? 33.938 -6.73 9.281 1 95.62 161 ILE B O 1
ATOM 5755 N N . ASN B 1 162 ? 33.688 -4.816 7.965 1 93.12 162 ASN B N 1
ATOM 5756 C CA . ASN B 1 162 ? 35.094 -4.434 8.07 1 93.12 162 ASN B CA 1
ATOM 5757 C C . ASN B 1 162 ? 35.312 -3.295 9.07 1 93.12 162 ASN B C 1
ATOM 5759 O O . ASN B 1 162 ? 36.438 -3.018 9.484 1 93.12 162 ASN B O 1
ATOM 5763 N N . GLY B 1 163 ? 34.25 -2.596 9.406 1 93.5 163 GLY B N 1
ATOM 5764 C CA . GLY B 1 163 ? 34.375 -1.413 10.242 1 93.5 163 GLY B CA 1
ATOM 5765 C C . GLY B 1 163 ? 34.844 -0.192 9.484 1 93.5 163 GLY B C 1
ATOM 5766 O O . GLY B 1 163 ? 35.156 0.834 10.086 1 93.5 163 GLY B O 1
ATOM 5767 N N . THR B 1 164 ? 34.938 -0.378 8.164 1 92.06 164 THR B N 1
ATOM 5768 C CA . THR B 1 164 ? 35.375 0.723 7.316 1 92.06 164 THR B CA 1
ATOM 5769 C C . THR B 1 164 ? 34.75 0.625 5.93 1 92.06 164 THR B C 1
ATOM 5771 O O . THR B 1 164 ? 34.219 -0.425 5.551 1 92.06 164 THR B O 1
ATOM 5774 N N . VAL B 1 165 ? 34.688 1.781 5.238 1 92.81 165 VAL B N 1
ATOM 5775 C CA . VAL B 1 165 ? 34.188 1.872 3.865 1 92.81 165 VAL B CA 1
ATOM 5776 C C . VAL B 1 165 ? 35.281 2.465 2.973 1 92.81 165 VAL B C 1
ATOM 5778 O O . VAL B 1 165 ? 35.969 3.426 3.357 1 92.81 165 VAL B O 1
ATOM 5781 N N . THR B 1 166 ? 35.469 1.829 1.848 1 86.69 166 THR B N 1
ATOM 5782 C CA . THR B 1 166 ? 36.469 2.332 0.909 1 86.69 166 THR B CA 1
ATOM 5783 C C . THR B 1 166 ? 35.781 3.115 -0.219 1 86.69 166 THR B C 1
ATOM 5785 O O . THR B 1 166 ? 34.625 2.914 -0.508 1 86.69 166 THR B O 1
ATOM 5788 N N . GLU B 1 167 ? 36.562 4.008 -0.783 1 82.38 167 GLU B N 1
ATOM 5789 C CA . GLU B 1 167 ? 36.031 4.855 -1.853 1 82.38 167 GLU B CA 1
ATOM 5790 C C . GLU B 1 167 ? 35.688 4.035 -3.096 1 82.38 167 GLU B C 1
ATOM 5792 O O . GLU B 1 167 ? 34.625 4.18 -3.666 1 82.38 167 GLU B O 1
ATOM 5797 N N . LYS B 1 168 ? 36.75 3.277 -3.621 1 74.06 168 LYS B N 1
ATOM 5798 C CA . LYS B 1 168 ? 36.562 2.496 -4.844 1 74.06 168 LYS B CA 1
ATOM 5799 C C . LYS B 1 168 ? 36.188 1.057 -4.527 1 74.06 168 LYS B C 1
ATOM 5801 O O . LYS B 1 168 ? 36.406 0.574 -3.416 1 74.06 168 LYS B O 1
ATOM 5806 N N . LEU B 1 169 ? 35.281 0.487 -5.484 1 63.47 169 LEU B N 1
ATOM 5807 C CA . LEU B 1 169 ? 34.906 -0.915 -5.328 1 63.47 169 LEU B CA 1
ATOM 5808 C C . LEU B 1 169 ? 36.156 -1.793 -5.199 1 63.47 169 LEU B C 1
ATOM 5810 O O . LEU B 1 169 ? 37.156 -1.559 -5.879 1 63.47 169 LEU B O 1
ATOM 5814 N N . GLN B 1 170 ? 36.312 -2.422 -4.133 1 54.91 170 GLN B N 1
ATOM 5815 C CA . GLN B 1 170 ? 37.344 -3.422 -4.23 1 54.91 170 GLN B CA 1
ATOM 5816 C C . GLN B 1 170 ? 37.188 -4.277 -5.484 1 54.91 170 GLN B C 1
ATOM 5818 O O . GLN B 1 170 ? 36.125 -4.816 -5.734 1 54.91 170 GLN B O 1
ATOM 5823 N N . GLU B 1 171 ? 37.719 -3.719 -6.648 1 49.97 171 GLU B N 1
ATOM 5824 C CA . GLU B 1 171 ? 37.656 -4.27 -7.996 1 49.97 171 GLU B CA 1
ATOM 5825 C C . GLU B 1 171 ? 37.688 -5.797 -7.973 1 49.97 171 GLU B C 1
ATOM 5827 O O . GLU B 1 171 ? 38.719 -6.41 -7.676 1 49.97 171 GLU B O 1
ATOM 5832 N N . PHE B 1 172 ? 36.594 -6.355 -7.504 1 53.09 172 PHE B N 1
ATOM 5833 C CA . PHE B 1 172 ? 36.656 -7.762 -7.887 1 53.09 172 PHE B CA 1
ATOM 5834 C C . PHE B 1 172 ? 36.469 -7.926 -9.391 1 53.09 172 PHE B C 1
ATOM 5836 O O . PHE B 1 172 ? 35.625 -7.258 -9.992 1 53.09 172 PHE B O 1
ATOM 5843 N N . GLY B 1 173 ? 37.469 -7.973 -10.211 1 47.75 173 GLY B N 1
ATOM 5844 C CA . GLY B 1 173 ? 37.281 -8.25 -11.625 1 47.75 173 GLY B CA 1
ATOM 5845 C C . GLY B 1 173 ? 36 -8.984 -11.938 1 47.75 173 GLY B C 1
ATOM 5846 O O . GLY B 1 173 ? 35.375 -9.523 -11.039 1 47.75 173 GLY B O 1
ATOM 5847 N N . PRO B 1 174 ? 35.469 -8.82 -13.141 1 53.19 174 PRO B N 1
ATOM 5848 C CA . PRO B 1 174 ? 34.219 -9.453 -13.539 1 53.19 174 PRO B CA 1
ATOM 5849 C C . PRO B 1 174 ? 34.125 -10.906 -13.07 1 53.19 174 PRO B C 1
ATOM 5851 O O . PRO B 1 174 ? 33.031 -11.359 -12.711 1 53.19 174 PRO B O 1
ATOM 5854 N N . LEU B 1 175 ? 35.312 -11.555 -13.188 1 52.25 175 LEU B N 1
ATOM 5855 C CA . LEU B 1 175 ? 35.375 -12.977 -12.844 1 52.25 175 LEU B CA 1
ATOM 5856 C C . LEU B 1 175 ? 35.312 -13.164 -11.336 1 52.25 175 LEU B C 1
ATOM 5858 O O . LEU B 1 175 ? 34.875 -14.219 -10.852 1 52.25 175 LEU B O 1
ATOM 5862 N N . ASN B 1 176 ? 35.438 -12.102 -10.672 1 63.97 176 ASN B N 1
ATOM 5863 C CA . ASN B 1 176 ? 35.594 -12.258 -9.227 1 63.97 176 ASN B CA 1
ATOM 5864 C C . ASN B 1 176 ? 34.438 -11.617 -8.461 1 63.97 176 ASN B C 1
ATOM 5866 O O . ASN B 1 176 ? 34.469 -11.578 -7.234 1 63.97 176 ASN B O 1
ATOM 5870 N N . ILE B 1 177 ? 33.438 -11.312 -9.172 1 74.69 177 ILE B N 1
ATOM 5871 C CA . ILE B 1 177 ? 32.312 -10.617 -8.562 1 74.69 177 ILE B CA 1
ATOM 5872 C C . ILE B 1 177 ? 31.531 -11.586 -7.68 1 74.69 177 ILE B C 1
ATOM 5874 O O . ILE B 1 177 ? 31.109 -11.234 -6.574 1 74.69 177 ILE B O 1
ATOM 5878 N N . LEU B 1 178 ? 31.453 -12.773 -8.164 1 78 178 LEU B N 1
ATOM 5879 C CA . LEU B 1 178 ? 30.703 -13.773 -7.41 1 78 178 LEU B CA 1
ATOM 5880 C C . LEU B 1 178 ? 31.438 -14.156 -6.129 1 78 178 LEU B C 1
ATOM 5882 O O . LEU B 1 178 ? 30.812 -14.328 -5.078 1 78 178 LEU B O 1
ATOM 5886 N N . ASP B 1 179 ? 32.75 -14.273 -6.262 1 84.69 179 ASP B N 1
ATOM 5887 C CA . ASP B 1 179 ? 33.531 -14.586 -5.074 1 84.69 179 ASP B CA 1
ATOM 5888 C C . ASP B 1 179 ? 33.406 -13.477 -4.031 1 84.69 179 ASP B C 1
ATOM 5890 O O . ASP B 1 179 ? 33.312 -13.75 -2.834 1 84.69 179 ASP B O 1
ATOM 5894 N N . GLY B 1 180 ? 33.469 -12.312 -4.477 1 85.06 180 GLY B N 1
ATOM 5895 C CA . GLY B 1 180 ? 33.312 -11.18 -3.576 1 85.06 180 GLY B CA 1
ATOM 5896 C C . GLY B 1 180 ? 31.969 -11.156 -2.877 1 85.06 180 GLY B C 1
ATOM 5897 O O . GLY B 1 180 ? 31.891 -10.82 -1.693 1 85.06 180 GLY B O 1
ATOM 5898 N N . GLU B 1 181 ? 31.016 -11.523 -3.631 1 89.62 181 GLU B N 1
ATOM 5899 C CA . GLU B 1 181 ? 29.672 -11.57 -3.068 1 89.62 181 GLU B CA 1
ATOM 5900 C C . GLU B 1 181 ? 29.547 -12.656 -2.012 1 89.62 181 GLU B C 1
ATOM 5902 O O . GLU B 1 181 ? 28.859 -12.477 -0.998 1 89.62 181 GLU B O 1
ATOM 5907 N N . TYR B 1 182 ? 30.172 -13.797 -2.248 1 91.62 182 TYR B N 1
ATOM 5908 C CA . TYR B 1 182 ? 30.156 -14.867 -1.257 1 91.62 182 TYR B CA 1
ATOM 5909 C C . TYR B 1 182 ? 30.922 -14.461 -0.006 1 91.62 182 TYR B C 1
ATOM 5911 O O . TYR B 1 182 ? 30.5 -14.742 1.115 1 91.62 182 TYR B O 1
ATOM 5919 N N . GLN B 1 183 ? 32.031 -13.812 -0.196 1 92.38 183 GLN B N 1
ATOM 5920 C CA . GLN B 1 183 ? 32.812 -13.344 0.951 1 92.38 183 GLN B CA 1
ATOM 5921 C C . GLN B 1 183 ? 32 -12.336 1.777 1 92.38 183 GLN B C 1
ATOM 5923 O O . GLN B 1 183 ? 32.031 -12.375 3.008 1 92.38 183 GLN B O 1
ATOM 5928 N N . ARG B 1 184 ? 31.406 -11.469 1.11 1 93.94 184 ARG B N 1
ATOM 5929 C CA . ARG B 1 184 ? 30.562 -10.484 1.787 1 93.94 184 ARG B CA 1
ATOM 5930 C C . ARG B 1 184 ? 29.453 -11.164 2.576 1 93.94 184 ARG B C 1
ATOM 5932 O O . ARG B 1 184 ? 29.203 -10.82 3.734 1 93.94 184 ARG B O 1
ATOM 5939 N N . ALA B 1 185 ? 28.766 -12.102 1.928 1 96.31 185 ALA B N 1
ATOM 5940 C CA . ALA B 1 185 ? 27.688 -12.836 2.578 1 96.31 185 ALA B CA 1
ATOM 5941 C C . ALA B 1 185 ? 28.203 -13.594 3.799 1 96.31 185 ALA B C 1
ATOM 5943 O O . A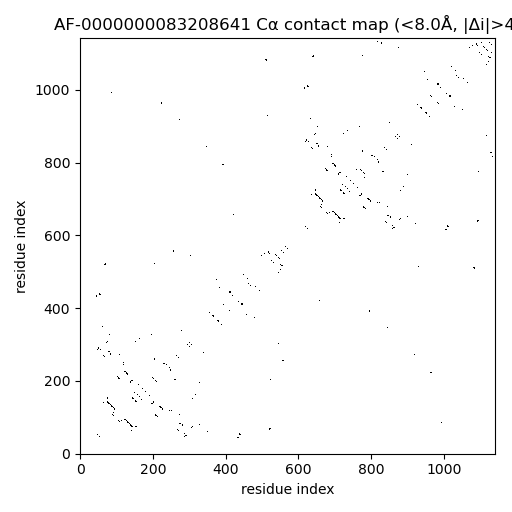LA B 1 185 ? 27.547 -13.609 4.848 1 96.31 185 ALA B O 1
ATOM 5944 N N . GLU B 1 186 ? 29.359 -14.227 3.645 1 96.94 186 GLU B N 1
ATOM 5945 C CA . GLU B 1 186 ? 29.969 -14.945 4.762 1 96.94 186 GLU B CA 1
ATOM 5946 C C . GLU B 1 186 ? 30.281 -14 5.914 1 96.94 186 GLU B C 1
ATOM 5948 O O . GLU B 1 186 ? 30.094 -14.344 7.082 1 96.94 186 GLU B O 1
ATOM 5953 N N . GLY B 1 187 ? 30.828 -12.844 5.566 1 97.25 187 GLY B N 1
ATOM 5954 C CA . GLY B 1 187 ? 31.109 -11.844 6.586 1 97.25 187 GLY B CA 1
ATOM 5955 C C . GLY B 1 187 ? 29.875 -11.406 7.344 1 97.25 187 GLY B C 1
ATOM 5956 O O . GLY B 1 187 ? 29.906 -11.273 8.57 1 97.25 187 GLY B O 1
ATOM 5957 N N . LEU B 1 188 ? 28.797 -11.188 6.668 1 98.12 188 LEU B N 1
ATOM 5958 C CA . LEU B 1 188 ? 27.547 -10.773 7.277 1 98.12 188 LEU B CA 1
ATOM 5959 C C . LEU B 1 188 ? 26.969 -11.883 8.148 1 98.12 188 LEU B C 1
ATOM 5961 O O . LEU B 1 188 ? 26.438 -11.625 9.227 1 98.12 188 LEU B O 1
ATOM 5965 N N . CYS B 1 189 ? 27.047 -13.133 7.668 1 98.25 189 CYS B N 1
ATOM 5966 C CA . CYS B 1 189 ? 26.531 -14.258 8.43 1 98.25 189 CYS B CA 1
ATOM 5967 C C . CYS B 1 189 ? 27.359 -14.492 9.688 1 98.25 189 CYS B C 1
ATOM 5969 O O . CYS B 1 189 ? 26.828 -14.898 10.727 1 98.25 189 CYS B O 1
ATOM 5971 N N . LYS B 1 190 ? 28.672 -14.266 9.586 1 98.12 190 LYS B N 1
ATOM 5972 C CA . LYS B 1 190 ? 29.5 -14.328 10.789 1 98.12 190 LYS B CA 1
ATOM 5973 C C . LYS B 1 190 ? 29.047 -13.305 11.82 1 98.12 190 LYS B C 1
ATOM 5975 O O . LYS B 1 190 ? 29 -13.594 13.016 1 98.12 190 LYS B O 1
ATOM 5980 N N . LEU B 1 191 ? 28.828 -12.125 11.336 1 98 191 LEU B N 1
ATOM 5981 C CA . LEU B 1 191 ? 28.281 -11.094 12.211 1 98 191 LEU B CA 1
ATOM 5982 C C . LEU B 1 191 ? 26.953 -11.531 12.82 1 98 191 LEU B C 1
ATOM 5984 O O . LEU B 1 191 ? 26.719 -11.312 14.008 1 98 191 LEU B O 1
ATOM 5988 N N . GLY B 1 192 ? 26.062 -12.094 11.961 1 98.25 192 GLY B N 1
ATOM 5989 C CA . GLY B 1 192 ? 24.797 -12.602 12.438 1 98.25 192 GLY B CA 1
ATOM 5990 C C . GLY B 1 192 ? 24.938 -13.641 13.539 1 98.25 192 GLY B C 1
ATOM 5991 O O . GLY B 1 192 ? 24.203 -13.617 14.523 1 98.25 192 GLY B O 1
ATOM 5992 N N . LYS B 1 193 ? 25.828 -14.523 13.352 1 97.44 193 LYS B N 1
ATOM 5993 C CA . LYS B 1 193 ? 26.094 -15.539 14.375 1 97.44 193 LYS B CA 1
ATOM 5994 C C . LYS B 1 193 ? 26.531 -14.891 15.688 1 97.44 193 LYS B C 1
ATOM 5996 O O . LYS B 1 193 ? 26.125 -15.328 16.766 1 97.44 193 LYS B O 1
ATOM 6001 N N . ARG B 1 194 ? 27.297 -13.875 15.609 1 97.69 194 ARG B N 1
ATOM 6002 C CA . ARG B 1 194 ? 27.797 -13.195 16.797 1 97.69 194 ARG B CA 1
ATOM 6003 C C . ARG B 1 194 ? 26.703 -12.391 17.484 1 97.69 194 ARG B C 1
ATOM 6005 O O . ARG B 1 194 ? 26.594 -12.383 18.703 1 97.69 194 ARG B O 1
ATOM 6012 N N . LEU B 1 195 ? 25.891 -11.68 16.719 1 98.12 195 LEU B N 1
ATOM 6013 C CA . LEU B 1 195 ? 24.938 -10.734 17.281 1 98.12 195 LEU B CA 1
ATOM 6014 C C . LEU B 1 195 ? 23.594 -11.414 17.562 1 98.12 195 LEU B C 1
ATOM 6016 O O . LEU B 1 195 ? 22.844 -10.977 18.438 1 98.12 195 LEU B O 1
ATOM 6020 N N . GLY B 1 196 ? 23.219 -12.398 16.656 1 98.12 196 GLY B N 1
ATOM 6021 C CA . GLY B 1 196 ? 22 -13.133 16.938 1 98.12 196 GLY B CA 1
ATOM 6022 C C . GLY B 1 196 ? 20.938 -12.984 15.867 1 98.12 196 GLY B C 1
ATOM 6023 O O . GLY B 1 196 ? 19.75 -13.242 16.109 1 98.12 196 GLY B O 1
ATOM 6024 N N . PHE B 1 197 ? 21.156 -12.484 14.75 1 98.38 197 PHE B N 1
ATOM 6025 C CA . PHE B 1 197 ? 20.234 -12.562 13.625 1 98.38 197 PHE B CA 1
ATOM 6026 C C . PHE B 1 197 ? 20.656 -13.672 12.664 1 98.38 197 PHE B C 1
ATOM 6028 O O . PHE B 1 197 ? 21.781 -14.164 12.727 1 98.38 197 PHE B O 1
ATOM 6035 N N . GLU B 1 198 ? 19.703 -14.062 11.789 1 98.38 198 GLU B N 1
ATOM 6036 C CA . GLU B 1 198 ? 19.875 -15.297 11.039 1 98.38 198 GLU B CA 1
ATOM 6037 C C . GLU B 1 198 ? 20 -15.031 9.547 1 98.38 198 GLU B C 1
ATOM 6039 O O . GLU B 1 198 ? 20.406 -15.906 8.781 1 98.38 198 GLU B O 1
ATOM 6044 N N . GLY B 1 199 ? 19.656 -13.883 9.062 1 98.75 199 GLY B N 1
ATOM 6045 C CA . GLY B 1 199 ? 19.672 -13.555 7.645 1 98.75 199 GLY B CA 1
ATOM 6046 C C . GLY B 1 199 ? 19.703 -12.062 7.379 1 98.75 199 GLY B C 1
ATOM 6047 O O . GLY B 1 199 ? 19.547 -11.258 8.305 1 98.75 199 GLY B O 1
ATOM 6048 N N . ILE B 1 200 ? 19.938 -11.617 6.133 1 98.88 200 ILE B N 1
ATOM 6049 C CA . ILE B 1 200 ? 20.031 -10.227 5.719 1 98.88 200 ILE B CA 1
ATOM 6050 C C . ILE B 1 200 ? 19.156 -9.992 4.488 1 98.88 200 ILE B C 1
ATOM 6052 O O . ILE B 1 200 ? 19.312 -10.664 3.467 1 98.88 200 ILE B O 1
ATOM 6056 N N . VAL B 1 201 ? 18.188 -9.094 4.586 1 98.88 201 VAL B N 1
ATOM 6057 C CA . VAL B 1 201 ? 17.359 -8.688 3.453 1 98.88 201 VAL B CA 1
ATOM 6058 C C . VAL B 1 201 ? 17.984 -7.484 2.758 1 98.88 201 VAL B C 1
ATOM 6060 O O . VAL B 1 201 ? 18.391 -6.516 3.412 1 98.88 201 VAL B O 1
ATOM 6063 N N . ARG B 1 202 ? 18.141 -7.531 1.485 1 97.94 202 ARG B N 1
ATOM 6064 C CA . ARG B 1 202 ? 18.703 -6.48 0.644 1 97.94 202 ARG B CA 1
ATOM 6065 C C . ARG B 1 202 ? 17.969 -6.379 -0.682 1 97.94 202 ARG B C 1
ATOM 6067 O O . ARG B 1 202 ? 16.969 -7.074 -0.894 1 97.94 202 ARG B O 1
ATOM 6074 N N . MET B 1 203 ? 18.438 -5.367 -1.512 1 96.31 203 MET B N 1
ATOM 6075 C CA . MET B 1 203 ? 17.656 -5.117 -2.719 1 96.31 203 MET B CA 1
ATOM 6076 C C . MET B 1 203 ? 18.562 -4.801 -3.9 1 96.31 203 MET B C 1
ATOM 6078 O O . MET B 1 203 ? 19.578 -4.109 -3.746 1 96.31 203 MET B O 1
ATOM 6082 N N . ASN B 1 204 ? 18.344 -5.289 -5.051 1 91.12 204 ASN B N 1
ATOM 6083 C CA . ASN B 1 204 ? 18.766 -4.852 -6.375 1 91.12 204 ASN B CA 1
ATOM 6084 C C . ASN B 1 204 ? 17.594 -4.766 -7.348 1 91.12 204 ASN B C 1
ATOM 6086 O O . ASN B 1 204 ? 16.672 -3.975 -7.145 1 91.12 204 ASN B O 1
ATOM 6090 N N . THR B 1 205 ? 17.562 -5.66 -8.367 1 88.06 205 THR B N 1
ATOM 6091 C CA . THR B 1 205 ? 16.312 -5.82 -9.086 1 88.06 205 THR B CA 1
ATOM 6092 C C . THR B 1 205 ? 15.352 -6.723 -8.32 1 88.06 205 THR B C 1
ATOM 6094 O O . THR B 1 205 ? 15.312 -7.934 -8.547 1 88.06 205 THR B O 1
ATOM 6097 N N . GLY B 1 206 ? 14.719 -6.145 -7.305 1 93.25 206 GLY B N 1
ATOM 6098 C CA . GLY B 1 206 ? 13.867 -6.875 -6.371 1 93.25 206 GLY B CA 1
ATOM 6099 C C . GLY B 1 206 ? 14.531 -7.113 -5.027 1 93.25 206 GLY B C 1
ATOM 6100 O O . GLY B 1 206 ? 15.703 -6.781 -4.84 1 93.25 206 GLY B O 1
ATOM 6101 N N . PHE B 1 207 ? 13.867 -7.727 -4.094 1 97.44 207 PHE B N 1
ATOM 6102 C CA . PHE B 1 207 ? 14.375 -7.996 -2.754 1 97.44 207 PHE B CA 1
ATOM 6103 C C . PHE B 1 207 ? 14.891 -9.422 -2.643 1 97.44 207 PHE B C 1
ATOM 6105 O O . PHE B 1 207 ? 14.328 -10.344 -3.242 1 97.44 207 PHE B O 1
ATOM 6112 N N . GLU B 1 208 ? 15.945 -9.625 -1.959 1 97.62 208 GLU B N 1
ATOM 6113 C CA . GLU B 1 208 ? 16.531 -10.945 -1.729 1 97.62 208 GLU B CA 1
ATOM 6114 C C . GLU B 1 208 ? 16.922 -11.125 -0.267 1 97.62 208 GLU B C 1
ATOM 6116 O O . GLU B 1 208 ? 16.969 -10.156 0.494 1 97.62 208 GLU B O 1
ATOM 6121 N N . LEU B 1 209 ? 17.078 -12.336 0.117 1 98.62 209 LEU B N 1
ATOM 6122 C CA . LEU B 1 209 ? 17.484 -12.75 1.455 1 98.62 209 LEU B CA 1
ATOM 6123 C C . LEU B 1 209 ? 18.766 -13.578 1.4 1 98.62 209 LEU B C 1
ATOM 6125 O O . LEU B 1 209 ? 18.812 -14.609 0.728 1 98.62 209 LEU B O 1
ATOM 6129 N N . ILE B 1 210 ? 19.828 -13.023 1.996 1 98.31 210 ILE B N 1
ATOM 6130 C CA . ILE B 1 210 ? 20.938 -13.914 2.35 1 98.31 210 ILE B CA 1
ATOM 6131 C C . ILE B 1 210 ? 20.562 -14.727 3.586 1 98.31 210 ILE B C 1
ATOM 6133 O O . ILE B 1 210 ? 20.375 -14.172 4.672 1 98.31 210 ILE B O 1
ATOM 6137 N N . TRP B 1 211 ? 20.375 -16.016 3.422 1 98.12 211 TRP B N 1
ATOM 6138 C CA . TRP B 1 211 ? 20.047 -16.875 4.551 1 98.12 211 TRP B CA 1
ATOM 6139 C C . TRP B 1 211 ? 21.266 -17.672 5.008 1 98.12 211 TRP B C 1
ATOM 6141 O O . TRP B 1 211 ? 21.891 -18.375 4.211 1 98.12 211 TRP B O 1
ATOM 6151 N N . CYS B 1 212 ? 21.562 -17.547 6.238 1 97.62 212 CYS B N 1
ATOM 6152 C CA . CYS B 1 212 ? 22.875 -17.969 6.719 1 97.62 212 CYS B CA 1
ATOM 6153 C C . CYS B 1 212 ? 22.922 -19.484 6.918 1 97.62 212 CYS B C 1
ATOM 6155 O O . CYS B 1 212 ? 24 -20.062 7.004 1 97.62 212 CYS B O 1
ATOM 6157 N N . ASP B 1 213 ? 21.797 -20.125 7.062 1 95.81 213 ASP B N 1
ATOM 6158 C CA . ASP B 1 213 ? 21.766 -21.578 7.27 1 95.81 213 ASP B CA 1
ATOM 6159 C C . ASP B 1 213 ? 20.469 -22.188 6.727 1 95.81 213 ASP B C 1
ATOM 6161 O O . ASP B 1 213 ? 19.453 -22.203 7.418 1 95.81 213 ASP B O 1
ATOM 6165 N N . PHE B 1 214 ? 20.531 -22.859 5.598 1 93.81 214 PHE B N 1
ATOM 6166 C CA . PHE B 1 214 ? 19.359 -23.422 4.93 1 93.81 214 PHE B CA 1
ATOM 6167 C C . PHE B 1 214 ? 18.828 -24.625 5.711 1 93.81 214 PHE B C 1
ATOM 6169 O O . PHE B 1 214 ? 17.703 -25.078 5.461 1 93.81 214 PHE B O 1
ATOM 6176 N N . GLY B 1 215 ? 19.547 -25.141 6.59 1 91.44 215 GLY B N 1
ATOM 6177 C CA . GLY B 1 215 ? 19.109 -26.281 7.395 1 91.44 215 GLY B CA 1
ATOM 6178 C C . GLY B 1 215 ? 18.188 -25.875 8.539 1 91.44 215 GLY B C 1
ATOM 6179 O O . GLY B 1 215 ? 17.641 -26.734 9.227 1 91.44 215 GLY B O 1
ATOM 6180 N N . ASP B 1 216 ? 18 -24.641 8.688 1 93.75 216 ASP B N 1
ATOM 6181 C CA . ASP B 1 216 ? 17.234 -24.156 9.844 1 93.75 216 ASP B CA 1
ATOM 6182 C C . ASP B 1 216 ? 16.172 -23.141 9.422 1 93.75 216 ASP B C 1
ATOM 6184 O O . ASP B 1 216 ? 16.469 -22.188 8.695 1 93.75 216 ASP B O 1
ATOM 6188 N N . GLY B 1 217 ? 14.984 -23.391 9.859 1 95.88 217 GLY B N 1
ATOM 6189 C CA . GLY B 1 217 ? 13.945 -22.375 9.742 1 95.88 217 GLY B CA 1
ATOM 6190 C C . GLY B 1 217 ? 13.18 -22.453 8.438 1 95.88 217 GLY B C 1
ATOM 6191 O O . GLY B 1 217 ? 12.242 -21.688 8.211 1 95.88 217 GLY B O 1
ATOM 6192 N N . LEU B 1 218 ? 13.469 -23.375 7.547 1 96.19 218 LEU B N 1
ATOM 6193 C CA . LEU B 1 218 ? 12.836 -23.484 6.238 1 96.19 218 LEU B CA 1
ATOM 6194 C C . LEU B 1 218 ? 12.289 -24.891 6.008 1 96.19 218 LEU B C 1
ATOM 6196 O O . LEU B 1 218 ? 12.906 -25.875 6.438 1 96.19 218 LEU B O 1
ATOM 6200 N N . ASP B 1 219 ? 11.172 -24.953 5.375 1 94.56 219 ASP B N 1
ATOM 6201 C CA . ASP B 1 219 ? 10.633 -26.203 4.84 1 94.56 219 ASP B CA 1
ATOM 6202 C C . ASP B 1 219 ? 10.641 -26.188 3.314 1 94.56 219 ASP B C 1
ATOM 6204 O O . ASP B 1 219 ? 10.094 -25.281 2.691 1 94.56 219 ASP B O 1
ATOM 6208 N N . LEU B 1 220 ? 11.289 -27.156 2.73 1 94.12 220 LEU B N 1
ATOM 6209 C CA . LEU B 1 220 ? 11.18 -27.312 1.284 1 94.12 220 LEU B CA 1
ATOM 6210 C C . LEU B 1 220 ? 9.789 -27.812 0.894 1 94.12 220 LEU B C 1
ATOM 6212 O O . LEU B 1 220 ? 9.406 -28.922 1.249 1 94.12 220 LEU B O 1
ATOM 6216 N N . ILE B 1 221 ? 9.094 -27.031 0.143 1 93.62 221 ILE B N 1
ATOM 6217 C CA . ILE B 1 221 ? 7.715 -27.359 -0.203 1 93.62 221 ILE B CA 1
ATOM 6218 C C . ILE B 1 221 ? 7.672 -28.031 -1.576 1 93.62 221 ILE B C 1
ATOM 6220 O O . ILE B 1 221 ? 6.805 -28.859 -1.843 1 93.62 221 ILE B O 1
ATOM 6224 N N . ARG B 1 222 ? 8.609 -27.531 -2.422 1 93.75 222 ARG B N 1
ATOM 6225 C CA . ARG B 1 222 ? 8.539 -28.047 -3.787 1 93.75 222 ARG B CA 1
ATOM 6226 C C . ARG B 1 222 ? 9.867 -27.859 -4.508 1 93.75 222 ARG B C 1
ATOM 6228 O O . ARG B 1 222 ? 10.547 -26.859 -4.332 1 93.75 222 ARG B O 1
ATOM 6235 N N . GLN B 1 223 ? 10.188 -28.828 -5.246 1 93.06 223 GLN B N 1
ATOM 6236 C CA . GLN B 1 223 ? 11.234 -28.75 -6.262 1 93.06 223 GLN B CA 1
ATOM 6237 C C . GLN B 1 223 ? 10.641 -28.828 -7.668 1 93.06 223 GLN B C 1
ATOM 6239 O O . GLN B 1 223 ? 9.953 -29.781 -8.016 1 93.06 223 GLN B O 1
ATOM 6244 N N . THR B 1 224 ? 10.82 -27.797 -8.469 1 94.06 224 THR B N 1
ATOM 6245 C CA . THR B 1 224 ? 10.234 -27.719 -9.805 1 94.06 224 THR B CA 1
ATOM 6246 C C . THR B 1 224 ? 11.328 -27.703 -10.867 1 94.06 224 THR B C 1
ATOM 6248 O O . THR B 1 224 ? 12.156 -26.781 -10.898 1 94.06 224 THR B O 1
ATOM 6251 N N . ASN B 1 225 ? 11.352 -28.75 -11.727 1 93.62 225 ASN B N 1
ATOM 6252 C CA . ASN B 1 225 ? 12.234 -28.719 -12.883 1 93.62 225 ASN B CA 1
ATOM 6253 C C . ASN B 1 225 ? 11.805 -27.656 -13.891 1 93.62 225 ASN B C 1
ATOM 6255 O O . ASN B 1 225 ? 10.758 -27.781 -14.531 1 93.62 225 ASN B O 1
ATOM 6259 N N . THR B 1 226 ? 12.586 -26.594 -14.062 1 92.06 226 THR B N 1
ATOM 6260 C CA . THR B 1 226 ? 12.242 -25.469 -14.93 1 92.06 226 THR B CA 1
ATOM 6261 C C . THR B 1 226 ? 13.047 -25.531 -16.234 1 92.06 226 THR B C 1
ATOM 6263 O O . THR B 1 226 ? 13.156 -24.531 -16.938 1 92.06 226 THR B O 1
ATOM 6266 N N . THR B 1 227 ? 13.688 -26.672 -16.5 1 89.38 227 THR B N 1
ATOM 6267 C CA . THR B 1 227 ? 14.422 -26.812 -17.75 1 89.38 227 THR B CA 1
ATOM 6268 C C . THR B 1 227 ? 13.477 -26.703 -18.938 1 89.38 227 THR B C 1
ATOM 6270 O O . THR B 1 227 ? 12.562 -27.516 -19.094 1 89.38 227 THR B O 1
ATOM 6273 N N . ASP B 1 228 ? 13.703 -25.719 -19.719 1 87.69 228 ASP B N 1
ATOM 6274 C CA . ASP B 1 228 ? 12.82 -25.453 -20.859 1 87.69 228 ASP B CA 1
ATOM 6275 C C . ASP B 1 228 ? 12.836 -26.625 -21.844 1 87.69 228 ASP B C 1
ATOM 6277 O O . ASP B 1 228 ? 13.859 -26.891 -22.469 1 87.69 228 ASP B O 1
ATOM 6281 N N . PRO B 1 229 ? 11.766 -27.25 -22.078 1 88.12 229 PRO B N 1
ATOM 6282 C CA . PRO B 1 229 ? 11.758 -28.391 -22.969 1 88.12 229 PRO B CA 1
ATOM 6283 C C . PRO B 1 229 ? 11.812 -28 -24.438 1 88.12 229 PRO B C 1
ATOM 6285 O O . PRO B 1 229 ? 12.008 -28.859 -25.312 1 88.12 229 PRO B O 1
ATOM 6288 N N . PHE B 1 230 ? 11.625 -26.766 -24.672 1 83.25 230 PHE B N 1
ATOM 6289 C CA . PHE B 1 230 ? 11.625 -26.297 -26.062 1 83.25 230 PHE B CA 1
ATOM 6290 C C . PHE B 1 230 ? 13.023 -25.828 -26.469 1 83.25 230 PHE B C 1
ATOM 6292 O O . PHE B 1 230 ? 13.227 -25.406 -27.609 1 83.25 230 PHE B O 1
ATOM 6299 N N . GLN B 1 231 ? 13.859 -25.859 -25.484 1 76.62 231 GLN B N 1
ATOM 6300 C CA . GLN B 1 231 ? 15.219 -25.391 -25.734 1 76.62 231 GLN B CA 1
ATOM 6301 C C . GLN B 1 231 ? 15.898 -26.25 -26.812 1 76.62 231 GLN B C 1
ATOM 6303 O O . GLN B 1 231 ? 15.797 -27.484 -26.781 1 76.62 231 GLN B O 1
ATOM 6308 N N . ASN B 1 232 ? 16.172 -25.625 -28.016 1 63.06 232 ASN B N 1
ATOM 6309 C CA . ASN B 1 232 ? 16.969 -26.328 -29.016 1 63.06 232 ASN B CA 1
ATOM 6310 C C . ASN B 1 232 ? 18.469 -26.172 -28.75 1 63.06 232 ASN B C 1
ATOM 6312 O O . ASN B 1 232 ? 18.922 -25.125 -28.297 1 63.06 232 ASN B O 1
ATOM 6316 N N . GLN B 1 233 ? 19.047 -27.344 -28.391 1 51.09 233 GLN B N 1
ATOM 6317 C CA . GLN B 1 233 ? 20.484 -27.406 -28.125 1 51.09 233 GLN B CA 1
ATOM 6318 C C . GLN B 1 233 ? 21.281 -26.703 -29.219 1 51.09 233 GLN B C 1
ATOM 6320 O O . GLN B 1 233 ? 22.516 -26.688 -29.188 1 51.09 233 GLN B O 1
ATOM 6325 N N . ASP B 1 234 ? 20.625 -26.25 -30.219 1 46.69 234 ASP B N 1
ATOM 6326 C CA . ASP B 1 234 ? 21.531 -25.688 -31.219 1 46.69 234 ASP B CA 1
ATOM 6327 C C . ASP B 1 234 ? 22.312 -24.5 -30.641 1 46.69 234 ASP B C 1
ATOM 6329 O O . ASP B 1 234 ? 21.703 -23.562 -30.094 1 46.69 234 ASP B O 1
ATOM 6333 N N . THR B 1 235 ? 23.422 -24.906 -30.031 1 43.44 235 THR B N 1
ATOM 6334 C CA . THR B 1 235 ? 24.453 -23.984 -29.562 1 43.44 235 THR B CA 1
ATOM 6335 C C . THR B 1 235 ? 24.656 -22.859 -30.562 1 43.44 235 THR B C 1
ATOM 6337 O O . THR B 1 235 ? 25.172 -23.078 -31.656 1 43.44 235 THR B O 1
ATOM 6340 N N . TYR B 1 236 ? 23.766 -22.062 -30.781 1 39.84 236 TYR B N 1
ATOM 6341 C CA . TYR B 1 236 ? 24.297 -20.969 -31.562 1 39.84 236 TYR B CA 1
ATOM 6342 C C . TYR B 1 236 ? 25.594 -20.422 -30.953 1 39.84 236 TYR B C 1
ATOM 6344 O O . TYR B 1 236 ? 25.672 -20.266 -29.734 1 39.84 236 TYR B O 1
ATOM 6352 N N . PRO B 1 237 ? 26.719 -20.719 -31.641 1 36.53 237 PRO B N 1
ATOM 6353 C CA . PRO B 1 237 ? 27.984 -20.188 -31.094 1 36.53 237 PRO B CA 1
ATOM 6354 C C . PRO B 1 237 ? 27.797 -18.859 -30.359 1 36.53 237 PRO B C 1
ATOM 6356 O O . PRO B 1 237 ? 26.984 -18.031 -30.781 1 36.53 237 PRO B O 1
ATOM 6359 N N . ALA B 1 238 ? 28.094 -18.906 -29.156 1 39.53 238 ALA B N 1
ATOM 6360 C CA . ALA B 1 238 ? 28.25 -17.734 -28.312 1 39.53 238 ALA B CA 1
ATOM 6361 C C . ALA B 1 238 ? 28.906 -16.578 -29.062 1 39.53 238 ALA B C 1
ATOM 6363 O O . ALA B 1 238 ? 30.125 -16.406 -28.984 1 39.53 238 ALA B O 1
ATOM 6364 N N . GLN B 1 239 ? 28.766 -16.469 -30.203 1 34.06 239 GLN B N 1
ATOM 6365 C CA . GLN B 1 239 ? 29.656 -15.445 -30.734 1 34.06 239 GLN B CA 1
ATOM 6366 C C . GLN B 1 239 ? 29.703 -14.211 -29.844 1 34.06 239 GLN B C 1
ATOM 6368 O O . GLN B 1 239 ? 30.656 -13.445 -29.859 1 34.06 239 GLN B O 1
ATOM 6373 N N . HIS B 1 240 ? 28.578 -13.609 -29.594 1 35.34 240 HIS B N 1
ATOM 6374 C CA . HIS B 1 240 ? 28.781 -12.305 -28.984 1 35.34 240 HIS B CA 1
ATOM 6375 C C . HIS B 1 240 ? 29.047 -12.43 -27.484 1 35.34 240 HIS B C 1
ATOM 6377 O O . HIS B 1 240 ? 30.047 -11.914 -26.984 1 35.34 240 HIS B O 1
ATOM 6383 N N . ASN B 1 241 ? 28.031 -12.188 -26.531 1 34.09 241 ASN B N 1
ATOM 6384 C CA . ASN B 1 241 ? 28.422 -12.062 -25.141 1 34.09 241 ASN B CA 1
ATOM 6385 C C . ASN B 1 241 ? 28.672 -13.43 -24.5 1 34.09 241 ASN B C 1
ATOM 6387 O O . ASN B 1 241 ? 27.734 -14.234 -24.375 1 34.09 241 ASN B O 1
ATOM 6391 N N . PRO B 1 242 ? 29.891 -13.945 -24.625 1 36.81 242 PRO B N 1
ATOM 6392 C CA . PRO B 1 242 ? 30.359 -15.211 -24.047 1 36.81 242 PRO B CA 1
ATOM 6393 C C . PRO B 1 242 ? 29.625 -15.586 -22.766 1 36.81 242 PRO B C 1
ATOM 6395 O O . PRO B 1 242 ? 29.672 -16.75 -22.344 1 36.81 242 PRO B O 1
ATOM 6398 N N . VAL B 1 243 ? 29.406 -14.602 -22 1 38.09 243 VAL B N 1
ATOM 6399 C CA . VAL B 1 243 ? 28.938 -14.867 -20.641 1 38.09 243 VAL B CA 1
ATOM 6400 C C . VAL B 1 243 ? 27.531 -15.453 -20.688 1 38.09 243 VAL B C 1
ATOM 6402 O O . VAL B 1 243 ? 27.156 -16.25 -19.828 1 38.09 243 VAL B O 1
ATOM 6405 N N . PHE B 1 244 ? 26.703 -14.969 -21.594 1 39.84 244 PHE B N 1
ATOM 6406 C CA . PHE B 1 244 ? 25.328 -15.453 -21.609 1 39.84 244 PHE B CA 1
ATOM 6407 C C . PHE B 1 244 ? 25.078 -16.297 -22.859 1 39.84 244 PHE B C 1
ATOM 6409 O O . PHE B 1 244 ? 25.031 -15.781 -23.969 1 39.84 244 PHE B O 1
ATOM 6416 N N . GLN B 1 245 ? 25.703 -17.406 -23.016 1 42.5 245 GLN B N 1
ATOM 6417 C CA . GLN B 1 245 ? 25.156 -18.281 -24.047 1 42.5 245 GLN B CA 1
ATOM 6418 C C . GLN B 1 245 ? 23.641 -18.203 -24.078 1 42.5 245 GLN B C 1
ATOM 6420 O O . GLN B 1 245 ? 22.969 -18.594 -23.109 1 42.5 245 GLN B O 1
ATOM 6425 N N . VAL B 1 246 ? 23.125 -17.188 -24.797 1 48.03 246 VAL B N 1
ATOM 6426 C CA . VAL B 1 246 ? 21.672 -16.984 -24.828 1 48.03 246 VAL B CA 1
ATOM 6427 C C . VAL B 1 246 ? 21 -18.203 -25.453 1 48.03 246 VAL B C 1
ATOM 6429 O O . VAL B 1 246 ? 21.234 -18.516 -26.625 1 48.03 246 VAL B O 1
ATOM 6432 N N . LYS B 1 247 ? 20.828 -19.328 -24.781 1 52.16 247 LYS B N 1
ATOM 6433 C CA . LYS B 1 247 ? 19.922 -20.422 -25.156 1 52.16 247 LYS B CA 1
ATOM 6434 C C . LYS B 1 247 ? 18.625 -19.875 -25.75 1 52.16 247 LYS B C 1
ATOM 6436 O O . LYS B 1 247 ? 18.047 -18.938 -25.219 1 52.16 247 LYS B O 1
ATOM 6441 N N . SER B 1 248 ? 18.484 -20.156 -27.078 1 62.69 248 SER B N 1
ATOM 6442 C CA . SER B 1 248 ? 17.188 -19.766 -27.641 1 62.69 248 SER B CA 1
ATOM 6443 C C . SER B 1 248 ? 16.047 -20.531 -26.984 1 62.69 248 SER B C 1
ATOM 6445 O O . SER B 1 248 ? 15.906 -21.75 -27.203 1 62.69 248 SER B O 1
ATOM 6447 N N . SER B 1 249 ? 15.555 -20.188 -25.953 1 75.06 249 SER B N 1
ATOM 6448 C CA . SER B 1 249 ? 14.422 -20.75 -25.234 1 75.06 249 SER B CA 1
ATOM 6449 C C . SER B 1 249 ? 13.312 -19.719 -25.062 1 75.06 249 SER B C 1
ATOM 6451 O O . SER B 1 249 ? 13.539 -18.656 -24.484 1 75.06 249 SER B O 1
ATOM 6453 N N . PRO B 1 250 ? 12.172 -20.062 -25.688 1 76.75 250 PRO B N 1
ATOM 6454 C CA . PRO B 1 250 ? 11.078 -19.094 -25.594 1 76.75 250 PRO B CA 1
ATOM 6455 C C . PRO B 1 250 ? 10.688 -18.797 -24.141 1 76.75 250 PRO B C 1
ATOM 6457 O O . PRO B 1 250 ? 10.328 -17.672 -23.812 1 76.75 250 PRO B O 1
ATOM 6460 N N . LEU B 1 251 ? 10.773 -19.797 -23.266 1 82.19 251 LEU B N 1
ATOM 6461 C CA . LEU B 1 251 ? 10.336 -19.594 -21.891 1 82.19 251 LEU B CA 1
ATOM 6462 C C . LEU B 1 251 ? 11.398 -18.844 -21.094 1 82.19 251 LEU B C 1
ATOM 6464 O O . LEU B 1 251 ? 11.07 -17.922 -20.328 1 82.19 251 LEU B O 1
ATOM 6468 N N . LEU B 1 252 ? 12.648 -19.172 -21.359 1 79 252 LEU B N 1
ATOM 6469 C CA . LEU B 1 252 ? 13.75 -18.531 -20.656 1 79 252 LEU B CA 1
ATOM 6470 C C . LEU B 1 252 ? 13.898 -17.078 -21.078 1 79 252 LEU B C 1
ATOM 6472 O O . LEU B 1 252 ? 14.328 -16.234 -20.281 1 79 252 LEU B O 1
ATOM 6476 N N . SER B 1 253 ? 13.531 -16.828 -22.25 1 76.19 253 SER B N 1
ATOM 6477 C CA . SER B 1 253 ? 13.695 -15.477 -22.781 1 76.19 253 SER B CA 1
ATOM 6478 C C . SER B 1 253 ? 12.805 -14.477 -22.047 1 76.19 253 SER B C 1
ATOM 6480 O O . SER B 1 253 ? 13.078 -13.273 -22.062 1 76.19 253 SER B O 1
ATOM 6482 N N . GLU B 1 254 ? 11.781 -14.969 -21.344 1 80.69 254 GLU B N 1
ATOM 6483 C CA . GLU B 1 254 ? 10.836 -14.117 -20.625 1 80.69 254 GLU B CA 1
ATOM 6484 C C . GLU B 1 254 ? 11.336 -13.805 -19.219 1 80.69 254 GLU B C 1
ATOM 6486 O O . GLU B 1 254 ? 10.859 -12.859 -18.578 1 80.69 254 GLU B O 1
ATOM 6491 N N . ALA B 1 255 ? 12.328 -14.508 -18.797 1 85.56 255 ALA B N 1
ATOM 6492 C CA . ALA B 1 255 ? 12.688 -14.523 -17.375 1 85.56 255 ALA B CA 1
ATOM 6493 C C . ALA B 1 255 ? 13.164 -13.148 -16.922 1 85.56 255 ALA B C 1
ATOM 6495 O O . ALA B 1 255 ? 12.734 -12.656 -15.883 1 85.56 255 ALA B O 1
ATOM 6496 N N . PRO B 1 256 ? 14.07 -12.43 -17.703 1 83.31 256 PRO B N 1
ATOM 6497 C CA . PRO B 1 256 ? 14.516 -11.117 -17.234 1 83.31 256 PRO B CA 1
ATOM 6498 C C . PRO B 1 256 ? 13.383 -10.094 -17.156 1 83.31 256 PRO B C 1
ATOM 6500 O O . PRO B 1 256 ? 13.328 -9.297 -16.219 1 83.31 256 PRO B O 1
ATOM 6503 N N . TRP B 1 257 ? 12.492 -10.141 -18.125 1 86 257 TRP B N 1
ATOM 6504 C CA . TRP B 1 257 ? 11.344 -9.242 -18.125 1 86 257 TRP B CA 1
ATOM 6505 C C . TRP B 1 257 ? 10.445 -9.5 -16.922 1 86 257 TRP B C 1
ATOM 6507 O O . TRP B 1 257 ? 10.008 -8.555 -16.266 1 86 257 TRP B O 1
ATOM 6517 N N . GLU B 1 258 ? 10.219 -10.75 -16.688 1 91.06 258 GLU B N 1
ATOM 6518 C CA . GLU B 1 258 ? 9.328 -11.125 -15.594 1 91.06 258 GLU B CA 1
ATOM 6519 C C . GLU B 1 258 ? 9.953 -10.781 -14.242 1 91.06 258 GLU B C 1
ATOM 6521 O O . GLU B 1 258 ? 9.242 -10.43 -13.297 1 91.06 258 GLU B O 1
ATOM 6526 N N . SER B 1 259 ? 11.25 -10.922 -14.141 1 90.88 259 SER B N 1
ATOM 6527 C CA . SER B 1 259 ? 11.938 -10.492 -12.93 1 90.88 259 SER B CA 1
ATOM 6528 C C . SER B 1 259 ? 11.789 -8.992 -12.711 1 90.88 259 SER B C 1
ATOM 6530 O O . SER B 1 259 ? 11.539 -8.539 -11.586 1 90.88 259 SER B O 1
ATOM 6532 N N . THR B 1 260 ? 11.945 -8.25 -13.766 1 89.31 260 THR B N 1
ATOM 6533 C CA . THR B 1 260 ? 11.781 -6.801 -13.703 1 89.31 260 THR B CA 1
ATOM 6534 C C . THR B 1 260 ? 10.336 -6.438 -13.352 1 89.31 260 THR B C 1
ATOM 6536 O O . THR B 1 260 ? 10.102 -5.547 -12.531 1 89.31 260 THR B O 1
ATOM 6539 N N . ARG B 1 261 ? 9.422 -7.102 -13.969 1 91.75 261 ARG B N 1
ATOM 6540 C CA . ARG B 1 261 ? 8.016 -6.883 -13.656 1 91.75 261 ARG B CA 1
ATOM 6541 C C . ARG B 1 261 ? 7.746 -7.086 -12.172 1 91.75 261 ARG B C 1
ATOM 6543 O O . ARG B 1 261 ? 7.121 -6.242 -11.523 1 91.75 261 ARG B O 1
ATOM 6550 N N . ALA B 1 262 ? 8.227 -8.18 -11.648 1 94.12 262 ALA B N 1
ATOM 6551 C CA . ALA B 1 262 ? 8.023 -8.484 -10.234 1 94.12 262 ALA B CA 1
ATOM 6552 C C . ALA B 1 262 ? 8.617 -7.391 -9.352 1 94.12 262 ALA B C 1
ATOM 6554 O O . ALA B 1 262 ? 8.016 -7.012 -8.344 1 94.12 262 ALA B O 1
ATOM 6555 N N . ALA B 1 263 ? 9.734 -6.879 -9.734 1 93.44 263 ALA B N 1
ATOM 6556 C CA . ALA B 1 263 ? 10.391 -5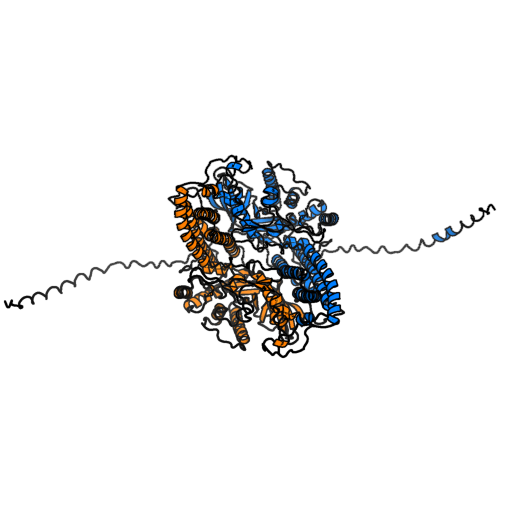.82 -8.969 1 93.44 263 ALA B CA 1
ATOM 6557 C C . ALA B 1 263 ? 9.555 -4.543 -8.977 1 93.44 263 ALA B C 1
ATOM 6559 O O . ALA B 1 263 ? 9.43 -3.865 -7.957 1 93.44 263 ALA B O 1
ATOM 6560 N N . THR B 1 264 ? 8.992 -4.168 -10.156 1 92.88 264 THR B N 1
ATOM 6561 C CA . THR B 1 264 ? 8.266 -2.914 -10.305 1 92.88 264 THR B CA 1
ATOM 6562 C C . THR B 1 264 ? 6.949 -2.955 -9.531 1 92.88 264 THR B C 1
ATOM 6564 O O . THR B 1 264 ? 6.383 -1.912 -9.203 1 92.88 264 THR B O 1
ATOM 6567 N N . LEU B 1 265 ? 6.492 -4.125 -9.164 1 92.81 265 LEU B N 1
ATOM 6568 C CA . LEU B 1 265 ? 5.285 -4.266 -8.352 1 92.81 265 LEU B CA 1
ATOM 6569 C C . LEU B 1 265 ? 5.539 -3.842 -6.914 1 92.81 265 LEU B C 1
ATOM 6571 O O . LEU B 1 265 ? 4.598 -3.633 -6.145 1 92.81 265 LEU B O 1
ATOM 6575 N N . GLN B 1 266 ? 6.816 -3.662 -6.5 1 95.25 266 GLN B N 1
ATOM 6576 C CA . GLN B 1 266 ? 7.191 -3.217 -5.16 1 95.25 266 GLN B CA 1
ATOM 6577 C C . GLN B 1 266 ? 7.648 -1.761 -5.172 1 95.25 266 GLN B C 1
ATOM 6579 O O . GLN B 1 266 ? 8.266 -1.29 -4.215 1 95.25 266 GLN B O 1
ATOM 6584 N N . TYR B 1 267 ? 7.367 -1.016 -6.266 1 93.88 267 TYR B N 1
ATOM 6585 C CA . TYR B 1 267 ? 7.816 0.364 -6.414 1 93.88 267 TYR B CA 1
ATOM 6586 C C . TYR B 1 267 ? 7.281 1.238 -5.289 1 93.88 267 TYR B C 1
ATOM 6588 O O . TYR B 1 267 ? 8.023 2.018 -4.688 1 93.88 267 TYR B O 1
ATOM 6596 N N . HIS B 1 268 ? 5.996 1.096 -5.043 1 92.38 268 HIS B N 1
ATOM 6597 C CA . HIS B 1 268 ? 5.293 2.014 -4.156 1 92.38 268 HIS B CA 1
ATOM 6598 C C . HIS B 1 268 ? 4.551 1.26 -3.059 1 92.38 268 HIS B C 1
ATOM 6600 O O . HIS B 1 268 ? 4.734 0.051 -2.898 1 92.38 268 HIS B O 1
ATOM 6606 N N . ASP B 1 269 ? 3.855 1.982 -2.256 1 90.44 269 ASP B N 1
ATOM 6607 C CA . ASP B 1 269 ? 3.068 1.347 -1.205 1 90.44 269 ASP B CA 1
ATOM 6608 C C . ASP B 1 269 ? 2.258 0.176 -1.757 1 90.44 269 ASP B C 1
ATOM 6610 O O . ASP B 1 269 ? 1.676 0.273 -2.84 1 90.44 269 ASP B O 1
ATOM 6614 N N . PRO B 1 270 ? 2.301 -0.886 -1.082 1 92.38 270 PRO B N 1
ATOM 6615 C CA . PRO B 1 270 ? 2.84 -1.113 0.261 1 92.38 270 PRO B CA 1
ATOM 6616 C C . PRO B 1 270 ? 4.273 -1.637 0.24 1 92.38 270 PRO B C 1
ATOM 6618 O O . PRO B 1 270 ? 4.871 -1.855 1.298 1 92.38 270 PRO B O 1
ATOM 6621 N N . GLY B 1 271 ? 4.875 -1.834 -0.943 1 95 271 GLY B N 1
ATOM 6622 C CA . GLY B 1 271 ? 6.219 -2.375 -1.047 1 95 271 GLY B CA 1
ATOM 6623 C C . GLY B 1 271 ? 6.297 -3.85 -0.704 1 95 271 GLY B C 1
ATOM 6624 O O . GLY B 1 271 ? 5.367 -4.609 -0.98 1 95 271 GLY B O 1
ATOM 6625 N N . GLU B 1 272 ? 7.516 -4.324 -0.245 1 97 272 GLU B N 1
ATOM 6626 C CA . GLU B 1 272 ? 7.691 -5.719 0.15 1 97 272 GLU B CA 1
ATOM 6627 C C . GLU B 1 272 ? 7.086 -5.984 1.525 1 97 272 GLU B C 1
ATOM 6629 O O . GLU B 1 272 ? 7.707 -5.695 2.549 1 97 272 GLU B O 1
ATOM 6634 N N . THR B 1 273 ? 5.918 -6.582 1.523 1 94.81 273 THR B N 1
ATOM 6635 C CA . THR B 1 273 ? 5.16 -6.723 2.762 1 94.81 273 THR B CA 1
ATOM 6636 C C . THR B 1 273 ? 5.488 -8.047 3.449 1 94.81 273 THR B C 1
ATOM 6638 O O . THR B 1 273 ? 5.105 -8.266 4.602 1 94.81 273 THR B O 1
ATOM 6641 N N . ARG B 1 274 ? 6.203 -8.938 2.82 1 96.88 274 ARG B N 1
ATOM 6642 C CA . ARG B 1 274 ? 6.535 -10.234 3.398 1 96.88 274 ARG B CA 1
ATOM 6643 C C . ARG B 1 274 ? 7.672 -10.109 4.41 1 96.88 274 ARG B C 1
ATOM 6645 O O . ARG B 1 274 ? 7.969 -11.062 5.137 1 96.88 274 ARG B O 1
ATOM 6652 N N . VAL B 1 275 ? 8.289 -8.961 4.48 1 97.94 275 VAL B N 1
ATOM 6653 C CA . VAL B 1 275 ? 9.25 -8.602 5.523 1 97.94 275 VAL B CA 1
ATOM 6654 C C . VAL B 1 275 ? 8.602 -7.625 6.504 1 97.94 275 VAL B C 1
ATOM 6656 O O . VAL B 1 275 ? 8.062 -6.598 6.098 1 97.94 275 VAL B O 1
ATOM 6659 N N . LYS B 1 276 ? 8.625 -7.988 7.773 1 97.5 276 LYS B N 1
ATOM 6660 C CA . LYS B 1 276 ? 8.109 -7.105 8.82 1 97.5 276 LYS B CA 1
ATOM 6661 C C . LYS B 1 276 ? 9.25 -6.469 9.617 1 97.5 276 LYS B C 1
ATOM 6663 O O . LYS B 1 276 ? 10.023 -7.172 10.266 1 97.5 276 LYS B O 1
ATOM 6668 N N . LEU B 1 277 ? 9.336 -5.156 9.555 1 97.81 277 LEU B N 1
ATOM 6669 C CA . LEU B 1 277 ? 10.422 -4.441 10.227 1 97.81 277 LEU B CA 1
ATOM 6670 C C . LEU B 1 277 ? 9.938 -3.848 11.547 1 97.81 277 LEU B C 1
ATOM 6672 O O . LEU B 1 277 ? 8.781 -3.43 11.656 1 97.81 277 LEU B O 1
ATOM 6676 N N . ASP B 1 278 ? 10.773 -3.828 12.492 1 97.88 278 ASP B N 1
ATOM 6677 C CA . ASP B 1 278 ? 10.492 -3.227 13.789 1 97.88 278 ASP B CA 1
ATOM 6678 C C . ASP B 1 278 ? 11.062 -1.81 13.875 1 97.88 278 ASP B C 1
ATOM 6680 O O . ASP B 1 278 ? 12.258 -1.627 14.078 1 97.88 278 ASP B O 1
ATOM 6684 N N . ALA B 1 279 ? 10.234 -0.865 13.852 1 97.81 279 ALA B N 1
ATOM 6685 C CA . ALA B 1 279 ? 10.656 0.534 13.867 1 97.81 279 ALA B CA 1
ATOM 6686 C C . ALA B 1 279 ? 11.469 0.85 15.125 1 97.81 279 ALA B C 1
ATOM 6688 O O . ALA B 1 279 ? 12.328 1.735 15.109 1 97.81 279 ALA B O 1
ATOM 6689 N N . ASN B 1 280 ? 11.289 0.115 16.188 1 97.31 280 ASN B N 1
ATOM 6690 C CA . ASN B 1 280 ? 12 0.329 17.438 1 97.31 280 ASN B CA 1
ATOM 6691 C C . ASN B 1 280 ? 13.453 -0.105 17.344 1 97.31 280 ASN B C 1
ATOM 6693 O O . ASN B 1 280 ? 14.234 0.106 18.266 1 97.31 280 ASN B O 1
ATOM 6697 N N . SER B 1 281 ? 13.797 -0.617 16.219 1 98.38 281 SER B N 1
ATOM 6698 C CA . SER B 1 281 ? 15.164 -1.062 16 1 98.38 281 SER B CA 1
ATOM 6699 C C . SER B 1 281 ? 15.836 -0.249 14.891 1 98.38 281 SER B C 1
ATOM 6701 O O . SER B 1 281 ? 16.953 -0.56 14.477 1 98.38 281 SER B O 1
ATOM 6703 N N . PHE B 1 282 ? 15.203 0.754 14.484 1 98.44 282 PHE B N 1
ATOM 6704 C CA . PHE B 1 282 ? 15.648 1.556 13.352 1 98.44 282 PHE B CA 1
ATOM 6705 C C . PHE B 1 282 ? 16.953 2.271 13.68 1 98.44 282 PHE B C 1
ATOM 6707 O O . PHE B 1 282 ? 17.047 2.975 14.688 1 98.44 282 PHE B O 1
ATOM 6714 N N . ILE B 1 283 ? 17.922 2.107 12.836 1 98.69 283 ILE B N 1
ATOM 6715 C CA . ILE B 1 283 ? 19.203 2.799 12.922 1 98.69 283 ILE B CA 1
ATOM 6716 C C . ILE B 1 283 ? 19.484 3.549 11.625 1 98.69 283 ILE B C 1
ATOM 6718 O O . ILE B 1 283 ? 19.406 2.967 10.539 1 98.69 283 ILE B O 1
ATOM 6722 N N . SER B 1 284 ? 19.797 4.816 11.719 1 98.56 284 SER B N 1
ATOM 6723 C CA . SER B 1 284 ? 20.078 5.633 10.539 1 98.56 284 SER B CA 1
ATOM 6724 C C . SER B 1 284 ? 21.484 6.199 10.57 1 98.56 284 SER B C 1
ATOM 6726 O O . SER B 1 284 ? 21.938 6.68 11.609 1 98.56 284 SER B O 1
ATOM 6728 N N . PHE B 1 285 ? 22.156 6.207 9.445 1 98.31 285 PHE B N 1
ATOM 6729 C CA . PHE B 1 285 ? 23.469 6.805 9.312 1 98.31 285 PHE B CA 1
ATOM 6730 C C . PHE B 1 285 ? 23.375 8.32 9.203 1 98.31 285 PHE B C 1
ATOM 6732 O O . PHE B 1 285 ? 24.391 9.016 9.133 1 98.31 285 PHE B O 1
ATOM 6739 N N . TYR B 1 286 ? 22.172 8.836 9.25 1 98.25 286 TYR B N 1
ATOM 6740 C CA . TYR B 1 286 ? 21.953 10.281 9.312 1 98.25 286 TYR B CA 1
ATOM 6741 C C . TYR B 1 286 ? 21.781 10.742 10.75 1 98.25 286 TYR B C 1
ATOM 6743 O O . TYR B 1 286 ? 21.812 11.945 11.039 1 98.25 286 TYR B O 1
ATOM 6751 N N . ASP B 1 287 ? 21.547 9.836 11.664 1 98.12 287 ASP B N 1
ATOM 6752 C CA . ASP B 1 287 ? 21.266 10.133 13.062 1 98.12 287 ASP B CA 1
ATOM 6753 C C . ASP B 1 287 ? 22.547 10.383 13.852 1 98.12 287 ASP B C 1
ATOM 6755 O O . ASP B 1 287 ? 23.156 9.438 14.367 1 98.12 287 ASP B O 1
ATOM 6759 N N . ARG B 1 288 ? 22.891 11.594 14.078 1 96 288 ARG B N 1
ATOM 6760 C CA . ARG B 1 288 ? 24 12.047 14.914 1 96 288 ARG B CA 1
ATOM 6761 C C . ARG B 1 288 ? 25.312 11.438 14.453 1 96 288 ARG B C 1
ATOM 6763 O O . ARG B 1 288 ? 26.125 11.008 15.273 1 96 288 ARG B O 1
ATOM 6770 N N . VAL B 1 289 ? 25.438 11.25 13.195 1 97.62 289 VAL B N 1
ATOM 6771 C CA . VAL B 1 289 ? 26.719 10.883 12.578 1 97.62 289 VAL B CA 1
ATOM 6772 C C . VAL B 1 289 ? 27.391 12.125 12.016 1 97.62 289 VAL B C 1
ATOM 6774 O O . VAL B 1 289 ? 27.312 12.391 10.812 1 97.62 289 VAL B O 1
ATOM 6777 N N . ALA B 1 290 ? 28.141 12.789 12.805 1 96.5 290 ALA B N 1
ATOM 6778 C CA . ALA B 1 290 ? 28.656 14.125 12.539 1 96.5 290 ALA B CA 1
ATOM 6779 C C . ALA B 1 290 ? 29.609 14.117 11.336 1 96.5 290 ALA B C 1
ATOM 6781 O O . ALA B 1 290 ? 29.594 15.039 10.523 1 96.5 290 ALA B O 1
ATOM 6782 N N . SER B 1 291 ? 30.406 13.141 11.195 1 96.94 291 SER B N 1
ATOM 6783 C CA . SER B 1 291 ? 31.391 13.07 10.125 1 96.94 291 SER B CA 1
ATOM 6784 C C . SER B 1 291 ? 30.719 13.039 8.75 1 96.94 291 SER B C 1
ATOM 6786 O O . SER B 1 291 ? 31.188 13.672 7.809 1 96.94 291 SER B O 1
ATOM 6788 N N . LEU B 1 292 ? 29.656 12.289 8.68 1 97.12 292 LEU B N 1
ATOM 6789 C CA . LEU B 1 292 ? 28.953 12.203 7.406 1 97.12 292 LEU B CA 1
ATOM 6790 C C . LEU B 1 292 ? 28.203 13.508 7.117 1 97.12 292 LEU B C 1
ATOM 6792 O O . LEU B 1 292 ? 28.094 13.914 5.961 1 97.12 292 LEU B O 1
ATOM 6796 N N . SER B 1 293 ? 27.641 14.172 8.172 1 96.81 293 SER B N 1
ATOM 6797 C CA . SER B 1 293 ? 26.984 15.461 7.988 1 96.81 293 SER B CA 1
ATOM 6798 C C . SER B 1 293 ? 27.969 16.516 7.484 1 96.81 293 SER B C 1
ATOM 6800 O O . SER B 1 293 ? 27.641 17.281 6.578 1 96.81 293 SER B O 1
ATOM 6802 N N . GLU B 1 294 ? 29.094 16.531 8.055 1 96.62 294 GLU B N 1
ATOM 6803 C CA . GLU B 1 294 ? 30.125 17.469 7.664 1 96.62 294 GLU B CA 1
ATOM 6804 C C . GLU B 1 294 ? 30.562 17.25 6.219 1 96.62 294 GLU B C 1
ATOM 6806 O O . GLU B 1 294 ? 30.75 18.203 5.469 1 96.62 294 GLU B O 1
ATOM 6811 N N . LYS B 1 295 ? 30.688 16.062 5.891 1 95.81 295 LYS B N 1
ATOM 6812 C CA . LYS B 1 295 ? 31.078 15.719 4.527 1 95.81 295 LYS B CA 1
ATOM 6813 C C . LYS B 1 295 ? 30.016 16.172 3.523 1 95.81 295 LYS B C 1
ATOM 6815 O O . LYS B 1 295 ? 30.359 16.75 2.48 1 95.81 295 LYS B O 1
ATOM 6820 N N . ARG B 1 296 ? 28.797 15.922 3.771 1 95.44 296 ARG B N 1
ATOM 6821 C CA . ARG B 1 296 ? 27.719 16.328 2.879 1 95.44 296 ARG B CA 1
ATOM 6822 C C . ARG B 1 296 ? 27.719 17.844 2.67 1 95.44 296 ARG B C 1
ATOM 6824 O O . ARG B 1 296 ? 27.5 18.312 1.552 1 95.44 296 ARG B O 1
ATOM 6831 N N . ILE B 1 297 ? 27.922 18.547 3.785 1 95.31 297 ILE B N 1
ATOM 6832 C CA . ILE B 1 297 ? 27.953 20 3.711 1 95.31 297 ILE B CA 1
ATOM 6833 C C . ILE B 1 297 ? 29.172 20.453 2.9 1 95.31 297 ILE B C 1
ATOM 6835 O O . ILE B 1 297 ? 29.062 21.281 2.002 1 95.31 297 ILE B O 1
ATOM 6839 N N . ALA B 1 298 ? 30.281 19.859 3.154 1 96.06 298 ALA B N 1
ATOM 6840 C CA . ALA B 1 298 ? 31.531 20.219 2.479 1 96.06 298 ALA B CA 1
ATOM 6841 C C . ALA B 1 298 ? 31.438 19.938 0.981 1 96.06 298 ALA B C 1
ATOM 6843 O O . ALA B 1 298 ? 32.031 20.656 0.171 1 96.06 298 ALA B O 1
ATOM 6844 N N . MET B 1 299 ? 30.688 18.953 0.63 1 94.94 299 MET B N 1
ATOM 6845 C CA . MET B 1 299 ? 30.609 18.547 -0.768 1 94.94 299 MET B CA 1
ATOM 6846 C C . MET B 1 299 ? 29.391 19.156 -1.444 1 94.94 299 MET B C 1
ATOM 6848 O O . MET B 1 299 ? 29.078 18.828 -2.594 1 94.94 299 MET B O 1
ATOM 6852 N N . ASN B 1 300 ? 28.625 19.969 -0.782 1 94 300 ASN B N 1
ATOM 6853 C CA . ASN B 1 300 ? 27.422 20.594 -1.292 1 94 300 ASN B CA 1
ATOM 6854 C C . ASN B 1 300 ? 26.406 19.562 -1.758 1 94 300 ASN B C 1
ATOM 6856 O O . ASN B 1 300 ? 25.891 19.641 -2.877 1 94 300 ASN B O 1
ATOM 6860 N N . GLN B 1 301 ? 26.156 18.547 -0.885 1 94.25 301 GLN B N 1
ATOM 6861 C CA . GLN B 1 301 ? 25.297 17.438 -1.245 1 94.25 301 GLN B CA 1
ATOM 6862 C C . GLN B 1 301 ? 24.047 17.406 -0.364 1 94.25 301 GLN B C 1
ATOM 6864 O O . GLN B 1 301 ? 23.391 16.359 -0.246 1 94.25 301 GLN B O 1
ATOM 6869 N N . GLN B 1 302 ? 23.688 18.516 0.199 1 92.56 302 GLN B N 1
ATOM 6870 C CA . GLN B 1 302 ? 22.578 18.547 1.136 1 92.56 302 GLN B CA 1
ATOM 6871 C C . GLN B 1 302 ? 21.266 18.203 0.442 1 92.56 302 GLN B C 1
ATOM 6873 O O . GLN B 1 302 ? 20.359 17.625 1.061 1 92.56 302 GLN B O 1
ATOM 6878 N N . TYR B 1 303 ? 21.188 18.469 -0.884 1 93.75 303 TYR B N 1
ATOM 6879 C CA . TYR B 1 303 ? 19.969 18.219 -1.648 1 93.75 303 TYR B CA 1
ATOM 6880 C C . TYR B 1 303 ? 20.188 17.109 -2.67 1 93.75 303 TYR B C 1
ATOM 6882 O O . TYR B 1 303 ? 19.375 16.938 -3.586 1 93.75 303 TYR B O 1
ATOM 6890 N N . LYS B 1 304 ? 21.312 16.422 -2.57 1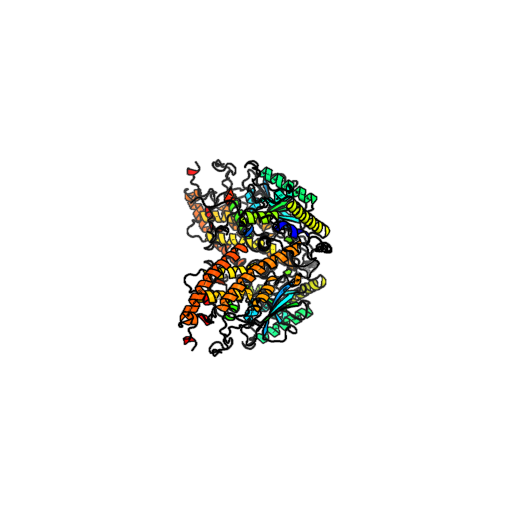 94.69 304 LYS B N 1
ATOM 6891 C CA . LYS B 1 304 ? 21.672 15.391 -3.533 1 94.69 304 LYS B CA 1
ATOM 6892 C C . LYS B 1 304 ? 21.844 14.039 -2.85 1 94.69 304 LYS B C 1
ATOM 6894 O O . LYS B 1 304 ? 22.938 13.469 -2.85 1 94.69 304 LYS B O 1
ATOM 6899 N N . AR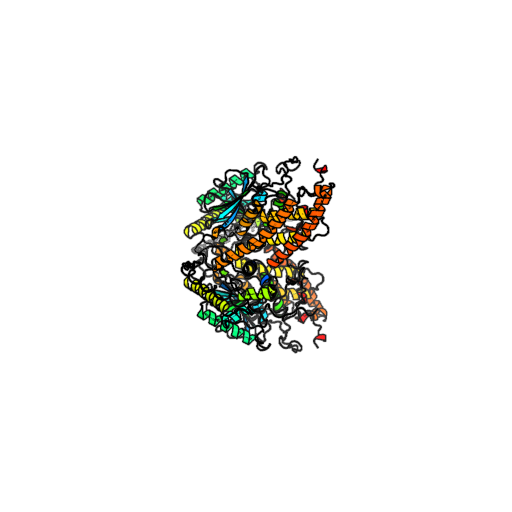G B 1 305 ? 20.734 13.539 -2.418 1 95 305 ARG B N 1
ATOM 6900 C CA . ARG B 1 305 ? 20.734 12.328 -1.607 1 95 305 ARG B CA 1
ATOM 6901 C C . ARG B 1 305 ? 21.281 11.141 -2.396 1 95 305 ARG B C 1
ATOM 6903 O O . ARG B 1 305 ? 21.875 10.219 -1.821 1 95 305 ARG B O 1
ATOM 6910 N N . SER B 1 306 ? 21.125 11.102 -3.732 1 93.44 306 SER B N 1
ATOM 6911 C CA . SER B 1 306 ? 21.609 10 -4.562 1 93.44 306 SER B CA 1
ATOM 6912 C C . SER B 1 306 ? 23.125 9.898 -4.516 1 93.44 306 SER B C 1
ATOM 6914 O O . SER B 1 306 ? 23.688 8.859 -4.871 1 93.44 306 SER B O 1
ATOM 6916 N N . MET B 1 307 ? 23.766 10.945 -4.031 1 93.88 307 MET B N 1
ATOM 6917 C CA . MET B 1 307 ? 25.219 10.977 -3.998 1 93.88 307 MET B CA 1
ATOM 6918 C C . MET B 1 307 ? 25.75 10.602 -2.615 1 93.88 307 MET B C 1
ATOM 6920 O O . MET B 1 307 ? 26.953 10.477 -2.418 1 93.88 307 MET B O 1
ATOM 6924 N N . HIS B 1 308 ? 24.859 10.453 -1.674 1 95.94 308 HIS B N 1
ATOM 6925 C CA . HIS B 1 308 ? 25.297 10.172 -0.31 1 95.94 308 HIS B CA 1
ATOM 6926 C C . HIS B 1 308 ? 25.969 8.805 -0.214 1 95.94 308 HIS B C 1
ATOM 6928 O O . HIS B 1 308 ? 25.469 7.828 -0.785 1 95.94 308 HIS B O 1
ATOM 6934 N N . ARG B 1 309 ? 27.078 8.742 0.469 1 95.44 309 ARG B N 1
ATOM 6935 C CA . ARG B 1 309 ? 27.844 7.527 0.764 1 95.44 309 ARG B CA 1
ATOM 6936 C C . ARG B 1 309 ? 28.266 7.488 2.229 1 95.44 309 ARG B C 1
ATOM 6938 O O . ARG B 1 309 ? 28.328 8.523 2.887 1 95.44 309 ARG B O 1
ATOM 6945 N N . LEU B 1 310 ? 28.5 6.266 2.672 1 97.12 310 LEU B N 1
ATOM 6946 C CA . LEU B 1 310 ? 29.031 6.145 4.023 1 97.12 310 LEU B CA 1
ATOM 6947 C C . LEU B 1 310 ? 30.547 6.324 4.02 1 97.12 310 LEU B C 1
ATOM 6949 O O . LEU B 1 310 ? 31.172 6.484 5.078 1 97.12 310 LEU B O 1
ATOM 6953 N N . TYR B 1 311 ? 31.094 6.344 2.809 1 95.44 311 TYR B N 1
ATOM 6954 C CA . TYR B 1 311 ? 32.531 6.605 2.699 1 95.44 311 TYR B CA 1
ATOM 6955 C C . TYR B 1 311 ? 32.906 7.941 3.34 1 95.44 311 TYR B C 1
ATOM 6957 O O . TYR B 1 311 ? 32.25 8.961 3.074 1 95.44 311 TYR B O 1
ATOM 6965 N N . GLY B 1 312 ? 33.906 7.938 4.133 1 94.69 312 GLY B N 1
ATOM 6966 C CA . GLY B 1 312 ? 34.312 9.148 4.828 1 94.69 312 GLY B CA 1
ATOM 6967 C C . GLY B 1 312 ? 33.875 9.188 6.277 1 94.69 312 GLY B C 1
ATOM 6968 O O . GLY B 1 312 ? 34.281 10.086 7.027 1 94.69 312 GLY B O 1
ATOM 6969 N N . ILE B 1 313 ? 33.094 8.227 6.723 1 97.38 313 ILE B N 1
ATOM 6970 C CA . ILE B 1 313 ? 32.719 8.141 8.125 1 97.38 313 ILE B CA 1
ATOM 6971 C C . ILE B 1 313 ? 33.938 7.918 8.992 1 97.38 313 ILE B C 1
ATOM 6973 O O . ILE B 1 313 ? 34.812 7.133 8.633 1 97.38 313 ILE B O 1
ATOM 6977 N N . ASN B 1 314 ? 34.031 8.586 10.023 1 96.81 314 ASN B N 1
ATOM 6978 C CA . ASN B 1 314 ? 35.25 8.438 10.852 1 96.81 314 ASN B CA 1
ATOM 6979 C C . ASN B 1 314 ? 35.094 7.297 11.852 1 96.81 314 ASN B C 1
ATOM 6981 O O . ASN B 1 314 ? 34 6.727 11.992 1 96.81 314 ASN B O 1
ATOM 6985 N N . GLU B 1 315 ? 36.094 6.996 12.562 1 96.75 315 GLU B N 1
ATOM 6986 C CA . GLU B 1 315 ? 36.156 5.828 13.438 1 96.75 315 GLU B CA 1
ATOM 6987 C C . GLU B 1 315 ? 35.219 5.965 14.625 1 96.75 315 GLU B C 1
ATOM 6989 O O . GLU B 1 315 ? 34.562 4.992 15.031 1 96.75 315 GLU B O 1
ATOM 6994 N N . GLU B 1 316 ? 35.156 7.129 15.156 1 97.31 316 GLU B N 1
ATOM 6995 C CA . GLU B 1 316 ? 34.281 7.363 16.312 1 97.31 316 GLU B CA 1
ATOM 6996 C C . GLU B 1 316 ? 32.812 7.113 15.953 1 97.31 316 GLU B C 1
ATOM 6998 O O . GLU B 1 316 ? 32.094 6.422 16.688 1 97.31 316 GLU B O 1
ATOM 7003 N N . ASP B 1 317 ? 32.375 7.684 14.867 1 97.56 317 ASP B N 1
ATOM 7004 C CA . ASP B 1 317 ? 31 7.508 14.414 1 97.56 317 ASP B CA 1
ATOM 7005 C C . ASP B 1 317 ? 30.719 6.051 14.07 1 97.56 317 ASP B C 1
ATOM 7007 O O . ASP B 1 317 ? 29.625 5.555 14.305 1 97.56 317 ASP B O 1
ATOM 7011 N N . VAL B 1 318 ? 31.641 5.371 13.484 1 97.62 318 VAL B N 1
ATOM 7012 C CA . VAL B 1 318 ? 31.484 3.947 13.203 1 97.62 318 VAL B CA 1
ATOM 7013 C C . VAL B 1 318 ? 31.25 3.188 14.508 1 97.62 318 VAL B C 1
ATOM 7015 O O . VAL B 1 318 ? 30.328 2.369 14.594 1 97.62 318 VAL B O 1
ATOM 7018 N N . GLY B 1 319 ? 32.125 3.451 15.484 1 97.12 319 GLY B N 1
ATOM 7019 C CA . GLY B 1 319 ? 31.953 2.811 16.781 1 97.12 319 GLY B CA 1
ATOM 7020 C C . GLY B 1 319 ? 30.578 3.047 17.391 1 97.12 319 GLY B C 1
ATOM 7021 O O . GLY B 1 319 ? 29.969 2.125 17.922 1 97.12 319 GLY B O 1
ATOM 7022 N N . ASN B 1 320 ? 30.125 4.277 17.281 1 97 320 ASN B N 1
ATOM 7023 C CA . ASN B 1 320 ? 28.828 4.637 17.844 1 97 320 ASN B CA 1
ATOM 7024 C C . ASN B 1 320 ? 27.688 3.875 17.156 1 97 320 ASN B C 1
ATOM 7026 O O . ASN B 1 320 ? 26.766 3.398 17.828 1 97 320 ASN B O 1
ATOM 7030 N N . VAL B 1 321 ? 27.719 3.787 15.836 1 97.19 321 VAL B N 1
ATOM 7031 C CA . VAL B 1 321 ? 26.672 3.119 15.078 1 97.19 321 VAL B CA 1
ATOM 7032 C C . VAL B 1 321 ? 26.688 1.622 15.383 1 97.19 321 VAL B C 1
ATOM 7034 O O . VAL B 1 321 ? 25.641 1.009 15.578 1 97.19 321 VAL B O 1
ATOM 7037 N N . LEU B 1 322 ? 27.844 1.026 15.414 1 97 322 LEU B N 1
ATOM 7038 C CA . LEU B 1 322 ? 27.969 -0.404 15.672 1 97 322 LEU B CA 1
ATOM 7039 C C . LEU B 1 322 ? 27.531 -0.738 17.094 1 97 322 LEU B C 1
ATOM 7041 O O . LEU B 1 322 ? 26.906 -1.779 17.328 1 97 322 LEU B O 1
ATOM 7045 N N . ASP B 1 323 ? 27.875 0.143 18.031 1 97.44 323 ASP B N 1
ATOM 7046 C CA . ASP B 1 323 ? 27.391 -0.029 19.406 1 97.44 323 ASP B CA 1
ATOM 7047 C C . ASP B 1 323 ? 25.875 -0.017 19.453 1 97.44 323 ASP B C 1
ATOM 7049 O O . ASP B 1 323 ? 25.266 -0.809 20.188 1 97.44 323 ASP B O 1
ATOM 7053 N N . ARG B 1 324 ? 25.312 0.9 18.766 1 97.56 324 ARG B N 1
ATOM 7054 C CA . ARG B 1 324 ? 23.859 0.982 18.703 1 97.56 324 ARG B CA 1
ATOM 7055 C C . ARG B 1 324 ? 23.266 -0.296 18.125 1 97.56 324 ARG B C 1
ATOM 7057 O O . ARG B 1 324 ? 22.266 -0.806 18.625 1 97.56 324 ARG B O 1
ATOM 7064 N N . LEU B 1 325 ? 23.812 -0.792 17.062 1 98.25 325 LEU B N 1
ATOM 7065 C CA . LEU B 1 325 ? 23.359 -2.027 16.438 1 98.25 325 LEU B CA 1
ATOM 7066 C C . LEU B 1 325 ? 23.422 -3.188 17.422 1 98.25 325 LEU B C 1
ATOM 7068 O O . LEU B 1 325 ? 22.469 -3.967 17.531 1 98.25 325 LEU B O 1
ATOM 7072 N N . GLU B 1 326 ? 24.516 -3.287 18.125 1 98.19 326 GLU B N 1
ATOM 7073 C CA . GLU B 1 326 ? 24.672 -4.359 19.094 1 98.19 326 GLU B CA 1
ATOM 7074 C C . GLU B 1 326 ? 23.625 -4.27 20.203 1 98.19 326 GLU B C 1
ATOM 7076 O O . GLU B 1 326 ? 23.062 -5.281 20.609 1 98.19 326 GLU B O 1
ATOM 7081 N N . LYS B 1 327 ? 23.391 -3.07 20.625 1 98.06 327 LYS B N 1
ATOM 7082 C CA . LYS B 1 327 ? 22.391 -2.863 21.672 1 98.06 327 LYS B CA 1
ATOM 7083 C C . LYS B 1 327 ? 21 -3.242 21.203 1 98.06 327 LYS B C 1
ATOM 7085 O O . LYS B 1 327 ? 20.234 -3.871 21.938 1 98.06 327 LYS B O 1
ATOM 7090 N N . VAL B 1 328 ? 20.672 -2.855 20.031 1 97.94 328 VAL B N 1
ATOM 7091 C CA . VAL B 1 328 ? 19.359 -3.119 19.453 1 97.94 328 VAL B CA 1
ATOM 7092 C C . VAL B 1 328 ? 19.156 -4.625 19.297 1 97.94 328 VAL B C 1
ATOM 7094 O O . VAL B 1 328 ? 18.109 -5.156 19.672 1 97.94 328 VAL B O 1
ATOM 7097 N N . ILE B 1 329 ? 20.109 -5.309 18.734 1 98.56 329 ILE B N 1
ATOM 7098 C CA . ILE B 1 329 ? 19.984 -6.742 18.5 1 98.56 329 ILE B CA 1
ATOM 7099 C C . ILE B 1 329 ? 19.969 -7.488 19.828 1 98.56 329 ILE B C 1
ATOM 7101 O O . ILE B 1 329 ? 19.234 -8.461 20 1 98.56 329 ILE B O 1
ATOM 7105 N N . ALA B 1 330 ? 20.781 -7.043 20.766 1 98.5 330 ALA B N 1
ATOM 7106 C CA . ALA B 1 330 ? 20.781 -7.645 22.109 1 98.5 330 ALA B CA 1
ATOM 7107 C C . ALA B 1 330 ? 19.406 -7.527 22.75 1 98.5 330 ALA B C 1
ATOM 7109 O O . ALA B 1 330 ? 18.938 -8.469 23.391 1 98.5 330 ALA B O 1
ATOM 7110 N N . ARG B 1 331 ? 18.812 -6.406 22.625 1 97.81 331 ARG B N 1
ATOM 7111 C CA . ARG B 1 331 ? 17.484 -6.203 23.156 1 97.81 331 ARG B CA 1
ATOM 7112 C C . ARG B 1 331 ? 16.469 -7.141 22.5 1 97.81 331 ARG B C 1
ATOM 7114 O O . ARG B 1 331 ? 15.641 -7.746 23.172 1 97.81 331 ARG B O 1
ATOM 7121 N N . LYS B 1 332 ? 16.547 -7.242 21.141 1 97.81 332 LYS B N 1
ATOM 7122 C CA . LYS B 1 332 ? 15.664 -8.156 20.422 1 97.81 332 LYS B CA 1
ATOM 7123 C C . LYS B 1 332 ? 15.852 -9.594 20.906 1 97.81 332 LYS B C 1
ATOM 7125 O O . LYS B 1 332 ? 14.875 -10.328 21.094 1 97.81 332 LYS B O 1
ATOM 7130 N N . ASN B 1 333 ? 17.062 -9.945 21.141 1 98.06 333 ASN B N 1
ATOM 7131 C CA . ASN B 1 333 ? 17.359 -11.297 21.594 1 98.06 333 ASN B CA 1
ATOM 7132 C C . ASN B 1 333 ? 16.828 -11.555 23 1 98.06 333 ASN B C 1
ATOM 7134 O O . ASN B 1 333 ? 16.438 -12.68 23.328 1 98.06 333 ASN B O 1
ATOM 7138 N N . SER B 1 334 ? 16.781 -10.57 23.75 1 97.69 334 SER B N 1
ATOM 7139 C CA . SER B 1 334 ? 16.359 -10.719 25.141 1 97.69 334 SER B CA 1
ATOM 7140 C C . SER B 1 334 ? 14.844 -10.633 25.266 1 97.69 334 SER B C 1
ATOM 7142 O O . SER B 1 334 ? 14.234 -11.398 26.016 1 97.69 334 SER B O 1
ATOM 7144 N N . GLU B 1 335 ? 14.297 -9.703 24.516 1 95.94 335 GLU B N 1
ATOM 7145 C CA . GLU B 1 335 ? 12.867 -9.43 24.656 1 95.94 335 GLU B CA 1
ATOM 7146 C C . GLU B 1 335 ? 12.047 -10.234 23.641 1 95.94 335 GLU B C 1
ATOM 7148 O O . GLU B 1 335 ? 10.828 -10.359 23.797 1 95.94 335 GLU B O 1
ATOM 7153 N N . GLY B 1 336 ? 12.68 -10.766 22.703 1 96.31 336 GLY B N 1
ATOM 7154 C CA . GLY B 1 336 ? 11.984 -11.438 21.609 1 96.31 336 GLY B CA 1
ATOM 7155 C C . GLY B 1 336 ? 11.977 -10.641 20.328 1 96.31 336 GLY B C 1
ATOM 7156 O O . GLY B 1 336 ? 12.07 -9.414 20.344 1 96.31 336 GLY B O 1
ATOM 7157 N N . TRP B 1 337 ? 11.758 -11.25 19.234 1 96.94 337 TRP B N 1
ATOM 7158 C CA . TRP B 1 337 ? 11.898 -10.633 17.922 1 96.94 337 TRP B CA 1
ATOM 7159 C C . TRP B 1 337 ? 10.547 -10.234 17.359 1 96.94 337 TRP B C 1
ATOM 7161 O O . TRP B 1 337 ? 10.445 -9.852 16.188 1 96.94 337 TRP B O 1
ATOM 7171 N N . GLU B 1 338 ? 9.531 -10.32 18.188 1 93.25 338 GLU B N 1
ATOM 7172 C CA . GLU B 1 338 ? 8.227 -9.828 17.734 1 93.25 338 GLU B CA 1
ATOM 7173 C C . GLU B 1 338 ? 8.297 -8.367 17.312 1 93.25 338 GLU B C 1
ATOM 7175 O O . GLU B 1 338 ? 8.992 -7.566 17.953 1 93.25 338 GLU B O 1
ATOM 7180 N N . VAL B 1 339 ? 7.617 -8.102 16.219 1 93.62 339 VAL B N 1
ATOM 7181 C CA . VAL B 1 339 ? 7.664 -6.75 15.664 1 93.62 339 VAL B CA 1
ATOM 7182 C C . VAL B 1 339 ? 6.461 -5.949 16.156 1 93.62 339 VAL B C 1
ATOM 7184 O O . VAL B 1 339 ? 5.336 -6.453 16.172 1 93.62 339 VAL B O 1
ATOM 7187 N N . ASN B 1 340 ? 6.723 -4.812 16.578 1 87.69 340 ASN B N 1
ATOM 7188 C CA . ASN B 1 340 ? 5.672 -3.869 16.938 1 87.69 340 ASN B CA 1
ATOM 7189 C C . ASN B 1 340 ? 5.434 -2.846 15.836 1 87.69 340 ASN B C 1
ATOM 7191 O O . ASN B 1 340 ? 6.289 -2 15.57 1 87.69 340 ASN B O 1
ATOM 7195 N N . GLN B 1 341 ? 4.246 -2.9 15.297 1 86 341 GLN B N 1
ATOM 7196 C CA . GLN B 1 341 ? 3.957 -2.008 14.18 1 86 341 GLN B CA 1
ATOM 7197 C C . GLN B 1 341 ? 2.766 -1.105 14.492 1 86 341 GLN B C 1
ATOM 7199 O O . GLN B 1 341 ? 2.305 -0.356 13.633 1 86 341 GLN B O 1
ATOM 7204 N N . ASN B 1 342 ? 2.371 -1.136 15.789 1 88.88 342 ASN B N 1
ATOM 7205 C CA . ASN B 1 342 ? 1.082 -0.494 16.031 1 88.88 342 ASN B CA 1
ATOM 7206 C C . ASN B 1 342 ? 1.148 0.475 17.203 1 88.88 342 ASN B C 1
ATOM 7208 O O . ASN B 1 342 ? 0.212 1.24 17.438 1 88.88 342 ASN B O 1
ATOM 7212 N N . ASP B 1 343 ? 2.32 0.473 17.859 1 92.06 343 ASP B N 1
ATOM 7213 C CA . ASP B 1 343 ? 2.375 1.312 19.047 1 92.06 343 ASP B CA 1
ATOM 7214 C C . ASP B 1 343 ? 3.797 1.799 19.312 1 92.06 343 ASP B C 1
ATOM 7216 O O . ASP B 1 343 ? 4.539 1.177 20.078 1 92.06 343 ASP B O 1
ATOM 7220 N N . PRO B 1 344 ? 4.145 2.883 18.875 1 94.56 344 PRO B N 1
ATOM 7221 C CA . PRO B 1 344 ? 3.383 3.68 17.906 1 94.56 344 PRO B CA 1
ATOM 7222 C C . PRO B 1 344 ? 3.51 3.154 16.484 1 94.56 344 PRO B C 1
ATOM 7224 O O . PRO B 1 344 ? 4.5 2.498 16.141 1 94.56 344 PRO B O 1
ATOM 7227 N N . ASP B 1 345 ? 2.547 3.428 15.641 1 94.62 345 ASP B N 1
ATOM 7228 C CA . ASP B 1 345 ? 2.611 3.082 14.219 1 94.62 345 ASP B CA 1
ATOM 7229 C C . ASP B 1 345 ? 3.418 4.117 13.438 1 94.62 345 ASP B C 1
ATOM 7231 O O . ASP B 1 345 ? 2.871 4.832 12.594 1 94.62 345 ASP B O 1
ATOM 7235 N N . TRP B 1 346 ? 4.758 4.109 13.617 1 97.38 346 TRP B N 1
ATOM 7236 C CA . TRP B 1 346 ? 5.637 5.086 12.992 1 97.38 346 TRP B CA 1
ATOM 7237 C C . TRP B 1 346 ? 5.516 5.031 11.469 1 97.38 346 TRP B C 1
ATOM 7239 O O . TRP B 1 346 ? 5.523 6.07 10.805 1 97.38 346 TRP B O 1
ATOM 7249 N N . GLN B 1 347 ? 5.422 3.82 10.914 1 95.75 347 GLN B N 1
ATOM 7250 C CA . GLN B 1 347 ? 5.305 3.666 9.469 1 95.75 347 GLN B CA 1
ATOM 7251 C C . GLN B 1 347 ? 4.012 4.293 8.953 1 95.75 347 GLN B C 1
ATOM 7253 O O . GLN B 1 347 ? 4.008 4.957 7.914 1 95.75 347 GLN B O 1
ATOM 7258 N N . GLY B 1 348 ? 2.926 4.02 9.672 1 94.81 348 GLY B N 1
ATOM 7259 C CA . GLY B 1 348 ? 1.664 4.641 9.297 1 94.81 348 GLY B CA 1
ATOM 7260 C C . GLY B 1 348 ? 1.704 6.156 9.344 1 94.81 348 GLY B C 1
ATOM 7261 O O . GLY B 1 348 ? 1.129 6.824 8.484 1 94.81 348 GLY B O 1
ATOM 7262 N N . ILE B 1 349 ? 2.385 6.707 10.32 1 96.88 349 ILE B N 1
ATOM 7263 C CA . ILE B 1 349 ? 2.467 8.148 10.523 1 96.88 349 ILE B CA 1
ATOM 7264 C C . ILE B 1 349 ? 3.215 8.789 9.352 1 96.88 349 ILE B C 1
ATOM 7266 O O . ILE B 1 349 ? 2.732 9.75 8.75 1 96.88 349 ILE B O 1
ATOM 7270 N N . VAL B 1 350 ? 4.379 8.273 8.984 1 97.44 350 VAL B N 1
ATOM 7271 C CA . VAL B 1 350 ? 5.16 8.898 7.922 1 97.44 350 VAL B CA 1
ATOM 7272 C C . VAL B 1 350 ? 4.438 8.742 6.586 1 97.44 350 VAL B C 1
ATOM 7274 O O . VAL B 1 350 ? 4.48 9.641 5.746 1 97.44 350 VAL B O 1
ATOM 7277 N N . ARG B 1 351 ? 3.801 7.629 6.387 1 95 351 ARG B N 1
ATOM 7278 C CA . ARG B 1 351 ? 2.998 7.445 5.18 1 95 351 ARG B CA 1
ATOM 7279 C C . ARG B 1 351 ? 1.894 8.492 5.094 1 95 351 ARG B C 1
ATOM 7281 O O . ARG B 1 351 ? 1.662 9.07 4.027 1 95 351 ARG B O 1
ATOM 7288 N N . ASN B 1 352 ? 1.212 8.703 6.176 1 95 352 ASN B N 1
ATOM 7289 C CA . ASN B 1 352 ? 0.132 9.68 6.223 1 95 352 ASN B CA 1
ATOM 7290 C C . ASN B 1 352 ? 0.635 11.086 5.91 1 95 352 ASN B C 1
ATOM 7292 O O . ASN B 1 352 ? -0.035 11.844 5.207 1 95 352 ASN B O 1
ATOM 7296 N N . VAL B 1 353 ? 1.764 11.406 6.449 1 97.31 353 VAL B N 1
ATOM 7297 C CA . VAL B 1 353 ? 2.35 12.719 6.207 1 97.31 353 VAL B CA 1
ATOM 7298 C C . VAL B 1 353 ? 2.625 12.898 4.715 1 97.31 353 VAL B C 1
ATOM 7300 O O . VAL B 1 353 ? 2.229 13.898 4.121 1 97.31 353 VAL B O 1
ATOM 7303 N N . ILE B 1 354 ? 3.232 11.938 4.125 1 96.75 354 ILE B N 1
ATOM 7304 C CA . ILE B 1 354 ? 3.568 12.039 2.707 1 96.75 354 ILE B CA 1
ATOM 7305 C C . ILE B 1 354 ? 2.289 12.109 1.876 1 96.75 354 ILE B C 1
ATOM 7307 O O . ILE B 1 354 ? 2.166 12.953 0.985 1 96.75 354 ILE B O 1
ATOM 7311 N N . GLN B 1 355 ? 1.354 11.281 2.186 1 93.31 355 GLN B N 1
ATOM 7312 C CA . GLN B 1 355 ? 0.097 11.242 1.446 1 93.31 355 GLN B CA 1
ATOM 7313 C C . GLN B 1 355 ? -0.631 12.586 1.532 1 93.31 355 GLN B C 1
ATOM 7315 O O . GLN B 1 355 ? -1.21 13.047 0.547 1 93.31 355 GLN B O 1
ATOM 7320 N N . ARG B 1 356 ? -0.593 13.133 2.623 1 94.62 356 ARG B N 1
ATOM 7321 C CA . ARG B 1 356 ? -1.343 14.367 2.852 1 94.62 356 ARG B CA 1
ATOM 7322 C C . ARG B 1 356 ? -0.704 15.539 2.119 1 94.62 356 ARG B C 1
ATOM 7324 O O . ARG B 1 356 ? -1.404 16.391 1.562 1 94.62 356 ARG B O 1
ATOM 7331 N N . TYR B 1 357 ? 0.589 15.609 2.061 1 97.31 357 TYR B N 1
ATOM 7332 C CA . TYR B 1 357 ? 1.228 16.859 1.647 1 97.31 357 TYR B CA 1
ATOM 7333 C C . TYR B 1 357 ? 1.764 16.75 0.224 1 97.31 357 TYR B C 1
ATOM 7335 O O . TYR B 1 357 ? 1.797 17.734 -0.51 1 97.31 357 TYR B O 1
ATOM 7343 N N . SER B 1 358 ? 2.182 15.555 -0.168 1 95.69 358 SER B N 1
ATOM 7344 C CA . SER B 1 358 ? 2.914 15.406 -1.422 1 95.69 358 SER B CA 1
ATOM 7345 C C . SER B 1 358 ? 2.082 15.875 -2.607 1 95.69 358 SER B C 1
ATOM 7347 O O . SER B 1 358 ? 2.551 16.672 -3.426 1 95.69 358 SER B O 1
ATOM 7349 N N . SER B 1 359 ? 0.857 15.422 -2.732 1 92.44 359 SER B N 1
ATOM 7350 C CA . SER B 1 359 ? 0.019 15.781 -3.869 1 92.44 359 SER B CA 1
ATOM 7351 C C . SER B 1 359 ? -0.299 17.281 -3.867 1 92.44 359 SER B C 1
ATOM 7353 O O . SER B 1 359 ? -0.337 17.906 -4.922 1 92.44 359 SER B O 1
ATOM 7355 N N . ARG B 1 360 ? -0.529 17.859 -2.719 1 95.62 360 ARG B N 1
ATOM 7356 C CA . ARG B 1 360 ? -0.858 19.281 -2.6 1 95.62 360 ARG B CA 1
ATOM 7357 C C . ARG B 1 360 ? 0.341 20.156 -2.955 1 95.62 360 ARG B C 1
ATOM 7359 O O . ARG B 1 360 ? 0.186 21.203 -3.58 1 95.62 360 ARG B O 1
ATOM 7366 N N . LEU B 1 361 ? 1.512 19.688 -2.551 1 97.06 361 LEU B N 1
ATOM 7367 C CA . LEU B 1 361 ? 2.725 20.422 -2.914 1 97.06 361 LEU B CA 1
ATOM 7368 C C . LEU B 1 361 ? 2.949 20.375 -4.422 1 97.06 361 LEU B C 1
ATOM 7370 O O . LEU B 1 361 ? 3.334 21.391 -5.02 1 97.06 361 LEU B O 1
ATOM 7374 N N . THR B 1 362 ? 2.697 19.25 -4.98 1 94.12 362 THR B N 1
ATOM 7375 C CA . THR B 1 362 ? 2.814 19.094 -6.426 1 94.12 362 THR B CA 1
ATOM 7376 C C . THR B 1 362 ? 1.816 20 -7.148 1 94.12 362 THR B C 1
ATOM 7378 O O . THR B 1 362 ? 2.164 20.672 -8.125 1 94.12 362 THR B O 1
ATOM 7381 N N . ASP B 1 363 ? 0.59 20.031 -6.684 1 94.25 363 ASP B N 1
ATOM 7382 C CA . ASP B 1 363 ? -0.438 20.891 -7.262 1 94.25 363 ASP B CA 1
ATOM 7383 C C . ASP B 1 363 ? -0.045 22.375 -7.152 1 94.25 363 ASP B C 1
ATOM 7385 O O . ASP B 1 363 ? -0.238 23.141 -8.094 1 94.25 363 ASP B O 1
ATOM 7389 N N . LEU B 1 364 ? 0.418 22.703 -6.02 1 96.38 364 LEU B N 1
ATOM 7390 C CA . LEU B 1 364 ? 0.837 24.078 -5.797 1 96.38 364 LEU B CA 1
ATOM 7391 C C . LEU B 1 364 ? 1.933 24.484 -6.777 1 96.38 364 LEU B C 1
ATOM 7393 O O . LEU B 1 364 ? 1.892 25.578 -7.348 1 96.38 364 LEU B O 1
ATOM 7397 N N . GLY B 1 365 ? 2.941 23.594 -6.988 1 95.38 365 GLY B N 1
ATOM 7398 C CA . GLY B 1 365 ? 3.992 23.859 -7.957 1 95.38 365 GLY B CA 1
ATOM 7399 C C . GLY B 1 365 ? 3.471 24.031 -9.375 1 95.38 365 GLY B C 1
ATOM 7400 O O . GLY B 1 365 ? 3.914 24.906 -10.102 1 95.38 365 GLY B O 1
ATOM 7401 N N . HIS B 1 366 ? 2.566 23.219 -9.695 1 93.75 366 HIS B N 1
ATOM 7402 C CA . HIS B 1 366 ? 1.958 23.281 -11.023 1 93.75 366 HIS B CA 1
ATOM 7403 C C . HIS B 1 366 ? 1.216 24.594 -11.227 1 93.75 366 HIS B C 1
ATOM 7405 O O . HIS B 1 366 ? 1.365 25.234 -12.273 1 93.75 366 HIS B O 1
ATOM 7411 N N . LEU B 1 367 ? 0.458 25.016 -10.289 1 93.38 367 LEU B N 1
ATOM 7412 C CA . LEU B 1 367 ? -0.349 26.219 -10.383 1 93.38 367 LEU B CA 1
ATOM 7413 C C . LEU B 1 367 ? 0.536 27.469 -10.422 1 93.38 367 LEU B C 1
ATOM 7415 O O . LEU B 1 367 ? 0.27 28.391 -11.18 1 93.38 367 LEU B O 1
ATOM 7419 N N . LEU B 1 368 ? 1.511 27.453 -9.617 1 96.62 368 LEU B N 1
ATOM 7420 C CA . LEU B 1 368 ? 2.438 28.578 -9.586 1 96.62 368 LEU B CA 1
ATOM 7421 C C . LEU B 1 368 ? 3.189 28.703 -10.914 1 96.62 368 LEU B C 1
ATOM 7423 O O . LEU B 1 368 ? 3.547 29.797 -11.328 1 96.62 368 LEU B O 1
ATOM 7427 N N . GLY B 1 369 ? 3.412 27.562 -11.555 1 94.69 369 GLY B N 1
ATOM 7428 C CA . GLY B 1 369 ? 4.148 27.547 -12.805 1 94.69 369 GLY B CA 1
ATOM 7429 C C . GLY B 1 369 ? 3.256 27.734 -14.023 1 94.69 369 GLY B C 1
ATOM 7430 O O . GLY B 1 369 ? 3.744 27.797 -15.156 1 94.69 369 GLY B O 1
ATOM 7431 N N . ASP B 1 370 ? 1.979 27.875 -13.797 1 92.94 370 ASP B N 1
ATOM 7432 C CA . ASP B 1 370 ? 1.029 28.016 -14.898 1 92.94 370 ASP B CA 1
ATOM 7433 C C . ASP B 1 370 ? 1.104 29.406 -15.523 1 92.94 370 ASP B C 1
ATOM 7435 O O . ASP B 1 370 ? 0.586 30.375 -14.953 1 92.94 370 ASP B O 1
ATOM 7439 N N . GLY B 1 371 ? 1.564 29.531 -16.719 1 91.62 371 GLY B N 1
ATOM 7440 C CA . GLY B 1 371 ? 1.751 30.797 -17.406 1 91.62 371 GLY B CA 1
ATOM 7441 C C . GLY B 1 371 ? 0.451 31.422 -17.875 1 91.62 371 GLY B C 1
ATOM 7442 O O . GLY B 1 371 ? 0.402 32.625 -18.203 1 91.62 371 GLY B O 1
ATOM 7443 N N . GLU B 1 372 ? -0.602 30.672 -17.859 1 89.38 372 GLU B N 1
ATOM 7444 C CA . GLU B 1 372 ? -1.877 31.172 -18.375 1 89.38 372 GLU B CA 1
ATOM 7445 C C . GLU B 1 372 ? -2.686 31.859 -17.266 1 89.38 372 GLU B C 1
ATOM 7447 O O . GLU B 1 372 ? -3.662 32.562 -17.562 1 89.38 372 GLU B O 1
ATOM 7452 N N . ARG B 1 373 ? -2.256 31.766 -16.062 1 88.5 373 ARG B N 1
ATOM 7453 C CA . ARG B 1 373 ? -2.955 32.344 -14.922 1 88.5 373 ARG B CA 1
ATOM 7454 C C . ARG B 1 373 ? -2.289 33.656 -14.492 1 88.5 373 ARG B C 1
ATOM 7456 O O . ARG B 1 373 ? -1.062 33.75 -14.484 1 88.5 373 ARG B O 1
ATOM 7463 N N . ASN B 1 374 ? -3.098 34.688 -14.227 1 91.69 374 ASN B N 1
ATOM 7464 C CA . ASN B 1 374 ? -2.514 35.906 -13.688 1 91.69 374 ASN B CA 1
ATOM 7465 C C . ASN B 1 374 ? -2.039 35.719 -12.25 1 91.69 374 ASN B C 1
ATOM 7467 O O . ASN B 1 374 ? -2.357 34.688 -11.617 1 91.69 374 ASN B O 1
ATOM 7471 N N . ALA B 1 375 ? -1.295 36.562 -11.766 1 94.62 375 ALA B N 1
ATOM 7472 C CA . ALA B 1 375 ? -0.619 36.438 -10.477 1 94.62 375 ALA B CA 1
ATOM 7473 C C . ALA B 1 375 ? -1.619 36.469 -9.328 1 94.62 375 ALA B C 1
ATOM 7475 O O . ALA B 1 375 ? -1.456 35.75 -8.328 1 94.62 375 ALA B O 1
ATOM 7476 N N . ALA B 1 376 ? -2.607 37.312 -9.414 1 92.69 376 ALA B N 1
ATOM 7477 C CA . ALA B 1 376 ? -3.615 37.406 -8.367 1 92.69 376 ALA B CA 1
ATOM 7478 C C . ALA B 1 376 ? -4.371 36.094 -8.211 1 92.69 376 ALA B C 1
ATOM 7480 O O . ALA B 1 376 ? -4.66 35.656 -7.098 1 92.69 376 ALA B O 1
ATOM 7481 N N . THR B 1 377 ? -4.676 35.469 -9.344 1 90.69 377 THR B N 1
ATOM 7482 C CA . THR B 1 377 ? -5.34 34.188 -9.32 1 90.69 377 THR B CA 1
ATOM 7483 C C . THR B 1 377 ? -4.445 33.125 -8.68 1 90.69 377 THR B C 1
ATOM 7485 O O . THR B 1 377 ? -4.91 32.281 -7.887 1 90.69 377 THR B O 1
ATOM 7488 N N . LYS B 1 378 ? -3.223 33.188 -9.047 1 94.38 378 LYS B N 1
ATOM 7489 C CA . LYS B 1 378 ? -2.262 32.25 -8.438 1 94.38 378 LYS B CA 1
ATOM 7490 C C . LYS B 1 378 ? -2.193 32.469 -6.926 1 94.38 378 LYS B C 1
ATOM 7492 O O . LYS B 1 378 ? -2.113 31.5 -6.172 1 94.38 378 LYS B O 1
ATOM 7497 N N . ALA B 1 379 ? -2.211 33.688 -6.566 1 95.62 379 ALA B N 1
ATOM 7498 C CA . ALA B 1 379 ? -2.158 34 -5.141 1 95.62 379 ALA B CA 1
ATOM 7499 C C . ALA B 1 379 ? -3.389 33.469 -4.414 1 95.62 379 ALA B C 1
ATOM 7501 O O . ALA B 1 379 ? -3.293 33 -3.277 1 95.62 379 ALA B O 1
ATOM 7502 N N . MET B 1 380 ? -4.516 33.562 -5.02 1 91.62 380 MET B N 1
ATOM 7503 C CA . MET B 1 380 ? -5.738 33 -4.453 1 91.62 380 MET B CA 1
ATOM 7504 C C . MET B 1 380 ? -5.609 31.484 -4.293 1 91.62 380 MET B C 1
ATOM 7506 O O . MET B 1 380 ? -6.059 30.922 -3.291 1 91.62 380 MET B O 1
ATOM 7510 N N . ASP B 1 381 ? -5 30.844 -5.266 1 91.94 381 ASP B N 1
ATOM 7511 C CA . ASP B 1 381 ? -4.77 29.391 -5.203 1 91.94 381 ASP B CA 1
ATOM 7512 C C . ASP B 1 381 ? -3.838 29.047 -4.047 1 91.94 381 ASP B C 1
ATOM 7514 O O . ASP B 1 381 ? -4.059 28.047 -3.348 1 91.94 381 ASP B O 1
ATOM 7518 N N . VAL B 1 382 ? -2.822 29.859 -3.914 1 95.88 382 VAL B N 1
ATOM 7519 C CA . VAL B 1 382 ? -1.876 29.656 -2.822 1 95.88 382 VAL B CA 1
ATOM 7520 C C . VAL B 1 382 ? -2.605 29.75 -1.483 1 95.88 382 VAL B C 1
ATOM 7522 O O . VAL B 1 382 ? -2.42 28.891 -0.609 1 95.88 382 VAL B O 1
ATOM 7525 N N . ARG B 1 383 ? -3.432 30.766 -1.307 1 94.5 383 ARG B N 1
ATOM 7526 C CA . ARG B 1 383 ? -4.191 30.938 -0.071 1 94.5 383 ARG B CA 1
ATOM 7527 C C . ARG B 1 383 ? -5.031 29.703 0.231 1 94.5 383 ARG B C 1
ATOM 7529 O O . ARG B 1 383 ? -5.012 29.188 1.354 1 94.5 383 ARG B O 1
ATOM 7536 N N . ARG B 1 384 ? -5.617 29.188 -0.734 1 91.44 384 ARG B N 1
ATOM 7537 C CA . ARG B 1 384 ? -6.531 28.062 -0.564 1 91.44 384 ARG B CA 1
ATOM 7538 C C . ARG B 1 384 ? -5.766 26.766 -0.289 1 91.44 384 ARG B C 1
ATOM 7540 O O . ARG B 1 384 ? -6.078 26.047 0.661 1 91.44 384 ARG B O 1
ATOM 7547 N N . LEU B 1 385 ? -4.77 26.453 -1.058 1 93.88 385 LEU B N 1
ATOM 7548 C CA . LEU B 1 385 ? -4.082 25.172 -0.973 1 93.88 385 LEU B CA 1
ATOM 7549 C C . LEU B 1 385 ? -3.209 25.109 0.277 1 93.88 385 LEU B C 1
ATOM 7551 O O . LEU B 1 385 ? -3.055 24.031 0.874 1 93.88 385 LEU B O 1
ATOM 7555 N N . THR B 1 386 ? -2.604 26.203 0.572 1 97.19 386 THR B N 1
ATOM 7556 C CA . THR B 1 386 ? -1.795 26.203 1.786 1 97.19 386 THR B CA 1
ATOM 7557 C C . THR B 1 386 ? -2.676 26.047 3.021 1 97.19 386 THR B C 1
ATOM 7559 O O . THR B 1 386 ? -2.314 25.344 3.967 1 97.19 386 THR B O 1
ATOM 7562 N N . TYR B 1 387 ? -3.852 26.656 3.047 1 95.88 387 TYR B N 1
ATOM 7563 C CA . TYR B 1 387 ? -4.762 26.438 4.168 1 95.88 387 TYR B CA 1
ATOM 7564 C C . TYR B 1 387 ? -5.23 24.984 4.207 1 95.88 387 TYR B C 1
ATOM 7566 O O . TYR B 1 387 ? -5.348 24.406 5.285 1 95.88 387 TYR B O 1
ATOM 7574 N N . ALA B 1 388 ? -5.531 24.438 3.059 1 94.62 388 ALA B N 1
ATOM 7575 C CA . ALA B 1 388 ? -5.953 23.047 3.025 1 94.62 388 ALA B CA 1
ATOM 7576 C C . ALA B 1 388 ? -4.941 22.156 3.734 1 94.62 388 ALA B C 1
ATOM 7578 O O . ALA B 1 388 ? -5.32 21.188 4.402 1 94.62 388 ALA B O 1
ATOM 7579 N N . MET B 1 389 ? -3.664 22.438 3.59 1 97.19 389 MET B N 1
ATOM 7580 C CA . MET B 1 389 ? -2.602 21.656 4.219 1 97.19 389 MET B CA 1
ATOM 7581 C C . MET B 1 389 ? -2.523 21.953 5.711 1 97.19 389 MET B C 1
ATOM 7583 O O . MET B 1 389 ? -2.145 21.078 6.5 1 97.19 389 MET B O 1
ATOM 7587 N N . LEU B 1 390 ? -2.953 23.156 6.156 1 97.75 390 LEU B N 1
ATOM 7588 C CA . LEU B 1 390 ? -2.732 23.625 7.523 1 97.75 390 LEU B CA 1
ATOM 7589 C C . LEU B 1 390 ? -4.023 23.562 8.328 1 97.75 390 LEU B C 1
ATOM 7591 O O . LEU B 1 390 ? -4.004 23.719 9.555 1 97.75 390 LEU B O 1
ATOM 7595 N N . MET B 1 391 ? -5.121 23.234 7.707 1 95.38 391 MET B N 1
ATOM 7596 C CA . MET B 1 391 ? -6.48 23.406 8.211 1 95.38 391 MET B CA 1
ATOM 7597 C C . MET B 1 391 ? -6.637 22.781 9.594 1 95.38 391 MET B C 1
ATOM 7599 O O . MET B 1 391 ? -7.199 23.406 10.5 1 95.38 391 MET B O 1
ATOM 7603 N N . PRO B 1 392 ? -6.094 21.625 9.898 1 96.19 392 PRO B N 1
ATOM 7604 C CA . PRO B 1 392 ? -6.328 21.047 11.227 1 96.19 392 PRO B CA 1
ATOM 7605 C C . PRO B 1 392 ? -5.578 21.781 12.328 1 96.19 392 PRO B C 1
ATOM 7607 O O . PRO B 1 392 ? -5.848 21.578 13.516 1 96.19 392 PRO B O 1
ATOM 7610 N N . TYR B 1 393 ? -4.68 22.719 12.008 1 97.56 393 TYR B N 1
ATOM 7611 C CA . TYR B 1 393 ? -3.738 23.203 13 1 97.56 393 TYR B CA 1
ATOM 7612 C C . TYR B 1 393 ? -3.904 24.703 13.211 1 97.56 393 TYR B C 1
ATOM 7614 O O . TYR B 1 393 ? -3.424 25.25 14.203 1 97.56 393 TYR B O 1
ATOM 7622 N N . VAL B 1 394 ? -4.512 25.344 12.258 1 96.38 394 VAL B N 1
ATOM 7623 C CA . VAL B 1 394 ? -4.641 26.797 12.289 1 96.38 394 VAL B CA 1
ATOM 7624 C C . VAL B 1 394 ? -5.949 27.188 12.977 1 96.38 394 VAL B C 1
ATOM 7626 O O . VAL B 1 394 ? -7.031 26.969 12.43 1 96.38 394 VAL B O 1
ATOM 7629 N N . ASN B 1 395 ? -5.816 27.797 14.125 1 95.19 395 ASN B N 1
ATOM 7630 C CA . ASN B 1 395 ? -6.941 28.266 14.93 1 95.19 395 ASN B CA 1
ATOM 7631 C C . ASN B 1 395 ? -7.238 29.734 14.68 1 95.19 395 ASN B C 1
ATOM 7633 O O . ASN B 1 395 ? -6.43 30.609 15.016 1 95.19 395 ASN B O 1
ATOM 7637 N N . PHE B 1 396 ? -8.43 30.094 14.172 1 93.62 396 PHE B N 1
ATOM 7638 C CA . PHE B 1 396 ? -8.734 31.453 13.734 1 93.62 396 PHE B CA 1
ATOM 7639 C C . PHE B 1 396 ? -9.359 32.25 14.867 1 93.62 396 PHE B C 1
ATOM 7641 O O . PHE B 1 396 ? -9.836 33.375 14.648 1 93.62 396 PHE B O 1
ATOM 7648 N N . SER B 1 397 ? -9.375 31.812 16.094 1 92.62 397 SER B N 1
ATOM 7649 C CA . SER B 1 397 ? -9.969 32.531 17.219 1 92.62 397 SER B CA 1
ATOM 7650 C C . SER B 1 397 ? -9.336 33.875 17.406 1 92.62 397 SER B C 1
ATOM 7652 O O . SER B 1 397 ? -10.008 34.844 17.812 1 92.62 397 SER B O 1
ATOM 7654 N N . ASN B 1 398 ? -8.062 33.969 17.125 1 93.44 398 ASN B N 1
ATOM 7655 C CA . ASN B 1 398 ? -7.352 35.25 17.281 1 93.44 398 ASN B CA 1
ATOM 7656 C C . ASN B 1 398 ? -6.805 35.75 15.938 1 93.44 398 ASN B C 1
ATOM 7658 O O . ASN B 1 398 ? -5.707 36.312 15.883 1 93.44 398 ASN B O 1
ATOM 7662 N N . PHE B 1 399 ? -7.559 35.469 14.992 1 94.06 399 PHE B N 1
ATOM 7663 C CA . PHE B 1 399 ? -7.133 35.844 13.648 1 94.06 399 PHE B CA 1
ATOM 7664 C C . PHE B 1 399 ? -6.828 37.344 13.57 1 94.06 399 PHE B C 1
ATOM 7666 O O . PHE B 1 399 ? -7.582 38.156 14.086 1 94.06 399 PHE B O 1
ATOM 7673 N N . SER B 1 400 ? -5.695 37.688 12.93 1 94.56 400 SER B N 1
ATOM 7674 C CA . SER B 1 400 ? -5.262 39.031 12.641 1 94.56 400 SER B CA 1
ATOM 7675 C C . SER B 1 400 ? -4.43 39.094 11.359 1 94.56 400 SER B C 1
ATOM 7677 O O . SER B 1 400 ? -3.605 38.219 11.117 1 94.56 400 SER B O 1
ATOM 7679 N N . ARG B 1 401 ? -4.609 40.062 10.516 1 92.12 401 ARG B N 1
ATOM 7680 C CA . ARG B 1 401 ? -3.85 40.219 9.281 1 92.12 401 ARG B CA 1
ATOM 7681 C C . ARG B 1 401 ? -2.521 40.938 9.539 1 92.12 401 ARG B C 1
ATOM 7683 O O . ARG B 1 401 ? -1.674 41 8.648 1 92.12 401 ARG B O 1
ATOM 7690 N N . THR B 1 402 ? -2.369 41.438 10.734 1 92.94 402 THR B N 1
ATOM 7691 C CA . THR B 1 402 ? -1.164 42.188 11.047 1 92.94 402 THR B CA 1
ATOM 7692 C C . THR B 1 402 ? -0.324 41.469 12.094 1 92.94 402 THR B C 1
ATOM 7694 O O . THR B 1 402 ? 0.903 41.562 12.109 1 92.94 402 THR B O 1
ATOM 7697 N N . ASP B 1 403 ? -0.993 40.781 12.992 1 95.12 403 ASP B N 1
ATOM 7698 C CA . ASP B 1 403 ? -0.317 39.969 13.992 1 95.12 403 ASP B CA 1
ATOM 7699 C C . ASP B 1 403 ? -0.535 38.469 13.727 1 95.12 403 ASP B C 1
ATOM 7701 O O . ASP B 1 403 ? -1.634 37.938 13.93 1 95.12 403 ASP B O 1
ATOM 7705 N N . PHE B 1 404 ? 0.517 37.75 13.344 1 96.12 404 PHE B N 1
ATOM 7706 C CA . PHE B 1 404 ? 0.372 36.375 12.891 1 96.12 404 PHE B CA 1
ATOM 7707 C C . PHE B 1 404 ? 0.816 35.406 13.984 1 96.12 404 PHE B C 1
ATOM 7709 O O . PHE B 1 404 ? 1.258 34.312 13.688 1 96.12 404 PHE B O 1
ATOM 7716 N N . SER B 1 405 ? 0.708 35.844 15.273 1 95.75 405 SER B N 1
ATOM 7717 C CA . SER B 1 405 ? 1.025 34.969 16.391 1 95.75 405 SER B CA 1
ATOM 7718 C C . SER B 1 405 ? 0.168 33.688 16.375 1 95.75 405 SER B C 1
ATOM 7720 O O . SER B 1 405 ? 0.622 32.625 16.766 1 95.75 405 SER B O 1
ATOM 7722 N N . TRP B 1 406 ? -1.061 33.844 15.875 1 95 406 TRP B N 1
ATOM 7723 C CA . TRP B 1 406 ? -1.946 32.688 15.75 1 95 406 TRP B CA 1
ATOM 7724 C C . TRP B 1 406 ? -1.369 31.656 14.781 1 95 406 TRP B C 1
ATOM 7726 O O . TRP B 1 406 ? -1.566 30.453 14.945 1 95 406 TRP B O 1
ATOM 7736 N N . MET B 1 407 ? -0.646 32.062 13.758 1 97 407 MET B N 1
ATOM 7737 C CA . MET B 1 407 ? -0.029 31.156 12.789 1 97 407 MET B CA 1
ATOM 7738 C C . MET B 1 407 ? 1.162 30.438 13.406 1 97 407 MET B C 1
ATOM 7740 O O . MET B 1 407 ? 1.405 29.266 13.102 1 97 407 MET B O 1
ATOM 7744 N N . GLU B 1 408 ? 1.927 31.109 14.266 1 97.06 408 GLU B N 1
ATOM 7745 C CA . GLU B 1 408 ? 3.049 30.484 14.953 1 97.06 408 GLU B CA 1
ATOM 7746 C C . GLU B 1 408 ? 2.582 29.297 15.805 1 97.06 408 GLU B C 1
ATOM 7748 O O . GLU B 1 408 ? 3.229 28.25 15.828 1 97.06 408 GLU B O 1
ATOM 7753 N N . VAL B 1 409 ? 1.484 29.516 16.484 1 97.19 409 VAL B N 1
ATOM 7754 C CA . VAL B 1 409 ? 0.885 28.438 17.25 1 97.19 409 VAL B CA 1
ATOM 7755 C C . VAL B 1 409 ? 0.464 27.312 16.328 1 97.19 409 VAL B C 1
ATOM 7757 O O . VAL B 1 409 ? 0.647 26.125 16.641 1 97.19 409 VAL B O 1
ATOM 7760 N N . GLY B 1 410 ? -0.139 27.672 15.164 1 97.62 410 GLY B N 1
ATOM 7761 C CA . GLY B 1 410 ? -0.524 26.688 14.172 1 97.62 410 GLY B CA 1
ATOM 7762 C C . GLY B 1 410 ? 0.639 25.828 13.695 1 97.62 410 GLY B C 1
ATOM 7763 O O . GLY B 1 410 ? 0.509 24.625 13.555 1 97.62 410 GLY B O 1
ATOM 7764 N N . VAL B 1 411 ? 1.768 26.469 13.453 1 98.44 411 VAL B N 1
ATOM 7765 C CA . VAL B 1 411 ? 2.961 25.75 13 1 98.44 411 VAL B CA 1
ATOM 7766 C C . VAL B 1 411 ? 3.443 24.797 14.086 1 98.44 411 VAL B C 1
ATOM 7768 O O . VAL B 1 411 ? 3.854 23.672 13.797 1 98.44 411 VAL B O 1
ATOM 7771 N N . THR B 1 412 ? 3.43 25.25 15.328 1 98 412 THR B N 1
ATOM 7772 C CA . THR B 1 412 ? 3.816 24.406 16.453 1 98 412 THR B CA 1
ATOM 7773 C C . THR B 1 412 ? 2.885 23.203 16.562 1 98 412 THR B C 1
ATOM 7775 O O . THR B 1 412 ? 3.34 22.078 16.781 1 98 412 THR B O 1
ATOM 7778 N N . ASN B 1 413 ? 1.569 23.453 16.438 1 97.81 413 ASN B N 1
ATOM 7779 C CA . ASN B 1 413 ? 0.594 22.359 16.438 1 97.81 413 ASN B CA 1
ATOM 7780 C C . ASN B 1 413 ? 0.851 21.375 15.312 1 97.81 413 ASN B C 1
ATOM 7782 O O . ASN B 1 413 ? 0.745 20.156 15.508 1 97.81 413 ASN B O 1
ATOM 7786 N N . CYS B 1 414 ? 1.165 21.891 14.156 1 98.25 414 CYS B N 1
ATOM 7787 C CA . CYS B 1 414 ? 1.469 21.062 12.992 1 98.25 414 CYS B CA 1
ATOM 7788 C C . CYS B 1 414 ? 2.723 20.234 13.219 1 98.25 414 CYS B C 1
ATOM 7790 O O . CYS B 1 414 ? 2.752 19.047 12.898 1 98.25 414 CYS B O 1
ATOM 7792 N N . LYS B 1 415 ? 3.756 20.781 13.836 1 98.31 415 LYS B N 1
ATOM 7793 C CA . LYS B 1 415 ? 5.039 20.141 14.125 1 98.31 415 LYS B CA 1
ATOM 7794 C C . LYS B 1 415 ? 4.852 18.891 14.969 1 98.31 415 LYS B C 1
ATOM 7796 O O . LYS B 1 415 ? 5.477 17.859 14.711 1 98.31 415 LYS B O 1
ATOM 7801 N N . ILE B 1 416 ? 3.99 18.922 15.961 1 98.06 416 ILE B N 1
ATOM 7802 C CA . ILE B 1 416 ? 3.883 17.828 16.922 1 98.06 416 ILE B CA 1
ATOM 7803 C C . ILE B 1 416 ? 2.557 17.094 16.719 1 98.06 416 ILE B C 1
ATOM 7805 O O . ILE B 1 416 ? 2.105 16.359 17.609 1 98.06 416 ILE B O 1
ATOM 7809 N N . ALA B 1 417 ? 1.897 17.328 15.594 1 97.12 417 ALA B N 1
ATOM 7810 C CA . ALA B 1 417 ? 0.544 16.828 15.344 1 97.12 417 ALA B CA 1
ATOM 7811 C C . ALA B 1 417 ? 0.466 15.32 15.531 1 97.12 417 ALA B C 1
ATOM 7813 O O . ALA B 1 417 ? -0.501 14.805 16.109 1 97.12 417 ALA B O 1
ATOM 7814 N N . PHE B 1 418 ? 1.468 14.578 15.102 1 97.06 418 PHE B N 1
ATOM 7815 C CA . PHE B 1 418 ? 1.4 13.125 15.055 1 97.06 418 PHE B CA 1
ATOM 7816 C C . PHE B 1 418 ? 2.148 12.508 16.234 1 97.06 418 PHE B C 1
ATOM 7818 O O . PHE B 1 418 ? 2.141 11.289 16.422 1 97.06 418 PHE B O 1
ATOM 7825 N N . THR B 1 419 ? 2.807 13.344 17.047 1 97.25 419 THR B N 1
ATOM 7826 C CA . THR B 1 419 ? 3.678 12.797 18.094 1 97.25 419 THR B CA 1
ATOM 7827 C C . THR B 1 419 ? 3.227 13.258 19.469 1 97.25 419 THR B C 1
ATOM 7829 O O . THR B 1 419 ? 3.779 12.828 20.484 1 97.25 419 THR B O 1
ATOM 7832 N N . THR B 1 420 ? 2.193 14.07 19.531 1 95.69 420 THR B N 1
ATOM 7833 C CA . THR B 1 420 ? 1.742 14.68 20.781 1 95.69 420 THR B CA 1
ATOM 7834 C C . THR B 1 420 ? 1.495 13.609 21.844 1 95.69 420 THR B C 1
ATOM 7836 O O . THR B 1 420 ? 1.93 13.758 22.984 1 95.69 420 THR B O 1
ATOM 7839 N N . SER B 1 421 ? 0.876 12.523 21.469 1 93.69 421 SER B N 1
ATOM 7840 C CA . SER B 1 421 ? 0.491 11.492 22.422 1 93.69 421 SER B CA 1
ATOM 7841 C C . SER B 1 421 ? 1.698 10.664 22.859 1 93.69 421 SER B C 1
ATOM 7843 O O . SER B 1 421 ? 1.633 9.938 23.859 1 93.69 421 SER B O 1
ATOM 7845 N N . GLU B 1 422 ? 2.803 10.773 22.141 1 95.44 422 GLU B N 1
ATOM 7846 C CA . GLU B 1 422 ? 3.947 9.898 22.375 1 95.44 422 GLU B CA 1
ATOM 7847 C C . GLU B 1 422 ? 5.055 10.633 23.125 1 95.44 422 GLU B C 1
ATOM 7849 O O . GLU B 1 422 ? 5.949 10 23.688 1 95.44 422 GLU B O 1
ATOM 7854 N N . ARG B 1 423 ? 5.051 11.938 23.156 1 94.75 423 ARG B N 1
ATOM 7855 C CA . ARG B 1 423 ? 6.164 12.766 23.609 1 94.75 423 ARG B CA 1
ATOM 7856 C C . ARG B 1 423 ? 6.473 12.516 25.094 1 94.75 423 ARG B C 1
ATOM 7858 O O . ARG B 1 423 ? 7.629 12.586 25.5 1 94.75 423 ARG B O 1
ATOM 7865 N N . GLY B 1 424 ? 5.469 12.211 25.891 1 93.62 424 GLY B N 1
ATOM 7866 C CA . GLY B 1 424 ? 5.672 12.039 27.312 1 93.62 424 GLY B CA 1
ATOM 7867 C C . GLY B 1 424 ? 5.969 10.602 27.703 1 93.62 424 GLY B C 1
ATOM 7868 O O . GLY B 1 424 ? 6.234 10.312 28.875 1 93.62 424 GLY B O 1
ATOM 7869 N N . ARG B 1 425 ? 5.98 9.734 26.75 1 95.06 425 ARG B N 1
ATOM 7870 C CA . ARG B 1 425 ? 6.184 8.32 27.047 1 95.06 425 ARG B CA 1
ATOM 7871 C C . ARG B 1 425 ? 7.637 8.039 27.406 1 95.06 425 ARG B C 1
ATOM 7873 O O . ARG B 1 425 ? 8.555 8.492 26.719 1 95.06 425 ARG B O 1
ATOM 7880 N N . GLU B 1 426 ? 7.848 7.23 28.453 1 94.25 426 GLU B N 1
ATOM 7881 C CA . GLU B 1 426 ? 9.195 6.922 28.906 1 94.25 426 GLU B CA 1
ATOM 7882 C C . GLU B 1 426 ? 9.641 5.547 28.438 1 94.25 426 GLU B C 1
ATOM 7884 O O . GLU B 1 426 ? 10.828 5.215 28.5 1 94.25 426 GLU B O 1
ATOM 7889 N N . ASP B 1 427 ? 8.758 4.816 27.859 1 93.75 427 ASP B N 1
ATOM 7890 C CA . ASP B 1 427 ? 9.062 3.438 27.484 1 93.75 427 ASP B CA 1
ATOM 7891 C C . ASP B 1 427 ? 9.461 3.344 26.016 1 93.75 427 ASP B C 1
ATOM 7893 O O . ASP B 1 427 ? 9.656 2.248 25.5 1 93.75 427 ASP B O 1
ATOM 7897 N N . LEU B 1 428 ? 9.602 4.492 25.359 1 96.25 428 LEU B N 1
ATOM 7898 C CA . LEU B 1 428 ? 9.992 4.469 23.953 1 96.25 428 LEU B CA 1
ATOM 7899 C C . LEU B 1 428 ? 11.492 4.23 23.812 1 96.25 428 LEU B C 1
ATOM 7901 O O . LEU B 1 428 ? 12.281 4.746 24.594 1 96.25 428 LEU B O 1
ATOM 7905 N N . THR B 1 429 ? 11.836 3.447 22.828 1 96.81 429 THR B N 1
ATOM 7906 C CA . THR B 1 429 ? 13.242 3.162 22.547 1 96.81 429 THR B CA 1
ATOM 7907 C C . THR B 1 429 ? 13.93 4.391 21.953 1 96.81 429 THR B C 1
ATOM 7909 O O . THR B 1 429 ? 13.273 5.348 21.547 1 96.81 429 THR B O 1
ATOM 7912 N N . GLU B 1 430 ? 15.242 4.344 21.938 1 97.25 430 GLU B N 1
ATOM 7913 C CA . GLU B 1 430 ? 16.031 5.391 21.297 1 97.25 430 GLU B CA 1
ATOM 7914 C C . GLU B 1 430 ? 15.625 5.547 19.828 1 97.25 430 GLU B C 1
ATOM 7916 O O . GLU B 1 430 ? 15.516 6.668 19.328 1 97.25 430 GLU B O 1
ATOM 7921 N N . SER B 1 431 ? 15.422 4.41 19.109 1 97.88 431 SER B N 1
ATOM 7922 C CA . SER B 1 431 ? 15.008 4.434 17.703 1 97.88 431 SER B CA 1
ATOM 7923 C C . SER B 1 431 ? 13.695 5.191 17.531 1 97.88 431 SER B C 1
ATOM 7925 O O . SER B 1 431 ? 13.562 6.008 16.609 1 97.88 431 SER B O 1
ATOM 7927 N N . SER B 1 432 ? 12.758 4.941 18.391 1 97.44 432 SER B N 1
ATOM 7928 C CA . SER B 1 432 ? 11.469 5.617 18.344 1 97.44 432 SER B CA 1
ATOM 7929 C C . SER B 1 432 ? 11.617 7.117 18.562 1 97.44 432 SER B C 1
ATOM 7931 O O . SER B 1 432 ? 10.938 7.918 17.922 1 97.44 432 SER B O 1
ATOM 7933 N N . ARG B 1 433 ? 12.461 7.469 19.484 1 98.31 433 ARG B N 1
ATOM 7934 C CA . ARG B 1 433 ? 12.656 8.883 19.781 1 98.31 433 ARG B CA 1
ATOM 7935 C C . ARG B 1 433 ? 13.359 9.594 18.641 1 98.31 433 ARG B C 1
ATOM 7937 O O . ARG B 1 433 ? 13.109 10.773 18.375 1 98.31 433 ARG B O 1
ATOM 7944 N N . VAL B 1 434 ? 14.242 8.875 17.922 1 98.5 434 VAL B N 1
ATOM 7945 C CA . VAL B 1 434 ? 14.875 9.414 16.719 1 98.5 434 VAL B CA 1
ATOM 7946 C C . VAL B 1 434 ? 13.82 9.633 15.633 1 98.5 434 VAL B C 1
ATOM 7948 O O . VAL B 1 434 ? 13.82 10.664 14.961 1 98.5 434 VAL B O 1
ATOM 7951 N N . LEU B 1 435 ? 12.938 8.672 15.469 1 98.5 435 LEU B N 1
ATOM 7952 C CA . LEU B 1 435 ? 11.852 8.797 14.5 1 98.5 435 LEU B CA 1
ATOM 7953 C C . LEU B 1 435 ? 10.93 9.953 14.859 1 98.5 435 LEU B C 1
ATOM 7955 O O . LEU B 1 435 ? 10.492 10.703 13.984 1 98.5 435 LEU B O 1
ATOM 7959 N N . MET B 1 436 ? 10.664 10.125 16.141 1 98.44 436 MET B N 1
ATOM 7960 C CA . MET B 1 436 ? 9.867 11.258 16.609 1 98.44 436 MET B CA 1
ATOM 7961 C C . MET B 1 436 ? 10.516 12.578 16.219 1 98.44 436 MET B C 1
ATOM 7963 O O . MET B 1 436 ? 9.844 13.469 15.695 1 98.44 436 MET B O 1
ATOM 7967 N N . GLY B 1 437 ? 11.797 12.672 16.422 1 98.56 437 GLY B N 1
ATOM 7968 C CA . GLY B 1 437 ? 12.523 13.867 16.031 1 98.56 437 GLY B CA 1
ATOM 7969 C C . GLY B 1 437 ? 12.508 14.125 14.547 1 98.56 437 GLY B C 1
ATOM 7970 O O . GLY B 1 437 ? 12.375 15.273 14.109 1 98.56 437 GLY B O 1
ATOM 7971 N N . ALA B 1 438 ? 12.664 13.078 13.766 1 98.81 438 ALA B N 1
ATOM 7972 C CA . ALA B 1 438 ? 12.656 13.195 12.312 1 98.81 438 ALA B CA 1
ATOM 7973 C C . ALA B 1 438 ? 11.305 13.688 11.805 1 98.81 438 ALA B C 1
ATOM 7975 O O . ALA B 1 438 ? 11.234 14.531 10.914 1 98.81 438 ALA B O 1
ATOM 7976 N N . ILE B 1 439 ? 10.234 13.156 12.383 1 98.69 439 ILE B N 1
ATOM 7977 C CA . ILE B 1 439 ? 8.883 13.547 12 1 98.69 439 ILE B CA 1
ATOM 7978 C C . ILE B 1 439 ? 8.633 15.008 12.375 1 98.69 439 ILE B C 1
ATOM 7980 O O . ILE B 1 439 ? 8.188 15.797 11.539 1 98.69 439 ILE B O 1
ATOM 7984 N N . GLU B 1 440 ? 9.008 15.367 13.586 1 98.62 440 GLU B N 1
ATOM 7985 C CA . GLU B 1 440 ? 8.773 16.734 14.055 1 98.62 440 GLU B CA 1
ATOM 7986 C C . GLU B 1 440 ? 9.617 17.734 13.273 1 98.62 440 GLU B C 1
ATOM 7988 O O . GLU B 1 440 ? 9.133 18.797 12.898 1 98.62 440 GLU B O 1
ATOM 7993 N N . GLY B 1 441 ? 10.867 17.391 13.07 1 98.62 441 GLY B N 1
ATOM 7994 C CA . GLY B 1 441 ? 11.719 18.281 12.305 1 98.62 441 GLY B CA 1
ATOM 7995 C C . GLY B 1 441 ? 11.25 18.484 10.875 1 98.62 441 GLY B C 1
ATOM 7996 O O . GLY B 1 441 ? 11.281 19.594 10.359 1 98.62 441 GLY B O 1
ATOM 7997 N N . THR B 1 442 ? 10.828 17.422 10.227 1 98.81 442 THR B N 1
ATOM 7998 C CA . THR B 1 442 ? 10.32 17.484 8.859 1 98.81 442 THR B CA 1
ATOM 7999 C C . THR B 1 442 ? 9.055 18.344 8.805 1 98.81 442 THR B C 1
ATOM 8001 O O . THR B 1 442 ? 8.922 19.219 7.941 1 98.81 442 THR B O 1
ATOM 8004 N N . LEU B 1 443 ? 8.148 18.125 9.742 1 98.75 443 LEU B N 1
ATOM 8005 C CA . LEU B 1 443 ? 6.891 18.859 9.758 1 98.75 443 LEU B CA 1
ATOM 8006 C C . LEU B 1 443 ? 7.125 20.328 10.117 1 98.75 443 LEU B C 1
ATOM 8008 O O . LEU B 1 443 ? 6.414 21.203 9.633 1 98.75 443 LEU B O 1
ATOM 8012 N N . GLU B 1 444 ? 8.094 20.547 11 1 98.44 444 GLU B N 1
ATOM 8013 C CA . GLU B 1 444 ? 8.414 21.938 11.352 1 98.44 444 GLU B CA 1
ATOM 8014 C C . GLU B 1 444 ? 8.789 22.75 10.109 1 98.44 444 GLU B C 1
ATOM 8016 O O . GLU B 1 444 ? 8.289 23.844 9.906 1 98.44 444 GLU B O 1
ATOM 8021 N N . THR B 1 445 ? 9.656 22.188 9.32 1 98.44 445 THR B N 1
ATOM 8022 C CA . THR B 1 445 ? 10.102 22.875 8.109 1 98.44 445 THR B CA 1
ATOM 8023 C C . THR B 1 445 ? 8.969 22.938 7.082 1 98.44 445 THR B C 1
ATOM 8025 O O . THR B 1 445 ? 8.742 23.984 6.473 1 98.44 445 THR B O 1
ATOM 8028 N N . LEU B 1 446 ? 8.297 21.844 6.844 1 98.81 446 LEU B N 1
ATOM 8029 C CA . LEU B 1 446 ? 7.215 21.75 5.871 1 98.81 446 LEU B CA 1
ATOM 8030 C C . LEU B 1 446 ? 6.09 22.719 6.227 1 98.81 446 LEU B C 1
ATOM 8032 O O . LEU B 1 446 ? 5.73 23.578 5.422 1 98.81 446 LEU B O 1
ATOM 8036 N N . CYS B 1 447 ? 5.559 22.625 7.445 1 98.69 447 CYS B N 1
ATOM 8037 C CA . CYS B 1 447 ? 4.445 23.469 7.875 1 98.69 447 CYS B CA 1
ATOM 8038 C C . CYS B 1 447 ? 4.875 24.922 8.008 1 98.69 447 CYS B C 1
ATOM 8040 O O . CYS B 1 447 ? 4.09 25.828 7.734 1 98.69 447 CYS B O 1
ATOM 8042 N N . GLY B 1 448 ? 6.137 25.094 8.469 1 98.69 448 GLY B N 1
ATOM 8043 C CA . GLY B 1 448 ? 6.648 26.453 8.539 1 98.69 448 GLY B CA 1
ATOM 8044 C C . GLY B 1 448 ? 6.66 27.156 7.195 1 98.69 448 GLY B C 1
ATOM 8045 O O . GLY B 1 448 ? 6.246 28.312 7.094 1 98.69 448 GLY B O 1
ATOM 8046 N N . THR B 1 449 ? 7.105 26.453 6.184 1 98.75 449 THR B N 1
ATOM 8047 C CA . THR B 1 449 ? 7.172 27.031 4.84 1 98.75 449 THR B CA 1
ATOM 8048 C C . THR B 1 449 ? 5.77 27.297 4.297 1 98.75 449 THR B C 1
ATOM 8050 O O . THR B 1 449 ? 5.5 28.375 3.76 1 98.75 449 THR B O 1
ATOM 8053 N N . VAL B 1 450 ? 4.887 26.359 4.43 1 98.69 450 VAL B N 1
ATOM 8054 C CA . VAL B 1 450 ? 3.512 26.469 3.949 1 98.69 450 VAL B CA 1
ATOM 8055 C C . VAL B 1 450 ? 2.793 27.594 4.699 1 98.69 450 VAL B C 1
ATOM 8057 O O . VAL B 1 450 ? 2.045 28.359 4.098 1 98.69 450 VAL B O 1
ATOM 8060 N N . ALA B 1 451 ? 3.025 27.672 5.977 1 98.62 451 ALA B N 1
ATOM 8061 C CA . ALA B 1 451 ? 2.418 28.719 6.805 1 98.62 451 ALA B CA 1
ATOM 8062 C C . ALA B 1 451 ? 2.881 30.109 6.367 1 98.62 451 ALA B C 1
ATOM 8064 O O . ALA B 1 451 ? 2.088 31.047 6.332 1 98.62 451 ALA B O 1
ATOM 8065 N N . LYS B 1 452 ? 4.109 30.234 6.09 1 98.38 452 LYS B N 1
ATOM 8066 C CA . LYS B 1 452 ? 4.637 31.516 5.605 1 98.38 452 LYS B CA 1
ATOM 8067 C C . LYS B 1 452 ? 3.939 31.938 4.32 1 98.38 452 LYS B C 1
ATOM 8069 O O . LYS B 1 452 ? 3.568 33.125 4.168 1 98.38 452 LYS B O 1
ATOM 8074 N N . MET B 1 453 ? 3.805 31.031 3.4 1 98.25 453 MET B N 1
ATOM 8075 C CA . MET B 1 453 ? 3.107 31.328 2.152 1 98.25 453 MET B CA 1
ATOM 8076 C C . MET B 1 453 ? 1.672 31.766 2.422 1 98.25 453 MET B C 1
ATOM 8078 O O . MET B 1 453 ? 1.187 32.719 1.808 1 98.25 453 MET B O 1
ATOM 8082 N N . PHE B 1 454 ? 0.99 31.109 3.275 1 97.5 454 PHE B N 1
ATOM 8083 C CA . PHE B 1 454 ? -0.377 31.453 3.639 1 97.5 454 PHE B CA 1
ATOM 8084 C C . PHE B 1 454 ? -0.435 32.875 4.223 1 97.5 454 PHE B C 1
ATOM 8086 O O . PHE B 1 454 ? -1.304 33.656 3.857 1 97.5 454 PHE B O 1
ATOM 8093 N N . GLU B 1 455 ? 0.475 33.156 5.133 1 97.19 455 GLU B N 1
ATOM 8094 C CA . GLU B 1 455 ? 0.541 34.469 5.754 1 97.19 455 GLU B CA 1
ATOM 8095 C C . GLU B 1 455 ? 0.699 35.594 4.703 1 97.19 455 GLU B C 1
ATOM 8097 O O . GLU B 1 455 ? 0.018 36.594 4.762 1 97.19 455 GLU B O 1
ATOM 8102 N N . GLU B 1 456 ? 1.607 35.312 3.834 1 97.38 456 GLU B N 1
ATOM 8103 C CA . GLU B 1 456 ? 1.868 36.312 2.785 1 97.38 456 GLU B CA 1
ATOM 8104 C C . GLU B 1 456 ? 0.65 36.469 1.885 1 97.38 456 GLU B C 1
ATOM 8106 O O . GLU B 1 456 ? 0.363 37.594 1.44 1 97.38 456 GLU B O 1
ATOM 8111 N N . ALA B 1 457 ? -0.023 35.375 1.619 1 96 457 ALA B N 1
ATOM 8112 C CA . ALA B 1 457 ? -1.25 35.469 0.833 1 96 457 ALA B CA 1
ATOM 8113 C C . ALA B 1 457 ? -2.316 36.281 1.581 1 96 457 ALA B C 1
ATOM 8115 O O . ALA B 1 457 ? -3.062 37.031 0.975 1 96 457 ALA B O 1
ATOM 8116 N N . VAL B 1 458 ? -2.459 36.094 2.873 1 94.44 458 VAL B N 1
ATOM 8117 C CA . VAL B 1 458 ? -3.418 36.812 3.705 1 94.44 458 VAL B CA 1
ATOM 8118 C C . VAL B 1 458 ? -3.117 38.312 3.666 1 94.44 458 VAL B C 1
ATOM 8120 O O . VAL B 1 458 ? -4.035 39.125 3.598 1 94.44 458 VAL B O 1
ATOM 8123 N N . LYS B 1 459 ? -1.89 38.688 3.613 1 94.12 459 LYS B N 1
ATOM 8124 C CA . LYS B 1 459 ? -1.47 40.062 3.617 1 94.12 459 LYS B CA 1
ATOM 8125 C C . LYS B 1 459 ? -1.861 40.781 2.314 1 94.12 459 LYS B C 1
ATOM 8127 O O . LYS B 1 459 ? -2.01 42 2.277 1 94.12 459 LYS B O 1
ATOM 8132 N N . LEU B 1 460 ? -2.074 40 1.235 1 92.31 460 LEU B N 1
ATOM 8133 C CA . LEU B 1 460 ? -2.391 40.562 -0.069 1 92.31 460 LEU B CA 1
ATOM 8134 C C . LEU B 1 460 ? -3.846 41 -0.126 1 92.31 460 LEU B C 1
ATOM 8136 O O . LEU B 1 460 ? -4.242 41.719 -1.046 1 92.31 460 LEU B O 1
ATOM 8140 N N . ASP B 1 461 ? -4.637 40.688 0.854 1 85.12 461 ASP B N 1
ATOM 8141 C CA . ASP B 1 461 ? -6.043 41.062 0.898 1 85.12 461 ASP B CA 1
ATOM 8142 C C . ASP B 1 461 ? -6.75 40.719 -0.411 1 85.12 461 ASP B C 1
ATOM 8144 O O . ASP B 1 461 ? -7.352 41.594 -1.045 1 85.12 461 ASP B O 1
ATOM 8148 N N . LEU B 1 462 ? -6.711 39.5 -0.774 1 87.94 462 LEU B N 1
ATOM 8149 C CA . LEU B 1 462 ? -7.227 38.969 -2.029 1 87.94 462 LEU B CA 1
ATOM 8150 C C . LEU B 1 462 ? -8.75 38.906 -2.004 1 87.94 462 LEU B C 1
ATOM 8152 O O . LEU B 1 462 ? -9.352 38.812 -0.933 1 87.94 462 LEU B O 1
ATOM 8156 N N . PRO B 1 463 ? -9.336 38.938 -3.225 1 81 463 PRO B N 1
ATOM 8157 C CA . PRO B 1 463 ? -10.789 38.719 -3.279 1 81 463 PRO B CA 1
ATOM 8158 C C . PRO B 1 463 ? -11.188 37.312 -2.871 1 81 463 PRO B C 1
ATOM 8160 O O . PRO B 1 463 ? -10.359 36.406 -2.91 1 81 463 PRO B O 1
ATOM 8163 N N . ASN B 1 464 ? -12.477 37.156 -2.479 1 75.81 464 ASN B N 1
ATOM 8164 C CA . ASN B 1 464 ? -12.977 35.844 -2.033 1 75.81 464 ASN B CA 1
ATOM 8165 C C . ASN B 1 464 ? -13.453 35 -3.205 1 75.81 464 ASN B C 1
ATOM 8167 O O . ASN B 1 464 ? -13.609 33.781 -3.07 1 75.81 464 ASN B O 1
ATOM 8171 N N . SER B 1 465 ? -13.742 35.688 -4.305 1 71.69 465 SER B N 1
ATOM 8172 C CA . SER B 1 465 ? -14.227 34.969 -5.488 1 71.69 465 SER B CA 1
ATOM 8173 C C . SER B 1 465 ? -13.328 35.25 -6.695 1 71.69 465 SER B C 1
ATOM 8175 O O . SER B 1 465 ? -12.828 36.344 -6.863 1 71.69 465 SER B O 1
ATOM 8177 N N . TYR B 1 466 ? -13.188 34.219 -7.535 1 69.25 466 TYR B N 1
ATOM 8178 C CA . TYR B 1 466 ? -12.375 34.312 -8.734 1 69.25 466 TYR B CA 1
ATOM 8179 C C . TYR B 1 466 ? -13.008 35.281 -9.742 1 69.25 466 TYR B C 1
ATOM 8181 O O . TYR B 1 466 ? -12.312 35.844 -10.586 1 69.25 466 TYR B O 1
ATOM 8189 N N . HIS B 1 467 ? -14.328 35.281 -9.766 1 61.97 467 HIS B N 1
ATOM 8190 C CA . HIS B 1 467 ? -15.047 36.125 -10.695 1 61.97 467 HIS B CA 1
ATOM 8191 C C . HIS B 1 467 ? -14.711 37.594 -10.461 1 61.97 467 HIS B C 1
ATOM 8193 O O . HIS B 1 467 ? -14.594 38.375 -11.414 1 61.97 467 HIS B O 1
ATOM 8199 N N . HIS B 1 468 ? -14.648 37.906 -9.297 1 53.44 468 HIS B N 1
ATOM 8200 C CA . HIS B 1 468 ? -14.336 39.312 -8.977 1 53.44 468 HIS B CA 1
ATOM 8201 C C . HIS B 1 468 ? -12.914 39.656 -9.391 1 53.44 468 HIS B C 1
ATOM 8203 O O . HIS B 1 468 ? -12.609 40.844 -9.656 1 53.44 468 HIS B O 1
ATOM 8209 N N . SER B 1 469 ? -12.109 38.688 -9.438 1 52.16 469 SER B N 1
ATOM 8210 C CA . SER B 1 469 ? -10.719 38.906 -9.805 1 52.16 469 SER B CA 1
ATOM 8211 C C . SER B 1 469 ? -10.586 39.344 -11.258 1 52.16 469 SER B C 1
ATOM 8213 O O . SER B 1 469 ? -9.633 40.031 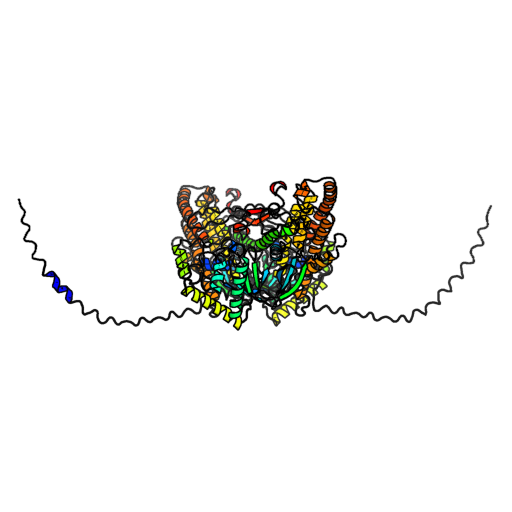-11.633 1 52.16 469 SER B O 1
ATOM 8215 N N . ARG B 1 470 ? -11.484 38.844 -12.211 1 52 470 ARG B N 1
ATOM 8216 C CA . ARG B 1 470 ? -11.422 39.125 -13.641 1 52 470 ARG B CA 1
ATOM 8217 C C . ARG B 1 470 ? -12.008 40.5 -13.938 1 52 470 ARG B C 1
ATOM 8219 O O . ARG B 1 470 ? -11.703 41.094 -14.969 1 52 470 ARG B O 1
ATOM 8226 N N . SER B 1 471 ? -13.039 40.875 -13.266 1 43.12 471 SER B N 1
ATOM 8227 C CA . SER B 1 471 ? -13.711 42.125 -13.633 1 43.12 471 SER B CA 1
ATOM 8228 C C . SER B 1 471 ? -12.883 43.344 -13.234 1 43.12 471 SER B C 1
ATOM 8230 O O . SER B 1 471 ? -12.961 44.375 -13.875 1 43.12 471 SER B O 1
ATOM 8232 N N . THR B 1 472 ? -12.875 43.719 -11.859 1 42.09 472 THR B N 1
ATOM 8233 C CA . THR B 1 472 ? -12.781 45.094 -11.383 1 42.09 472 THR B CA 1
ATOM 8234 C C . THR B 1 472 ? -11.391 45.656 -11.656 1 42.09 472 THR B C 1
ATOM 8236 O O . THR B 1 472 ? -10.43 44.938 -11.828 1 42.09 472 THR B O 1
ATOM 8239 N N . SER B 1 473 ? -11.227 47.156 -11.344 1 44.56 473 SER B N 1
ATOM 8240 C CA . SER B 1 473 ? -10.555 48.438 -11.438 1 44.56 473 SER B CA 1
ATOM 8241 C C . SER B 1 473 ? -9.125 48.375 -10.914 1 44.56 473 SER B C 1
ATOM 8243 O O . SER B 1 473 ? -8.727 47.344 -10.352 1 44.56 473 SER B O 1
ATOM 8245 N N . LEU B 1 474 ? -8.641 49.688 -10.359 1 45.62 474 LEU B N 1
ATOM 8246 C CA . LEU B 1 474 ? -7.348 50.188 -9.891 1 45.62 474 LEU B CA 1
ATOM 8247 C C . LEU B 1 474 ? -6.727 49.219 -8.875 1 45.62 474 LEU B C 1
ATOM 8249 O O . LEU B 1 474 ? -5.52 48.969 -8.914 1 45.62 474 LEU B O 1
ATOM 8253 N N . ASN B 1 475 ? -7.492 48.656 -7.895 1 52.12 475 ASN B N 1
ATOM 8254 C CA . ASN B 1 475 ? -7.129 47.781 -6.797 1 52.12 475 ASN B CA 1
ATOM 8255 C C . ASN B 1 475 ? -6.738 46.406 -7.305 1 52.12 475 ASN B C 1
ATOM 8257 O O . ASN B 1 475 ? -5.875 45.719 -6.723 1 52.12 475 ASN B O 1
ATOM 8261 N N . ASP B 1 476 ? -7.148 46.125 -8.625 1 65.94 476 ASP B N 1
ATOM 8262 C CA . ASP B 1 476 ? -6.824 44.844 -9.266 1 65.94 476 ASP B CA 1
ATOM 8263 C C . ASP B 1 476 ? -5.402 44.875 -9.82 1 65.94 476 ASP B C 1
ATOM 8265 O O . ASP B 1 476 ? -4.684 43.875 -9.719 1 65.94 476 ASP B O 1
ATOM 8269 N N . SER B 1 477 ? -5.027 46.25 -10.055 1 78.25 477 SER B N 1
ATOM 8270 C CA . SER B 1 477 ? -3.691 46.312 -10.641 1 78.25 477 SER B CA 1
ATOM 8271 C C . SER B 1 477 ? -2.609 46.219 -9.57 1 78.25 477 SER B C 1
ATOM 8273 O O . SER B 1 477 ? -1.575 45.594 -9.789 1 78.25 477 SER B O 1
ATOM 8275 N N . LEU B 1 478 ? -2.887 46.844 -8.391 1 85.75 478 LEU B N 1
ATOM 8276 C CA . LEU B 1 478 ? -1.921 46.781 -7.297 1 85.75 478 LEU B CA 1
ATOM 8277 C C . LEU B 1 478 ? -1.808 45.375 -6.734 1 85.75 478 LEU B C 1
ATOM 8279 O O . LEU B 1 478 ? -0.704 44.906 -6.465 1 85.75 478 LEU B O 1
ATOM 8283 N N . VAL B 1 479 ? -2.904 44.75 -6.566 1 89.56 479 VAL B N 1
ATOM 8284 C CA . VAL B 1 479 ? -2.93 43.375 -6.059 1 89.56 479 VAL B CA 1
ATOM 8285 C C . VAL B 1 479 ? -2.201 42.469 -7.031 1 89.56 479 VAL B C 1
ATOM 8287 O O . VAL B 1 479 ? -1.461 41.562 -6.613 1 89.56 479 VAL B O 1
ATOM 8290 N N . GLU B 1 480 ? -2.385 42.719 -8.297 1 92.06 480 GLU B N 1
ATOM 8291 C CA . GLU B 1 480 ? -1.712 41.938 -9.32 1 92.06 480 GLU B CA 1
ATOM 8292 C C . GLU B 1 480 ? -0.197 42.094 -9.242 1 92.06 480 GLU B C 1
ATOM 8294 O O . GLU B 1 480 ? 0.545 41.125 -9.32 1 92.06 480 GLU B O 1
ATOM 8299 N N . GLN B 1 481 ? 0.19 43.344 -9.117 1 93 481 GLN B N 1
ATOM 8300 C CA . GLN B 1 481 ? 1.62 43.625 -9.055 1 93 481 GLN B CA 1
ATOM 8301 C C . GLN B 1 481 ? 2.25 43 -7.812 1 93 481 GLN B C 1
ATOM 8303 O O . GLN B 1 481 ? 3.299 42.344 -7.902 1 93 481 GLN B O 1
ATOM 8308 N N . LYS B 1 482 ? 1.633 43.219 -6.668 1 95 482 LYS B N 1
ATOM 8309 C CA . LYS B 1 482 ? 2.141 42.625 -5.434 1 95 482 LYS B CA 1
ATOM 8310 C C . LYS B 1 482 ? 2.152 41.094 -5.516 1 95 482 LYS B C 1
ATOM 8312 O O . LYS B 1 482 ? 3.082 40.438 -5.031 1 95 482 LYS B O 1
ATOM 8317 N N . SER B 1 483 ? 1.126 40.562 -6.113 1 95.81 483 SER B N 1
ATOM 8318 C CA . SER B 1 483 ? 1.026 39.125 -6.281 1 95.81 483 SER B CA 1
ATOM 8319 C C . SER B 1 483 ? 2.145 38.594 -7.176 1 95.81 483 SER B C 1
ATOM 8321 O O . SER B 1 483 ? 2.688 37.5 -6.922 1 95.81 483 SER B O 1
ATOM 8323 N N . ARG B 1 484 ? 2.496 39.281 -8.195 1 95.75 484 ARG B N 1
ATOM 8324 C CA . ARG B 1 484 ? 3.557 38.875 -9.109 1 95.75 484 ARG B CA 1
ATOM 8325 C C . ARG B 1 484 ? 4.879 38.688 -8.367 1 95.75 484 ARG B C 1
ATOM 8327 O O . ARG B 1 484 ? 5.602 37.719 -8.602 1 95.75 484 ARG B O 1
ATOM 8334 N N . GLU B 1 485 ? 5.172 39.594 -7.566 1 96.12 485 GLU B N 1
ATOM 8335 C CA . GLU B 1 485 ? 6.398 39.531 -6.781 1 96.12 485 GLU B CA 1
ATOM 8336 C C . GLU B 1 485 ? 6.371 38.344 -5.824 1 96.12 485 GLU B C 1
ATOM 8338 O O . GLU B 1 485 ? 7.367 37.625 -5.684 1 96.12 485 GLU B O 1
ATOM 8343 N N . GLN B 1 486 ? 5.246 38.156 -5.191 1 97.06 486 GLN B N 1
ATOM 8344 C CA . GLN B 1 486 ? 5.121 37.094 -4.227 1 97.06 486 GLN B CA 1
ATOM 8345 C C . GLN B 1 486 ? 5.203 35.719 -4.914 1 97.06 486 GLN B C 1
ATOM 8347 O O . GLN B 1 486 ? 5.754 34.781 -4.355 1 97.06 486 GLN B O 1
ATOM 8352 N N . VAL B 1 487 ? 4.637 35.594 -6.086 1 97.81 487 VAL B N 1
ATOM 8353 C CA . VAL B 1 487 ? 4.621 34.344 -6.828 1 97.81 487 VAL B CA 1
ATOM 8354 C C . VAL B 1 487 ? 6.051 33.906 -7.109 1 97.81 487 VAL B C 1
ATOM 8356 O O . VAL B 1 487 ? 6.359 32.719 -7.023 1 97.81 487 VAL B O 1
ATOM 8359 N N . VAL B 1 488 ? 6.949 34.812 -7.445 1 97.38 488 VAL B N 1
ATOM 8360 C CA . VAL B 1 488 ? 8.352 34.469 -7.688 1 97.38 488 VAL B CA 1
ATOM 8361 C C . VAL B 1 488 ? 8.977 33.906 -6.422 1 97.38 488 VAL B C 1
ATOM 8363 O O . VAL B 1 488 ? 9.664 32.875 -6.477 1 97.38 488 VAL B O 1
ATOM 8366 N N . THR B 1 489 ? 8.68 34.562 -5.309 1 97.81 489 THR B N 1
ATOM 8367 C CA . THR B 1 489 ? 9.219 34.125 -4.023 1 97.81 489 THR B CA 1
ATOM 8368 C C . THR B 1 489 ? 8.664 32.75 -3.639 1 97.81 489 THR B C 1
ATOM 8370 O O . THR B 1 489 ? 9.414 31.859 -3.225 1 97.81 489 THR B O 1
ATOM 8373 N N . TRP B 1 490 ? 7.352 32.594 -3.762 1 98.69 490 TRP B N 1
ATOM 8374 C CA . TRP B 1 490 ? 6.691 31.359 -3.408 1 98.69 490 TRP B CA 1
ATOM 8375 C C . TRP B 1 490 ? 7.219 30.203 -4.254 1 98.69 490 TRP B C 1
ATOM 8377 O O . TRP B 1 490 ? 7.387 29.078 -3.76 1 98.69 490 TRP B O 1
ATOM 8387 N N . THR B 1 491 ? 7.422 30.453 -5.52 1 97.88 491 THR B N 1
ATOM 8388 C CA . THR B 1 491 ? 7.938 29.438 -6.418 1 97.88 491 THR B CA 1
ATOM 8389 C C . THR B 1 491 ? 9.297 28.938 -5.945 1 97.88 491 THR B C 1
ATOM 8391 O O . THR B 1 491 ? 9.539 27.719 -5.883 1 97.88 491 THR B O 1
ATOM 8394 N N . LYS B 1 492 ? 10.156 29.844 -5.594 1 97.06 492 LYS B N 1
ATOM 8395 C CA . LYS B 1 492 ? 11.492 29.484 -5.117 1 97.06 492 LYS B CA 1
ATOM 8396 C C . LYS B 1 492 ? 11.422 28.734 -3.787 1 97.06 492 LYS B C 1
ATOM 8398 O O . LYS B 1 492 ? 12.117 27.734 -3.592 1 97.06 492 LYS B O 1
ATOM 8403 N N . GLU B 1 493 ? 10.602 29.234 -2.887 1 97.69 493 GLU B N 1
ATOM 8404 C CA . GLU B 1 493 ? 10.438 28.609 -1.58 1 97.69 493 GLU B CA 1
ATOM 8405 C C . GLU B 1 493 ? 9.914 27.188 -1.717 1 97.69 493 GLU B C 1
ATOM 8407 O O . GLU B 1 493 ? 10.391 26.266 -1.034 1 97.69 493 GLU B O 1
ATOM 8412 N N . LEU B 1 494 ? 8.961 27.031 -2.578 1 97.94 494 LEU B N 1
ATOM 8413 C CA . LEU B 1 494 ? 8.367 25.703 -2.791 1 97.94 494 LEU B CA 1
ATOM 8414 C C . LEU B 1 494 ? 9.375 24.75 -3.408 1 97.94 494 LEU B C 1
ATOM 8416 O O . LEU B 1 494 ? 9.453 23.578 -3.01 1 97.94 494 LEU B O 1
ATOM 8420 N N . GLN B 1 495 ? 10.117 25.234 -4.375 1 96 495 GLN B N 1
ATOM 8421 C CA . GLN B 1 495 ? 11.141 24.406 -5.012 1 96 495 GLN B CA 1
ATOM 8422 C C . GLN B 1 495 ? 12.188 23.953 -4.004 1 96 495 GLN B C 1
ATOM 8424 O O . GLN B 1 495 ? 12.602 22.797 -4.016 1 96 495 GLN B O 1
ATOM 8429 N N . HIS B 1 496 ? 12.578 24.828 -3.123 1 96.88 496 HIS B N 1
ATOM 8430 C CA . HIS B 1 496 ? 13.539 24.484 -2.086 1 96.88 496 HIS B CA 1
ATOM 8431 C C . HIS B 1 496 ? 12.961 23.484 -1.104 1 96.88 496 HIS B C 1
ATOM 8433 O O . HIS B 1 496 ? 13.656 22.547 -0.675 1 96.88 496 HIS B O 1
ATOM 8439 N N . LEU B 1 497 ? 11.719 23.688 -0.743 1 97.94 497 LEU B N 1
ATOM 8440 C CA . LEU B 1 497 ? 11.07 22.766 0.183 1 97.94 497 LEU B CA 1
ATOM 8441 C C . LEU B 1 497 ? 11 21.359 -0.41 1 97.94 497 LEU B C 1
ATOM 8443 O O . LEU B 1 497 ? 11.344 20.375 0.258 1 97.94 497 LEU B O 1
ATOM 8447 N N . ILE B 1 498 ? 10.539 21.25 -1.646 1 96 498 ILE B N 1
ATOM 8448 C CA . ILE B 1 498 ? 10.375 19.969 -2.311 1 96 498 ILE B CA 1
ATOM 8449 C C . ILE B 1 498 ? 11.734 19.281 -2.441 1 96 498 ILE B C 1
ATOM 8451 O O . ILE B 1 498 ? 11.859 18.078 -2.176 1 96 498 ILE B O 1
ATOM 8455 N N . ALA B 1 499 ? 12.758 20.047 -2.801 1 95.38 499 ALA B N 1
ATOM 8456 C CA . ALA B 1 499 ? 14.109 19.5 -2.904 1 95.38 499 ALA B CA 1
ATOM 8457 C C . ALA B 1 499 ? 14.609 19.016 -1.546 1 95.38 499 ALA B C 1
ATOM 8459 O O . ALA B 1 499 ? 15.266 17.984 -1.45 1 95.38 499 ALA B O 1
ATOM 8460 N N . TRP B 1 500 ? 14.336 19.812 -0.547 1 96.62 500 TRP B N 1
ATOM 8461 C CA . TRP B 1 500 ? 14.766 19.484 0.808 1 96.62 500 TRP B CA 1
ATOM 8462 C C . TRP B 1 500 ? 14.078 18.219 1.312 1 96.62 500 TRP B C 1
ATOM 8464 O O . TRP B 1 500 ? 14.703 17.375 1.944 1 96.62 500 TRP B O 1
ATOM 8474 N N . LEU B 1 501 ? 12.766 18.078 1.123 1 96.94 501 LEU B N 1
ATOM 8475 C CA . LEU B 1 501 ? 12.031 16.891 1.524 1 96.94 501 LEU B CA 1
ATOM 8476 C C . LEU B 1 501 ? 12.594 15.648 0.832 1 96.94 501 LEU B C 1
ATOM 8478 O O . LEU B 1 501 ? 12.734 14.594 1.454 1 96.94 501 LEU B O 1
ATOM 8482 N N . GLY B 1 502 ? 12.883 15.797 -0.448 1 93.81 502 GLY B N 1
ATOM 8483 C CA . GLY B 1 502 ? 13.492 14.719 -1.209 1 93.81 502 GLY B CA 1
ATOM 8484 C C . GLY B 1 502 ? 12.562 13.531 -1.422 1 93.81 502 GLY B C 1
ATOM 8485 O O . GLY B 1 502 ? 13.008 12.391 -1.479 1 93.81 502 GLY B O 1
ATOM 8486 N N . TRP B 1 503 ? 11.234 13.727 -1.404 1 94.5 503 TRP B N 1
ATOM 8487 C CA . TRP B 1 503 ? 10.273 12.664 -1.664 1 94.5 503 TRP B CA 1
ATOM 8488 C C . TRP B 1 503 ? 10.148 12.398 -3.16 1 94.5 503 TRP B C 1
ATOM 8490 O O . TRP B 1 503 ? 9.82 13.305 -3.93 1 94.5 503 TRP B O 1
ATOM 8500 N N . PRO B 1 504 ? 10.43 11.203 -3.598 1 89.19 504 PRO B N 1
ATOM 8501 C CA . PRO B 1 504 ? 10.344 10.961 -5.039 1 89.19 504 PRO B CA 1
ATOM 8502 C C . PRO B 1 504 ? 8.922 10.672 -5.512 1 89.19 504 PRO B C 1
ATOM 8504 O O . PRO B 1 504 ? 8.711 9.797 -6.355 1 89.19 504 PRO B O 1
ATOM 8507 N N . ASP B 1 505 ? 7.871 11.242 -5.121 1 80.31 505 ASP B N 1
ATOM 8508 C CA . ASP B 1 505 ? 6.461 10.945 -5.359 1 80.31 505 ASP B CA 1
ATOM 8509 C C . ASP B 1 505 ? 5.953 11.664 -6.605 1 80.31 505 ASP B C 1
ATOM 8511 O O . ASP B 1 505 ? 4.914 11.297 -7.16 1 80.31 505 ASP B O 1
ATOM 8515 N N . GLY B 1 506 ? 6.648 12.594 -7.055 1 76.44 506 GLY B N 1
ATOM 8516 C CA . GLY B 1 506 ? 6.168 13.336 -8.211 1 76.44 506 GLY B CA 1
ATOM 8517 C C . GLY B 1 506 ? 6.609 12.734 -9.531 1 76.44 506 GLY B C 1
ATOM 8518 O O . GLY B 1 506 ? 6.133 13.141 -10.594 1 76.44 506 GLY B O 1
ATOM 8519 N N . LEU B 1 507 ? 7.41 11.727 -9.445 1 85.25 507 LEU B N 1
ATOM 8520 C CA . LEU B 1 507 ? 7.918 11.094 -10.656 1 85.25 507 LEU B CA 1
ATOM 8521 C C . LEU B 1 507 ? 6.969 9.992 -11.133 1 85.25 507 LEU B C 1
ATOM 8523 O O . LEU B 1 507 ? 6.449 9.219 -10.32 1 85.25 507 LEU B O 1
ATOM 8527 N N . ARG B 1 508 ? 6.656 10.008 -12.398 1 86.88 508 ARG B N 1
ATOM 8528 C CA . ARG B 1 508 ? 5.754 9.023 -12.984 1 86.88 508 ARG B CA 1
ATOM 8529 C C . ARG B 1 508 ? 5.977 8.906 -14.492 1 86.88 508 ARG B C 1
ATOM 8531 O O . ARG B 1 508 ? 6.582 9.789 -15.102 1 86.88 508 ARG B O 1
ATOM 8538 N N . CYS B 1 509 ? 5.594 7.812 -15.023 1 89.19 509 CYS B N 1
ATOM 8539 C CA . CYS B 1 509 ? 5.555 7.719 -16.484 1 89.19 509 CYS B CA 1
ATOM 8540 C C . CYS B 1 509 ? 4.41 8.547 -17.047 1 89.19 509 CYS B C 1
ATOM 8542 O O . CYS B 1 509 ? 3.258 8.383 -16.641 1 89.19 509 CYS B O 1
ATOM 8544 N N . ASP B 1 510 ? 4.707 9.461 -17.828 1 83.25 510 ASP B N 1
ATOM 8545 C CA . ASP B 1 510 ? 3.748 10.328 -18.5 1 83.25 510 ASP B CA 1
ATOM 8546 C C . ASP B 1 510 ? 4.012 10.383 -20 1 83.25 510 ASP B C 1
ATOM 8548 O O . ASP B 1 510 ? 5.004 10.961 -20.453 1 83.25 510 ASP B O 1
ATOM 8552 N N . PRO B 1 511 ? 3.256 9.789 -20.859 1 84.5 511 PRO B N 1
ATOM 8553 C CA . PRO B 1 511 ? 1.95 9.203 -20.562 1 84.5 511 PRO B CA 1
ATOM 8554 C C . PRO B 1 511 ? 2.061 7.887 -19.797 1 84.5 511 PRO B C 1
ATOM 8556 O O . PRO B 1 511 ? 3.137 7.281 -19.75 1 84.5 511 PRO B O 1
ATOM 8559 N N . GLN B 1 512 ? 0.859 7.559 -19.203 1 88 512 GLN B N 1
ATOM 8560 C CA . GLN B 1 512 ? 0.784 6.27 -18.516 1 88 512 GLN B CA 1
ATOM 8561 C C . GLN B 1 512 ? 1.085 5.121 -19.484 1 88 512 GLN B C 1
ATOM 8563 O O . GLN B 1 512 ? 0.646 5.137 -20.625 1 88 512 GLN B O 1
ATOM 8568 N N . CYS B 1 513 ? 1.772 4.125 -18.922 1 90.81 513 CYS B N 1
ATOM 8569 C CA . CYS B 1 513 ? 2.178 2.994 -19.75 1 90.81 513 CYS B CA 1
ATOM 8570 C C . CYS B 1 513 ? 0.969 2.178 -20.188 1 90.81 513 CYS B C 1
ATOM 8572 O O . CYS B 1 513 ? 0.024 1.996 -19.406 1 90.81 513 CYS B O 1
ATOM 8574 N N . SER B 1 514 ? 0.979 1.78 -21.422 1 88.75 514 SER B N 1
ATOM 8575 C CA . SER B 1 514 ? -0.016 0.844 -21.922 1 88.75 514 SER B CA 1
ATOM 8576 C C . SER B 1 514 ? 0.15 -0.537 -21.297 1 88.75 514 SER B C 1
ATOM 8578 O O . SER B 1 514 ? 1.182 -0.83 -20.703 1 88.75 514 SER B O 1
ATOM 8580 N N . PRO B 1 515 ? -1.019 -1.252 -21.578 1 87.5 515 PRO B N 1
ATOM 8581 C CA . PRO B 1 515 ? -0.771 -2.648 -21.219 1 87.5 515 PRO B CA 1
ATOM 8582 C C . PRO B 1 515 ? 0.438 -3.242 -21.938 1 87.5 515 PRO B C 1
ATOM 8584 O O . PRO B 1 515 ? 0.76 -2.83 -23.047 1 87.5 515 PRO B O 1
ATOM 8587 N N . ASN B 1 516 ? 1.228 -4.117 -21.406 1 88.12 516 ASN B N 1
ATOM 8588 C CA . ASN B 1 516 ? 2.414 -4.777 -21.938 1 88.12 516 ASN B CA 1
ATOM 8589 C C . ASN B 1 516 ? 3.639 -3.869 -21.875 1 88.12 516 ASN B C 1
ATOM 8591 O O . ASN B 1 516 ? 4.613 -4.078 -22.594 1 88.12 516 ASN B O 1
ATOM 8595 N N . GLU B 1 517 ? 3.43 -2.762 -21.312 1 90.62 517 GLU B N 1
ATOM 8596 C CA . GLU B 1 517 ? 4.562 -1.905 -20.969 1 90.62 517 GLU B CA 1
ATOM 8597 C C . GLU B 1 517 ? 4.773 -1.833 -19.469 1 90.62 517 GLU B C 1
ATOM 8599 O O . GLU B 1 517 ? 3.824 -1.995 -18.688 1 90.62 517 GLU B O 1
ATOM 8604 N N . ILE B 1 518 ? 5.984 -1.644 -19.062 1 90.56 518 ILE B N 1
ATOM 8605 C CA . ILE B 1 518 ? 6.312 -1.442 -17.656 1 90.56 518 ILE B CA 1
ATOM 8606 C C . ILE B 1 518 ? 6.953 -0.069 -17.469 1 90.56 518 ILE B C 1
ATOM 8608 O O . ILE B 1 518 ? 7.879 0.298 -18.188 1 90.56 518 ILE B O 1
ATOM 8612 N N . CYS B 1 519 ? 6.391 0.753 -16.562 1 91.25 519 CYS B N 1
ATOM 8613 C CA . CYS B 1 519 ? 7.016 2.01 -16.172 1 91.25 519 CYS B CA 1
ATOM 8614 C C . CYS B 1 519 ? 8.281 1.759 -15.359 1 91.25 519 CYS B C 1
ATOM 8616 O O . CYS B 1 519 ? 8.211 1.212 -14.258 1 91.25 519 CYS B O 1
ATOM 8618 N N . MET B 1 520 ? 9.414 2.184 -15.867 1 90.44 520 MET B N 1
ATOM 8619 C CA . MET B 1 520 ? 10.672 1.813 -15.211 1 90.44 520 MET B CA 1
ATOM 8620 C C . MET B 1 520 ? 11.523 3.045 -14.945 1 90.44 520 MET B C 1
ATOM 8622 O O . MET B 1 520 ? 11.477 4.02 -15.695 1 90.44 520 MET B O 1
ATOM 8626 N N . ILE B 1 521 ? 12.203 2.975 -13.883 1 90.56 521 ILE B N 1
ATOM 8627 C CA . ILE B 1 521 ? 13.312 3.871 -13.57 1 90.56 521 ILE B CA 1
ATOM 8628 C C . ILE B 1 521 ? 14.633 3.102 -13.625 1 90.56 521 ILE B C 1
ATOM 8630 O O . ILE B 1 521 ? 14.633 1.874 -13.742 1 90.56 521 ILE B O 1
ATOM 8634 N N . PRO B 1 522 ? 15.773 3.809 -13.617 1 86.31 522 PRO B N 1
ATOM 8635 C CA . PRO B 1 522 ? 17.031 3.068 -13.609 1 86.31 522 PRO B CA 1
ATOM 8636 C C . PRO B 1 522 ? 17.172 2.152 -12.398 1 86.31 522 PRO B C 1
ATOM 8638 O O . PRO B 1 522 ? 17.016 2.6 -11.258 1 86.31 522 PRO B O 1
ATOM 8641 N N . MET B 1 523 ? 17.375 0.87 -12.656 1 85.5 523 MET B N 1
ATOM 8642 C CA . MET B 1 523 ? 17.609 -0.127 -11.617 1 85.5 523 MET B CA 1
ATOM 8643 C C . MET B 1 523 ? 18.812 -0.992 -11.961 1 85.5 523 MET B C 1
ATOM 8645 O O . MET B 1 523 ? 19.156 -1.151 -13.141 1 85.5 523 MET B O 1
ATOM 8649 N N . TRP B 1 524 ? 19.5 -1.481 -11.031 1 80.62 524 TRP B N 1
ATOM 8650 C CA . TRP B 1 524 ? 20.562 -2.465 -11.227 1 80.62 524 TRP B CA 1
ATOM 8651 C C . TRP B 1 524 ? 20 -3.779 -11.75 1 80.62 524 TRP B C 1
ATOM 8653 O O . TRP B 1 524 ? 18.938 -4.223 -11.312 1 80.62 524 TRP B O 1
ATOM 8663 N N . PRO B 1 525 ? 20.438 -4.637 -12.672 1 68.06 525 PRO B N 1
ATOM 8664 C CA . PRO B 1 525 ? 21.719 -4.305 -13.312 1 68.06 525 PRO B CA 1
ATOM 8665 C C . PRO B 1 525 ? 21.531 -3.533 -14.617 1 68.06 525 PRO B C 1
ATOM 8667 O O . PRO B 1 525 ? 22.516 -3.209 -15.289 1 68.06 525 PRO B O 1
ATOM 8670 N N . ALA B 1 526 ? 20.156 -3.447 -15.055 1 53.28 526 ALA B N 1
ATOM 8671 C CA . ALA B 1 526 ? 19.781 -3.018 -16.406 1 53.28 526 ALA B CA 1
ATOM 8672 C C . ALA B 1 526 ? 20.594 -1.809 -16.844 1 53.28 526 ALA B C 1
ATOM 8674 O O . ALA B 1 526 ? 21.016 -1.721 -18 1 53.28 526 ALA B O 1
ATOM 8675 N N . VAL B 1 527 ? 20.703 -0.793 -15.859 1 45.72 527 VAL B N 1
ATOM 8676 C CA . VAL B 1 527 ? 21.391 0.423 -16.266 1 45.72 527 VAL B CA 1
ATOM 8677 C C . VAL B 1 527 ? 22.906 0.183 -16.281 1 45.72 527 VAL B C 1
ATOM 8679 O O . VAL B 1 527 ? 23.562 0.4 -17.297 1 45.72 527 VAL B O 1
ATOM 8682 N N . PRO B 1 528 ? 23.406 -0.088 -15.164 1 40.66 528 PRO B N 1
ATOM 8683 C CA . PRO B 1 528 ? 24.875 -0.101 -15.164 1 40.66 528 PRO B CA 1
ATOM 8684 C C . PRO B 1 528 ? 25.453 -1.281 -15.938 1 40.66 528 PRO B C 1
ATOM 8686 O O . PRO B 1 528 ? 26.578 -1.199 -16.453 1 40.66 528 PRO B O 1
ATOM 8689 N N . VAL B 1 529 ? 24.5 -2.305 -15.922 1 41.91 529 VAL B N 1
ATOM 8690 C CA . VAL B 1 529 ? 25.109 -3.492 -16.516 1 41.91 529 VAL B CA 1
ATOM 8691 C C . VAL B 1 529 ? 24.5 -3.74 -17.906 1 41.91 529 VAL B C 1
ATOM 8693 O O . VAL B 1 529 ? 25.234 -3.906 -18.875 1 41.91 529 VAL B O 1
ATOM 8696 N N . VAL B 1 530 ? 23.047 -3.713 -17.969 1 47.66 530 VAL B N 1
ATOM 8697 C CA . VAL B 1 530 ? 22.516 -4.266 -19.203 1 47.66 530 VAL B CA 1
ATOM 8698 C C . VAL B 1 530 ? 22.125 -3.131 -20.156 1 47.66 530 VAL B C 1
ATOM 8700 O O . VAL B 1 530 ? 21.969 -3.348 -21.359 1 47.66 530 VAL B O 1
ATOM 8703 N N . ARG B 1 531 ? 22.484 -1.823 -19.688 1 50.19 531 ARG B N 1
ATOM 8704 C CA . ARG B 1 531 ? 22.281 -0.619 -20.484 1 50.19 531 ARG B CA 1
ATOM 8705 C C . ARG B 1 531 ? 21.047 -0.75 -21.375 1 50.19 531 ARG B C 1
ATOM 8707 O O . ARG B 1 531 ? 21.094 -0.469 -22.562 1 50.19 531 ARG B O 1
ATOM 8714 N N . ILE B 1 532 ? 19.875 -1.414 -20.891 1 54.5 532 ILE B N 1
ATOM 8715 C CA . ILE B 1 532 ? 18.719 -1.767 -21.688 1 54.5 532 ILE B CA 1
ATOM 8716 C C . ILE B 1 532 ? 18.016 -0.497 -22.172 1 54.5 532 ILE B C 1
ATOM 8718 O O . ILE B 1 532 ? 17.406 -0.489 -23.25 1 54.5 532 ILE B O 1
ATOM 8722 N N . HIS B 1 533 ? 18.047 0.664 -21.375 1 64.56 533 HIS B N 1
ATOM 8723 C CA . HIS B 1 533 ? 17.359 1.889 -21.781 1 64.56 533 HIS B CA 1
ATOM 8724 C C . HIS B 1 533 ? 18.125 3.123 -21.297 1 64.56 533 HIS B C 1
ATOM 8726 O O . HIS B 1 533 ? 18.531 3.191 -20.141 1 64.56 533 HIS B O 1
ATOM 8732 N N . PRO B 1 534 ? 18.438 3.969 -22.203 1 77.56 534 PRO B N 1
ATOM 8733 C CA . PRO B 1 534 ? 19.047 5.238 -21.797 1 77.56 534 PRO B CA 1
ATOM 8734 C C . PRO B 1 534 ? 18.031 6.184 -21.156 1 77.56 534 PRO B C 1
ATOM 8736 O O . PRO B 1 534 ? 17.297 6.883 -21.859 1 77.56 534 PRO B O 1
ATOM 8739 N N . PHE B 1 535 ? 18 6.258 -19.844 1 84.06 535 PHE B N 1
ATOM 8740 C CA . PHE B 1 535 ? 17.047 7.113 -19.141 1 84.06 535 PHE B CA 1
ATOM 8741 C C . PHE B 1 535 ? 17.484 8.57 -19.203 1 84.06 535 PHE B C 1
ATOM 8743 O O . PHE B 1 535 ? 18.672 8.875 -19.141 1 84.06 535 PHE B O 1
ATOM 8750 N N . GLU B 1 536 ? 16.594 9.391 -19.344 1 88.44 536 GLU B N 1
ATOM 8751 C CA . GLU B 1 536 ? 16.812 10.828 -19.25 1 88.44 536 GLU B CA 1
ATOM 8752 C C . GLU B 1 536 ? 16.641 11.32 -17.812 1 88.44 536 GLU B C 1
ATOM 8754 O O . GLU B 1 536 ? 16.078 10.625 -16.969 1 88.44 536 GLU B O 1
ATOM 8759 N N . TYR B 1 537 ? 17.234 12.414 -17.531 1 90.81 537 TYR B N 1
ATOM 8760 C CA . TYR B 1 537 ? 17.156 13.023 -16.219 1 90.81 537 TYR B CA 1
ATOM 8761 C C . TYR B 1 537 ? 16.625 14.453 -16.312 1 90.81 537 TYR B C 1
ATOM 8763 O O . TYR B 1 537 ? 16.797 15.117 -17.328 1 90.81 537 TYR B O 1
ATOM 8771 N N . THR B 1 538 ? 15.953 14.883 -15.25 1 89.56 538 THR B N 1
ATOM 8772 C CA . THR B 1 538 ? 15.453 16.25 -15.18 1 89.56 538 THR B CA 1
ATOM 8773 C C . THR B 1 538 ? 16.609 17.25 -15.094 1 89.56 538 THR B C 1
ATOM 8775 O O . THR B 1 538 ? 17.703 16.891 -14.633 1 89.56 538 THR B O 1
ATOM 8778 N N . ALA B 1 539 ? 16.375 18.438 -15.641 1 89.25 539 ALA B N 1
ATOM 8779 C CA . ALA B 1 539 ? 17.266 19.562 -15.391 1 89.25 539 ALA B CA 1
ATOM 8780 C C . ALA B 1 539 ? 16.859 20.312 -14.133 1 89.25 539 ALA B C 1
ATOM 8782 O O . ALA B 1 539 ? 15.82 20.969 -14.102 1 89.25 539 ALA B O 1
ATOM 8783 N N . PRO B 1 540 ? 17.641 20.172 -13.117 1 89.12 540 PRO B N 1
ATOM 8784 C CA . PRO B 1 540 ? 17.219 20.844 -11.883 1 89.12 540 PRO B CA 1
ATOM 8785 C C . PRO B 1 540 ? 17.141 22.359 -12.055 1 89.12 540 PRO B C 1
ATOM 8787 O O . PRO B 1 540 ? 17.938 22.953 -12.781 1 89.12 540 PRO B O 1
ATOM 8790 N N . VAL B 1 541 ? 16.25 23 -11.422 1 87.38 541 VAL B N 1
ATOM 8791 C CA . VAL B 1 541 ? 16.047 24.438 -11.484 1 87.38 541 VAL B CA 1
ATOM 8792 C C . VAL B 1 541 ? 17.219 25.156 -10.844 1 87.38 541 VAL B C 1
ATOM 8794 O O . VAL B 1 541 ? 17.516 26.312 -11.18 1 87.38 541 VAL B O 1
ATOM 8797 N N . ASP B 1 542 ? 17.781 24.484 -9.906 1 90.75 542 ASP B N 1
ATOM 8798 C CA . ASP B 1 542 ? 18.953 24.953 -9.188 1 90.75 542 ASP B CA 1
ATOM 8799 C C . ASP B 1 542 ? 20.062 23.906 -9.195 1 90.75 542 ASP B C 1
ATOM 8801 O O . ASP B 1 542 ? 19.797 22.719 -9.008 1 90.75 542 ASP B O 1
ATOM 8805 N N . GLU B 1 543 ? 21.25 24.344 -9.383 1 90.12 543 GLU B N 1
ATOM 8806 C CA . GLU B 1 543 ? 22.391 23.438 -9.484 1 90.12 543 GLU B CA 1
ATOM 8807 C C . GLU B 1 543 ? 22.609 22.688 -8.18 1 90.12 543 GLU B C 1
ATOM 8809 O O . GLU B 1 543 ? 23.203 21.609 -8.172 1 90.12 543 GLU B O 1
ATOM 8814 N N . MET B 1 544 ? 22.047 23.219 -7.176 1 92.56 544 MET B N 1
ATOM 8815 C CA . MET B 1 544 ? 22.219 22.562 -5.879 1 92.56 544 MET B CA 1
ATOM 8816 C C . MET B 1 544 ? 21.281 21.359 -5.746 1 92.56 544 MET B C 1
ATOM 8818 O O . MET B 1 544 ? 21.516 20.484 -4.906 1 92.56 544 MET B O 1
ATOM 8822 N N . PHE B 1 545 ? 20.266 21.344 -6.555 1 93 545 PHE B N 1
ATOM 8823 C CA . PHE B 1 545 ? 19.297 20.266 -6.469 1 93 545 PHE B CA 1
ATOM 8824 C C . PHE B 1 545 ? 19.75 19.062 -7.297 1 93 545 PHE B C 1
ATOM 8826 O O . PHE B 1 545 ? 20.578 19.203 -8.203 1 93 545 PHE B O 1
ATOM 8833 N N . GLU B 1 546 ? 19.281 17.969 -6.922 1 91.25 546 GLU B N 1
ATOM 8834 C CA . GLU B 1 546 ? 19.656 16.766 -7.648 1 91.25 546 GLU B CA 1
ATOM 8835 C C . GLU B 1 546 ? 18.766 16.547 -8.859 1 91.25 546 GLU B C 1
ATOM 8837 O O . GLU B 1 546 ? 17.562 16.781 -8.797 1 91.25 546 GLU B O 1
ATOM 8842 N N . ALA B 1 547 ? 19.438 16.062 -9.922 1 90.25 547 ALA B N 1
ATOM 8843 C CA . ALA B 1 547 ? 18.688 15.609 -11.094 1 90.25 547 ALA B CA 1
ATOM 8844 C C . ALA B 1 547 ? 17.969 14.297 -10.812 1 90.25 547 ALA B C 1
ATOM 8846 O O . ALA B 1 547 ? 18.516 13.414 -10.148 1 90.25 547 ALA B O 1
ATOM 8847 N N . GLN B 1 548 ? 16.781 14.172 -11.258 1 90.19 548 GLN B N 1
ATOM 8848 C CA . GLN B 1 548 ? 16.016 12.953 -11.062 1 90.19 548 GLN B CA 1
ATOM 8849 C C . GLN B 1 548 ? 15.805 12.211 -12.383 1 90.19 548 GLN B C 1
ATOM 8851 O O . GLN B 1 548 ? 15.633 12.836 -13.43 1 90.19 548 GLN B O 1
ATOM 8856 N N . PRO B 1 549 ? 15.867 10.906 -12.281 1 90.62 549 PRO B N 1
ATOM 8857 C CA . PRO B 1 549 ? 15.617 10.156 -13.516 1 90.62 549 PRO B CA 1
ATOM 8858 C C . PRO B 1 549 ? 14.172 10.289 -14 1 90.62 549 PRO B C 1
ATOM 8860 O O . PRO B 1 549 ? 13.25 10.32 -13.18 1 90.62 549 PRO B O 1
ATOM 8863 N N . LEU B 1 550 ? 14.047 10.359 -15.273 1 90.62 550 LEU B N 1
ATOM 8864 C CA . LEU B 1 550 ? 12.719 10.344 -15.867 1 90.62 550 LEU B CA 1
ATOM 8865 C C . LEU B 1 550 ? 12.273 8.914 -16.172 1 90.62 550 LEU B C 1
ATOM 8867 O O . LEU B 1 550 ? 12.906 8.211 -16.953 1 90.62 550 LEU B O 1
ATOM 8871 N N . PRO B 1 551 ? 11.164 8.469 -15.469 1 91.25 551 PRO B N 1
ATOM 8872 C CA . PRO B 1 551 ? 10.664 7.121 -15.758 1 91.25 551 PRO B CA 1
ATOM 8873 C C . PRO B 1 551 ? 10.258 6.945 -17.219 1 91.25 551 PRO B C 1
ATOM 8875 O O . PRO B 1 551 ? 9.844 7.91 -17.875 1 91.25 551 PRO B O 1
ATOM 8878 N N . ALA B 1 552 ? 10.359 5.77 -17.703 1 89.69 552 ALA B N 1
ATOM 8879 C CA . ALA B 1 552 ? 10.023 5.488 -19.109 1 89.69 552 ALA B CA 1
ATOM 8880 C C . ALA B 1 552 ? 9.227 4.191 -19.219 1 89.69 552 ALA B C 1
ATOM 8882 O O . ALA B 1 552 ? 9.477 3.23 -18.5 1 89.69 552 ALA B O 1
ATOM 8883 N N . CYS B 1 553 ? 8.258 4.199 -20.094 1 90.94 553 CYS B N 1
ATOM 8884 C CA . CYS B 1 553 ? 7.512 2.982 -20.406 1 90.94 553 CYS B CA 1
ATOM 8885 C C . CYS B 1 553 ? 8.312 2.066 -21.312 1 90.94 553 CYS B C 1
ATOM 8887 O O . CYS B 1 553 ? 8.531 2.387 -22.484 1 90.94 553 CYS B O 1
ATOM 8889 N N . LEU B 1 554 ? 8.711 0.978 -20.797 1 88.19 554 LEU B N 1
ATOM 8890 C CA . LEU B 1 554 ? 9.438 0.003 -21.609 1 88.19 554 LEU B CA 1
ATOM 8891 C C . LEU B 1 554 ? 8.492 -1.045 -22.188 1 88.19 554 LEU B C 1
ATOM 8893 O O . LEU B 1 554 ? 7.609 -1.543 -21.469 1 88.19 554 LEU B O 1
ATOM 8897 N N . LYS B 1 555 ? 8.688 -1.39 -23.391 1 86.38 555 LYS B N 1
ATOM 8898 C CA . LYS B 1 555 ? 7.781 -2.295 -24.094 1 86.38 555 LYS B CA 1
ATOM 8899 C C . LYS B 1 555 ? 8.242 -3.744 -23.953 1 86.38 555 LYS B C 1
ATOM 8901 O O . LYS B 1 555 ? 9.43 -4.039 -24.094 1 86.38 555 LYS B O 1
ATOM 8906 N N . TRP B 1 556 ? 7.305 -4.551 -23.734 1 83.69 556 TRP B N 1
ATOM 8907 C CA . TRP B 1 556 ? 7.543 -5.984 -23.594 1 83.69 556 TRP B CA 1
ATOM 8908 C C . TRP B 1 556 ? 8.234 -6.551 -24.828 1 83.69 556 TRP B C 1
ATOM 8910 O O . TRP B 1 556 ? 9.156 -7.359 -24.703 1 83.69 556 TRP B O 1
ATOM 8920 N N . GLU B 1 557 ? 7.875 -6.105 -26 1 72.25 557 GLU B N 1
ATOM 8921 C CA . GLU B 1 557 ? 8.391 -6.617 -27.266 1 72.25 557 GLU B CA 1
ATOM 8922 C C . GLU B 1 557 ? 9.875 -6.309 -27.438 1 72.25 557 GLU B C 1
ATOM 8924 O O . GLU B 1 557 ? 10.602 -7.059 -28.078 1 72.25 557 GLU B O 1
ATOM 8929 N N . LYS B 1 558 ? 10.289 -5.199 -26.797 1 66.12 558 LYS B N 1
ATOM 8930 C CA . LYS B 1 558 ? 11.672 -4.762 -26.969 1 66.12 558 LYS B CA 1
ATOM 8931 C C . LYS B 1 558 ? 12.586 -5.418 -25.938 1 66.12 558 LYS B C 1
ATOM 8933 O O . LYS B 1 558 ? 13.812 -5.297 -26.016 1 66.12 558 LYS B O 1
ATOM 8938 N N . SER B 1 559 ? 12.031 -5.93 -24.984 1 61.25 559 SER B N 1
ATOM 8939 C CA . SER B 1 559 ? 12.812 -6.594 -23.938 1 61.25 559 SER B CA 1
ATOM 8940 C C . SER B 1 559 ? 13.359 -7.93 -24.422 1 61.25 559 SER B C 1
ATOM 8942 O O . SER B 1 559 ? 14.141 -8.578 -23.719 1 61.25 559 SER B O 1
ATOM 8944 N N . LYS B 1 560 ? 13.062 -8.234 -25.594 1 53.78 560 LYS B N 1
ATOM 8945 C CA . LYS B 1 560 ? 13.414 -9.555 -26.125 1 53.78 560 LYS B CA 1
ATOM 8946 C C . LYS B 1 560 ? 14.781 -9.531 -26.797 1 53.78 560 LYS B C 1
ATOM 8948 O O . LYS B 1 560 ? 14.891 -9.109 -27.953 1 53.78 560 LYS B O 1
ATOM 8953 N N . PRO B 1 561 ? 15.852 -9.352 -26.031 1 44.38 561 PRO B N 1
ATOM 8954 C CA . PRO B 1 561 ? 17.141 -9.266 -26.734 1 44.38 561 PRO B CA 1
ATOM 8955 C C . PRO B 1 561 ? 17.125 -10.008 -28.078 1 44.38 561 PRO B C 1
ATOM 8957 O O . PRO B 1 561 ? 17.609 -9.484 -29.078 1 44.38 561 PRO B O 1
ATOM 8960 N N . LEU B 1 562 ? 17.047 -11.336 -28.031 1 40.03 562 LEU B N 1
ATOM 8961 C CA . LEU B 1 562 ? 17.375 -12.234 -29.125 1 40.03 562 LEU B CA 1
ATOM 8962 C C . LEU B 1 562 ? 16.281 -12.219 -30.188 1 40.03 562 LEU B C 1
ATOM 8964 O O . LEU B 1 562 ? 16.438 -12.789 -31.266 1 40.03 562 LEU B O 1
ATOM 8968 N N . ALA B 1 563 ? 15.258 -11.758 -29.859 1 36.97 563 ALA B N 1
ATOM 8969 C CA . ALA B 1 563 ? 14.203 -11.914 -30.844 1 36.97 563 ALA B CA 1
ATOM 8970 C C . ALA B 1 563 ? 14.422 -10.969 -32.031 1 36.97 563 ALA B C 1
ATOM 8972 O O . ALA B 1 563 ? 13.93 -11.219 -33.125 1 36.97 563 ALA B O 1
ATOM 8973 N N . ASN B 1 564 ? 14.938 -9.781 -31.734 1 33.94 564 ASN B N 1
ATOM 8974 C CA . ASN B 1 564 ? 14.992 -8.867 -32.875 1 33.94 564 ASN B CA 1
ATOM 8975 C C . ASN B 1 564 ? 16.375 -8.859 -33.5 1 33.94 564 ASN B C 1
ATOM 8977 O O . ASN B 1 564 ? 16.703 -7.941 -34.25 1 33.94 564 ASN B O 1
ATOM 8981 N N . LEU B 1 565 ? 17.297 -9.523 -33.062 1 33.44 565 LEU B N 1
ATOM 8982 C CA . LEU B 1 565 ? 18.516 -9.414 -33.875 1 33.44 565 LEU B CA 1
ATOM 8983 C C . LEU B 1 565 ? 18.375 -10.203 -35.156 1 33.44 565 LEU B C 1
ATOM 8985 O O . LEU B 1 565 ? 17.938 -11.359 -35.156 1 33.44 565 LEU B O 1
ATOM 8989 N N . PRO B 1 566 ? 18.406 -9.492 -36.344 1 32.94 566 PRO B N 1
ATOM 8990 C CA . PRO B 1 566 ? 18.469 -10.219 -37.594 1 32.94 566 PRO B CA 1
ATOM 8991 C C . PRO B 1 566 ? 19.516 -11.328 -37.594 1 32.94 566 PRO B C 1
ATOM 8993 O O . PRO B 1 566 ? 20.562 -11.195 -36.938 1 32.94 566 PRO B O 1
ATOM 8996 N N . ALA B 1 567 ? 19.094 -12.555 -38.156 1 32.28 567 ALA B N 1
ATOM 8997 C CA . ALA B 1 567 ? 20.016 -13.672 -38.344 1 32.28 567 ALA B CA 1
ATOM 8998 C C . ALA B 1 567 ? 21.359 -13.188 -38.875 1 32.28 567 ALA B C 1
ATOM 9000 O O . ALA B 1 567 ? 22.406 -13.703 -38.469 1 32.28 567 ALA B O 1
ATOM 9001 N N . GLU B 1 568 ? 21.391 -12.273 -39.812 1 30.5 568 GLU B N 1
ATOM 9002 C CA . GLU B 1 568 ? 22.594 -11.828 -40.5 1 30.5 568 GLU B CA 1
ATOM 9003 C C . GLU B 1 568 ? 23.516 -11.07 -39.562 1 30.5 568 GLU B C 1
ATOM 9005 O O . GLU B 1 568 ? 24.703 -10.891 -39.875 1 30.5 568 GLU B O 1
ATOM 9010 N N . LYS B 1 569 ? 22.984 -10.391 -38.719 1 32.22 569 LYS B N 1
ATOM 9011 C CA . LYS B 1 569 ? 23.891 -9.617 -37.875 1 32.22 569 LYS B CA 1
ATOM 9012 C C . LYS B 1 569 ? 24.328 -10.43 -36.656 1 32.22 569 LYS B C 1
ATOM 9014 O O . LYS B 1 569 ? 24.906 -9.891 -35.719 1 32.22 569 LYS B O 1
ATOM 9019 N N . MET B 1 570 ? 23.906 -11.43 -36.625 1 28.34 570 MET B N 1
ATOM 9020 C CA . MET B 1 570 ? 24.406 -12.492 -35.75 1 28.34 570 MET B CA 1
ATOM 9021 C C . MET B 1 570 ? 25.547 -13.258 -36.406 1 28.34 570 MET B C 1
ATOM 9023 O O . MET B 1 570 ? 26.062 -14.219 -35.812 1 28.34 570 MET B O 1
ATOM 9027 N N . SER B 1 571 ? 25.812 -13.07 -37.594 1 23.55 571 SER B N 1
ATOM 9028 C CA . SER B 1 571 ? 27.016 -13.578 -38.219 1 23.55 571 SER B CA 1
ATOM 9029 C C . SER B 1 571 ? 28.219 -12.703 -37.938 1 23.55 571 SER B C 1
ATOM 9031 O O . SER B 1 571 ? 28.109 -11.469 -37.906 1 23.55 571 SER B O 1
#

Solvent-accessible surface area (backbone atoms only — not comparable to full-atom values): 61974 Å² total; per-residue (Å²): 135,87,79,87,80,73,76,80,68,70,84,70,69,76,80,66,68,77,72,63,71,82,62,67,79,72,65,75,65,75,79,69,75,76,69,72,68,70,75,71,73,71,67,44,38,61,43,75,40,78,74,79,34,24,34,59,46,38,43,54,62,65,32,62,59,21,44,43,54,17,44,66,30,24,33,32,52,41,41,30,36,26,27,33,38,33,57,42,60,33,18,32,43,42,54,83,55,80,76,76,58,86,36,62,49,66,31,18,68,45,60,39,44,22,43,39,70,29,60,68,47,79,73,54,22,31,41,35,36,30,28,27,71,39,65,40,44,27,38,37,40,40,22,23,38,53,35,77,94,43,60,46,20,40,27,61,55,36,30,73,60,70,69,46,49,66,79,64,57,81,76,46,51,86,88,32,43,63,59,49,50,50,51,52,50,50,41,49,39,52,49,20,66,74,61,68,37,52,32,39,36,30,19,42,66,35,54,36,32,44,35,45,41,54,84,55,59,54,39,82,75,44,78,21,34,59,44,63,85,73,44,50,80,66,68,55,74,39,72,79,54,70,86,54,50,64,67,61,23,51,63,61,58,45,23,60,60,45,18,48,52,60,24,56,71,18,30,46,70,69,25,52,70,71,53,44,62,18,56,63,40,42,41,49,62,56,62,67,27,57,49,47,55,51,46,31,58,76,65,63,33,83,36,24,63,56,70,45,52,60,52,70,54,44,69,67,50,46,52,53,52,52,50,49,51,51,50,45,41,45,46,32,70,72,75,44,66,78,64,56,67,47,77,63,32,60,68,59,50,50,48,48,52,48,64,65,44,50,62,54,52,48,25,50,53,50,52,69,64,38,83,87,56,57,37,44,59,40,39,52,49,45,36,37,55,34,39,66,74,40,51,86,34,41,36,45,82,59,65,49,85,83,52,58,65,42,53,53,52,14,30,54,44,46,21,40,60,88,42,61,86,54,39,80,40,64,84,58,42,71,27,42,20,37,51,46,20,12,50,28,47,36,30,36,54,53,40,43,52,40,48,50,54,28,52,55,35,56,61,58,67,66,76,68,45,65,56,63,69,74,67,66,64,77,71,47,55,53,41,29,54,57,24,44,58,47,50,57,52,50,50,51,52,49,52,51,48,52,42,54,47,58,69,77,76,83,69,59,39,80,69,55,55,51,82,52,33,46,67,39,65,73,40,52,52,40,46,87,67,59,57,75,63,90,71,51,61,50,80,49,94,42,90,60,42,51,65,44,74,46,38,40,61,44,48,57,81,72,63,36,74,75,51,71,56,56,75,72,74,70,104,136,85,79,83,85,70,80,85,73,71,86,72,68,78,78,70,68,76,74,68,68,82,63,69,74,72,66,75,62,75,76,70,74,74,69,72,70,71,77,72,74,70,67,42,39,62,43,74,39,78,75,80,34,23,34,57,47,38,44,54,62,64,31,61,58,22,44,41,54,17,44,65,30,24,33,33,51,41,42,31,37,25,26,33,38,34,58,43,59,33,18,32,43,43,52,87,58,80,76,76,59,89,35,63,47,67,31,19,67,46,58,40,45,21,43,40,71,28,59,69,47,77,73,55,24,33,41,36,35,28,29,27,70,38,63,41,44,26,36,36,41,41,22,22,37,51,33,78,95,42,62,45,21,41,29,61,56,36,30,74,60,70,69,47,50,67,79,66,56,79,75,46,52,86,89,33,42,63,57,51,50,50,51,51,52,51,40,49,39,52,50,19,65,72,60,67,37,50,30,39,38,30,18,40,68,35,57,34,31,44,35,45,39,52,84,55,60,54,40,82,75,45,79,21,35,59,44,63,84,74,46,51,79,69,69,63,75,51,70,74,60,69,85,54,53,76,69,62,22,52,65,58,59,44,24,61,59,46,18,50,51,60,23,55,71,19,31,47,69,71,25,52,69,70,52,44,62,18,57,63,40,42,41,50,63,56,63,68,27,56,51,47,55,50,47,31,59,74,66,63,32,81,34,24,64,56,71,46,53,60,52,70,53,42,70,67,52,46,53,52,52,54,50,50,51,52,51,46,42,45,46,32,70,71,74,44,66,77,64,56,67,46,77,65,33,60,68,60,50,50,49,50,52,47,64,65,45,51,61,54,52,48,25,50,53,50,52,68,65,38,84,88,55,56,36,44,60,40,39,51,49,44,37,37,53,35,40,66,74,38,52,85,34,42,39,45,82,61,67,48,85,84,52,59,65,39,51,54,52,13,30,54,44,47,21,40,62,86,42,62,85,54,40,80,41,64,83,58,44,72,27,41,21,37,50,46,19,11,50,28,47,34,30,36,54,53,40,44,53,40,47,51,54,28,50,55,34,56,63,57,68,67,75,67,46,66,55,60,66,73,68,62,66,76,71,47,55,54,41,29,52,56,24,45,58,47,50,56,52,50,49,52,52,50,53,51,49,52,44,54,48,59,69,77,76,85,67,61,39,81,70,54,55,51,80,52,34,45,63,39,64,72,39,48,52,40,43,87,66,58,56,75,62,89,71,51,60,51,80,49,94,42,89,60,41,50,63,43,74,45,40,39,61,43,49,57,80,71,63,35,71,76,50,70,55,55,76,72,75,69,101

Radius of gyration: 35.33 Å; Cα contacts (8 Å, |Δi|>4): 1978; chains: 2; bounding box: 140×144×95 Å

Secondary structure (DSSP, 8-state):
------GGGGGGGGGGGGGGGTTGGGG---------------SSS----SS--HHHHHHHHHTTT-HHHHHHS-S--EEEEEEE-TT-EEEEEEES-SSS-SS-EEEESSHHHHHHHHTTSSS-EEEEEEEESSPEEEEEE-SSTT-TT-TTTTHHHHHHHHS---SS-----GGGHHHHHHHHHHHHHHHHHHHT--EEEEEESEEEEEES-TTSSEEEEEEEE---TT---------S-TTS-----TTGGGHHHHHHHHHHTTSSTT--TTSEE-GGG-EETTSS-HHHHHHHHHTT-TT-GGG--STT--HHHHHHHHHHHHHHHHHHHHH------STT-HHHHHHHHHHHHHHHHHHHHHHHT-TTS-HHHHHHHHHHHHHHHHTTT--GGG--SS-THHHHHHHHHHHTTTTTTTTT-SS--HHHHHHHHHHHHHHHHHHHHHHHHHHHHHHTT--SSHHHHHH--THHHHHHHHHHHHHH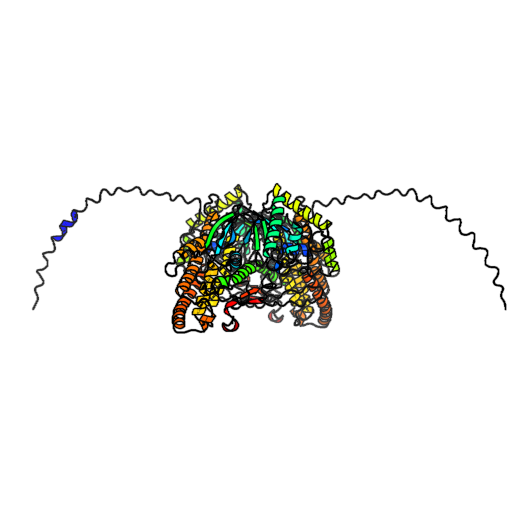HHHHHHHHHHHHHT-GGG---SSPPPTTEEEE---TTIIIII--S---B---SSTTSPP-B--EEEEGGGG-TTTSS-GGGG-/------GGGSTTSGGGGGGGSTTGGGGG--------------SSS----SS--HHHHHHHHHTTT-HHHHHHS-S--EEEEEEE-TT-EEEEEEES--SS-SS-EEEESSHHHHHHHHTTSSS-EEEEEEEESSPEEEEEE-SSTT-TT-TTTTHHHHHHHHS---SS-----GGGHHHHHHHHHHHHHHHHHHHT--EEEEEESEEEEEES-TTSSEEEEEEEE---TT---------S-TT------TTGGGHHHHHHHHHHTTSSTT--TTSEE-GGG-EETTSS-HHHHHHHHHTT-TT-GGG--STT--HHHHHHHHHHHHHHHHHHHHH--PPP-STT-HHHHHHHHHHHHHHHHHHHHHHHT-TTS-HHHHHHHHHHHHHHHHTTT--GGG--SS-THHHHHHHHHHHTTTTTTTTT-SS--HHHHHHHHHHHHHHHHHHHHHHHHHHHHHHTT--SSHHHHHH--THHHHHHHHHHHHHHHHHHHHHHHHHHHT-GGG---SSPPPTTEEEE---TTIIIII--S---B---SSTTSPP-BPPEEEEGGGG-TTTSS-GGGG-

Foldseek 3Di:
DPDDPPDPPPPPPDPPPDPPPVPPPPPPPPPPPPPPPPPPPDLFFFDAAPVGCLLVLLQLLLCPQFLALLQQQQQWFKKFKFWQAFFQKWKAKDAPDDPPDAFKDKIASDQLVRCLVHQLDPHWMKMWIKTFHGIAIEMETTHQCVQFPDAQNVQVLCCLQPVAHDRHPPCLDPVRRVVVSVVSLQSVCVSCVVLPGAWYWHHFLHIMITGGGPVPRIDTDDMGGPHQPVFDPPQLPPVPPNVRSPGPGPVNLCSVVVSNVVSLVQNDPPHPPSIATALLLMAGCSRHQVQQVVVCVVVLCLLPSSPRGCHRRDNVSSVVRVVSNSVSSVCCVVVHNDHDCVVPNLNVVSVVLCVLVVVLLVVLLVLLPDPVDFLLVNLVSLLVSLCSSQVVQQDCPPPDLVDCVSLVSSLQCQLCVSPVVRRPDSPRHNSVSNSSNSSSVLSSLVNVLSSVSNSLSSNLVHDPDVVVLPDDDPNNVVSRVSSVVSSVVNNVSSLVSCSNSNHPVVADEPPDADPQWDWDDDTPPCVVNVVLDDWDWDDRPDPSHDIGTHTYIHHNVSSRVPPPDPPVVSD/DPPDPPDDPPDPPDPPPDPPPPPPPPPPPPPPPPPPPPPPPDLFFFDAAPVGPLLVLLQLLLCPQFLAVLQQQQQWFKKFKFWQAFFQKWKAKDAVDPPPDFFKDKIASDQLVRCLVHQLDDHWMKMWIKTFHGIAIEMETTHQCVQFPDAQNVQVLCCLQPVAHDRHDPCLDPVRRVVVVVVSLQSVCVSCVVLPGAWYWHHFLHIMITGGGPVPRIDTDDMGTPHQPVFDPPQPDPPPDVVRSPGPGPVNLCSVVVSNVVSLVQNDPPHPPSIATALLLMAGCSRHQVQQVVVCVVVLCLLPSSPRGCHRRDNVSSVVRVVSNSVSSVCCVVVHNDHDCVVPNLNVVSVVLCVLVVVLLVVLLVLLPDPVDFLLVNLVSLLVSLCSSLVVQQDCPPPDLVDCVSLVSSLQCQLCVSPVVRRPDSPRHNSVSNSNNSSSVLSSLVNVLSSVSNSLSSNLVGDPDPVVLPDDDDNNVVSRVSSVVSSVVNNVSSLVSCSNSNNPVVADDPPDADPQWDWDWDTPPCVVPVVLDDWDWDDRPDPSHDIGTHTYIHHNVSSSVPPPDPPVVSD

Sequence (1142 aa):
MGFSNRQVISNLASFLLSIAFCSNLLSDIPRGQLLFESTQEATHGPIISRPDTSNLIFASFSGLLHQWPNSIFPGGHSIVAGVIPRGTLLYHGANKQEIPPNGMEWLSFDPEMAYSVHAVREGETALYTYSTQRPLKIIYLDGQSASVGTAGYMDSQSLLINGTVTEKLQEFGPLNILDGEYQRAEGLCKLGKRLGFEGIVRMNTGFELIWCDFGDGLDLIRQTNTTDPFQNQDTYPAQHNPVFQVKSSPLLSEAPWESTRAATLQYHDPGETRVKLDANSFISFYDRVASLSEKRIAMNQQYKRSMHRLYGINEEDVGNVLDRLEKVIARKNSEGWEVNQNDPDWQGIVRNVIQRYSSRLTDLGHLLGDGERNAATKAMDVRRLTYAMLMPYVNFSNFSRTDFSWMEVGVTNCKIAFTTSERGREDLTESSRVLMGAIEGTLETLCGTVAKMFEEAVKLDLPNSYHHSRSTSLNDSLVEQKSREQVVTWTKELQHLIAWLGWPDGLRCDPQCSPNEICMIPMWPAVPVVRIHPFEYTAPVDEMFEAQPLPACLKWEKSKPLANLPAEKMSMGFSNRQVISNLASFLLSIAFCSNLLSDIPRGQLLFESTQEATHGPIISRPDTSNLIFASFSGLLHQWPNSIFPGGHSIVAGVIPRGTLLYHGANKQEIPPNGMEWLSFDPEMAYSVHAVREGETALYTYSTQRPLKIIYLDGQSASVGTAGYMDSQSLLINGTVTEKLQEFGPLNILDGEYQRAEGLCKLGKRLGFEGIVRMNTGFELIWCDFGDGLDLIRQTNTTDPFQNQDTYPAQHNPVFQVKSSPLLSEAPWESTRAATLQYHDPGETRVKLDANSFISFYDRVASLSEKRIAMNQQYKRSMHRLYGINEEDVGNVLDRLEKVIARKNSEGWEVNQNDPDWQGIVRNVIQRYSSRLTDLGHLLGDGERNAATKAMDVRRLTYAMLMPYVNFSNFSRTDFSWMEVGVTNCKIAFTTSERGREDLTESSRVLMGAIEGTLETLCGTVAKMFEEAVKLDLPNSYHHSRSTSLNDSLVEQKSREQVVTWTKELQHLIAWLGWPDGLRCDPQCSPNEICMIPMWPAVPVVRIHPFEYTAPVDEMFEAQPLPACLKWEKSKPLANLPAEKMS

pLDDT: mean 83.71, std 21.95, range [20.88, 98.88]

Nearest PDB structures (foldseek):
  5ys9-assembly1_A  TM=1.979E-01  e=9.208E+00  Yarrowia lipolytica CLIB122
  5ys9-assembly1_A  TM=2.105E-01  e=8.783E+00  Yarrowia lipolytica CLIB122
  8vux-assembly1_B  TM=1.409E-01  e=9.663E+00  Homo sapiens

Organism: NCBI:txid56615